Protein AF-0000000081043108 (afdb_homodimer)

Radius of gyration: 27.66 Å; Cα contacts (8 Å, |Δi|>4): 1876; chains: 2; bounding box: 61×86×67 Å

pLDDT: mean 93.64, std 9.16, range [20.84, 98.94]

Nearest PDB structures (foldseek):
  3o5t-assembly1_A  TM=7.691E-01  e=3.224E-08  Azospirillum brasilense
  3g9d-assembly2_B  TM=7.786E-01  e=5.413E-08  Azospirillum brasilense
  8xks-assembly1_Q  TM=6.390E-01  e=7.174E-09  Chlamydomonas reinhardtii
  8xqx-assembly1_G  TM=6.110E-01  e=7.223E-07  Chlamydomonas reinhardtii
  3o5t-assembly1_A  TM=7.691E-01  e=3.049E-08  Azospirillum brasilense

InterPro domains:
  IPR005502 ADP-ribosylation/Crystallin J1 [PF03747] (85-422)
  IPR036705 ADP-ribosylation/Crystallin J1 superfamily [G3DSA:1.10.4080.10] (13-76)
  IPR036705 ADP-ribosylation/Crystallin J1 superfamily [G3DSA:1.10.4080.10] (82-443)
  IPR036705 ADP-ribosylation/Crystallin J1 superfamily [SSF101478] (14-66)
  IPR036705 ADP-ribosylation/Crystallin J1 superfamily [SSF101478] (84-422)
  IPR050792 ADP-ribosylglycohydrolase-like [PTHR16222] (14-422)

Structure (mmCIF, N/CA/C/O backbone):
data_AF-0000000081043108-model_v1
#
loop_
_entity.id
_entity.type
_entity.pdbx_description
1 polymer ADP-ribosylglycohydrolase
#
loop_
_atom_site.group_PDB
_atom_site.id
_atom_site.type_symbol
_atom_site.label_atom_id
_atom_site.label_alt_id
_atom_site.label_comp_id
_atom_site.label_asym_id
_atom_site.label_entity_id
_atom_site.label_seq_id
_atom_site.pdbx_PDB_ins_code
_atom_site.Cartn_x
_atom_site.Cartn_y
_atom_site.Cartn_z
_atom_site.occupancy
_atom_site.B_iso_or_equiv
_atom_site.auth_seq_id
_atom_site.auth_comp_id
_atom_site.auth_asym_id
_atom_site.auth_atom_id
_atom_site.pdbx_PDB_model_num
ATOM 1 N N . MET A 1 1 ? 28.516 9.148 -21.109 1 20.84 1 MET A N 1
ATOM 2 C CA . MET A 1 1 ? 29.375 9.344 -19.938 1 20.84 1 MET A CA 1
ATOM 3 C C . MET A 1 1 ? 28.781 8.672 -18.719 1 20.84 1 MET A C 1
ATOM 5 O O . MET A 1 1 ? 27.672 8.141 -18.766 1 20.84 1 MET A O 1
ATOM 9 N N . ALA A 1 2 ? 28.766 9.445 -17.547 1 26.25 2 ALA A N 1
ATOM 10 C CA . ALA A 1 2 ? 28.812 8.969 -16.172 1 26.25 2 ALA A CA 1
ATOM 11 C C . ALA A 1 2 ? 27.516 8.266 -15.789 1 26.25 2 ALA A C 1
ATOM 13 O O . ALA A 1 2 ? 26.641 8.875 -15.172 1 26.25 2 ALA A O 1
ATOM 14 N N . SER A 1 3 ? 26.703 7.711 -16.562 1 33.06 3 SER A N 1
ATOM 15 C CA . SER A 1 3 ? 25.484 7.137 -16 1 33.06 3 SER A CA 1
ATOM 16 C C . SER A 1 3 ? 25.812 6.133 -14.891 1 33.06 3 SER A C 1
ATOM 18 O O . SER A 1 3 ? 26.031 4.953 -15.164 1 33.06 3 SER A O 1
ATOM 20 N N . SER A 1 4 ? 26.781 6.355 -14.078 1 37.09 4 SER A N 1
ATOM 21 C CA . SER A 1 4 ? 27.25 5.543 -12.961 1 37.09 4 SER A CA 1
ATOM 22 C C . SER A 1 4 ? 26.078 4.988 -12.156 1 37.09 4 SER A C 1
ATOM 24 O O . SER A 1 4 ? 25.172 5.73 -11.766 1 37.09 4 SER A O 1
ATOM 26 N N . SER A 1 5 ? 25.656 3.75 -12.188 1 42.25 5 SER A N 1
ATOM 27 C CA . SER A 1 5 ? 24.578 2.992 -11.562 1 42.25 5 SER A CA 1
ATOM 28 C C . SER A 1 5 ? 24.453 3.33 -10.078 1 42.25 5 SER A C 1
ATOM 30 O O . SER A 1 5 ? 25.359 3.07 -9.297 1 42.25 5 SER A O 1
ATOM 32 N N . THR A 1 6 ? 23.922 4.375 -9.641 1 47.56 6 THR A N 1
ATOM 33 C CA . THR A 1 6 ? 23.641 4.887 -8.305 1 47.56 6 THR A CA 1
ATOM 34 C C . THR A 1 6 ? 23.109 3.773 -7.402 1 47.56 6 THR A C 1
ATOM 36 O O . THR A 1 6 ? 22.891 3.986 -6.211 1 47.56 6 THR A O 1
ATOM 39 N N . ALA A 1 7 ? 22.812 2.592 -7.969 1 52.41 7 ALA A N 1
ATOM 40 C CA . ALA A 1 7 ? 22.234 1.486 -7.211 1 52.41 7 ALA A CA 1
ATOM 41 C C . ALA A 1 7 ? 23.203 0.971 -6.16 1 52.41 7 ALA A C 1
ATOM 43 O O . ALA A 1 7 ? 22.797 0.48 -5.105 1 52.41 7 ALA A O 1
ATOM 44 N N . ASN A 1 8 ? 24.578 1.276 -6.344 1 61.47 8 ASN A N 1
ATOM 45 C CA . ASN A 1 8 ? 25.562 0.694 -5.438 1 61.47 8 ASN A CA 1
ATOM 46 C C . ASN A 1 8 ? 25.969 1.685 -4.352 1 61.47 8 ASN A C 1
ATOM 48 O O . ASN A 1 8 ? 26.906 1.419 -3.588 1 61.47 8 ASN A O 1
ATOM 52 N N . ILE A 1 9 ? 25.234 2.75 -4.352 1 70.44 9 ILE A N 1
ATOM 53 C CA . ILE A 1 9 ? 25.609 3.73 -3.342 1 70.44 9 ILE A CA 1
ATOM 54 C C . ILE A 1 9 ? 24.906 3.422 -2.027 1 70.44 9 ILE A C 1
ATOM 56 O O . ILE A 1 9 ? 23.688 3.205 -2.006 1 70.44 9 ILE A O 1
ATOM 60 N N . THR A 1 10 ? 25.688 3.34 -1.053 1 87.88 10 THR A N 1
ATOM 61 C CA . THR A 1 10 ? 25.172 3.061 0.284 1 87.88 10 THR A CA 1
ATOM 62 C C . THR A 1 10 ? 24.562 4.316 0.903 1 87.88 10 THR A C 1
ATOM 64 O O . THR A 1 10 ? 25 5.434 0.602 1 87.88 10 THR A O 1
ATOM 67 N N . ILE A 1 11 ? 23.625 4.188 1.685 1 94.56 11 ILE A N 1
ATOM 68 C CA . ILE A 1 11 ? 22.969 5.312 2.338 1 94.56 11 ILE A CA 1
ATOM 69 C C . ILE A 1 11 ? 23.922 5.934 3.369 1 94.56 11 ILE A C 1
ATOM 71 O O . ILE A 1 11 ? 24.781 5.246 3.92 1 94.56 11 ILE A O 1
ATOM 75 N N . ASP A 1 12 ? 23.875 7.219 3.596 1 96.88 12 ASP A N 1
ATOM 76 C CA . ASP A 1 12 ? 24.547 7.938 4.68 1 96.88 12 ASP A CA 1
ATOM 77 C C . ASP A 1 12 ? 23.672 7.98 5.93 1 96.88 12 ASP A C 1
ATOM 79 O O . ASP A 1 12 ? 22.656 8.695 5.965 1 96.88 12 ASP A O 1
ATOM 83 N N . LYS A 1 13 ? 24.062 7.316 6.961 1 96.69 13 LYS A N 1
ATOM 84 C CA . LYS A 1 13 ? 23.297 7.188 8.195 1 96.69 13 LYS A CA 1
ATOM 85 C C . LYS A 1 13 ? 23.031 8.555 8.828 1 96.69 13 LYS A C 1
ATOM 87 O O . LYS A 1 13 ? 22.016 8.758 9.484 1 96.69 13 LYS A O 1
ATOM 92 N N . LYS A 1 14 ? 23.938 9.477 8.648 1 97.56 14 LYS A N 1
ATOM 93 C CA . LYS A 1 14 ? 23.75 10.82 9.195 1 97.56 14 LYS A CA 1
ATOM 94 C C . LYS A 1 14 ? 22.562 11.523 8.539 1 97.56 14 LYS A C 1
ATOM 96 O O . LYS A 1 14 ? 21.859 12.297 9.195 1 97.56 14 LYS A O 1
ATOM 101 N N . ARG A 1 15 ? 22.359 11.242 7.266 1 98.19 15 ARG A N 1
ATOM 102 C CA . ARG A 1 15 ? 21.234 11.828 6.551 1 98.19 15 ARG A CA 1
ATOM 103 C C . ARG A 1 15 ? 19.922 11.188 6.988 1 98.19 15 ARG A C 1
ATOM 105 O O . ARG A 1 15 ? 18.891 11.867 7.082 1 98.19 15 ARG A O 1
ATOM 112 N N . VAL A 1 16 ? 19.969 9.875 7.23 1 98.69 16 VAL A N 1
ATOM 113 C CA . VAL A 1 16 ? 18.797 9.195 7.742 1 98.69 16 VAL A CA 1
ATOM 114 C C . VAL A 1 16 ? 18.406 9.773 9.109 1 98.69 16 VAL A C 1
ATOM 116 O O . VAL A 1 16 ? 17.25 10.078 9.359 1 98.69 16 VAL A O 1
ATOM 119 N N . ALA A 1 17 ? 19.391 9.93 9.984 1 98.75 17 ALA A N 1
ATOM 120 C CA . ALA A 1 17 ? 19.172 10.539 11.289 1 98.75 17 ALA A CA 1
ATOM 121 C C . ALA A 1 17 ? 18.578 11.938 11.148 1 98.75 17 ALA A C 1
ATOM 123 O O . ALA A 1 17 ? 17.656 12.305 11.875 1 98.75 17 ALA A O 1
ATOM 124 N N . ALA A 1 18 ? 19.125 12.672 10.227 1 98.75 18 ALA A N 1
ATOM 125 C CA . ALA A 1 18 ? 18.719 14.062 10.039 1 98.75 18 ALA A CA 1
ATOM 126 C C . ALA A 1 18 ? 17.266 14.141 9.57 1 98.75 18 ALA A C 1
ATOM 128 O O . ALA A 1 18 ? 16.547 15.102 9.883 1 98.75 18 ALA A O 1
ATOM 129 N N . SER A 1 19 ? 16.797 13.148 8.789 1 98.88 19 SER A N 1
ATOM 130 C CA . SER A 1 19 ? 15.375 13.094 8.43 1 98.88 19 SER A CA 1
ATOM 131 C C . SER A 1 19 ? 14.492 13.023 9.672 1 98.88 19 SER A C 1
ATOM 133 O O . SER A 1 19 ? 13.438 13.656 9.719 1 98.88 19 SER A O 1
ATOM 135 N N . LEU A 1 20 ? 14.898 12.227 10.641 1 98.94 20 LEU A N 1
ATOM 136 C CA . LEU A 1 20 ? 14.117 12.07 11.859 1 98.94 20 LEU A CA 1
ATOM 137 C C . LEU A 1 20 ? 14.117 13.352 12.68 1 98.94 20 LEU A C 1
ATOM 139 O O . LEU A 1 20 ? 13.062 13.789 13.156 1 98.94 20 LEU A O 1
ATOM 143 N N . TYR A 1 21 ? 15.281 13.984 12.805 1 98.88 21 TYR A N 1
ATOM 144 C CA . TYR A 1 21 ? 15.336 15.289 13.453 1 98.88 21 TYR A CA 1
ATOM 145 C C . TYR A 1 21 ? 14.461 16.297 12.727 1 98.88 21 TYR A C 1
ATOM 147 O O . TYR A 1 21 ? 13.711 17.047 13.352 1 98.88 21 TYR A O 1
ATOM 155 N N . GLY A 1 22 ? 14.625 16.281 11.398 1 98.88 22 GLY A N 1
ATOM 156 C CA . GLY A 1 22 ? 13.867 17.234 10.586 1 98.88 22 GLY A CA 1
ATOM 157 C C . GLY A 1 22 ? 12.367 17.078 10.742 1 98.88 22 GLY A C 1
ATOM 158 O O . GLY A 1 22 ? 11.648 18.078 10.797 1 98.88 22 GLY A O 1
ATOM 159 N N . MET A 1 23 ? 11.875 15.852 10.781 1 98.94 23 MET A N 1
ATOM 160 C CA . MET A 1 23 ? 10.453 15.578 10.992 1 98.94 23 MET A CA 1
ATOM 161 C C . MET A 1 23 ? 9.961 16.234 12.281 1 98.94 23 MET A C 1
ATOM 163 O O . MET A 1 23 ? 8.93 16.906 12.281 1 98.94 23 MET A O 1
ATOM 167 N N . LEU A 1 24 ? 10.734 16.094 13.336 1 98.88 24 LEU A N 1
ATOM 168 C CA . LEU A 1 24 ? 10.312 16.578 14.648 1 98.88 24 LEU A CA 1
ATOM 169 C C . LEU A 1 24 ? 10.461 18.094 14.75 1 98.88 24 LEU A C 1
ATOM 171 O O . LEU A 1 24 ? 9.633 18.766 15.367 1 98.88 24 LEU A O 1
ATOM 175 N N . VAL A 1 25 ? 11.469 18.625 14.102 1 98.75 25 VAL A N 1
ATOM 176 C CA . VAL A 1 25 ? 11.68 20.078 14.047 1 98.75 25 VAL A CA 1
ATOM 177 C C . VAL A 1 25 ? 10.547 20.734 13.281 1 98.75 25 VAL A C 1
ATOM 179 O O . VAL A 1 25 ? 9.969 21.734 13.742 1 98.75 25 VAL A O 1
ATOM 182 N N . GLY A 1 26 ? 10.25 20.172 12.102 1 98.81 26 GLY A N 1
ATOM 183 C CA . GLY A 1 26 ? 9.195 20.75 11.281 1 98.81 26 GLY A CA 1
ATOM 184 C C . GLY A 1 26 ? 7.848 20.766 11.969 1 98.81 26 GLY A C 1
ATOM 185 O O . GLY A 1 26 ? 7.094 21.734 11.836 1 98.81 26 GLY A O 1
ATOM 186 N N . ASP A 1 27 ? 7.551 19.734 12.695 1 98.81 27 ASP A N 1
ATOM 187 C CA . ASP A 1 27 ? 6.328 19.641 13.492 1 98.81 27 ASP A CA 1
ATOM 188 C C . ASP A 1 27 ? 6.324 20.688 14.602 1 98.81 27 ASP A C 1
ATOM 190 O O . ASP A 1 27 ? 5.363 21.453 14.742 1 98.81 27 ASP A O 1
ATOM 194 N N . ALA A 1 28 ? 7.383 20.781 15.336 1 98.81 28 ALA A N 1
ATOM 195 C CA . ALA A 1 28 ? 7.457 21.609 16.547 1 98.81 28 ALA A CA 1
ATOM 196 C C . ALA A 1 28 ? 7.422 23.094 16.188 1 98.81 28 ALA A C 1
ATOM 198 O O . ALA A 1 28 ? 6.789 23.891 16.891 1 98.81 28 ALA A O 1
ATOM 199 N N . VAL A 1 29 ? 8.086 23.516 15.156 1 98.75 29 VAL A N 1
ATOM 200 C CA . VAL A 1 29 ? 8.141 24.922 14.812 1 98.75 29 VAL A CA 1
ATOM 201 C C . VAL A 1 29 ? 6.773 25.391 14.305 1 98.75 29 VAL A C 1
ATOM 203 O O . VAL A 1 29 ? 6.395 26.547 14.477 1 98.75 29 VAL A O 1
ATOM 206 N N . ALA A 1 30 ? 6.027 24.453 13.758 1 98.75 30 ALA A N 1
ATOM 207 C CA . ALA A 1 30 ? 4.73 24.781 13.172 1 98.75 30 ALA A CA 1
ATOM 208 C C . ALA A 1 30 ? 3.615 24.672 14.203 1 98.75 30 ALA A C 1
ATOM 210 O O . ALA A 1 30 ? 2.516 25.188 14.008 1 98.75 30 ALA A O 1
ATOM 211 N N . MET A 1 31 ? 3.832 24.031 15.328 1 98.5 31 MET A N 1
ATOM 212 C CA . MET A 1 31 ? 2.832 23.594 16.297 1 98.5 31 MET A CA 1
ATOM 213 C C . MET A 1 31 ? 1.955 24.75 16.734 1 98.5 31 MET A C 1
ATOM 215 O O . MET A 1 31 ? 0.727 24.672 16.672 1 98.5 31 MET A O 1
ATOM 219 N N . PRO A 1 32 ? 2.461 25.938 17.078 1 98.06 32 PRO A N 1
ATOM 220 C CA . PRO A 1 32 ? 1.589 27.016 17.531 1 98.06 32 PRO A CA 1
ATOM 221 C C . PRO A 1 32 ? 0.709 27.578 16.406 1 98.06 32 PRO A C 1
ATOM 223 O O . PRO A 1 32 ? -0.385 28.078 16.672 1 98.06 32 PRO A O 1
ATOM 226 N N . ALA A 1 33 ? 1.191 27.469 15.172 1 98.12 33 ALA A N 1
ATOM 227 C CA . ALA A 1 33 ? 0.505 28.062 14.031 1 98.12 33 ALA A CA 1
ATOM 228 C C . ALA A 1 33 ? -0.436 27.047 13.375 1 98.12 33 ALA A C 1
ATOM 230 O O . ALA A 1 33 ? -1.146 27.375 12.422 1 98.12 33 ALA A O 1
ATOM 231 N N . HIS A 1 34 ? -0.485 25.859 13.891 1 98 34 HIS A N 1
ATOM 232 C CA . HIS A 1 34 ? -1.252 24.766 13.297 1 98 34 HIS A CA 1
ATOM 233 C C . HIS A 1 34 ? -2.721 25.141 13.148 1 98 34 HIS A C 1
ATOM 235 O O . HIS A 1 34 ? -3.354 25.594 14.109 1 98 34 HIS A O 1
ATOM 241 N N . TRP A 1 35 ? -3.217 25.078 11.906 1 96.44 35 TRP A N 1
ATOM 242 C CA . TRP A 1 35 ? -4.629 25.141 11.531 1 96.44 35 TRP A CA 1
ATOM 243 C C . TRP A 1 35 ? -5.145 26.578 11.648 1 96.44 35 TRP A C 1
ATOM 245 O O . TRP A 1 35 ? -6.344 26.797 11.844 1 96.44 35 TRP A O 1
ATOM 255 N N . PHE A 1 36 ? -4.281 27.562 11.688 1 96.69 36 PHE A N 1
ATOM 256 C CA . PHE A 1 36 ? -4.672 28.875 11.188 1 96.69 36 PHE A CA 1
ATOM 257 C C . PHE A 1 36 ? -4.805 28.844 9.664 1 96.69 36 PHE A C 1
ATOM 259 O O . PHE A 1 36 ? -3.801 28.922 8.953 1 96.69 36 PHE A O 1
ATOM 266 N N . TYR A 1 37 ? -5.949 28.797 9.188 1 94.12 37 TYR A N 1
ATOM 267 C CA . TYR A 1 37 ? -6.16 28.797 7.742 1 94.12 37 TYR A CA 1
ATOM 268 C C . TYR A 1 37 ? -6.074 30.219 7.18 1 94.12 37 TYR A C 1
ATOM 270 O O . TYR A 1 37 ? -5.883 30.391 5.977 1 94.12 37 TYR A O 1
ATOM 278 N N . SER A 1 38 ? -6.188 31.203 8.055 1 94 38 SER A N 1
ATOM 279 C CA . SER A 1 38 ? -5.988 32.594 7.703 1 94 38 SER A CA 1
ATOM 280 C C . SER A 1 38 ? -4.621 33.094 8.156 1 94 38 SER A C 1
ATOM 282 O O . SER A 1 38 ? -4.402 33.344 9.344 1 94 38 SER A O 1
ATOM 284 N N . PRO A 1 39 ? -3.719 33.312 7.219 1 95.38 39 PRO A N 1
ATOM 285 C CA . PRO A 1 39 ? -2.436 33.906 7.605 1 95.38 39 PRO A CA 1
ATOM 286 C C . PRO A 1 39 ? -2.596 35.25 8.32 1 95.38 39 PRO A C 1
ATOM 288 O O . PRO A 1 39 ? -1.777 35.594 9.18 1 95.38 39 PRO A O 1
ATOM 291 N N . THR A 1 40 ? -3.676 35.938 8.008 1 95.19 40 THR A N 1
ATOM 292 C CA . THR A 1 40 ? -3.949 37.219 8.68 1 95.19 40 THR A CA 1
ATOM 293 C C . THR A 1 40 ? -4.203 37 10.172 1 95.19 40 THR A C 1
ATOM 295 O O . THR A 1 40 ? -3.645 37.688 11.016 1 95.19 40 THR A O 1
ATOM 298 N N . LYS A 1 41 ? -4.996 36.062 10.523 1 95.56 41 LYS A N 1
ATOM 299 C CA . LYS A 1 41 ? -5.27 35.75 11.922 1 95.56 41 LYS A CA 1
ATOM 300 C C . LYS A 1 41 ? -4.023 35.188 12.609 1 95.56 41 LYS A C 1
ATOM 302 O O . LYS A 1 41 ? -3.797 35.438 13.789 1 95.56 41 LYS A O 1
ATOM 307 N N . LEU A 1 42 ? -3.236 34.438 11.812 1 97.38 42 LEU A N 1
ATOM 308 C CA . LEU A 1 42 ? -1.979 33.906 12.344 1 97.38 42 LEU A CA 1
ATOM 309 C C . LEU A 1 42 ? -1.051 35.062 12.75 1 97.38 42 LEU A C 1
ATOM 311 O O . LEU A 1 42 ? -0.501 35.062 13.852 1 97.38 42 LEU A O 1
ATOM 315 N N . ARG A 1 43 ? -0.889 36.031 11.922 1 97.44 43 ARG A N 1
ATOM 316 C CA . ARG A 1 43 ? -0.008 37.156 12.195 1 97.44 43 ARG A CA 1
ATOM 317 C C . ARG A 1 43 ? -0.537 38 13.352 1 97.44 43 ARG A C 1
ATOM 319 O O . ARG A 1 43 ? 0.242 38.562 14.141 1 97.44 43 ARG A O 1
ATOM 326 N N . ALA A 1 44 ? -1.829 38.062 13.453 1 96.62 44 ALA A N 1
ATOM 327 C CA . ALA A 1 44 ? -2.418 38.812 14.562 1 96.62 44 ALA A CA 1
ATOM 328 C C . ALA A 1 44 ? -2.02 38.188 15.906 1 96.62 44 ALA A C 1
ATOM 330 O O . ALA A 1 44 ? -1.791 38.906 16.875 1 96.62 44 ALA A O 1
ATOM 331 N N . ASP A 1 45 ? -1.948 36.906 15.961 1 96.12 45 ASP A N 1
ATOM 332 C CA . ASP A 1 45 ? -1.663 36.219 17.219 1 96.12 45 ASP A CA 1
ATOM 333 C C . ASP A 1 45 ? -0.159 36.062 17.422 1 96.12 45 ASP A C 1
ATOM 335 O O . ASP A 1 45 ? 0.326 36.188 18.562 1 96.12 45 ASP A O 1
ATOM 339 N N . TYR A 1 46 ? 0.61 35.781 16.328 1 97.38 46 TYR A N 1
ATOM 340 C CA . TYR A 1 46 ? 1.985 35.344 16.531 1 97.38 46 TYR A CA 1
ATOM 341 C C . TYR A 1 46 ? 2.961 36.219 15.758 1 97.38 46 TYR A C 1
ATOM 343 O O . TYR A 1 46 ? 4.176 36.062 15.875 1 97.38 46 TYR A O 1
ATOM 351 N N . GLY A 1 47 ? 2.5 37.25 15.016 1 97.06 47 GLY A N 1
ATOM 352 C CA . GLY A 1 47 ? 3.387 38 14.148 1 97.06 47 GLY A CA 1
ATOM 353 C C . GLY A 1 47 ? 4.117 37.125 13.133 1 97.06 47 GLY A C 1
ATOM 354 O O . GLY A 1 47 ? 3.584 36.125 12.68 1 97.06 47 GLY A O 1
ATOM 355 N N . GLU A 1 48 ? 5.223 37.625 12.719 1 96.75 48 GLU A N 1
ATOM 356 C CA . GLU A 1 48 ? 6.082 36.812 11.867 1 96.75 48 GLU A CA 1
ATOM 357 C C . GLU A 1 48 ? 6.875 35.812 12.695 1 96.75 48 GLU A C 1
ATOM 359 O O . GLU A 1 48 ? 7.766 36.188 13.461 1 96.75 48 GLU A O 1
ATOM 364 N N . VAL A 1 49 ? 6.535 34.594 12.508 1 97.19 49 VAL A N 1
ATOM 365 C CA . VAL A 1 49 ? 7.164 33.531 13.289 1 97.19 49 VAL A CA 1
ATOM 366 C C . VAL A 1 49 ? 8.594 33.312 12.812 1 97.19 49 VAL A C 1
ATOM 368 O O . VAL A 1 49 ? 8.828 33.062 11.625 1 97.19 49 VAL A O 1
ATOM 371 N N . ALA A 1 50 ? 9.578 33.375 13.711 1 96.94 50 ALA A N 1
ATOM 372 C CA . ALA A 1 50 ? 10.984 33.219 13.336 1 96.94 50 ALA A CA 1
ATOM 373 C C . ALA A 1 50 ? 11.664 32.156 14.18 1 96.94 50 ALA A C 1
ATOM 375 O O . ALA A 1 50 ? 12.812 31.781 13.914 1 96.94 50 ALA A O 1
ATOM 376 N N . GLU A 1 51 ? 10.953 31.641 15.164 1 97.38 51 GLU A N 1
ATOM 377 C CA . GLU A 1 51 ? 11.492 30.641 16.078 1 97.38 51 GLU A CA 1
ATOM 378 C C . GLU A 1 51 ? 10.375 29.766 16.656 1 97.38 51 GLU A C 1
ATOM 380 O O . GLU A 1 51 ? 9.195 30.031 16.422 1 97.38 51 GLU A O 1
ATOM 385 N N . MET A 1 52 ? 10.734 28.719 17.344 1 97.81 52 MET A N 1
ATOM 386 C CA . MET A 1 52 ? 9.727 27.938 18.062 1 97.81 52 MET A CA 1
ATOM 387 C C . MET A 1 52 ? 9.086 28.75 19.172 1 97.81 52 MET A C 1
ATOM 389 O O . MET A 1 52 ? 9.758 29.531 19.844 1 97.81 52 MET A O 1
ATOM 393 N N . MET A 1 53 ? 7.84 28.578 19.297 1 97.62 53 MET A N 1
ATOM 394 C CA . MET A 1 53 ? 7.078 29.312 20.312 1 97.62 53 MET A CA 1
ATOM 395 C C . MET A 1 53 ? 6.082 28.391 21.016 1 97.62 53 MET A C 1
ATOM 397 O O . MET A 1 53 ? 5.699 27.344 20.469 1 97.62 53 MET A O 1
ATOM 401 N N . ALA A 1 54 ? 5.777 28.781 22.219 1 97.19 54 ALA A N 1
ATOM 402 C CA . ALA A 1 54 ? 4.664 28.109 22.875 1 97.19 54 ALA A CA 1
ATOM 403 C C . ALA A 1 54 ? 3.328 28.547 22.281 1 97.19 54 ALA A C 1
ATOM 405 O O . ALA A 1 54 ? 3.176 29.688 21.844 1 97.19 54 ALA A O 1
ATOM 406 N N . PRO A 1 55 ? 2.367 27.641 22.25 1 97.94 55 PRO A N 1
ATOM 407 C CA . PRO A 1 55 ? 1.038 28.062 21.797 1 97.94 55 PRO A CA 1
ATOM 408 C C . PRO A 1 55 ? 0.321 28.969 22.781 1 97.94 55 PRO A C 1
ATOM 410 O O . PRO A 1 55 ? 0.571 28.875 24 1 97.94 55 PRO A O 1
ATOM 413 N N . LYS A 1 56 ? -0.509 29.828 22.266 1 97 56 LYS A N 1
ATOM 414 C CA . LYS A 1 56 ? -1.418 30.594 23.125 1 97 56 LYS A CA 1
ATOM 415 C C . LYS A 1 56 ? -2.531 29.703 23.672 1 97 56 LYS A C 1
ATOM 417 O O . LYS A 1 56 ? -2.66 28.547 23.281 1 97 56 LYS A O 1
ATOM 422 N N . SER A 1 57 ? -3.273 30.281 24.625 1 96.38 57 SER A N 1
ATOM 423 C CA . SER A 1 57 ? -4.344 29.516 25.25 1 96.38 57 SER A CA 1
ATOM 424 C C . SER A 1 57 ? -5.543 29.391 24.312 1 96.38 57 SER A C 1
ATOM 426 O O . SER A 1 57 ? -6.285 28.406 24.391 1 96.38 57 SER A O 1
ATOM 428 N N . THR A 1 58 ? -5.684 30.422 23.469 1 96.31 58 THR A N 1
ATOM 429 C CA . THR A 1 58 ? -6.816 30.438 22.547 1 96.31 58 THR A CA 1
ATOM 430 C C . THR A 1 58 ? -6.344 30.422 21.094 1 96.31 58 THR A C 1
ATOM 432 O O . THR A 1 58 ? -5.172 30.672 20.812 1 96.31 58 THR A O 1
ATOM 435 N N . HIS A 1 59 ? -7.188 30.062 20.234 1 96.69 59 HIS A N 1
ATOM 436 C CA . HIS A 1 59 ? -6.98 29.984 18.781 1 96.69 59 HIS A CA 1
ATOM 437 C C . HIS A 1 59 ? -8.234 30.406 18.031 1 96.69 59 HIS A C 1
ATOM 439 O O . HIS A 1 59 ? -9.289 29.781 18.156 1 96.69 59 HIS A O 1
ATOM 445 N N . ALA A 1 60 ? -8.109 31.375 17.234 1 93.56 60 ALA A N 1
ATOM 446 C CA . ALA A 1 60 ? -9.258 32.031 16.625 1 93.56 60 ALA A CA 1
ATOM 447 C C . ALA A 1 60 ? -10.016 31.078 15.703 1 93.56 60 ALA A C 1
ATOM 449 O O . ALA A 1 60 ? -11.195 31.297 15.406 1 93.56 60 ALA A O 1
ATOM 450 N N . GLU A 1 61 ? -9.367 30.016 15.242 1 94.31 61 GLU A N 1
ATOM 451 C CA . GLU A 1 61 ? -10 29.141 14.266 1 94.31 61 GLU A CA 1
ATOM 452 C C . GLU A 1 61 ? -10.117 27.703 14.789 1 94.31 61 GLU A C 1
ATOM 454 O O . GLU A 1 61 ? -10.352 26.781 14.016 1 94.31 61 GLU A O 1
ATOM 459 N N . SER A 1 62 ? -9.93 27.5 16.031 1 95.75 62 SER A N 1
ATOM 460 C CA . SER A 1 62 ? -9.945 26.156 16.609 1 95.75 62 SER A CA 1
ATOM 461 C C . SER A 1 62 ? -11.336 25.531 16.516 1 95.75 62 SER A C 1
ATOM 463 O O . SER A 1 62 ? -12.344 26.203 16.734 1 95.75 62 SER A O 1
ATOM 465 N N . MET A 1 63 ? -11.32 24.25 16.234 1 92.75 63 MET A N 1
ATOM 466 C CA . MET A 1 63 ? -12.562 23.5 16.109 1 92.75 63 MET A CA 1
ATOM 467 C C . MET A 1 63 ? -12.68 22.453 17.203 1 92.75 63 MET A C 1
ATOM 469 O O . MET A 1 63 ? -13.586 21.609 17.188 1 92.75 63 MET A O 1
ATOM 473 N N . VAL A 1 64 ? -11.852 22.422 18.141 1 94.81 64 VAL A N 1
ATOM 474 C CA . VAL A 1 64 ? -11.734 21.344 19.109 1 94.81 64 VAL A CA 1
ATOM 475 C C . VAL A 1 64 ? -13.055 21.188 19.875 1 94.81 64 VAL A C 1
ATOM 477 O O . VAL A 1 64 ? -13.523 20.062 20.078 1 94.81 64 VAL A O 1
ATOM 480 N N . GLN A 1 65 ? -13.633 22.266 20.25 1 93.69 65 GLN A N 1
ATOM 481 C CA . GLN A 1 65 ? -14.844 22.203 21.062 1 93.69 65 GLN A CA 1
ATOM 482 C C . GLN A 1 65 ? -16.031 21.703 20.25 1 93.69 65 GLN A C 1
ATOM 484 O O . GLN A 1 65 ? -17.047 21.297 20.828 1 93.69 65 GLN A O 1
ATOM 489 N N . GLY A 1 66 ? -15.891 21.688 18.938 1 92.06 66 GLY A N 1
ATOM 490 C CA . GLY A 1 66 ? -16.906 21.094 18.078 1 92.06 66 GLY A CA 1
ATOM 491 C C . GLY A 1 66 ? -16.688 19.609 17.844 1 92.06 66 GLY A C 1
ATOM 492 O O . GLY A 1 66 ? -17.562 18.938 17.297 1 92.06 66 GLY A O 1
ATOM 493 N N . MET A 1 67 ? -15.602 19.094 18.281 1 93.25 67 MET A N 1
ATOM 494 C CA . MET A 1 67 ? -15.258 17.688 18.078 1 93.25 67 MET A CA 1
ATOM 495 C C . MET A 1 67 ? -15.789 16.828 19.219 1 93.25 67 MET A C 1
ATOM 497 O O . MET A 1 67 ? -16.203 17.359 20.25 1 93.25 67 MET A O 1
ATOM 501 N N . SER A 1 68 ? -15.883 15.531 18.891 1 93.88 68 SER A N 1
ATOM 502 C CA . SER A 1 68 ? -16.391 14.602 19.891 1 93.88 68 SER A CA 1
ATOM 503 C C . SER A 1 68 ? -15.586 13.297 19.891 1 93.88 68 SER A C 1
ATOM 505 O O . SER A 1 68 ? -14.891 13 18.922 1 93.88 68 SER A O 1
ATOM 507 N N . TYR A 1 69 ? -15.562 12.641 20.906 1 95.69 69 TYR A N 1
ATOM 508 C CA . TYR A 1 69 ? -15.078 11.281 21.094 1 95.69 69 TYR A CA 1
ATOM 509 C C . TYR A 1 69 ? -16.078 10.445 21.875 1 95.69 69 TYR A C 1
ATOM 511 O O . TYR A 1 69 ? -16.469 10.805 22.984 1 95.69 69 TYR A O 1
ATOM 519 N N . SER A 1 70 ? -16.484 9.289 21.297 1 94.75 70 SER A N 1
ATOM 520 C CA . SER A 1 70 ? -17.562 8.508 21.891 1 94.75 70 SER A CA 1
ATOM 521 C C . SER A 1 70 ? -17.062 7.156 22.391 1 94.75 70 SER A C 1
ATOM 523 O O . SER A 1 70 ? -17.859 6.309 22.812 1 94.75 70 SER A O 1
ATOM 525 N N . GLY A 1 71 ? -15.797 6.938 22.344 1 96.56 71 GLY A N 1
ATOM 526 C CA . GLY A 1 71 ? -15.25 5.684 22.844 1 96.56 71 GLY A CA 1
ATOM 527 C C . GLY A 1 71 ? -15.227 5.602 24.359 1 96.56 71 GLY A C 1
ATOM 528 O O . GLY A 1 71 ? -15.25 6.629 25.047 1 96.56 71 GLY A O 1
ATOM 529 N N . THR A 1 72 ? -15.172 4.363 24.922 1 97.94 72 THR A N 1
ATOM 530 C CA . THR A 1 72 ? -15.148 4.156 26.375 1 97.94 72 THR A CA 1
ATOM 531 C C . THR A 1 72 ? -13.711 4.117 26.891 1 97.94 72 THR A C 1
ATOM 533 O O . THR A 1 72 ? -13.477 4.258 28.094 1 97.94 72 THR A O 1
ATOM 536 N N . ILE A 1 73 ? -12.789 3.822 26.016 1 98.25 73 ILE A N 1
ATOM 537 C CA . ILE A 1 73 ? -11.383 3.842 26.406 1 98.25 73 ILE A CA 1
ATOM 538 C C . ILE A 1 73 ? -10.914 5.285 26.594 1 98.25 73 ILE A C 1
ATOM 540 O O . ILE A 1 73 ? -11.031 6.102 25.672 1 98.25 73 ILE A O 1
ATOM 544 N N . ASP A 1 74 ? -10.398 5.633 27.734 1 98 74 ASP A N 1
ATOM 545 C CA . ASP A 1 74 ? -10 7.008 28.016 1 98 74 ASP A CA 1
ATOM 546 C C . ASP A 1 74 ? -8.672 7.352 27.359 1 98 74 ASP A C 1
ATOM 548 O O . ASP A 1 74 ? -7.609 7.008 27.875 1 98 74 ASP A O 1
ATOM 552 N N . ILE A 1 75 ? -8.727 8.094 26.297 1 97.75 75 ILE A N 1
ATOM 553 C CA . ILE A 1 75 ? -7.52 8.555 25.625 1 97.75 75 ILE A CA 1
ATOM 554 C C . ILE A 1 75 ? -7.426 10.078 25.719 1 97.75 75 ILE A C 1
ATOM 556 O O . ILE A 1 75 ? -6.426 10.672 25.312 1 97.75 75 ILE A O 1
ATOM 560 N N . MET A 1 76 ? -8.43 10.703 26.266 1 96.06 76 MET A N 1
ATOM 561 C CA . MET A 1 76 ? -8.508 12.164 26.328 1 96.06 76 MET A CA 1
ATOM 562 C C . MET A 1 76 ? -7.977 12.672 27.656 1 96.06 76 MET A C 1
ATOM 564 O O . MET A 1 76 ? -7.48 13.797 27.75 1 96.06 76 MET A O 1
ATOM 568 N N . HIS A 1 77 ? -8.289 11.836 28.719 1 96.44 77 HIS A N 1
ATOM 569 C CA . HIS A 1 77 ? -7.871 12.195 30.062 1 96.44 77 HIS A CA 1
ATOM 570 C C . HIS A 1 77 ? -8.43 13.555 30.469 1 96.44 77 HIS A C 1
ATOM 572 O O . HIS A 1 77 ? -9.648 13.766 30.438 1 96.44 77 HIS A O 1
ATOM 578 N N . ASP A 1 78 ? -7.57 14.492 30.875 1 95.56 78 ASP A N 1
ATOM 579 C CA . ASP A 1 78 ? -8.031 15.789 31.375 1 95.56 78 ASP A CA 1
ATOM 580 C C . ASP A 1 78 ? -8.477 16.688 30.219 1 95.56 78 ASP A C 1
ATOM 582 O O . ASP A 1 78 ? -9.117 17.719 30.438 1 95.56 78 ASP A O 1
ATOM 586 N N . LYS A 1 79 ? -8.227 16.312 28.984 1 97 79 LYS A N 1
ATOM 587 C CA . LYS A 1 79 ? -8.586 17.125 27.828 1 97 79 LYS A CA 1
ATOM 588 C C . LYS A 1 79 ? -10.023 16.859 27.391 1 97 79 LYS A C 1
ATOM 590 O O . LYS A 1 79 ? -10.586 17.594 26.578 1 97 79 LYS A O 1
ATOM 595 N N . ALA A 1 80 ? -10.656 15.852 27.938 1 96.12 80 ALA A N 1
ATOM 596 C CA . ALA A 1 80 ? -12.039 15.508 27.609 1 96.12 80 ALA A CA 1
ATOM 597 C C . ALA A 1 80 ? -12.953 16.719 27.75 1 96.12 80 ALA A C 1
ATOM 599 O O . ALA A 1 80 ? -13.914 16.875 27 1 96.12 80 ALA A O 1
ATOM 600 N N . ARG A 1 81 ? -12.625 17.594 28.656 1 94.56 81 ARG A N 1
ATOM 601 C CA . ARG A 1 81 ? -13.453 18.75 28.969 1 94.56 81 ARG A CA 1
ATOM 602 C C . ARG A 1 81 ? -13.57 19.688 27.766 1 94.56 81 ARG A C 1
ATOM 604 O O . ARG A 1 81 ? -14.508 20.484 27.672 1 94.56 81 ARG A O 1
ATOM 611 N N . PHE A 1 82 ? -12.633 19.609 26.844 1 95.44 82 PHE A N 1
ATOM 612 C CA . PHE A 1 82 ? -12.633 20.516 25.703 1 95.44 82 PHE A CA 1
ATOM 613 C C . PHE A 1 82 ? -13.469 19.953 24.547 1 95.44 82 PHE A C 1
ATOM 615 O O . PHE A 1 82 ? -13.805 20.672 23.609 1 95.44 82 PHE A O 1
ATOM 622 N N . TYR A 1 83 ? -13.773 18.688 24.547 1 95.38 83 TYR A N 1
ATOM 623 C CA . TYR A 1 83 ? -14.508 18.016 23.469 1 95.38 83 TYR A CA 1
ATOM 624 C C . TYR A 1 83 ? -16 17.984 23.781 1 95.38 83 TYR A C 1
ATOM 626 O O . TYR A 1 83 ? -16.516 16.969 24.25 1 95.38 83 TYR A O 1
ATOM 634 N N . THR A 1 84 ? -16.703 19 23.359 1 91.06 84 THR A N 1
ATOM 635 C CA . THR A 1 84 ? -18.094 19.172 23.75 1 91.06 84 THR A CA 1
ATOM 636 C C . THR A 1 84 ? -19.016 18.984 22.547 1 91.06 84 THR A C 1
ATOM 638 O O . THR A 1 84 ? -20.156 19.438 22.562 1 91.06 84 THR A O 1
ATOM 641 N N . GLY A 1 85 ? -18.562 18.391 21.516 1 89.19 85 GLY A N 1
ATOM 642 C CA . GLY A 1 85 ? -19.266 18.281 20.25 1 89.19 85 GLY A CA 1
ATOM 643 C C . GLY A 1 85 ? -20.594 17.547 20.375 1 89.19 85 GLY A C 1
ATOM 644 O O . GLY A 1 85 ? -21.531 17.828 19.641 1 89.19 85 GLY A O 1
ATOM 645 N N . ASN A 1 86 ? -20.641 16.656 21.188 1 82 86 ASN A N 1
ATOM 646 C CA . ASN A 1 86 ? -21.844 15.844 21.344 1 82 86 ASN A CA 1
ATOM 647 C C . ASN A 1 86 ? -23.031 16.672 21.812 1 82 86 ASN A C 1
ATOM 649 O O . ASN A 1 86 ? -24.188 16.297 21.625 1 82 86 ASN A O 1
ATOM 653 N N . SER A 1 87 ? -22.828 17.781 22.344 1 81.12 87 SER A N 1
ATOM 654 C CA . SER A 1 87 ? -23.906 18.578 22.938 1 81.12 87 SER A CA 1
ATOM 655 C C . SER A 1 87 ? -24.281 19.75 22.062 1 81.12 87 SER A C 1
ATOM 657 O O . SER A 1 87 ? -25.203 20.5 22.375 1 81.12 87 SER A O 1
ATOM 659 N N . LEU A 1 88 ? -23.641 19.859 21.016 1 82.5 88 LEU A N 1
ATOM 660 C CA . LEU A 1 88 ? -23.75 21.062 20.219 1 82.5 88 LEU A CA 1
ATOM 661 C C . LEU A 1 88 ? -25.156 21.234 19.656 1 82.5 88 LEU A C 1
ATOM 663 O O . LEU A 1 88 ? -25.688 22.344 19.625 1 82.5 88 LEU A O 1
ATOM 667 N N . ALA A 1 89 ? -25.672 20.109 19.234 1 79.5 89 ALA A N 1
ATOM 668 C CA . ALA A 1 89 ? -27 20.188 18.641 1 79.5 89 ALA A CA 1
ATOM 669 C C . ALA A 1 89 ? -28.016 20.734 19.625 1 79.5 89 ALA A C 1
ATOM 671 O O . ALA A 1 89 ? -28.844 21.578 19.281 1 79.5 89 ALA A O 1
ATOM 672 N N . THR A 1 90 ? -28 20.297 20.781 1 83.81 90 THR A N 1
ATOM 673 C CA . THR A 1 90 ? -28.922 20.719 21.812 1 83.81 90 THR A CA 1
ATOM 674 C C . THR A 1 90 ? -28.719 22.188 22.172 1 83.81 90 THR A C 1
ATOM 676 O O . THR A 1 90 ? -29.672 22.938 22.344 1 83.81 90 THR A O 1
ATOM 679 N N . GLU A 1 91 ? -27.531 22.578 22.234 1 83.81 91 GLU A N 1
ATOM 680 C CA . GLU A 1 91 ? -27.203 23.953 22.609 1 83.81 91 GLU A CA 1
ATOM 681 C C . GLU A 1 91 ? -27.562 24.922 21.5 1 83.81 91 GLU A C 1
ATOM 683 O O . GLU A 1 91 ? -27.953 26.062 21.781 1 83.81 91 GLU A O 1
ATOM 688 N N . ALA A 1 92 ? -27.484 24.453 20.297 1 84.62 92 ALA A N 1
ATOM 689 C CA . ALA A 1 92 ? -27.766 25.297 19.141 1 84.62 92 ALA A CA 1
ATOM 690 C C . ALA A 1 92 ? -29.25 25.688 19.094 1 84.62 92 ALA A C 1
ATOM 692 O O . ALA A 1 92 ? -29.594 26.766 18.594 1 84.62 92 ALA A O 1
ATOM 693 N N . GLN A 1 93 ? -30.047 24.859 19.609 1 86.62 93 GLN A N 1
ATOM 694 C CA . GLN A 1 93 ? -31.484 25.109 19.609 1 86.62 93 GLN A CA 1
ATOM 695 C C . GLN A 1 93 ? -31.812 26.391 20.375 1 86.62 93 GLN A C 1
ATOM 697 O O . GLN A 1 93 ? -32.844 27 20.156 1 86.62 93 GLN A O 1
ATOM 702 N N . LYS A 1 94 ? -30.984 26.797 21.172 1 89 94 LYS A N 1
ATOM 703 C CA . LYS A 1 94 ? -31.234 27.938 22.047 1 89 94 LYS A CA 1
ATOM 704 C C . LYS A 1 94 ? -30.688 29.234 21.438 1 89 94 LYS A C 1
ATOM 706 O O . LYS A 1 94 ? -30.859 30.312 22 1 89 94 LYS A O 1
ATOM 711 N N . LEU A 1 95 ? -30.125 29.094 20.281 1 89.38 95 LEU A N 1
ATOM 712 C CA . LEU A 1 95 ? -29.406 30.234 19.703 1 89.38 95 LEU A CA 1
ATOM 713 C C . LEU A 1 95 ? -30.141 30.766 18.469 1 89.38 95 LEU A C 1
ATOM 715 O O . LEU A 1 95 ? -30.875 30.016 17.812 1 89.38 95 LEU A O 1
ATOM 719 N N . THR A 1 96 ? -29.984 32.062 18.203 1 91.31 96 THR A N 1
ATOM 720 C CA . THR A 1 96 ? -30.5 32.656 16.969 1 91.31 96 THR A CA 1
ATOM 721 C C . THR A 1 96 ? -29.641 32.281 15.773 1 91.31 96 THR A C 1
ATOM 723 O O . THR A 1 96 ? -28.531 31.75 15.945 1 91.31 96 THR A O 1
ATOM 726 N N . LYS A 1 97 ? -30.203 32.5 14.609 1 88.94 97 LYS A N 1
ATOM 727 C CA . LYS A 1 97 ? -29.469 32.219 13.383 1 88.94 97 LYS A CA 1
ATOM 728 C C . LYS A 1 97 ? -28.156 33 13.352 1 88.94 97 LYS A C 1
ATOM 730 O O . LYS A 1 97 ? -27.125 32.469 12.891 1 88.94 97 LYS A O 1
ATOM 735 N N . GLU A 1 98 ? -28.203 34.219 13.766 1 90.38 98 GLU A N 1
ATOM 736 C CA . GLU A 1 98 ? -27.016 35.062 13.805 1 90.38 98 GLU A CA 1
ATOM 737 C C . GLU A 1 98 ? -25.984 34.562 14.797 1 90.38 98 GLU A C 1
ATOM 739 O O . GLU A 1 98 ? -24.781 34.562 14.516 1 90.38 98 GLU A O 1
ATOM 744 N N . GLU A 1 99 ? -26.469 34.094 15.867 1 89.88 99 GLU A N 1
ATOM 745 C CA . GLU A 1 99 ? -25.578 33.531 16.891 1 89.88 99 GLU A CA 1
ATOM 746 C C . GLU A 1 99 ? -24.922 32.25 16.422 1 89.88 99 GLU A C 1
ATOM 748 O O . GLU A 1 99 ? -23.766 31.984 16.734 1 89.88 99 GLU A O 1
ATOM 753 N N . ILE A 1 100 ? -25.656 31.5 15.727 1 89.25 100 ILE A N 1
ATOM 754 C CA . ILE A 1 100 ? -25.141 30.25 15.172 1 89.25 100 ILE A CA 1
ATOM 755 C C . ILE A 1 100 ? -24.047 30.562 14.148 1 89.25 100 ILE A C 1
ATOM 757 O O . ILE A 1 100 ? -22.984 29.938 14.156 1 89.25 100 ILE A O 1
ATOM 761 N N . GLU A 1 101 ? -24.297 31.484 13.344 1 87.62 101 GLU A N 1
ATOM 762 C CA . GLU A 1 101 ? -23.344 31.859 12.305 1 87.62 101 GLU A CA 1
ATOM 763 C C . GLU A 1 101 ? -22.047 32.375 12.914 1 87.62 101 GLU A C 1
ATOM 765 O O . GLU A 1 101 ? -20.969 32.125 12.391 1 87.62 101 GLU A O 1
ATOM 770 N N . ALA A 1 102 ? -22.125 33.062 14.008 1 89.25 102 ALA A N 1
ATOM 771 C CA . ALA A 1 102 ? -20.969 33.656 14.688 1 89.25 102 ALA A CA 1
ATOM 772 C C . ALA A 1 102 ? -20.094 32.562 15.305 1 89.25 102 ALA A C 1
ATOM 774 O O . ALA A 1 102 ? -18.969 32.812 15.711 1 89.25 102 ALA A O 1
ATOM 775 N N . ARG A 1 103 ? -20.656 31.391 15.344 1 89.75 103 ARG A N 1
ATOM 776 C CA . ARG A 1 103 ? -19.969 30.266 16 1 89.75 103 ARG A CA 1
ATOM 777 C C . ARG A 1 103 ? -19.547 29.219 14.977 1 89.75 103 ARG A C 1
ATOM 779 O O . ARG A 1 103 ? -19.25 28.078 15.336 1 89.75 103 ARG A O 1
ATOM 786 N N . ARG A 1 104 ? -19.547 29.578 13.758 1 85.44 104 ARG A N 1
ATOM 787 C CA . ARG A 1 104 ? -19.078 28.703 12.695 1 85.44 104 ARG A CA 1
ATOM 788 C C . ARG A 1 104 ? -17.594 28.938 12.398 1 85.44 104 ARG A C 1
ATOM 790 O O . ARG A 1 104 ? -17.109 30.062 12.492 1 85.44 104 ARG A O 1
ATOM 797 N N . ASP A 1 105 ? -16.922 27.797 12.031 1 82.5 105 ASP A N 1
ATOM 798 C CA . ASP A 1 105 ? -15.5 27.906 11.703 1 82.5 105 ASP A CA 1
ATOM 799 C C . ASP A 1 105 ? -15.305 28.234 10.227 1 82.5 105 ASP A C 1
ATOM 801 O O . ASP A 1 105 ? -16.266 28.547 9.523 1 82.5 105 ASP A O 1
ATOM 805 N N . GLU A 1 106 ? -14.023 28.172 9.758 1 79.25 106 GLU A N 1
ATOM 806 C CA . GLU A 1 106 ? -13.633 28.578 8.406 1 79.25 106 GLU A CA 1
ATOM 807 C C . GLU A 1 106 ? -14.102 27.562 7.367 1 79.25 106 GLU A C 1
ATOM 809 O O . GLU A 1 106 ? -14.102 27.844 6.172 1 79.25 106 GLU A O 1
ATOM 814 N N . HIS A 1 107 ? -14.547 26.406 7.801 1 81.06 107 HIS A N 1
ATOM 815 C CA . HIS A 1 107 ? -15.047 25.375 6.902 1 81.06 107 HIS A CA 1
ATOM 816 C C . HIS A 1 107 ? -16.578 25.312 6.926 1 81.06 107 HIS A C 1
ATOM 818 O O . HIS A 1 107 ? -17.172 24.469 6.25 1 81.06 107 HIS A O 1
ATOM 824 N N . GLY A 1 108 ? -17.188 26.172 7.766 1 77 108 GLY A N 1
ATOM 825 C CA . GLY A 1 108 ? -18.625 26.234 7.844 1 77 108 GLY A CA 1
ATOM 826 C C . GLY A 1 108 ? -19.203 25.391 8.961 1 77 108 GLY A C 1
ATOM 827 O O . GLY A 1 108 ? -20.422 25.391 9.195 1 77 108 GLY A O 1
ATOM 828 N N . ASN A 1 109 ? -18.359 24.766 9.719 1 83.75 109 ASN A N 1
ATOM 829 C CA . ASN A 1 109 ? -18.844 23.938 10.812 1 83.75 109 ASN A CA 1
ATOM 830 C C . ASN A 1 109 ? -19.281 24.766 12.008 1 83.75 109 ASN A C 1
ATOM 832 O O . ASN A 1 109 ? -18.625 25.75 12.359 1 83.75 109 ASN A O 1
ATOM 836 N N . TYR A 1 110 ? -20.406 24.406 12.609 1 86.38 110 TYR A N 1
ATOM 837 C CA . TYR A 1 110 ? -20.812 25 13.883 1 86.38 110 TYR A CA 1
ATOM 838 C C . TYR A 1 110 ? -19.984 24.438 15.031 1 86.38 110 TYR A C 1
ATOM 840 O O . TYR A 1 110 ? -19.969 23.219 15.258 1 86.38 110 TYR A O 1
ATOM 848 N N . ILE A 1 111 ? -19.344 25.266 15.875 1 88.94 111 ILE A N 1
ATOM 849 C CA . ILE A 1 111 ? -18.375 24.844 16.875 1 88.94 111 ILE A CA 1
ATOM 850 C C . ILE A 1 111 ? -18.953 25.062 18.281 1 88.94 111 ILE A C 1
ATOM 852 O O . ILE A 1 111 ? -18.469 24.5 19.25 1 88.94 111 ILE A O 1
ATOM 856 N N . GLY A 1 112 ? -19.922 25.953 18.422 1 89.62 112 GLY A N 1
ATOM 857 C CA . GLY A 1 112 ? -20.609 26.156 19.688 1 89.62 112 GLY A CA 1
ATOM 858 C C . GLY A 1 112 ? -20.062 27.344 20.469 1 89.62 112 GLY A C 1
ATOM 859 O O . GLY A 1 112 ? -20.734 27.859 21.359 1 89.62 112 GLY A O 1
ATOM 860 N N . VAL A 1 113 ? -18.859 27.781 20.125 1 91.62 113 VAL A N 1
ATOM 861 C CA . VAL A 1 113 ? -18.266 28.906 20.859 1 91.62 113 VAL A CA 1
ATOM 862 C C . VAL A 1 113 ? -17.734 29.938 19.859 1 91.62 113 VAL A C 1
ATOM 864 O O . VAL A 1 113 ? -17.469 29.609 18.703 1 91.62 113 VAL A O 1
ATOM 867 N N . THR A 1 114 ? -17.578 31.156 20.344 1 91.44 114 THR A N 1
ATOM 868 C CA . THR A 1 114 ? -17.078 32.219 19.5 1 91.44 114 THR A CA 1
ATOM 869 C C . THR A 1 114 ? -15.555 32.188 19.422 1 91.44 114 THR A C 1
ATOM 871 O O . THR A 1 114 ? -14.906 31.484 20.203 1 91.44 114 THR A O 1
ATOM 874 N N . GLU A 1 115 ? -15.047 32.906 18.547 1 90.25 115 GLU A N 1
ATOM 875 C CA . GLU A 1 115 ? -13.625 32.875 18.203 1 90.25 115 GLU A CA 1
ATOM 876 C C . GLU A 1 115 ? -12.766 33.125 19.438 1 90.25 115 GLU A C 1
ATOM 878 O O . GLU A 1 115 ? -11.734 32.5 19.641 1 90.25 115 GLU A O 1
ATOM 883 N N . ASP A 1 116 ? -13.156 34.031 20.297 1 90 116 ASP A N 1
ATOM 884 C CA . ASP A 1 116 ? -12.352 34.469 21.438 1 90 116 ASP A CA 1
ATOM 885 C C . ASP A 1 116 ? -12.352 33.406 22.531 1 90 116 ASP A C 1
ATOM 887 O O . ASP A 1 116 ? -11.516 33.438 23.438 1 90 116 ASP A O 1
ATOM 891 N N . SER A 1 117 ? -13.234 32.438 22.406 1 92.56 117 SER A N 1
ATOM 892 C CA . SER A 1 117 ? -13.383 31.438 23.469 1 92.56 117 SER A CA 1
ATOM 893 C C . SER A 1 117 ? -12.891 30.078 23 1 92.56 117 SER A C 1
ATOM 895 O O . SER A 1 117 ? -13.047 29.078 23.703 1 92.56 117 SER A O 1
ATOM 897 N N . ARG A 1 118 ? -12.32 30.031 21.875 1 95.44 118 ARG A N 1
ATOM 898 C CA . ARG A 1 118 ? -11.891 28.766 21.328 1 95.44 118 ARG A CA 1
ATOM 899 C C . ARG A 1 118 ? -10.531 28.344 21.891 1 95.44 118 ARG A C 1
ATOM 901 O O . ARG A 1 118 ? -9.57 29.109 21.828 1 95.44 118 ARG A O 1
ATOM 908 N N . VAL A 1 119 ? -10.523 27.156 22.422 1 96.75 119 VAL A N 1
ATOM 909 C CA . VAL A 1 119 ? -9.289 26.641 23 1 96.75 119 VAL A CA 1
ATOM 910 C C . VAL A 1 119 ? -8.297 26.312 21.891 1 96.75 119 VAL A C 1
ATOM 912 O O . VAL A 1 119 ? -8.672 25.766 20.859 1 96.75 119 VAL A O 1
ATOM 915 N N . HIS A 1 120 ? -7.055 26.688 22.109 1 97.94 120 HIS A N 1
ATOM 916 C CA . HIS A 1 120 ? -6.023 26.344 21.141 1 97.94 120 HIS A CA 1
ATOM 917 C C . HIS A 1 120 ? -5.887 24.828 20.984 1 97.94 120 HIS A C 1
ATOM 919 O O . HIS A 1 120 ? -5.945 24.094 21.984 1 97.94 120 HIS A O 1
ATOM 925 N N . TYR A 1 121 ? -5.621 24.328 19.766 1 97.69 121 TYR A N 1
ATOM 926 C CA . TYR A 1 121 ? -5.484 22.906 19.469 1 97.69 121 TYR A CA 1
ATOM 927 C C . TYR A 1 121 ? -4.41 22.281 20.344 1 97.69 121 TYR A C 1
ATOM 929 O O . TYR A 1 121 ? -4.484 21.094 20.672 1 97.69 121 TYR A O 1
ATOM 937 N N . HIS A 1 122 ? -3.42 23.047 20.703 1 98.38 122 HIS A N 1
ATOM 938 C CA . HIS A 1 122 ? -2.232 22.547 21.391 1 98.38 122 HIS A CA 1
ATOM 939 C C . HIS A 1 122 ? -1.963 23.312 22.672 1 98.38 122 HIS A C 1
ATOM 941 O O . HIS A 1 122 ? -0.808 23.484 23.078 1 98.38 122 HIS A O 1
ATOM 947 N N . ALA A 1 123 ? -2.969 23.781 23.359 1 97.19 123 ALA A N 1
ATOM 948 C CA . ALA A 1 123 ? -2.914 24.734 24.469 1 97.19 123 ALA A CA 1
ATOM 949 C C . ALA A 1 123 ? -2.041 24.203 25.594 1 97.19 123 ALA A C 1
ATOM 951 O O . ALA A 1 123 ? -1.457 24.984 26.359 1 97.19 123 ALA A O 1
ATOM 952 N N . THR A 1 124 ? -1.915 22.953 25.766 1 96.62 124 THR A N 1
ATOM 953 C CA . THR A 1 124 ? -1.234 22.391 26.938 1 96.62 124 THR A CA 1
ATOM 954 C C . THR A 1 124 ? 0.218 22.062 26.609 1 96.62 124 THR A C 1
ATOM 956 O O . THR A 1 124 ? 0.964 21.578 27.469 1 96.62 124 THR A O 1
ATOM 959 N N . LEU A 1 125 ? 0.622 22.266 25.375 1 97.56 125 LEU A N 1
ATOM 960 C CA . LEU A 1 125 ? 1.997 21.953 24.984 1 97.56 125 LEU A CA 1
ATOM 961 C C . LEU A 1 125 ? 2.916 23.141 25.297 1 97.56 125 LEU A C 1
ATOM 963 O O . LEU A 1 125 ? 2.451 24.266 25.453 1 97.56 125 LEU A O 1
ATOM 967 N N . GLN A 1 126 ? 4.195 22.859 25.422 1 96.75 126 GLN A N 1
ATOM 968 C CA . GLN A 1 126 ? 5.238 23.844 25.641 1 96.75 126 GLN A CA 1
ATOM 969 C C . GLN A 1 126 ? 6.043 24.094 24.375 1 96.75 126 GLN A C 1
ATOM 971 O O . GLN A 1 126 ? 5.922 23.344 23.391 1 96.75 126 GLN A O 1
ATOM 976 N N . LYS A 1 127 ? 6.828 25.203 24.438 1 97.31 127 LYS A N 1
ATOM 977 C CA . LYS A 1 127 ? 7.738 25.516 23.328 1 97.31 127 LYS A CA 1
ATOM 978 C C . LYS A 1 127 ? 8.617 24.312 22.984 1 97.31 127 LYS A C 1
ATOM 980 O O . LYS A 1 127 ? 9.219 23.703 23.875 1 97.31 127 LYS A O 1
ATOM 985 N N . GLY A 1 128 ? 8.633 23.891 21.703 1 98 128 GLY A N 1
ATOM 986 C CA . GLY A 1 128 ? 9.547 22.859 21.25 1 98 128 GLY A CA 1
ATOM 987 C C . GLY A 1 128 ? 8.984 21.453 21.391 1 98 128 GLY A C 1
ATOM 988 O O . GLY A 1 128 ? 9.609 20.484 20.969 1 98 128 GLY A O 1
ATOM 989 N N . GLN A 1 129 ? 7.797 21.297 22.016 1 98.25 129 GLN A N 1
ATOM 990 C CA . GLN A 1 129 ? 7.168 19.984 22.125 1 98.25 129 GLN A CA 1
ATOM 991 C C . GLN A 1 129 ? 6.477 19.594 20.812 1 98.25 129 GLN A C 1
ATOM 993 O O . GLN A 1 129 ? 6.164 20.469 20 1 98.25 129 GLN A O 1
ATOM 998 N N . ASN A 1 130 ? 6.359 18.312 20.625 1 98.62 130 ASN A N 1
ATOM 999 C CA . ASN A 1 130 ? 5.754 17.781 19.406 1 98.62 130 ASN A CA 1
ATOM 1000 C C . ASN A 1 130 ? 4.262 17.531 19.578 1 98.62 130 ASN A C 1
ATOM 1002 O O . ASN A 1 130 ? 3.801 17.266 20.703 1 98.62 130 ASN A O 1
ATOM 1006 N N . THR A 1 131 ? 3.518 17.641 18.469 1 98.5 131 THR A N 1
ATOM 1007 C CA . THR A 1 131 ? 2.094 17.328 18.469 1 98.5 131 THR A CA 1
ATOM 1008 C C . THR A 1 131 ? 1.881 15.82 18.672 1 98.5 131 THR A C 1
ATOM 1010 O O . THR A 1 131 ? 2.826 15.039 18.578 1 98.5 131 THR A O 1
ATOM 1013 N N . VAL A 1 132 ? 0.666 15.445 18.922 1 98.12 132 VAL A N 1
ATOM 1014 C CA . VAL A 1 132 ? 0.315 14.055 19.188 1 98.12 132 VAL A CA 1
ATOM 1015 C C . VAL A 1 132 ? 0.767 13.172 18.031 1 98.12 132 VAL A C 1
ATOM 1017 O O . VAL A 1 132 ? 1.274 12.07 18.234 1 98.12 132 VAL A O 1
ATOM 1020 N N . ASN A 1 133 ? 0.607 13.586 16.797 1 98.19 133 ASN A N 1
ATOM 1021 C CA . ASN A 1 133 ? 0.97 12.789 15.633 1 98.19 133 ASN A CA 1
ATOM 1022 C C . ASN A 1 133 ? 2.467 12.492 15.602 1 98.19 133 ASN A C 1
ATOM 1024 O O . ASN A 1 133 ? 2.875 11.359 15.344 1 98.19 133 ASN A O 1
ATOM 1028 N N . SER A 1 134 ? 3.266 13.492 15.844 1 98.5 134 SER A N 1
ATOM 1029 C CA . SER A 1 134 ? 4.711 13.289 15.875 1 98.5 134 SER A CA 1
ATOM 1030 C C . SER A 1 134 ? 5.133 12.5 17.109 1 98.5 134 SER A C 1
ATOM 1032 O O . SER A 1 134 ? 6.125 11.773 17.078 1 98.5 134 SER A O 1
ATOM 1034 N N . CYS A 1 135 ? 4.363 12.648 18.234 1 98.5 135 CYS A N 1
ATOM 1035 C CA . CYS A 1 135 ? 4.641 11.812 19.391 1 98.5 135 CYS A CA 1
ATOM 1036 C C . CYS A 1 135 ? 4.402 10.344 19.078 1 98.5 135 CYS A C 1
ATOM 1038 O O . CYS A 1 135 ? 5.16 9.477 19.531 1 98.5 135 CYS A O 1
ATOM 1040 N N . ILE A 1 136 ? 3.375 10.062 18.359 1 98.44 136 ILE A N 1
ATOM 1041 C CA . ILE A 1 136 ? 3.115 8.688 17.953 1 98.44 136 ILE A CA 1
ATOM 1042 C C . ILE A 1 136 ? 4.219 8.211 17 1 98.44 136 ILE A C 1
ATOM 1044 O O . ILE A 1 136 ? 4.637 7.055 17.062 1 98.44 136 ILE A O 1
ATOM 1048 N N . ALA A 1 137 ? 4.695 9.07 16.141 1 98.69 137 ALA A N 1
ATOM 1049 C CA . ALA A 1 137 ? 5.848 8.742 15.305 1 98.69 137 ALA A CA 1
ATOM 1050 C C . ALA A 1 137 ? 7.07 8.422 16.156 1 98.69 137 ALA A C 1
ATOM 1052 O O . ALA A 1 137 ? 7.828 7.496 15.859 1 98.69 137 ALA A O 1
ATOM 1053 N N . ARG A 1 138 ? 7.27 9.203 17.234 1 98.75 138 ARG A N 1
ATOM 1054 C CA . ARG A 1 138 ? 8.367 8.938 18.156 1 98.75 138 ARG A CA 1
ATOM 1055 C C . ARG A 1 138 ? 8.203 7.586 18.844 1 98.75 138 ARG A C 1
ATOM 1057 O O . ARG A 1 138 ? 9.188 6.887 19.094 1 98.75 138 ARG A O 1
ATOM 1064 N N . LEU A 1 139 ? 6.988 7.285 19.188 1 98.69 139 LEU A N 1
ATOM 1065 C CA . LEU A 1 139 ? 6.715 5.957 19.719 1 98.69 139 LEU A CA 1
ATOM 1066 C C . LEU A 1 139 ? 7.18 4.871 18.766 1 98.69 139 LEU A C 1
ATOM 1068 O O . LEU A 1 139 ? 7.77 3.871 19.172 1 98.69 139 LEU A O 1
ATOM 1072 N N . ALA A 1 140 ? 6.918 5.055 17.469 1 98.69 140 ALA A N 1
ATOM 1073 C CA . ALA A 1 140 ? 7.379 4.109 16.453 1 98.69 140 ALA A CA 1
ATOM 1074 C C . ALA A 1 140 ? 8.898 4.055 16.406 1 98.69 140 ALA A C 1
ATOM 1076 O O . ALA A 1 140 ? 9.484 2.982 16.234 1 98.69 140 ALA A O 1
ATOM 1077 N N . MET A 1 141 ? 9.555 5.23 16.531 1 98.56 141 MET A N 1
ATOM 1078 C CA . MET A 1 141 ? 11.016 5.254 16.562 1 98.56 141 MET A CA 1
ATOM 1079 C C . MET A 1 141 ? 11.555 4.371 17.688 1 98.56 141 MET A C 1
ATOM 1081 O O . MET A 1 141 ? 12.445 3.551 17.453 1 98.56 141 MET A O 1
ATOM 1085 N N . ARG A 1 142 ? 11.016 4.5 18.844 1 98.31 142 ARG A N 1
ATOM 1086 C CA . ARG A 1 142 ? 11.461 3.732 20 1 98.31 142 ARG A CA 1
ATOM 1087 C C . ARG A 1 142 ? 11.172 2.248 19.812 1 98.31 142 ARG A C 1
ATOM 1089 O O . ARG A 1 142 ? 12.023 1.401 20.094 1 98.31 142 ARG A O 1
ATOM 1096 N N . TYR A 1 143 ? 10.008 1.966 19.359 1 97.81 143 TYR A N 1
ATOM 1097 C CA . TYR A 1 143 ? 9.609 0.578 19.156 1 97.81 143 TYR A CA 1
ATOM 1098 C C . TYR A 1 143 ? 10.523 -0.107 18.141 1 97.81 143 TYR A C 1
ATOM 1100 O O . TYR A 1 143 ? 11.031 -1.203 18.406 1 97.81 143 TYR A O 1
ATOM 1108 N N . LEU A 1 144 ? 10.727 0.551 17.031 1 97.25 144 LEU A N 1
ATOM 1109 C CA . LEU A 1 144 ? 11.547 -0.007 15.961 1 97.25 144 LEU A CA 1
ATOM 1110 C C . LEU A 1 144 ? 12.992 -0.163 16.406 1 97.25 144 LEU A C 1
ATOM 1112 O O . LEU A 1 144 ? 13.656 -1.144 16.062 1 97.25 144 LEU A O 1
ATOM 1116 N N . ALA A 1 145 ? 13.5 0.817 17.156 1 96.69 145 ALA A N 1
ATOM 1117 C CA . ALA A 1 145 ? 14.859 0.716 17.688 1 96.69 145 ALA A CA 1
ATOM 1118 C C . ALA A 1 145 ? 14.992 -0.507 18.594 1 96.69 145 ALA A C 1
ATOM 1120 O O . ALA A 1 145 ? 15.992 -1.229 18.516 1 96.69 145 ALA A O 1
ATOM 1121 N N . GLU A 1 146 ? 14.008 -0.735 19.422 1 96.06 146 GLU A N 1
ATOM 1122 C CA . GLU A 1 146 ? 14.031 -1.839 20.375 1 96.06 146 GLU A CA 1
ATOM 1123 C C . GLU A 1 146 ? 13.93 -3.186 19.672 1 96.06 146 GLU A C 1
ATOM 1125 O O . GLU A 1 146 ? 14.719 -4.094 19.938 1 96.06 146 GLU A O 1
ATOM 1130 N N . THR A 1 147 ? 13.008 -3.289 18.766 1 93.75 147 THR A N 1
ATOM 1131 C CA . THR A 1 147 ? 12.688 -4.59 18.188 1 93.75 147 THR A CA 1
ATOM 1132 C C . THR A 1 147 ? 13.719 -4.98 17.141 1 93.75 147 THR A C 1
ATOM 1134 O O . THR A 1 147 ? 13.969 -6.164 16.922 1 93.75 147 THR A O 1
ATOM 1137 N N . ASN A 1 148 ? 14.328 -3.99 16.484 1 92.75 148 ASN A N 1
ATOM 1138 C CA . ASN A 1 148 ? 15.297 -4.27 15.438 1 92.75 148 ASN A CA 1
ATOM 1139 C C . ASN A 1 148 ? 16.719 -4.297 15.992 1 92.75 148 ASN A C 1
ATOM 1141 O O . ASN A 1 148 ? 17.672 -4.531 15.242 1 92.75 148 ASN A O 1
ATOM 1145 N N . ALA A 1 149 ? 16.984 -4.082 17.25 1 87.19 149 ALA A N 1
ATOM 1146 C CA . ALA A 1 149 ? 18.297 -3.977 17.859 1 87.19 149 ALA A CA 1
ATOM 1147 C C . ALA A 1 149 ? 19.078 -5.285 17.719 1 87.19 149 ALA A C 1
ATOM 1149 O O . ALA A 1 149 ? 20.266 -5.277 17.359 1 87.19 149 ALA A O 1
ATOM 1150 N N . PRO A 1 150 ? 18.406 -6.355 18.031 1 77.88 150 PRO A N 1
ATOM 1151 C CA . PRO A 1 150 ? 19.203 -7.574 17.859 1 77.88 150 PRO A CA 1
ATOM 1152 C C . PRO A 1 150 ? 19.656 -7.777 16.422 1 77.88 150 PRO A C 1
ATOM 1154 O O . PRO A 1 150 ? 18.875 -7.582 15.484 1 77.88 150 PRO A O 1
ATOM 1157 N N . ALA A 1 151 ? 20.906 -7.926 16.312 1 63.5 151 ALA A N 1
ATOM 1158 C CA . ALA A 1 151 ? 21.547 -7.965 15 1 63.5 151 ALA A CA 1
ATOM 1159 C C . ALA A 1 151 ? 20.812 -8.922 14.07 1 63.5 151 ALA A C 1
ATOM 1161 O O . ALA A 1 151 ? 20.5 -10.055 14.453 1 63.5 151 ALA A O 1
ATOM 1162 N N . GLY A 1 152 ? 20.562 -8.359 12.945 1 59.78 152 GLY A N 1
ATOM 1163 C CA . GLY A 1 152 ? 20.094 -9.195 11.844 1 59.78 152 GLY A CA 1
ATOM 1164 C C . GLY A 1 152 ? 18.609 -9.516 11.938 1 59.78 152 GLY A C 1
ATOM 1165 O O . GLY A 1 152 ? 18.125 -10.414 11.25 1 59.78 152 GLY A O 1
ATOM 1166 N N . ARG A 1 153 ? 18 -8.727 12.781 1 70.31 153 ARG A N 1
ATOM 1167 C CA . ARG A 1 153 ? 16.609 -9.141 12.961 1 70.31 153 ARG A CA 1
ATOM 1168 C C . ARG A 1 153 ? 15.648 -8.078 12.422 1 70.31 153 ARG A C 1
ATOM 1170 O O . ARG A 1 153 ? 15.938 -6.883 12.5 1 70.31 153 ARG A O 1
ATOM 1177 N N . ASP A 1 154 ? 14.688 -8.539 11.625 1 83.88 154 ASP A N 1
ATOM 1178 C CA . ASP A 1 154 ? 13.469 -7.77 11.398 1 83.88 154 ASP A CA 1
ATOM 1179 C C . ASP A 1 154 ? 12.422 -8.078 12.461 1 83.88 154 ASP A C 1
ATOM 1181 O O . ASP A 1 154 ? 11.609 -8.984 12.297 1 83.88 154 ASP A O 1
ATOM 1185 N N . GLY A 1 155 ? 12.461 -7.289 13.508 1 88.38 155 GLY A N 1
ATOM 1186 C CA . GLY A 1 155 ? 11.609 -7.586 14.648 1 88.38 155 GLY A CA 1
ATOM 1187 C C . GLY A 1 155 ? 10.281 -6.859 14.617 1 88.38 155 GLY A C 1
ATOM 1188 O O . GLY A 1 155 ? 9.469 -7 15.531 1 88.38 155 GLY A O 1
ATOM 1189 N N . TYR A 1 156 ? 10.055 -6.098 13.562 1 93.38 156 TYR A N 1
ATOM 1190 C CA . TYR A 1 156 ? 8.828 -5.312 13.508 1 93.38 156 TYR A CA 1
ATOM 1191 C C . TYR A 1 156 ? 7.602 -6.219 13.453 1 93.38 156 TYR A C 1
ATOM 1193 O O . TYR A 1 156 ? 7.496 -7.078 12.578 1 93.38 156 TYR A O 1
ATOM 1201 N N . ASP A 1 157 ? 6.758 -6.09 14.359 1 93.12 157 ASP A N 1
ATOM 1202 C CA . ASP A 1 157 ? 5.453 -6.742 14.453 1 93.12 157 ASP A CA 1
ATOM 1203 C C . ASP A 1 157 ? 4.336 -5.711 14.609 1 93.12 157 ASP A C 1
ATOM 1205 O O . ASP A 1 157 ? 4.227 -5.059 15.648 1 93.12 157 ASP A O 1
ATOM 1209 N N . PRO A 1 158 ? 3.432 -5.59 13.609 1 95.12 158 PRO A N 1
ATOM 1210 C CA . PRO A 1 158 ? 2.367 -4.582 13.664 1 95.12 158 PRO A CA 1
ATOM 1211 C C . PRO A 1 158 ? 1.479 -4.738 14.898 1 95.12 158 PRO A C 1
ATOM 1213 O O . PRO A 1 158 ? 1.018 -3.74 15.461 1 95.12 158 PRO A O 1
ATOM 1216 N N . ASP A 1 159 ? 1.204 -5.969 15.344 1 95.75 159 ASP A N 1
ATOM 1217 C CA . ASP A 1 159 ? 0.35 -6.191 16.5 1 95.75 159 ASP A CA 1
ATOM 1218 C C . ASP A 1 159 ? 1.02 -5.691 17.781 1 95.75 159 ASP A C 1
ATOM 1220 O O . ASP A 1 159 ? 0.359 -5.125 18.656 1 95.75 159 ASP A O 1
ATOM 1224 N N . GLU A 1 160 ? 2.283 -5.941 17.875 1 96.69 160 GLU A N 1
ATOM 1225 C CA . GLU A 1 160 ? 3.006 -5.438 19.031 1 96.69 160 GLU A CA 1
ATOM 1226 C C . GLU A 1 160 ? 3.029 -3.912 19.062 1 96.69 160 GLU A C 1
ATOM 1228 O O . GLU A 1 160 ? 2.865 -3.297 20.109 1 96.69 160 GLU A O 1
ATOM 1233 N N . PHE A 1 161 ? 3.287 -3.281 17.922 1 98.12 161 PHE A N 1
ATOM 1234 C CA . PHE A 1 161 ? 3.256 -1.825 17.875 1 98.12 161 PHE A CA 1
ATOM 1235 C C . PHE A 1 161 ? 1.892 -1.297 18.312 1 98.12 161 PHE A C 1
ATOM 1237 O O . PHE A 1 161 ? 1.807 -0.328 19.062 1 98.12 161 PHE A O 1
ATOM 1244 N N . LEU A 1 162 ? 0.801 -1.914 17.797 1 98.38 162 LEU A N 1
ATOM 1245 C CA . LEU A 1 162 ? -0.546 -1.473 18.141 1 98.38 162 LEU A CA 1
ATOM 1246 C C . LEU A 1 162 ? -0.782 -1.565 19.641 1 98.38 162 LEU A C 1
ATOM 1248 O O . LEU A 1 162 ? -1.457 -0.712 20.219 1 98.38 162 LEU A O 1
ATOM 1252 N N . GLN A 1 163 ? -0.225 -2.596 20.266 1 98.25 163 GLN A N 1
ATOM 1253 C CA . GLN A 1 163 ? -0.334 -2.711 21.719 1 98.25 163 GLN A CA 1
ATOM 1254 C C . GLN A 1 163 ? 0.37 -1.551 22.406 1 98.25 163 GLN A C 1
ATOM 1256 O O . GLN A 1 163 ? -0.169 -0.968 23.359 1 98.25 163 GLN A O 1
ATOM 1261 N N . ARG A 1 164 ? 1.551 -1.23 21.922 1 98.12 164 ARG A N 1
ATOM 1262 C CA . ARG A 1 164 ? 2.289 -0.102 22.484 1 98.12 164 ARG A CA 1
ATOM 1263 C C . ARG A 1 164 ? 1.545 1.209 22.25 1 98.12 164 ARG A C 1
ATOM 1265 O O . ARG A 1 164 ? 1.542 2.09 23.109 1 98.12 164 ARG A O 1
ATOM 1272 N N . PHE A 1 165 ? 0.986 1.313 21.109 1 98.62 165 PHE A N 1
ATOM 1273 C CA . PHE A 1 165 ? 0.203 2.488 20.734 1 98.62 165 PHE A CA 1
ATOM 1274 C C . PHE A 1 165 ? -0.972 2.674 21.688 1 98.62 165 PHE A C 1
ATOM 1276 O O . PHE A 1 165 ? -1.188 3.77 22.219 1 98.62 165 PHE A O 1
ATOM 1283 N N . VAL A 1 166 ? -1.679 1.597 21.953 1 98.5 166 VAL A N 1
ATOM 1284 C CA . VAL A 1 166 ? -2.832 1.64 22.844 1 98.5 166 VAL A CA 1
ATOM 1285 C C . VAL A 1 166 ? -2.377 2.002 24.25 1 98.5 166 VAL A C 1
ATOM 1287 O O . VAL A 1 166 ? -2.986 2.85 24.906 1 98.5 166 VAL A O 1
ATOM 1290 N N . GLU A 1 167 ? -1.327 1.411 24.719 1 98.44 167 GLU A N 1
ATOM 1291 C CA . GLU A 1 167 ? -0.81 1.702 26.047 1 98.44 167 GLU A CA 1
ATOM 1292 C C . GLU A 1 167 ? -0.389 3.164 26.172 1 98.44 167 GLU A C 1
ATOM 1294 O O . GLU A 1 167 ? -0.691 3.82 27.172 1 98.44 167 GLU A O 1
ATOM 1299 N N . TYR A 1 168 ? 0.278 3.656 25.188 1 98.38 168 TYR A N 1
ATOM 1300 C CA . TYR A 1 168 ? 0.732 5.043 25.156 1 98.38 168 TYR A CA 1
ATOM 1301 C C . TYR A 1 168 ? -0.446 6.004 25.25 1 98.38 168 TYR A C 1
ATOM 1303 O O . TYR A 1 168 ? -0.404 6.973 26.016 1 98.38 168 TYR A O 1
ATOM 1311 N N . MET A 1 169 ? -1.502 5.715 24.531 1 98.25 169 MET A N 1
ATOM 1312 C CA . MET A 1 169 ? -2.656 6.605 24.469 1 98.25 169 MET A CA 1
ATOM 1313 C C . MET A 1 169 ? -3.471 6.531 25.75 1 98.25 169 MET A C 1
ATOM 1315 O O . MET A 1 169 ? -4.07 7.52 26.172 1 98.25 169 MET A O 1
ATOM 1319 N N . LYS A 1 170 ? -3.438 5.398 26.422 1 97.88 170 LYS A N 1
ATOM 1320 C CA . LYS A 1 170 ? -4.227 5.184 27.641 1 97.88 170 LYS A CA 1
ATOM 1321 C C . LYS A 1 170 ? -3.525 5.77 28.859 1 97.88 170 LYS A C 1
ATOM 1323 O O . LYS A 1 170 ? -4.152 5.977 29.891 1 97.88 170 LYS A O 1
ATOM 1328 N N . THR A 1 171 ? -2.297 5.957 28.734 1 97.62 171 THR A N 1
ATOM 1329 C CA . THR A 1 171 ? -1.533 6.438 29.875 1 97.62 171 THR A CA 1
ATOM 1330 C C . THR A 1 171 ? -1.831 7.91 30.141 1 97.62 171 THR A C 1
ATOM 1332 O O . THR A 1 171 ? -1.772 8.734 29.234 1 97.62 171 THR A O 1
ATOM 1335 N N . LYS A 1 172 ? -2.066 8.258 31.375 1 95.38 172 LYS A N 1
ATOM 1336 C CA . LYS A 1 172 ? -2.361 9.633 31.766 1 95.38 172 LYS A CA 1
ATOM 1337 C C . LYS A 1 172 ? -1.118 10.508 31.672 1 95.38 172 LYS A C 1
ATOM 1339 O O . LYS A 1 172 ? -0.042 10.133 32.125 1 95.38 172 LYS A O 1
ATOM 1344 N N . PRO A 1 173 ? -1.339 11.688 31.031 1 93.56 173 PRO A N 1
ATOM 1345 C CA . PRO A 1 173 ? -0.19 12.594 30.953 1 93.56 173 PRO A CA 1
ATOM 1346 C C . PRO A 1 173 ? 0.223 13.133 32.312 1 93.56 173 PRO A C 1
ATOM 1348 O O . PRO A 1 173 ? -0.629 13.352 33.188 1 93.56 173 PRO A O 1
ATOM 1351 N N . ASP A 1 174 ? 1.498 13.297 32.5 1 91.31 174 ASP A N 1
ATOM 1352 C CA . ASP A 1 174 ? 2.098 13.977 33.656 1 91.31 174 ASP A CA 1
ATOM 1353 C C . ASP A 1 174 ? 3.066 15.062 33.188 1 91.31 174 ASP A C 1
ATOM 1355 O O . ASP A 1 174 ? 4.285 14.891 33.281 1 91.31 174 ASP A O 1
ATOM 1359 N N . PRO A 1 175 ? 2.477 16.172 32.875 1 84.44 175 PRO A N 1
ATOM 1360 C CA . PRO A 1 175 ? 3.311 17.172 32.188 1 84.44 175 PRO A CA 1
ATOM 1361 C C . PRO A 1 175 ? 4.461 17.656 33.094 1 84.44 175 PRO A C 1
ATOM 1363 O O . PRO A 1 175 ? 5.5 18.078 32.562 1 84.44 175 PRO A O 1
ATOM 1366 N N . LYS A 1 176 ? 4.328 17.672 34.281 1 88.69 176 LYS A N 1
ATOM 1367 C CA . LYS A 1 176 ? 5.383 18.125 35.188 1 88.69 176 LYS A CA 1
ATOM 1368 C C . LYS A 1 176 ? 6.551 17.141 35.188 1 88.69 176 LYS A C 1
ATOM 1370 O O . LYS A 1 176 ? 7.715 17.547 35.188 1 88.69 176 LYS A O 1
ATOM 1375 N N . ASN A 1 177 ? 6.246 15.945 35.031 1 85.94 177 ASN A N 1
ATOM 1376 C CA . ASN A 1 177 ? 7.277 14.922 35.219 1 85.94 177 ASN A CA 1
ATOM 1377 C C . ASN A 1 177 ? 7.613 14.258 33.875 1 85.94 177 ASN A C 1
ATOM 1379 O O . ASN A 1 177 ? 8.43 13.336 33.812 1 85.94 177 ASN A O 1
ATOM 1383 N N . ASP A 1 178 ? 7 14.75 32.719 1 92.56 178 ASP A N 1
ATOM 1384 C CA . ASP A 1 178 ? 7.27 14.148 31.422 1 92.56 178 ASP A CA 1
ATOM 1385 C C . ASP A 1 178 ? 7.309 15.203 30.328 1 92.56 178 ASP A C 1
ATOM 1387 O O . ASP A 1 178 ? 6.586 15.102 29.328 1 92.56 178 ASP A O 1
ATOM 1391 N N . PRO A 1 179 ? 8.164 16.203 30.547 1 91.38 179 PRO A N 1
ATOM 1392 C CA . PRO A 1 179 ? 8.258 17.219 29.5 1 91.38 179 PRO A CA 1
ATOM 1393 C C . PRO A 1 179 ? 8.742 16.656 28.172 1 91.38 179 PRO A C 1
ATOM 1395 O O . PRO A 1 179 ? 8.523 17.266 27.109 1 91.38 179 PRO A O 1
ATOM 1398 N N . ASP A 1 180 ? 9.367 15.484 28.156 1 96.25 180 ASP A N 1
ATOM 1399 C CA . ASP A 1 180 ? 9.922 14.852 26.969 1 96.25 180 ASP A CA 1
ATOM 1400 C C . ASP A 1 180 ? 8.859 14.055 26.219 1 96.25 180 ASP A C 1
ATOM 1402 O O . ASP A 1 180 ? 9.102 13.562 25.125 1 96.25 180 ASP A O 1
ATOM 1406 N N . GLN A 1 181 ? 7.641 13.945 26.75 1 96.94 181 GLN A N 1
ATOM 1407 C CA . GLN A 1 181 ? 6.488 13.273 26.156 1 96.94 181 GLN A CA 1
ATOM 1408 C C . GLN A 1 181 ? 6.789 11.797 25.891 1 96.94 181 GLN A C 1
ATOM 1410 O O . GLN A 1 181 ? 6.469 11.281 24.812 1 96.94 181 GLN A O 1
ATOM 1415 N N . LEU A 1 182 ? 7.469 11.156 26.812 1 96.25 182 LEU A N 1
ATOM 1416 C CA . LEU A 1 182 ? 7.82 9.742 26.719 1 96.25 182 LEU A CA 1
ATOM 1417 C C . LEU A 1 182 ? 6.66 8.859 27.172 1 96.25 182 LEU A C 1
ATOM 1419 O O . LEU A 1 182 ? 6.434 7.789 26.594 1 96.25 182 LEU A O 1
ATOM 1423 N N . LEU A 1 183 ? 5.914 9.352 28.141 1 93.62 183 LEU A N 1
ATOM 1424 C CA . LEU A 1 183 ? 4.824 8.57 28.703 1 93.62 183 LEU A CA 1
ATOM 1425 C C . LEU A 1 183 ? 3.516 8.844 27.969 1 93.62 183 LEU A C 1
ATOM 1427 O O . LEU A 1 183 ? 2.658 7.965 27.875 1 93.62 183 LEU A O 1
ATOM 1431 N N . ASN A 1 184 ? 3.363 10.055 27.594 1 93.75 184 ASN A N 1
ATOM 1432 C CA . ASN A 1 184 ? 2.18 10.5 26.859 1 93.75 184 ASN A CA 1
ATOM 1433 C C . ASN A 1 184 ? 2.453 11.789 26.094 1 93.75 184 ASN A C 1
ATOM 1435 O O . ASN A 1 184 ? 3.475 12.445 26.297 1 93.75 184 ASN A O 1
ATOM 1439 N N . HIS A 1 185 ? 1.508 12.164 25.281 1 95.38 185 HIS A N 1
ATOM 1440 C CA . HIS A 1 185 ? 1.712 13.281 24.359 1 95.38 185 HIS A CA 1
ATOM 1441 C C . HIS A 1 185 ? 1.319 14.602 25.016 1 95.38 185 HIS A C 1
ATOM 1443 O O . HIS A 1 185 ? 1.841 15.656 24.656 1 95.38 185 HIS A O 1
ATOM 1449 N N . ASN A 1 186 ? 0.336 14.633 25.875 1 96.25 186 ASN A N 1
ATOM 1450 C CA . ASN A 1 186 ? -0.191 15.781 26.609 1 96.25 186 ASN A CA 1
ATOM 1451 C C . ASN A 1 186 ? -0.827 16.797 25.672 1 96.25 186 ASN A C 1
ATOM 1453 O O . ASN A 1 186 ? -0.926 17.984 26 1 96.25 186 ASN A O 1
ATOM 1457 N N . ASP A 1 187 ? -1.148 16.484 24.438 1 97.62 187 ASP A N 1
ATOM 1458 C CA . ASP A 1 187 ? -1.752 17.359 23.438 1 97.62 187 ASP A CA 1
ATOM 1459 C C . ASP A 1 187 ? -3.258 17.484 23.672 1 97.62 187 ASP A C 1
ATOM 1461 O O . ASP A 1 187 ? -3.914 16.516 24.078 1 97.62 187 ASP A O 1
ATOM 1465 N N . VAL A 1 188 ? -3.791 18.703 23.469 1 97.5 188 VAL A N 1
ATOM 1466 C CA . VAL A 1 188 ? -5.234 18.891 23.516 1 97.5 188 VAL A CA 1
ATOM 1467 C C . VAL A 1 188 ? -5.891 18.234 22.297 1 97.5 188 VAL A C 1
ATOM 1469 O O . VAL A 1 188 ? -6.879 17.516 22.438 1 97.5 188 VAL A O 1
ATOM 1472 N N . TYR A 1 189 ? -5.328 18.453 21.172 1 96.88 189 TYR A N 1
ATOM 1473 C CA . TYR A 1 189 ? -5.879 17.953 19.922 1 96.88 189 TYR A CA 1
ATOM 1474 C C . TYR A 1 189 ? -5.676 16.453 19.797 1 96.88 189 TYR A C 1
ATOM 1476 O O . TYR A 1 189 ? -4.586 15.938 20.062 1 96.88 189 TYR A O 1
ATOM 1484 N N . MET A 1 190 ? -6.758 15.797 19.469 1 96.5 190 MET A N 1
ATOM 1485 C CA . MET A 1 190 ? -6.73 14.383 19.109 1 96.5 190 MET A CA 1
ATOM 1486 C C . MET A 1 190 ? -7.223 14.188 17.672 1 96.5 190 MET A C 1
ATOM 1488 O O . MET A 1 190 ? -8.398 14.414 17.375 1 96.5 190 MET A O 1
ATOM 1492 N N . ASP A 1 191 ? -6.344 13.711 16.906 1 96.5 191 ASP A N 1
ATOM 1493 C CA . ASP A 1 191 ? -6.633 13.562 15.477 1 96.5 191 ASP A CA 1
ATOM 1494 C C . ASP A 1 191 ? -7.793 12.594 15.258 1 96.5 191 ASP A C 1
ATOM 1496 O O . ASP A 1 191 ? -8.039 11.711 16.078 1 96.5 191 ASP A O 1
ATOM 1500 N N . ILE A 1 192 ? -8.539 12.758 14.18 1 95.88 192 ILE A N 1
ATOM 1501 C CA . ILE A 1 192 ? -9.758 12.016 13.898 1 95.88 192 ILE A CA 1
ATOM 1502 C C . ILE A 1 192 ? -9.438 10.531 13.742 1 95.88 192 ILE A C 1
ATOM 1504 O O . ILE A 1 192 ? -10.242 9.672 14.117 1 95.88 192 ILE A O 1
ATOM 1508 N N . TYR A 1 193 ? -8.305 10.109 13.133 1 97.44 193 TYR A N 1
ATOM 1509 C CA . TYR A 1 193 ? -7.973 8.703 12.969 1 97.44 193 TYR A CA 1
ATOM 1510 C C . TYR A 1 193 ? -7.77 8.023 14.32 1 97.44 193 TYR A C 1
ATOM 1512 O O . TYR A 1 193 ? -8.125 6.859 14.492 1 97.44 193 TYR A O 1
ATOM 1520 N N . VAL A 1 194 ? -7.234 8.781 15.289 1 98.06 194 VAL A N 1
ATOM 1521 C CA . VAL A 1 194 ? -7.043 8.242 16.641 1 98.06 194 VAL A CA 1
ATOM 1522 C C . VAL A 1 194 ? -8.398 8.062 17.312 1 98.06 194 VAL A C 1
ATOM 1524 O O . VAL A 1 194 ? -8.68 7 17.875 1 98.06 194 VAL A O 1
ATOM 1527 N N . ARG A 1 195 ? -9.227 9.094 17.281 1 97.56 195 ARG A N 1
ATOM 1528 C CA . ARG A 1 195 ? -10.539 9.031 17.922 1 97.56 195 ARG A CA 1
ATOM 1529 C C . ARG A 1 195 ? -11.367 7.871 17.375 1 97.56 195 ARG A C 1
ATOM 1531 O O . ARG A 1 195 ? -11.906 7.07 18.141 1 97.56 195 ARG A O 1
ATOM 1538 N N . HIS A 1 196 ? -11.367 7.734 16.062 1 97.38 196 HIS A N 1
ATOM 1539 C CA . HIS A 1 196 ? -12.148 6.664 15.453 1 97.38 196 HIS A CA 1
ATOM 1540 C C . HIS A 1 196 ? -11.547 5.297 15.758 1 97.38 196 HIS A C 1
ATOM 1542 O O . HIS A 1 196 ? -12.273 4.324 15.969 1 97.38 196 HIS A O 1
ATOM 1548 N N . PHE A 1 197 ? -10.234 5.195 15.758 1 98.31 197 PHE A N 1
ATOM 1549 C CA . PHE A 1 197 ? -9.57 3.947 16.109 1 98.31 197 PHE A CA 1
ATOM 1550 C C . PHE A 1 197 ? -10.031 3.459 17.469 1 98.31 197 PHE A C 1
ATOM 1552 O O . PHE A 1 197 ? -10.43 2.303 17.625 1 98.31 197 PHE A O 1
ATOM 1559 N N . PHE A 1 198 ? -10.047 4.324 18.406 1 98.56 198 PHE A N 1
ATOM 1560 C CA . PHE A 1 198 ? -10.336 3.92 19.781 1 98.56 198 PHE A CA 1
ATOM 1561 C C . PHE A 1 198 ? -11.836 3.791 20 1 98.56 198 PHE A C 1
ATOM 1563 O O . PHE A 1 198 ? -12.273 3.102 20.922 1 98.56 198 PHE A O 1
ATOM 1570 N N . GLU A 1 199 ? -12.641 4.5 19.203 1 98.06 199 GLU A N 1
ATOM 1571 C CA . GLU A 1 199 ? -14.078 4.215 19.219 1 98.06 199 GLU A CA 1
ATOM 1572 C C . GLU A 1 199 ? -14.352 2.771 18.797 1 98.06 199 GLU A C 1
ATOM 1574 O O . GLU A 1 199 ? -15.148 2.078 19.438 1 98.06 199 GLU A O 1
ATOM 1579 N N . MET A 1 200 ? -13.641 2.334 17.75 1 97.5 200 MET A N 1
ATOM 1580 C CA . MET A 1 200 ? -13.789 0.953 17.297 1 97.5 200 MET A CA 1
ATOM 1581 C C . MET A 1 200 ? -13.234 -0.021 18.344 1 97.5 200 MET A C 1
ATOM 1583 O O . MET A 1 200 ? -13.852 -1.051 18.625 1 97.5 200 MET A O 1
ATOM 1587 N N . ALA A 1 201 ? -12.094 0.321 18.891 1 98.38 201 ALA A N 1
ATOM 1588 C CA . ALA A 1 201 ? -11.508 -0.521 19.938 1 98.38 201 ALA A CA 1
ATOM 1589 C C . ALA A 1 201 ? -12.445 -0.645 21.125 1 98.38 201 ALA A C 1
ATOM 1591 O O . ALA A 1 201 ? -12.531 -1.709 21.75 1 98.38 201 ALA A O 1
ATOM 1592 N N . SER A 1 202 ? -13.094 0.412 21.422 1 98.38 202 SER A N 1
ATOM 1593 C CA . SER A 1 202 ? -14.031 0.439 22.547 1 98.38 202 SER A CA 1
ATOM 1594 C C . SER A 1 202 ? -15.203 -0.505 22.312 1 98.38 202 SER A C 1
ATOM 1596 O O . SER A 1 202 ? -15.852 -0.954 23.266 1 98.38 202 SER A O 1
ATOM 1598 N N . GLN A 1 203 ? -15.516 -0.789 21.109 1 97.12 203 GLN A N 1
ATOM 1599 C CA . GLN A 1 203 ? -16.594 -1.708 20.75 1 97.12 203 GLN A CA 1
ATOM 1600 C C . GLN A 1 203 ? -16.094 -3.152 20.75 1 97.12 203 GLN A C 1
ATOM 1602 O O . GLN A 1 203 ? -16.844 -4.066 20.391 1 97.12 203 GLN A O 1
ATOM 1607 N N . GLY A 1 204 ? -14.914 -3.305 21.031 1 95.81 204 GLY A N 1
ATOM 1608 C CA . GLY A 1 204 ? -14.375 -4.645 21.172 1 95.81 204 GLY A CA 1
ATOM 1609 C C . GLY A 1 204 ? -13.75 -5.18 19.891 1 95.81 204 GLY A C 1
ATOM 1610 O O . GLY A 1 204 ? -13.383 -6.355 19.812 1 95.81 204 GLY A O 1
ATOM 1611 N N . LYS A 1 205 ? -13.578 -4.418 18.938 1 95.44 205 LYS A N 1
ATOM 1612 C CA . LYS A 1 205 ? -12.945 -4.867 17.703 1 95.44 205 LYS A CA 1
ATOM 1613 C C . LYS A 1 205 ? -11.461 -5.168 17.922 1 95.44 205 LYS A C 1
ATOM 1615 O O . LYS A 1 205 ? -10.781 -4.449 18.656 1 95.44 205 LYS A O 1
ATOM 1620 N N . PRO A 1 206 ? -10.961 -6.262 17.172 1 95.31 206 PRO A N 1
ATOM 1621 C CA . PRO A 1 206 ? -9.508 -6.422 17.188 1 95.31 206 PRO A CA 1
ATOM 1622 C C . PRO A 1 206 ? -8.766 -5.176 16.703 1 95.31 206 PRO A C 1
ATOM 1624 O O . PRO A 1 206 ? -9.211 -4.52 15.758 1 95.31 206 PRO A O 1
ATOM 1627 N N . LEU A 1 207 ? -7.59 -4.836 17.344 1 97.56 207 LEU A N 1
ATOM 1628 C CA . LEU A 1 207 ? -6.879 -3.59 17.078 1 97.56 207 LEU A CA 1
ATOM 1629 C C . LEU A 1 207 ? -6.555 -3.447 15.602 1 97.56 207 LEU A C 1
ATOM 1631 O O . LEU A 1 207 ? -6.641 -2.35 15.039 1 97.56 207 LEU A O 1
ATOM 1635 N N . ARG A 1 208 ? -6.227 -4.531 14.906 1 94.94 208 ARG A N 1
ATOM 1636 C CA . ARG A 1 208 ? -5.848 -4.504 13.5 1 94.94 208 ARG A CA 1
ATOM 1637 C C . ARG A 1 208 ? -7.02 -4.082 12.625 1 94.94 208 ARG A C 1
ATOM 1639 O O . ARG A 1 208 ? -6.832 -3.688 11.469 1 94.94 208 ARG A O 1
ATOM 1646 N N . ASP A 1 209 ? -8.242 -4.18 13.141 1 95.06 209 ASP A N 1
ATOM 1647 C CA . ASP A 1 209 ? -9.438 -3.891 12.352 1 95.06 209 ASP A CA 1
ATOM 1648 C C . ASP A 1 209 ? -10.055 -2.561 12.766 1 95.06 209 ASP A C 1
ATOM 1650 O O . ASP A 1 209 ? -11.141 -2.203 12.305 1 95.06 209 ASP A O 1
ATOM 1654 N N . CYS A 1 210 ? -9.336 -1.774 13.594 1 97.44 210 CYS A N 1
ATOM 1655 C CA . CYS A 1 210 ? -9.914 -0.571 14.188 1 97.44 210 CYS A CA 1
ATOM 1656 C C . CYS A 1 210 ? -9.711 0.633 13.273 1 97.44 210 CYS A C 1
ATOM 1658 O O . CYS A 1 210 ? -10.484 1.59 13.328 1 97.44 210 CYS A O 1
ATOM 1660 N N . PRO A 1 211 ? -8.664 0.676 12.422 1 97.06 211 PRO A N 1
ATOM 1661 C CA . PRO A 1 211 ? -8.492 1.863 11.578 1 97.06 211 PRO A CA 1
ATOM 1662 C C . PRO A 1 211 ? -9.648 2.064 10.602 1 97.06 211 PRO A C 1
ATOM 1664 O O . PRO A 1 211 ? -10.148 1.097 10.023 1 97.06 211 PRO A O 1
ATOM 1667 N N . LYS A 1 212 ? -10.031 3.361 10.469 1 95.62 212 LYS A N 1
ATOM 1668 C CA . LYS A 1 212 ? -11.008 3.715 9.445 1 95.62 212 LYS A CA 1
ATOM 1669 C C . LYS A 1 212 ? -10.367 3.77 8.062 1 95.62 212 LYS A C 1
ATOM 1671 O O . LYS A 1 212 ? -9.156 3.975 7.941 1 95.62 212 LYS A O 1
ATOM 1676 N N . ASN A 1 213 ? -11.242 3.529 7.098 1 94.06 213 ASN A N 1
ATOM 1677 C CA . ASN A 1 213 ? -10.844 3.646 5.699 1 94.06 213 ASN A CA 1
ATOM 1678 C C . ASN A 1 213 ? -11.188 5.023 5.133 1 94.06 213 ASN A C 1
ATOM 1680 O O . ASN A 1 213 ? -12.219 5.598 5.477 1 94.06 213 ASN A O 1
ATOM 1684 N N . GLN A 1 214 ? -10.289 5.492 4.277 1 94.44 214 GLN A N 1
ATOM 1685 C CA . GLN A 1 214 ? -10.508 6.773 3.615 1 94.44 214 GLN A CA 1
ATOM 1686 C C . GLN A 1 214 ? -11.867 6.824 2.938 1 94.44 214 GLN A C 1
ATOM 1688 O O . GLN A 1 214 ? -12.508 7.879 2.9 1 94.44 214 GLN A O 1
ATOM 1693 N N . ARG A 1 215 ? -12.391 5.715 2.467 1 88 215 ARG A N 1
ATOM 1694 C CA . ARG A 1 215 ? -13.688 5.641 1.798 1 88 215 ARG A CA 1
ATOM 1695 C C . ARG A 1 215 ? -14.82 5.957 2.766 1 88 215 ARG A C 1
ATOM 1697 O O . ARG A 1 215 ? -15.844 6.523 2.369 1 88 215 ARG A O 1
ATOM 1704 N N . ASP A 1 216 ? -14.609 5.633 4.004 1 90.38 216 ASP A N 1
ATOM 1705 C CA . ASP A 1 216 ? -15.648 5.809 5.012 1 90.38 216 ASP A CA 1
ATOM 1706 C C . ASP A 1 216 ? -15.516 7.16 5.711 1 90.38 216 ASP A C 1
ATOM 1708 O O . ASP A 1 216 ? -16.5 7.715 6.199 1 90.38 216 ASP A O 1
ATOM 1712 N N . GLN A 1 217 ? -14.305 7.578 5.785 1 91.62 217 GLN A N 1
ATOM 1713 C CA . GLN A 1 217 ? -13.953 8.867 6.371 1 91.62 217 GLN A CA 1
ATOM 1714 C C . GLN A 1 217 ? -12.875 9.57 5.551 1 91.62 217 GLN A C 1
ATOM 1716 O O . GLN A 1 217 ? -11.688 9.289 5.715 1 91.62 217 GLN A O 1
ATOM 1721 N N . TRP A 1 218 ? -13.328 10.516 4.762 1 88.12 218 TRP A N 1
ATOM 1722 C CA . TRP A 1 218 ? -12.453 11.148 3.781 1 88.12 218 TRP A CA 1
ATOM 1723 C C . TRP A 1 218 ? -11.227 11.758 4.453 1 88.12 218 TRP A C 1
ATOM 1725 O O . TRP A 1 218 ? -10.133 11.766 3.879 1 88.12 218 TRP A O 1
ATOM 1735 N N . SER A 1 219 ? -11.352 12.195 5.641 1 91.56 219 SER A N 1
ATOM 1736 C CA . SER A 1 219 ? -10.289 12.93 6.324 1 91.56 219 SER A CA 1
ATOM 1737 C C . SER A 1 219 ? -9.18 11.984 6.77 1 91.56 219 SER A C 1
ATOM 1739 O O . SER A 1 219 ? -8.125 12.438 7.238 1 91.56 219 SER A O 1
ATOM 1741 N N . ILE A 1 220 ? -9.312 10.633 6.547 1 95.38 220 ILE A N 1
ATOM 1742 C CA . ILE A 1 220 ? -8.273 9.656 6.828 1 95.38 220 ILE A CA 1
ATOM 1743 C C . ILE A 1 220 ? -7.117 9.836 5.84 1 95.38 220 ILE A C 1
ATOM 1745 O O . ILE A 1 220 ? -5.98 9.461 6.133 1 95.38 220 ILE A O 1
ATOM 1749 N N . GLY A 1 221 ? -7.348 10.422 4.711 1 96.31 221 GLY A N 1
ATOM 1750 C CA . GLY A 1 221 ? -6.336 10.68 3.695 1 96.31 221 GLY A CA 1
ATOM 1751 C C . GLY A 1 221 ? -5.461 11.875 4.016 1 96.31 221 GLY A C 1
ATOM 1752 O O . GLY A 1 221 ? -5.016 12.586 3.111 1 96.31 221 GLY A O 1
ATOM 1753 N N . SER A 1 222 ? -5.203 12.125 5.277 1 96.75 222 SER A N 1
ATOM 1754 C CA . SER A 1 222 ? -4.41 13.266 5.719 1 96.75 222 SER A CA 1
ATOM 1755 C C . SER A 1 222 ? -2.92 12.945 5.691 1 96.75 222 SER A C 1
ATOM 1757 O O . SER A 1 222 ? -2.527 11.781 5.781 1 96.75 222 SER A O 1
ATOM 1759 N N . LEU A 1 223 ? -2.109 13.969 5.609 1 98.31 223 LEU A N 1
ATOM 1760 C CA . LEU A 1 223 ? -0.657 13.859 5.531 1 98.31 223 LEU A CA 1
ATOM 1761 C C . LEU A 1 223 ? -0.086 13.281 6.82 1 98.31 223 LEU A C 1
ATOM 1763 O O . LEU A 1 223 ? 1.062 12.828 6.852 1 98.31 223 LEU A O 1
ATOM 1767 N N . ASP A 1 224 ? -0.88 13.227 7.875 1 97.88 224 ASP A N 1
ATOM 1768 C CA . ASP A 1 224 ? -0.431 12.656 9.141 1 97.88 224 ASP A CA 1
ATOM 1769 C C . ASP A 1 224 ? -0.11 11.172 8.984 1 97.88 224 ASP A C 1
ATOM 1771 O O . ASP A 1 224 ? 0.766 10.641 9.672 1 97.88 224 ASP A O 1
ATOM 1775 N N . GLY A 1 225 ? -0.848 10.516 8.086 1 97.81 225 GLY A N 1
ATOM 1776 C CA . GLY A 1 225 ? -0.515 9.133 7.801 1 97.81 225 GLY A CA 1
ATOM 1777 C C . GLY A 1 225 ? 0.882 8.961 7.234 1 97.81 225 GLY A C 1
ATOM 1778 O O . GLY A 1 225 ? 1.544 7.953 7.5 1 97.81 225 GLY A O 1
ATOM 1779 N N . VAL A 1 226 ? 1.317 9.922 6.461 1 98.69 226 VAL A N 1
ATOM 1780 C CA . VAL A 1 226 ? 2.66 9.922 5.891 1 98.69 226 VAL A CA 1
ATOM 1781 C C . VAL A 1 226 ? 3.691 10.172 6.988 1 98.69 226 VAL A C 1
ATOM 1783 O O . VAL A 1 226 ? 4.715 9.492 7.055 1 98.69 226 VAL A O 1
ATOM 1786 N N . VAL A 1 227 ? 3.41 11.117 7.898 1 98.69 227 VAL A N 1
ATOM 1787 C CA . VAL A 1 227 ? 4.309 11.461 9 1 98.69 227 VAL A CA 1
ATOM 1788 C C . VAL A 1 227 ? 4.578 10.227 9.852 1 98.69 227 VAL A C 1
ATOM 1790 O O . VAL A 1 227 ? 5.727 9.945 10.203 1 98.69 227 VAL A O 1
ATOM 1793 N N . MET A 1 228 ? 3.596 9.484 10.07 1 96.5 228 MET A N 1
ATOM 1794 C CA . MET A 1 228 ? 3.697 8.32 10.953 1 96.5 228 MET A CA 1
ATOM 1795 C C . MET A 1 228 ? 4.535 7.223 10.305 1 96.5 228 MET A C 1
ATOM 1797 O O . MET A 1 228 ? 5.012 6.316 10.992 1 96.5 228 MET A O 1
ATOM 1801 N N . SER A 1 229 ? 4.758 7.316 9.047 1 97.75 229 SER A N 1
ATOM 1802 C CA . SER A 1 229 ? 5.477 6.27 8.328 1 97.75 229 SER A CA 1
ATOM 1803 C C . SER A 1 229 ? 6.957 6.609 8.188 1 97.75 229 SER A C 1
ATOM 1805 O O . SER A 1 229 ? 7.762 5.758 7.801 1 97.75 229 SER A O 1
ATOM 1807 N N . ILE A 1 230 ? 7.391 7.832 8.508 1 98.88 230 ILE A N 1
ATOM 1808 C CA . ILE A 1 230 ? 8.766 8.281 8.297 1 98.88 230 ILE A CA 1
ATOM 1809 C C . ILE A 1 230 ? 9.719 7.469 9.164 1 98.88 230 ILE A C 1
ATOM 1811 O O . ILE A 1 230 ? 10.781 7.043 8.703 1 98.88 230 ILE A O 1
ATOM 1815 N N . PRO A 1 231 ? 9.391 7.125 10.477 1 98.81 231 PRO A N 1
ATOM 1816 C CA . PRO A 1 231 ? 10.273 6.281 11.273 1 98.81 231 PRO A CA 1
ATOM 1817 C C . PRO A 1 231 ? 10.508 4.91 10.648 1 98.81 231 PRO A C 1
ATOM 1819 O O . PRO A 1 231 ? 11.625 4.387 10.695 1 98.81 231 PRO A O 1
ATOM 1822 N N . THR A 1 232 ? 9.438 4.352 10.07 1 98.12 232 THR A N 1
ATOM 1823 C CA . THR A 1 232 ? 9.586 3.055 9.414 1 98.12 232 THR A CA 1
ATOM 1824 C C . THR A 1 232 ? 10.477 3.17 8.18 1 98.12 232 THR A C 1
ATOM 1826 O O . THR A 1 232 ? 11.297 2.285 7.918 1 98.12 232 THR A O 1
ATOM 1829 N N . MET A 1 233 ? 10.328 4.234 7.406 1 98.62 233 MET A N 1
ATOM 1830 C CA . MET A 1 233 ? 11.227 4.453 6.277 1 98.62 233 MET A CA 1
ATOM 1831 C C . MET A 1 233 ? 12.672 4.539 6.742 1 98.62 233 MET A C 1
ATOM 1833 O O . MET A 1 233 ? 13.562 3.947 6.129 1 98.62 233 MET A O 1
ATOM 1837 N N . ALA A 1 234 ? 12.859 5.25 7.848 1 98.38 234 ALA A N 1
ATOM 1838 C CA . ALA A 1 234 ? 14.211 5.395 8.383 1 98.38 234 ALA A CA 1
ATOM 1839 C C . ALA A 1 234 ? 14.758 4.055 8.867 1 98.38 234 ALA A C 1
ATOM 1841 O O . ALA A 1 234 ? 15.906 3.711 8.594 1 98.38 234 ALA A O 1
ATOM 1842 N N . ALA A 1 235 ? 13.969 3.305 9.562 1 97.12 235 ALA A N 1
ATOM 1843 C CA . ALA A 1 235 ? 14.383 2.027 10.133 1 97.12 235 ALA A CA 1
ATOM 1844 C C . ALA A 1 235 ? 14.781 1.04 9.039 1 97.12 235 ALA A C 1
ATOM 1846 O O . ALA A 1 235 ? 15.609 0.152 9.266 1 97.12 235 ALA A O 1
ATOM 1847 N N . TYR A 1 236 ? 14.227 1.181 7.871 1 96.25 236 TYR A N 1
ATOM 1848 C CA . TYR A 1 236 ? 14.477 0.239 6.785 1 96.25 236 TYR A CA 1
ATOM 1849 C C . TYR A 1 236 ? 15.164 0.928 5.609 1 96.25 236 TYR A C 1
ATOM 1851 O O . TYR A 1 236 ? 14.945 0.558 4.453 1 96.25 236 TYR A O 1
ATOM 1859 N N . ALA A 1 237 ? 15.969 1.894 5.926 1 96.25 237 ALA A N 1
ATOM 1860 C CA . ALA A 1 237 ? 16.641 2.725 4.93 1 96.25 237 ALA A CA 1
ATOM 1861 C C . ALA A 1 237 ? 17.594 1.896 4.078 1 96.25 237 ALA A C 1
ATOM 1863 O O . ALA A 1 237 ? 17.906 2.268 2.943 1 96.25 237 ALA A O 1
ATOM 1864 N N . ASN A 1 238 ? 18.062 0.75 4.574 1 94.06 238 ASN A N 1
ATOM 1865 C CA . ASN A 1 238 ? 18.984 -0.102 3.834 1 94.06 238 ASN A CA 1
ATOM 1866 C C . ASN A 1 238 ? 18.25 -1.005 2.85 1 94.06 238 ASN A C 1
ATOM 1868 O O . ASN A 1 238 ? 18.875 -1.652 2.006 1 94.06 238 ASN A O 1
ATOM 1872 N N . GLU A 1 239 ? 16.969 -1.104 2.951 1 94.88 239 GLU A N 1
ATOM 1873 C CA . GLU A 1 239 ? 16.188 -1.943 2.045 1 94.88 239 GLU A CA 1
ATOM 1874 C C . GLU A 1 239 ? 16.062 -1.297 0.669 1 94.88 239 GLU A C 1
ATOM 1876 O O . GLU A 1 239 ? 16.219 -0.082 0.531 1 94.88 239 GLU A O 1
ATOM 1881 N N . PRO A 1 240 ? 15.859 -2.156 -0.374 1 96.62 240 PRO A N 1
ATOM 1882 C CA . PRO A 1 240 ? 15.602 -1.574 -1.694 1 96.62 240 PRO A CA 1
ATOM 1883 C C . PRO A 1 240 ? 14.289 -0.806 -1.76 1 96.62 240 PRO A C 1
ATOM 1885 O O . PRO A 1 240 ? 13.422 -0.983 -0.899 1 96.62 240 PRO A O 1
ATOM 1888 N N . GLU A 1 241 ? 14.172 0.073 -2.752 1 98 241 GLU A N 1
ATOM 1889 C CA . GLU A 1 241 ? 13.047 0.987 -2.914 1 98 241 GLU A CA 1
ATOM 1890 C C . GLU A 1 241 ? 11.719 0.262 -2.732 1 98 241 GLU A C 1
ATOM 1892 O O . GLU A 1 241 ? 10.844 0.725 -1.991 1 98 241 GLU A O 1
ATOM 1897 N N . ALA A 1 242 ? 11.547 -0.919 -3.381 1 98.5 242 ALA A N 1
ATOM 1898 C CA . ALA A 1 242 ? 10.281 -1.648 -3.363 1 98.5 242 ALA A CA 1
ATOM 1899 C C . ALA A 1 242 ? 9.898 -2.047 -1.942 1 98.5 242 ALA A C 1
ATOM 1901 O O . ALA A 1 242 ? 8.75 -1.851 -1.522 1 98.5 242 ALA A O 1
ATOM 1902 N N . LEU A 1 243 ? 10.805 -2.621 -1.225 1 97.56 243 LEU A N 1
ATOM 1903 C CA . LEU A 1 243 ? 10.508 -3.094 0.124 1 97.56 243 LEU A CA 1
ATOM 1904 C C . LEU A 1 243 ? 10.344 -1.921 1.086 1 97.56 243 LEU A C 1
ATOM 1906 O O . LEU A 1 243 ? 9.547 -1.99 2.027 1 97.56 243 LEU A O 1
ATOM 1910 N N . LEU A 1 244 ? 11.125 -0.822 0.851 1 98.12 244 LEU A N 1
ATOM 1911 C CA . LEU A 1 244 ? 10.945 0.385 1.65 1 98.12 244 LEU A CA 1
ATOM 1912 C C . LEU A 1 244 ? 9.508 0.893 1.55 1 98.12 244 LEU A C 1
ATOM 1914 O O . LEU A 1 244 ? 8.898 1.242 2.561 1 98.12 244 LEU A O 1
ATOM 1918 N N . ILE A 1 245 ? 8.953 0.931 0.363 1 98.75 245 ILE A N 1
ATOM 1919 C CA . ILE A 1 245 ? 7.562 1.322 0.152 1 98.75 245 ILE A CA 1
ATOM 1920 C C . ILE A 1 245 ? 6.637 0.337 0.86 1 98.75 245 ILE A C 1
ATOM 1922 O O . ILE A 1 245 ? 5.699 0.743 1.553 1 98.75 245 ILE A O 1
ATOM 1926 N N . GLY A 1 246 ? 6.918 -0.941 0.72 1 98.19 246 GLY A N 1
ATOM 1927 C CA . GLY A 1 246 ? 6.109 -1.955 1.378 1 98.19 246 GLY A CA 1
ATOM 1928 C C . GLY A 1 246 ? 6.031 -1.775 2.883 1 98.19 246 GLY A C 1
ATOM 1929 O O . GLY A 1 246 ? 4.953 -1.869 3.471 1 98.19 246 GLY A O 1
ATOM 1930 N N . ARG A 1 247 ? 7.164 -1.488 3.496 1 97.31 247 ARG A N 1
ATOM 1931 C CA . ARG A 1 247 ? 7.23 -1.33 4.945 1 97.31 247 ARG A CA 1
ATOM 1932 C C . ARG A 1 247 ? 6.477 -0.085 5.395 1 97.31 247 ARG A C 1
ATOM 1934 O O . ARG A 1 247 ? 5.777 -0.11 6.41 1 97.31 247 ARG A O 1
ATOM 1941 N N . ALA A 1 248 ? 6.641 0.973 4.656 1 98.31 248 ALA A N 1
ATOM 1942 C CA . ALA A 1 248 ? 5.953 2.217 4.992 1 98.31 248 ALA A CA 1
ATOM 1943 C C . ALA A 1 248 ? 4.438 2.055 4.883 1 98.31 248 ALA A C 1
ATOM 1945 O O . ALA A 1 248 ? 3.693 2.531 5.742 1 98.31 248 ALA A O 1
ATOM 1946 N N . VAL A 1 249 ? 3.996 1.369 3.838 1 98.31 249 VAL A N 1
ATOM 1947 C CA . VAL A 1 249 ? 2.57 1.145 3.633 1 98.31 249 VAL A CA 1
ATOM 1948 C C . VAL A 1 249 ? 2.027 0.231 4.73 1 98.31 249 VAL A C 1
ATOM 1950 O O . VAL A 1 249 ? 0.938 0.466 5.258 1 98.31 249 VAL A O 1
ATOM 1953 N N . GLU A 1 250 ? 2.777 -0.8 5.066 1 96.94 250 GLU A N 1
ATOM 1954 C CA . GLU A 1 250 ? 2.367 -1.682 6.156 1 96.94 250 GLU A CA 1
ATOM 1955 C C . GLU A 1 250 ? 2.072 -0.89 7.426 1 96.94 250 GLU A C 1
ATOM 1957 O O . GLU A 1 250 ? 1.087 -1.157 8.117 1 96.94 250 GLU A O 1
ATOM 1962 N N . HIS A 1 251 ? 2.895 0.077 7.676 1 97.75 251 HIS A N 1
ATOM 1963 C CA . HIS A 1 251 ? 2.779 0.81 8.93 1 97.75 251 HIS A CA 1
ATOM 1964 C C . HIS A 1 251 ? 1.603 1.778 8.898 1 97.75 251 HIS A C 1
ATOM 1966 O O . HIS A 1 251 ? 0.81 1.832 9.844 1 97.75 251 HIS A O 1
ATOM 1972 N N . HIS A 1 252 ? 1.481 2.607 7.816 1 97.25 252 HIS A N 1
ATOM 1973 C CA . HIS A 1 252 ? 0.427 3.613 7.863 1 97.25 252 HIS A CA 1
ATOM 1974 C C . HIS A 1 252 ? -0.954 2.967 7.816 1 97.25 252 HIS A C 1
ATOM 1976 O O . HIS A 1 252 ? -1.926 3.529 8.328 1 97.25 252 HIS A O 1
ATOM 1982 N N . MET A 1 253 ? -1.034 1.753 7.301 1 96.38 253 MET A N 1
ATOM 1983 C CA . MET A 1 253 ? -2.311 1.051 7.203 1 96.38 253 MET A CA 1
ATOM 1984 C C . MET A 1 253 ? -2.828 0.671 8.586 1 96.38 253 MET A C 1
ATOM 1986 O O . MET A 1 253 ? -4.004 0.339 8.742 1 96.38 253 MET A O 1
ATOM 1990 N N . LEU A 1 254 ? -2.031 0.736 9.625 1 97.06 254 LEU A N 1
ATOM 1991 C CA . LEU A 1 254 ? -2.457 0.437 10.984 1 97.06 254 LEU A CA 1
ATOM 1992 C C . LEU A 1 254 ? -3.359 1.541 11.523 1 97.06 254 LEU A C 1
ATOM 1994 O O . LEU A 1 254 ? -4.082 1.334 12.508 1 97.06 254 LEU A O 1
ATOM 1998 N N . THR A 1 255 ? -3.258 2.732 10.828 1 96.31 255 THR A N 1
ATOM 1999 C CA . THR A 1 255 ? -4.031 3.855 11.344 1 96.31 255 THR A CA 1
ATOM 2000 C C . THR A 1 255 ? -4.727 4.605 10.219 1 96.31 255 THR A C 1
ATOM 2002 O O . THR A 1 255 ? -5.719 5.301 10.445 1 96.31 255 THR A O 1
ATOM 2005 N N . HIS A 1 256 ? -4.133 4.566 9.039 1 96.69 256 HIS A N 1
ATOM 2006 C CA . HIS A 1 256 ? -4.625 5.32 7.891 1 96.69 256 HIS A CA 1
ATOM 2007 C C . HIS A 1 256 ? -4.82 4.41 6.684 1 96.69 256 HIS A C 1
ATOM 2009 O O . HIS A 1 256 ? -4.043 4.465 5.727 1 96.69 256 HIS A O 1
ATOM 2015 N N . ARG A 1 257 ? -5.898 3.621 6.625 1 96.25 257 ARG A N 1
ATOM 2016 C CA . ARG A 1 257 ? -6.203 2.852 5.422 1 96.25 257 ARG A CA 1
ATOM 2017 C C . ARG A 1 257 ? -6.602 3.77 4.273 1 96.25 257 ARG A C 1
ATOM 2019 O O . ARG A 1 257 ? -7.789 3.934 3.982 1 96.25 257 ARG A O 1
ATOM 2026 N N . SER A 1 258 ? -5.586 4.305 3.617 1 97.56 258 SER A N 1
ATOM 2027 C CA . SER A 1 258 ? -5.805 5.414 2.697 1 97.56 258 SER A CA 1
ATOM 2028 C C . SER A 1 258 ? -5.043 5.211 1.394 1 97.56 258 SER A C 1
ATOM 2030 O O . SER A 1 258 ? -3.844 4.918 1.409 1 97.56 258 SER A O 1
ATOM 2032 N N . ILE A 1 259 ? -5.758 5.441 0.291 1 96.94 259 ILE A N 1
ATOM 2033 C CA . ILE A 1 259 ? -5.164 5.367 -1.041 1 96.94 259 ILE A CA 1
ATOM 2034 C C . ILE A 1 259 ? -4.227 6.551 -1.256 1 96.94 259 ILE A C 1
ATOM 2036 O O . ILE A 1 259 ? -3.154 6.402 -1.848 1 96.94 259 ILE A O 1
ATOM 2040 N N . THR A 1 260 ? -4.621 7.719 -0.798 1 97.88 260 THR A N 1
ATOM 2041 C CA . THR A 1 260 ? -3.814 8.906 -1.055 1 97.88 260 THR A CA 1
ATOM 2042 C C . THR A 1 260 ? -2.572 8.914 -0.169 1 97.88 260 THR A C 1
ATOM 2044 O O . THR A 1 260 ? -1.518 9.406 -0.577 1 97.88 260 THR A O 1
ATOM 2047 N N . VAL A 1 261 ? -2.672 8.375 1.062 1 98.62 261 VAL A N 1
ATOM 2048 C CA . VAL A 1 261 ? -1.474 8.211 1.88 1 98.62 261 VAL A CA 1
ATOM 2049 C C . VAL A 1 261 ? -0.52 7.227 1.212 1 98.62 261 VAL A C 1
ATOM 2051 O O . VAL A 1 261 ? 0.686 7.477 1.133 1 98.62 261 VAL A O 1
ATOM 2054 N N . THR A 1 262 ? -1.071 6.125 0.722 1 98.69 262 THR A N 1
ATOM 2055 C CA . THR A 1 262 ? -0.273 5.133 0.01 1 98.69 262 THR A CA 1
ATOM 2056 C C . THR A 1 262 ? 0.419 5.762 -1.196 1 98.69 262 THR A C 1
ATOM 2058 O O . THR A 1 262 ? 1.617 5.559 -1.407 1 98.69 262 THR A O 1
ATOM 2061 N N . ALA A 1 263 ? -0.315 6.496 -1.955 1 98.62 263 ALA A N 1
ATOM 2062 C CA . ALA A 1 263 ? 0.244 7.172 -3.123 1 98.62 263 ALA A CA 1
ATOM 2063 C C . ALA A 1 263 ? 1.385 8.102 -2.723 1 98.62 263 ALA A C 1
ATOM 2065 O O . ALA A 1 263 ? 2.441 8.109 -3.359 1 98.62 263 ALA A O 1
ATOM 2066 N N . THR A 1 264 ? 1.19 8.836 -1.696 1 98.75 264 THR A N 1
ATOM 2067 C CA . THR A 1 264 ? 2.18 9.805 -1.246 1 98.75 264 THR A CA 1
ATOM 2068 C C . THR A 1 264 ? 3.43 9.102 -0.724 1 98.75 264 THR A C 1
ATOM 2070 O O . THR A 1 264 ? 4.551 9.516 -1.028 1 98.75 264 THR A O 1
ATOM 2073 N N . VAL A 1 265 ? 3.238 8.047 0.029 1 98.62 265 VAL A N 1
ATOM 2074 C CA . VAL A 1 265 ? 4.344 7.27 0.578 1 98.62 265 VAL A CA 1
ATOM 2075 C C . VAL A 1 265 ? 5.16 6.656 -0.559 1 98.62 265 VAL A C 1
ATOM 2077 O O . VAL A 1 265 ? 6.387 6.57 -0.474 1 98.62 265 VAL A O 1
ATOM 2080 N N . SER A 1 266 ? 4.496 6.246 -1.63 1 98.81 266 SER A N 1
ATOM 2081 C CA . SER A 1 266 ? 5.172 5.641 -2.773 1 98.81 266 SER A CA 1
ATOM 2082 C C . SER A 1 266 ? 6.039 6.66 -3.504 1 98.81 266 SER A C 1
ATOM 2084 O O . SER A 1 266 ? 6.91 6.289 -4.293 1 98.81 266 SER A O 1
ATOM 2086 N N . VAL A 1 267 ? 5.875 7.926 -3.25 1 98.88 267 VAL A N 1
ATOM 2087 C CA . VAL A 1 267 ? 6.695 8.984 -3.834 1 98.88 267 VAL A CA 1
ATOM 2088 C C . VAL A 1 267 ? 7.754 9.438 -2.828 1 98.88 267 VAL A C 1
ATOM 2090 O O . VAL A 1 267 ? 8.914 9.648 -3.193 1 98.88 267 VAL A O 1
ATOM 2093 N N . LEU A 1 268 ? 7.352 9.547 -1.574 1 98.94 268 LEU A N 1
ATOM 2094 C CA . LEU A 1 268 ? 8.25 10.07 -0.549 1 98.94 268 LEU A CA 1
ATOM 2095 C C . LEU A 1 268 ? 9.375 9.086 -0.252 1 98.94 268 LEU A C 1
ATOM 2097 O O . LEU A 1 268 ? 10.523 9.484 -0.064 1 98.94 268 LEU A O 1
ATOM 2101 N N . ALA A 1 269 ? 9.078 7.801 -0.165 1 98.81 269 ALA A N 1
ATOM 2102 C CA . ALA A 1 269 ? 10.078 6.793 0.195 1 98.81 269 ALA A CA 1
ATOM 2103 C C . ALA A 1 269 ? 11.242 6.805 -0.786 1 98.81 269 ALA A C 1
ATOM 2105 O O . ALA A 1 269 ? 12.398 6.945 -0.381 1 98.81 269 ALA A O 1
ATOM 2106 N N . PRO A 1 270 ? 11 6.707 -2.098 1 98.62 270 PRO A N 1
ATOM 2107 C CA . PRO A 1 270 ? 12.133 6.789 -3.021 1 98.62 270 PRO A CA 1
ATOM 2108 C C . PRO A 1 270 ? 12.828 8.148 -2.984 1 98.62 270 PRO A C 1
ATOM 2110 O O . PRO A 1 270 ? 14.039 8.234 -3.193 1 98.62 270 PRO A O 1
ATOM 2113 N N . LEU A 1 271 ? 12.078 9.219 -2.777 1 98.88 271 LEU A N 1
ATOM 2114 C CA . LEU A 1 271 ? 12.68 10.539 -2.658 1 98.88 271 LEU A CA 1
ATOM 2115 C C . LEU A 1 271 ? 13.688 10.578 -1.517 1 98.88 271 LEU A C 1
ATOM 2117 O O . LEU A 1 271 ? 14.828 11.016 -1.704 1 98.88 271 LEU A O 1
ATOM 2121 N N . LEU A 1 272 ? 13.297 10.141 -0.338 1 98.88 272 LEU A N 1
ATOM 2122 C CA . LEU A 1 272 ? 14.195 10.109 0.807 1 98.88 272 LEU A CA 1
ATOM 2123 C C . LEU A 1 272 ? 15.383 9.18 0.545 1 98.88 272 LEU A C 1
ATOM 2125 O O . LEU A 1 272 ? 16.516 9.516 0.877 1 98.88 272 LEU A O 1
ATOM 2129 N N . LEU A 1 273 ? 15.086 8.055 -0.032 1 98.38 273 LEU A N 1
ATOM 2130 C CA . LEU A 1 273 ? 16.141 7.086 -0.322 1 98.38 273 LEU A CA 1
ATOM 2131 C C . LEU A 1 273 ? 17.219 7.711 -1.202 1 98.38 273 LEU A C 1
ATOM 2133 O O . LEU A 1 273 ? 18.422 7.539 -0.945 1 98.38 273 LEU A O 1
ATOM 2137 N N . GLU A 1 274 ? 16.828 8.422 -2.25 1 97.88 274 GLU A N 1
ATOM 2138 C CA . GLU A 1 274 ? 17.781 9.109 -3.117 1 97.88 274 GLU A CA 1
ATOM 2139 C C . GLU A 1 274 ? 18.609 10.125 -2.336 1 97.88 274 GLU A C 1
ATOM 2141 O O . GLU A 1 274 ? 19.828 10.211 -2.51 1 97.88 274 GLU A O 1
ATOM 2146 N N . LEU A 1 275 ? 17.891 10.859 -1.559 1 98.56 275 LEU A N 1
ATOM 2147 C CA . LEU A 1 275 ? 18.578 11.906 -0.801 1 98.56 275 LEU A CA 1
ATOM 2148 C C . LEU A 1 275 ? 19.531 11.305 0.228 1 98.56 275 LEU A C 1
ATOM 2150 O O . LEU A 1 275 ? 20.625 11.82 0.449 1 98.56 275 LEU A O 1
ATOM 2154 N N . TRP A 1 276 ? 19.094 10.211 0.911 1 98.38 276 TRP A N 1
ATOM 2155 C CA . TRP A 1 276 ? 19.953 9.523 1.867 1 98.38 276 TRP A CA 1
ATOM 2156 C C . TRP A 1 276 ? 21.219 9.008 1.189 1 98.38 276 TRP A C 1
ATOM 2158 O O . TRP A 1 276 ? 22.266 8.844 1.839 1 98.38 276 TRP A O 1
ATOM 2168 N N . LYS A 1 277 ? 21.141 8.766 -0.095 1 96.5 277 LYS A N 1
ATOM 2169 C CA . LYS A 1 277 ? 22.281 8.289 -0.87 1 96.5 277 LYS A CA 1
ATOM 2170 C C . LYS A 1 277 ? 23.078 9.445 -1.439 1 96.5 277 LYS A C 1
ATOM 2172 O O . LYS A 1 277 ? 24.062 9.234 -2.158 1 96.5 277 LYS A O 1
ATOM 2177 N N . GLY A 1 278 ? 22.625 10.664 -1.264 1 96.31 278 GLY A N 1
ATOM 2178 C CA . GLY A 1 278 ? 23.438 11.836 -1.579 1 96.31 278 GLY A CA 1
ATOM 2179 C C . GLY A 1 278 ? 23.031 12.5 -2.879 1 96.31 278 GLY A C 1
ATOM 2180 O O . GLY A 1 278 ? 23.734 13.391 -3.371 1 96.31 278 GLY A O 1
ATOM 2181 N N . ALA A 1 279 ? 21.875 12.125 -3.447 1 97.06 279 ALA A N 1
ATOM 2182 C CA . ALA A 1 279 ? 21.422 12.758 -4.684 1 97.06 279 ALA A CA 1
ATOM 2183 C C . ALA A 1 279 ? 21.094 14.227 -4.457 1 97.06 279 ALA A C 1
ATOM 2185 O O . ALA A 1 279 ? 20.719 14.625 -3.355 1 97.06 279 ALA A O 1
ATOM 2186 N N . PRO A 1 280 ? 21.234 15.055 -5.527 1 97.25 280 PRO A N 1
ATOM 2187 C CA . PRO A 1 280 ? 20.891 16.469 -5.379 1 97.25 280 PRO A CA 1
ATOM 2188 C C . PRO A 1 280 ? 19.391 16.688 -5.141 1 97.25 280 PRO A C 1
ATOM 2190 O O . PRO A 1 280 ? 18.562 16.047 -5.789 1 97.25 280 PRO A O 1
ATOM 2193 N N . LEU A 1 281 ? 19.094 17.594 -4.262 1 98.19 281 LEU A N 1
ATOM 2194 C CA . LEU A 1 281 ? 17.719 17.812 -3.805 1 98.19 281 LEU A CA 1
ATOM 2195 C C . LEU A 1 281 ? 16.812 18.141 -4.977 1 98.19 281 LEU A C 1
ATOM 2197 O O . LEU A 1 281 ? 15.766 17.5 -5.16 1 98.19 281 LEU A O 1
ATOM 2201 N N . LYS A 1 282 ? 17.172 19.094 -5.852 1 98.19 282 LYS A N 1
ATOM 2202 C CA . LYS A 1 282 ? 16.281 19.578 -6.898 1 98.19 282 LYS A CA 1
ATOM 2203 C C . LYS A 1 282 ? 16.016 18.5 -7.941 1 98.19 282 LYS A C 1
ATOM 2205 O O . LYS A 1 282 ? 14.891 18.375 -8.438 1 98.19 282 LYS A O 1
ATOM 2210 N N . GLU A 1 283 ? 17.016 17.719 -8.305 1 98.19 283 GLU A N 1
ATOM 2211 C CA . GLU A 1 283 ? 16.812 16.625 -9.258 1 98.19 283 GLU A CA 1
ATOM 2212 C C . GLU A 1 283 ? 15.883 15.562 -8.688 1 98.19 283 GLU A C 1
ATOM 2214 O O . GLU A 1 283 ? 15.016 15.047 -9.391 1 98.19 283 GLU A O 1
ATOM 2219 N N . SER A 1 284 ? 16.125 15.219 -7.391 1 98.5 284 SER A N 1
ATOM 2220 C CA . SER A 1 284 ? 15.289 14.227 -6.727 1 98.5 284 SER A CA 1
ATOM 2221 C C . SER A 1 284 ? 13.852 14.711 -6.621 1 98.5 284 SER A C 1
ATOM 2223 O O . SER A 1 284 ? 12.914 13.93 -6.809 1 98.5 284 SER A O 1
ATOM 2225 N N . LEU A 1 285 ? 13.672 15.984 -6.328 1 98.75 285 LEU A N 1
ATOM 2226 C CA . LEU A 1 285 ? 12.336 16.562 -6.242 1 98.75 285 LEU A CA 1
ATOM 2227 C C . LEU A 1 285 ? 11.641 16.531 -7.602 1 98.75 285 LEU A C 1
ATOM 2229 O O . LEU A 1 285 ? 10.445 16.266 -7.688 1 98.75 285 LEU A O 1
ATOM 2233 N N . ASP A 1 286 ? 12.367 16.859 -8.648 1 98.56 286 ASP A N 1
ATOM 2234 C CA . ASP A 1 286 ? 11.805 16.812 -9.992 1 98.56 286 ASP A CA 1
ATOM 2235 C C . ASP A 1 286 ? 11.289 15.406 -10.32 1 98.56 286 ASP A C 1
ATOM 2237 O O . ASP A 1 286 ? 10.18 15.25 -10.836 1 98.56 286 ASP A O 1
ATOM 2241 N N . ARG A 1 287 ? 12.078 14.398 -10.023 1 98 287 ARG A N 1
ATOM 2242 C CA . ARG A 1 287 ? 11.672 13.016 -10.281 1 98 287 ARG A CA 1
ATOM 2243 C C . ARG A 1 287 ? 10.453 12.641 -9.445 1 98 287 ARG A C 1
ATOM 2245 O O . ARG A 1 287 ? 9.555 11.953 -9.93 1 98 287 ARG A O 1
ATOM 2252 N N . ALA A 1 288 ? 10.43 13.094 -8.211 1 98.62 288 ALA A N 1
ATOM 2253 C CA . ALA A 1 288 ? 9.289 12.836 -7.336 1 98.62 288 ALA A CA 1
ATOM 2254 C C . ALA A 1 288 ? 8.016 13.469 -7.891 1 98.62 288 ALA A C 1
ATOM 2256 O O . ALA A 1 288 ? 6.969 12.828 -7.953 1 98.62 288 ALA A O 1
ATOM 2257 N N . MET A 1 289 ? 8.102 14.711 -8.312 1 98.44 289 MET A N 1
ATOM 2258 C CA . MET A 1 289 ? 6.941 15.484 -8.75 1 98.44 289 MET A CA 1
ATOM 2259 C C . MET A 1 289 ? 6.418 14.969 -10.094 1 98.44 289 MET A C 1
ATOM 2261 O O . MET A 1 289 ? 5.23 15.102 -10.391 1 98.44 289 MET A O 1
ATOM 2265 N N . ASP A 1 290 ? 7.254 14.305 -10.867 1 97.31 290 ASP A N 1
ATOM 2266 C CA . ASP A 1 290 ? 6.855 13.719 -12.141 1 97.31 290 ASP A CA 1
ATOM 2267 C C . ASP A 1 290 ? 5.898 12.547 -11.93 1 97.31 290 ASP A C 1
ATOM 2269 O O . ASP A 1 290 ? 5.18 12.148 -12.852 1 97.31 290 ASP A O 1
ATOM 2273 N N . LYS A 1 291 ? 5.887 12.039 -10.75 1 98.06 291 LYS A N 1
ATOM 2274 C CA . LYS A 1 291 ? 5.062 10.875 -10.445 1 98.06 291 LYS A CA 1
ATOM 2275 C C . LYS A 1 291 ? 3.676 11.289 -9.961 1 98.06 291 LYS A C 1
ATOM 2277 O O . LYS A 1 291 ? 2.842 10.438 -9.641 1 98.06 291 LYS A O 1
ATOM 2282 N N . LEU A 1 292 ? 3.449 12.578 -9.906 1 98 292 LEU A N 1
ATOM 2283 C CA . LEU A 1 292 ? 2.225 13.141 -9.352 1 98 292 LEU A CA 1
ATOM 2284 C C . LEU A 1 292 ? 1.515 14.023 -10.375 1 98 292 LEU A C 1
ATOM 2286 O O . LEU A 1 292 ? 2.115 14.438 -11.367 1 98 292 LEU A O 1
ATOM 2290 N N . ARG A 1 293 ? 0.277 14.25 -10.117 1 96.5 293 ARG A N 1
ATOM 2291 C CA . ARG A 1 293 ? -0.561 15.18 -10.867 1 96.5 293 ARG A CA 1
ATOM 2292 C C . ARG A 1 293 ? -1.401 16.031 -9.93 1 96.5 293 ARG A C 1
ATOM 2294 O O . ARG A 1 293 ? -1.916 15.547 -8.922 1 96.5 293 ARG A O 1
ATOM 2301 N N . PRO A 1 294 ? -1.492 17.297 -10.219 1 94.88 294 PRO A N 1
ATOM 2302 C CA . PRO A 1 294 ? -2.207 18.188 -9.305 1 94.88 294 PRO A CA 1
ATOM 2303 C C . PRO A 1 294 ? -3.693 17.859 -9.195 1 94.88 294 PRO A C 1
ATOM 2305 O O . PRO A 1 294 ? -4.297 17.391 -10.164 1 94.88 294 PRO A O 1
ATOM 2308 N N . PRO A 1 295 ? -4.211 18.156 -8.047 1 93.75 295 PRO A N 1
ATOM 2309 C CA . PRO A 1 295 ? -5.652 17.953 -7.883 1 93.75 295 PRO A CA 1
ATOM 2310 C C . PRO A 1 295 ? -6.484 18.922 -8.734 1 93.75 295 PRO A C 1
ATOM 2312 O O . PRO A 1 295 ? -6.039 20.016 -9.039 1 93.75 295 PRO A O 1
ATOM 2315 N N . LYS A 1 296 ? -7.676 18.531 -9.062 1 91.94 296 LYS A N 1
ATOM 2316 C CA . LYS A 1 296 ? -8.578 19.328 -9.883 1 91.94 296 LYS A CA 1
ATOM 2317 C C . LYS A 1 296 ? -9.164 20.5 -9.086 1 91.94 296 LYS A C 1
ATOM 2319 O O . LYS A 1 296 ? -9.148 21.641 -9.539 1 91.94 296 LYS A O 1
ATOM 2324 N N . ILE A 1 297 ? -9.758 20.219 -7.906 1 90.94 297 ILE A N 1
ATOM 2325 C CA . ILE A 1 297 ? -10.336 21.25 -7.047 1 90.94 297 ILE A CA 1
ATOM 2326 C C . ILE A 1 297 ? -9.375 21.547 -5.898 1 90.94 297 ILE A C 1
ATOM 2328 O O . ILE A 1 297 ? -8.922 20.641 -5.199 1 90.94 297 ILE A O 1
ATOM 2332 N N . THR A 1 298 ? -9.039 22.828 -5.723 1 90.44 298 THR A N 1
ATOM 2333 C CA . THR A 1 298 ? -8.055 23.219 -4.723 1 90.44 298 THR A CA 1
ATOM 2334 C C . THR A 1 298 ? -8.305 24.656 -4.254 1 90.44 298 THR A C 1
ATOM 2336 O O . THR A 1 298 ? -9.234 25.312 -4.719 1 90.44 298 THR A O 1
ATOM 2339 N N . GLY A 1 299 ? -7.535 25.016 -3.217 1 88.25 299 GLY A N 1
ATOM 2340 C CA . GLY A 1 299 ? -7.555 26.406 -2.771 1 88.25 299 GLY A CA 1
ATOM 2341 C C . GLY A 1 299 ? -8.93 26.875 -2.334 1 88.25 299 GLY A C 1
ATOM 2342 O O . GLY A 1 299 ? -9.609 26.188 -1.573 1 88.25 299 GLY A O 1
ATOM 2343 N N . ARG A 1 300 ? -9.234 28 -2.836 1 87.5 300 ARG A N 1
ATOM 2344 C CA . ARG A 1 300 ? -10.469 28.656 -2.445 1 87.5 300 ARG A CA 1
ATOM 2345 C C . ARG A 1 300 ? -11.688 27.891 -2.949 1 87.5 300 ARG A C 1
ATOM 2347 O O . ARG A 1 300 ? -12.727 27.859 -2.287 1 87.5 300 ARG A O 1
ATOM 2354 N N . GLU A 1 301 ? -11.531 27.344 -4.117 1 90.31 301 GLU A N 1
ATOM 2355 C CA . GLU A 1 301 ? -12.641 26.578 -4.668 1 90.31 301 GLU A CA 1
ATOM 2356 C C . GLU A 1 301 ? -13.016 25.406 -3.75 1 90.31 301 GLU A C 1
ATOM 2358 O O . GLU A 1 301 ? -14.195 25.141 -3.527 1 90.31 301 GLU A O 1
ATOM 2363 N N . LEU A 1 302 ? -12.031 24.734 -3.287 1 91.94 302 LEU A N 1
ATOM 2364 C CA . LEU A 1 302 ? -12.281 23.625 -2.361 1 91.94 302 LEU A CA 1
ATOM 2365 C C . LEU A 1 302 ? -12.914 24.141 -1.072 1 91.94 302 LEU A C 1
ATOM 2367 O O . LEU A 1 302 ? -13.891 23.562 -0.586 1 91.94 302 LEU A O 1
ATOM 2371 N N . ARG A 1 303 ? -12.383 25.188 -0.549 1 91.5 303 ARG A N 1
ATOM 2372 C CA . ARG A 1 303 ? -12.938 25.797 0.659 1 91.5 303 ARG A CA 1
ATOM 2373 C C . ARG A 1 303 ? -14.406 26.156 0.459 1 91.5 303 ARG A C 1
ATOM 2375 O O . ARG A 1 303 ? -15.25 25.844 1.297 1 91.5 303 ARG A O 1
ATOM 2382 N N . ASP A 1 304 ? -14.672 26.828 -0.628 1 91.75 304 ASP A N 1
ATOM 2383 C CA . ASP A 1 304 ? -16.031 27.297 -0.903 1 91.75 304 ASP A CA 1
ATOM 2384 C C . ASP A 1 304 ? -17 26.125 -1.053 1 91.75 304 ASP A C 1
ATOM 2386 O O . ASP A 1 304 ? -18.172 26.234 -0.688 1 91.75 304 ASP A O 1
ATOM 2390 N N . SER A 1 305 ? -16.5 25.078 -1.588 1 92.38 305 SER A N 1
ATOM 2391 C CA . SER A 1 305 ? -17.328 23.891 -1.708 1 92.38 305 SER A CA 1
ATOM 2392 C C . SER A 1 305 ? -17.734 23.359 -0.337 1 92.38 305 SER A C 1
ATOM 2394 O O . SER A 1 305 ? -18.812 22.797 -0.178 1 92.38 305 SER A O 1
ATOM 2396 N N . TYR A 1 306 ? -16.922 23.531 0.687 1 91.19 306 TYR A N 1
ATOM 2397 C CA . TYR A 1 306 ? -17.234 23.109 2.053 1 91.19 306 TYR A CA 1
ATOM 2398 C C . TYR A 1 306 ? -18.188 24.094 2.719 1 91.19 306 TYR A C 1
ATOM 2400 O O . TYR A 1 306 ? -19.219 23.688 3.271 1 91.19 306 TYR A O 1
ATOM 2408 N N . VAL A 1 307 ? -17.844 25.375 2.613 1 88.75 307 VAL A N 1
ATOM 2409 C CA . VAL A 1 307 ? -18.594 26.422 3.273 1 88.75 307 VAL A CA 1
ATOM 2410 C C . VAL A 1 307 ? -20.016 26.469 2.719 1 88.75 307 VAL A C 1
ATOM 2412 O O . VAL A 1 307 ? -20.984 26.625 3.471 1 88.75 307 VAL A O 1
ATOM 2415 N N . GLY A 1 308 ? -20.094 26.297 1.467 1 90.5 308 GLY A N 1
ATOM 2416 C CA . GLY A 1 308 ? -21.391 26.359 0.807 1 90.5 308 GLY A CA 1
ATOM 2417 C C . GLY A 1 308 ? -22.344 25.281 1.266 1 90.5 308 GLY A C 1
ATOM 2418 O O . GLY A 1 308 ? -23.562 25.422 1.137 1 90.5 308 GLY A O 1
ATOM 2419 N N . LYS A 1 309 ? -21.828 24.266 1.846 1 91.44 309 LYS A N 1
ATOM 2420 C CA . LYS A 1 309 ? -22.672 23.156 2.297 1 91.44 309 LYS A CA 1
ATOM 2421 C C . LYS A 1 309 ? -22.766 23.125 3.82 1 91.44 309 LYS A C 1
ATOM 2423 O O . LYS A 1 309 ? -23.328 22.188 4.391 1 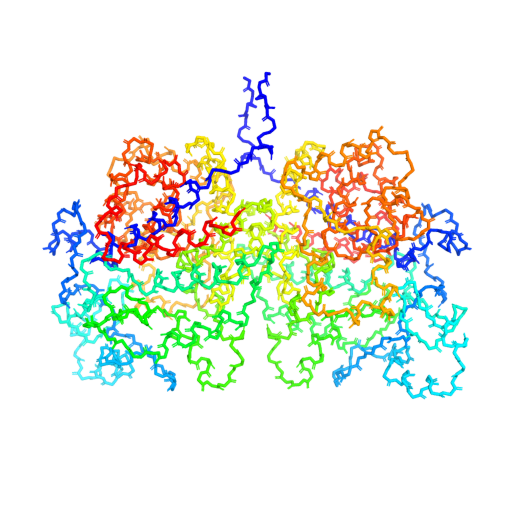91.44 309 LYS A O 1
ATOM 2428 N N . GLY A 1 310 ? -22.219 24.141 4.484 1 86.12 310 GLY A N 1
ATOM 2429 C CA . GLY A 1 310 ? -22.219 24.188 5.938 1 86.12 310 GLY A CA 1
ATOM 2430 C C . GLY A 1 310 ? -21.234 23.219 6.562 1 86.12 310 GLY A C 1
ATOM 2431 O O . GLY A 1 310 ? -21.484 22.688 7.648 1 86.12 310 GLY A O 1
ATOM 2432 N N . GLY A 1 311 ? -20.25 22.844 5.746 1 87.19 311 GLY A N 1
ATOM 2433 C CA . GLY A 1 311 ? -19.219 21.953 6.223 1 87.19 311 GLY A CA 1
ATOM 2434 C C . GLY A 1 311 ? -19 20.75 5.312 1 87.19 311 GLY A C 1
ATOM 2435 O O . GLY A 1 311 ? -19.906 20.344 4.582 1 87.19 311 GLY A O 1
ATOM 2436 N N . PRO A 1 312 ? -17.812 20.156 5.34 1 88.44 312 PRO A N 1
ATOM 2437 C CA . PRO A 1 312 ? -17.5 19.031 4.449 1 88.44 312 PRO A CA 1
ATOM 2438 C C . PRO A 1 312 ? -18.328 17.781 4.754 1 88.44 312 PRO A C 1
ATOM 2440 O O . PRO A 1 312 ? -18.578 16.984 3.859 1 88.44 312 PRO A O 1
ATOM 2443 N N . GLY A 1 313 ? -18.719 17.656 6 1 86.69 313 GLY A N 1
ATOM 2444 C CA . GLY A 1 313 ? -19.469 16.484 6.406 1 86.69 313 GLY A CA 1
ATOM 2445 C C . GLY A 1 313 ? -20.859 16.422 5.797 1 86.69 313 GLY A C 1
ATOM 2446 O O . GLY A 1 313 ? -21.5 15.375 5.824 1 86.69 313 GLY A O 1
ATOM 2447 N N . ARG A 1 314 ? -21.312 17.469 5.215 1 89.06 314 ARG A N 1
ATOM 2448 C CA . ARG A 1 314 ? -22.656 17.547 4.645 1 89.06 314 ARG A CA 1
ATOM 2449 C C . ARG A 1 314 ? -22.625 17.312 3.139 1 89.06 314 ARG A C 1
ATOM 2451 O O . ARG A 1 314 ? -23.672 17.266 2.492 1 89.06 314 ARG A O 1
ATOM 2458 N N . ILE A 1 315 ? -21.5 17.203 2.615 1 92.94 315 ILE A N 1
ATOM 2459 C CA . ILE A 1 315 ? -21.344 16.859 1.208 1 92.94 315 ILE A CA 1
ATOM 2460 C C . ILE A 1 315 ? -21.562 15.352 1.025 1 92.94 315 ILE A C 1
ATOM 2462 O O . ILE A 1 315 ? -21 14.547 1.775 1 92.94 315 ILE A O 1
ATOM 2466 N N . PRO A 1 316 ? -22.406 15.047 0 1 91.38 316 PRO A N 1
ATOM 2467 C CA . PRO A 1 316 ? -22.609 13.617 -0.239 1 91.38 316 PRO A CA 1
ATOM 2468 C C . PRO A 1 316 ? -21.281 12.859 -0.412 1 91.38 316 PRO A C 1
ATOM 2470 O O . PRO A 1 316 ? -20.344 13.375 -1.026 1 91.38 316 PRO A O 1
ATOM 2473 N N . LYS A 1 317 ? -21.297 11.648 0.033 1 88.31 317 LYS A N 1
ATOM 2474 C CA . LYS A 1 317 ? -20.078 10.852 0.134 1 88.31 317 LYS A CA 1
ATOM 2475 C C . LYS A 1 317 ? -19.406 10.719 -1.225 1 88.31 317 LYS A C 1
ATOM 2477 O O . LYS A 1 317 ? -18.188 10.852 -1.328 1 88.31 317 LYS A O 1
ATOM 2482 N N . ASP A 1 318 ? -20.109 10.422 -2.293 1 85.06 318 ASP A N 1
ATOM 2483 C CA . ASP A 1 318 ? -19.531 10.211 -3.621 1 85.06 318 ASP A CA 1
ATOM 2484 C C . ASP A 1 318 ? -18.922 11.492 -4.164 1 85.06 318 ASP A C 1
ATOM 2486 O O . ASP A 1 318 ? -17.875 11.461 -4.812 1 85.06 318 ASP A O 1
ATOM 2490 N N . LYS A 1 319 ? -19.578 12.617 -3.863 1 89.75 319 LYS A N 1
ATOM 2491 C CA . LYS A 1 319 ? -19.062 13.906 -4.309 1 89.75 319 LYS A CA 1
ATOM 2492 C C . LYS A 1 319 ? -17.797 14.289 -3.529 1 89.75 319 LYS A C 1
ATOM 2494 O O . LYS A 1 319 ? -16.859 14.852 -4.094 1 89.75 319 LYS A O 1
ATOM 2499 N N . LYS A 1 320 ? -17.875 13.969 -2.271 1 91.69 320 LYS A N 1
ATOM 2500 C CA . LYS A 1 320 ? -16.719 14.242 -1.431 1 91.69 320 LYS A CA 1
ATOM 2501 C C . LYS A 1 320 ? -15.508 13.422 -1.877 1 91.69 320 LYS A C 1
ATOM 2503 O O . LYS A 1 320 ? -14.383 13.93 -1.93 1 91.69 320 LYS A O 1
ATOM 2508 N N . TRP A 1 321 ? -15.758 12.195 -2.182 1 91.19 321 TRP A N 1
ATOM 2509 C CA . TRP A 1 321 ? -14.703 11.32 -2.686 1 91.19 321 TRP A CA 1
ATOM 2510 C C . TRP A 1 321 ? -14.062 11.906 -3.939 1 91.19 321 TRP A C 1
ATOM 2512 O O . TRP A 1 321 ? -12.836 12 -4.035 1 91.19 321 TRP A O 1
ATOM 2522 N N . LEU A 1 322 ? -14.828 12.375 -4.836 1 89.19 322 LEU A N 1
ATOM 2523 C CA . LEU A 1 322 ? -14.336 12.914 -6.098 1 89.19 322 LEU A CA 1
ATOM 2524 C C . LEU A 1 322 ? -13.547 14.203 -5.875 1 89.19 322 LEU A C 1
ATOM 2526 O O . LEU A 1 322 ? -12.562 14.461 -6.562 1 89.19 322 LEU A O 1
ATOM 2530 N N . GLN A 1 323 ? -14.016 15 -4.91 1 90.94 323 GLN A N 1
ATOM 2531 C CA . GLN A 1 323 ? -13.32 16.25 -4.602 1 90.94 323 GLN A CA 1
ATOM 2532 C C . GLN A 1 323 ? -11.867 15.977 -4.227 1 90.94 323 GLN A C 1
ATOM 2534 O O . GLN A 1 323 ? -10.984 16.797 -4.52 1 90.94 323 GLN A O 1
ATOM 2539 N N . HIS A 1 324 ? -11.633 14.789 -3.699 1 92.81 324 HIS A N 1
ATOM 2540 C CA . HIS A 1 324 ? -10.297 14.531 -3.166 1 92.81 324 HIS A CA 1
ATOM 2541 C C . HIS A 1 324 ? -9.531 13.555 -4.047 1 92.81 324 HIS A C 1
ATOM 2543 O O . HIS A 1 324 ? -8.328 13.359 -3.861 1 92.81 324 HIS A O 1
ATOM 2549 N N . MET A 1 325 ? -10.188 12.969 -5.047 1 92.75 325 MET A N 1
ATOM 2550 C CA . MET A 1 325 ? -9.531 11.938 -5.84 1 92.75 325 MET A CA 1
ATOM 2551 C C . MET A 1 325 ? -9.312 12.406 -7.273 1 92.75 325 MET A C 1
ATOM 2553 O O . MET A 1 325 ? -8.43 11.898 -7.969 1 92.75 325 MET A O 1
ATOM 2557 N N . GLU A 1 326 ? -10.102 13.406 -7.695 1 92.25 326 GLU A N 1
ATOM 2558 C CA . GLU A 1 326 ? -9.992 13.859 -9.078 1 92.25 326 GLU A CA 1
ATOM 2559 C C . GLU A 1 326 ? -8.781 14.766 -9.273 1 92.25 326 GLU A C 1
ATOM 2561 O O . GLU A 1 326 ? -8.539 15.664 -8.469 1 92.25 326 GLU A O 1
ATOM 2566 N N . LEU A 1 327 ? -8.078 14.492 -10.312 1 93.38 327 LEU A N 1
ATOM 2567 C CA . LEU A 1 327 ? -6.887 15.258 -10.672 1 93.38 327 LEU A CA 1
ATOM 2568 C C . LEU A 1 327 ? -7.102 16.016 -11.969 1 93.38 327 LEU A C 1
ATOM 2570 O O . LEU A 1 327 ? -8.078 15.773 -12.688 1 93.38 327 LEU A O 1
ATOM 2574 N N . LEU A 1 328 ? -6.219 16.953 -12.211 1 91.56 328 LEU A N 1
ATOM 2575 C CA . LEU A 1 328 ? -6.219 17.609 -13.523 1 91.56 328 LEU A CA 1
ATOM 2576 C C . LEU A 1 328 ? -6.012 16.578 -14.633 1 91.56 328 LEU A C 1
ATOM 2578 O O . LEU A 1 328 ? -5.516 15.477 -14.383 1 91.56 328 LEU A O 1
ATOM 2582 N N . PRO A 1 329 ? -6.477 16.891 -15.836 1 86.56 329 PRO A N 1
ATOM 2583 C CA . PRO A 1 329 ? -6.32 15.938 -16.938 1 86.56 329 PRO A CA 1
ATOM 2584 C C . PRO A 1 329 ? -4.859 15.578 -17.188 1 86.56 329 PRO A C 1
ATOM 2586 O O . PRO A 1 329 ? -3.955 16.328 -16.812 1 86.56 329 PRO A O 1
ATOM 2589 N N . PRO A 1 330 ? -4.684 14.461 -17.844 1 86.75 330 PRO A N 1
ATOM 2590 C CA . PRO A 1 330 ? -3.314 14.086 -18.219 1 86.75 330 PRO A CA 1
ATOM 2591 C C . PRO A 1 330 ? -2.605 15.164 -19.031 1 86.75 330 PRO A C 1
ATOM 2593 O O . PRO A 1 330 ? -3.24 15.852 -19.828 1 86.75 330 PRO A O 1
ATOM 2596 N N . GLY A 1 331 ? -1.321 15.281 -18.875 1 86.12 331 GLY A N 1
ATOM 2597 C CA . GLY A 1 331 ? -0.537 16.25 -19.609 1 86.12 331 GLY A CA 1
ATOM 2598 C C . GLY A 1 331 ? 0.138 17.281 -18.719 1 86.12 331 GLY A C 1
ATOM 2599 O O . GLY A 1 331 ? 1.066 17.969 -19.156 1 86.12 331 GLY A O 1
ATOM 2600 N N . THR A 1 332 ? -0.362 17.422 -17.547 1 91.38 332 THR A N 1
ATOM 2601 C CA . THR A 1 332 ? 0.258 18.328 -16.578 1 91.38 332 THR A CA 1
ATOM 2602 C C . THR A 1 332 ? 0.693 17.578 -15.328 1 91.38 332 THR A C 1
ATOM 2604 O O . THR A 1 332 ? -0.144 17.047 -14.594 1 91.38 332 THR A O 1
ATOM 2607 N N . THR A 1 333 ? 1.944 17.562 -15.062 1 95.44 333 THR A N 1
ATOM 2608 C CA . THR A 1 333 ? 2.453 16.922 -13.852 1 95.44 333 THR A CA 1
ATOM 2609 C C . THR A 1 333 ? 2.578 17.938 -12.719 1 95.44 333 THR A C 1
ATOM 2611 O O . THR A 1 333 ? 2.494 19.156 -12.945 1 95.44 333 THR A O 1
ATOM 2614 N N . THR A 1 334 ? 2.695 17.469 -11.523 1 97.25 334 THR A N 1
ATOM 2615 C CA . THR A 1 334 ? 2.975 18.344 -10.391 1 97.25 334 THR A CA 1
ATOM 2616 C C . THR A 1 334 ? 4.27 19.109 -10.609 1 97.25 334 THR A C 1
ATOM 2618 O O . THR A 1 334 ? 4.383 20.281 -10.211 1 97.25 334 THR A O 1
ATOM 2621 N N . LYS A 1 335 ? 5.281 18.484 -11.266 1 97.88 335 LYS A N 1
ATOM 2622 C CA . LYS A 1 335 ? 6.516 19.188 -11.609 1 97.88 335 LYS A CA 1
ATOM 2623 C C . LYS A 1 335 ? 6.23 20.438 -12.445 1 97.88 335 LYS A C 1
ATOM 2625 O O . LYS A 1 335 ? 6.73 21.516 -12.148 1 97.88 335 LYS A O 1
ATOM 2630 N N . ASP A 1 336 ? 5.406 20.25 -13.477 1 96.62 336 ASP A N 1
ATOM 2631 C CA . ASP A 1 336 ? 5.051 21.359 -14.352 1 96.62 336 ASP A CA 1
ATOM 2632 C C . ASP A 1 336 ? 4.395 22.5 -13.57 1 96.62 336 ASP A C 1
ATOM 2634 O O . ASP A 1 336 ? 4.746 23.656 -13.75 1 96.62 336 ASP A O 1
ATOM 2638 N N . LEU A 1 337 ? 3.461 22.109 -12.773 1 95.44 337 LEU A N 1
ATOM 2639 C CA . LEU A 1 337 ? 2.736 23.109 -11.992 1 95.44 337 LEU A CA 1
ATOM 2640 C C . LEU A 1 337 ? 3.678 23.859 -11.055 1 95.44 337 LEU A C 1
ATOM 2642 O O . LEU A 1 337 ? 3.65 25.078 -10.984 1 95.44 337 LEU A O 1
ATOM 2646 N N . VAL A 1 338 ? 4.5 23.141 -10.312 1 96.62 338 VAL A N 1
ATOM 2647 C CA . VAL A 1 338 ? 5.383 23.734 -9.312 1 96.62 338 VAL A CA 1
ATOM 2648 C C . VAL A 1 338 ? 6.387 24.656 -9.992 1 96.62 338 VAL A C 1
ATOM 2650 O O . VAL A 1 338 ? 6.637 25.766 -9.516 1 96.62 338 VAL A O 1
ATOM 2653 N N . HIS A 1 339 ? 6.969 24.219 -11.102 1 97.5 339 HIS A N 1
ATOM 2654 C CA . HIS A 1 339 ? 7.902 25.078 -11.836 1 97.5 339 HIS A CA 1
ATOM 2655 C C . HIS A 1 339 ? 7.223 26.344 -12.328 1 97.5 339 HIS A C 1
ATOM 2657 O O . HIS A 1 339 ? 7.812 27.422 -12.266 1 97.5 339 HIS A O 1
ATOM 2663 N N . GLU A 1 340 ? 6.031 26.219 -12.773 1 96.56 340 GLU A N 1
ATOM 2664 C CA . GLU A 1 340 ? 5.27 27.375 -13.227 1 96.56 340 GLU A CA 1
ATOM 2665 C C . GLU A 1 340 ? 5.008 28.344 -12.07 1 96.56 340 GLU A C 1
ATOM 2667 O O . GLU A 1 340 ? 5.18 29.562 -12.219 1 96.56 340 GLU A O 1
ATOM 2672 N N . LEU A 1 341 ? 4.582 27.812 -10.977 1 95 341 LEU A N 1
ATOM 2673 C CA . LEU A 1 341 ? 4.27 28.641 -9.812 1 95 341 LEU A CA 1
ATOM 2674 C C . LEU A 1 341 ? 5.504 29.391 -9.328 1 95 341 LEU A C 1
ATOM 2676 O O . LEU A 1 341 ? 5.426 30.562 -8.984 1 95 341 LEU A O 1
ATOM 2680 N N . ILE A 1 342 ? 6.605 28.734 -9.273 1 96.25 342 ILE A N 1
ATOM 2681 C CA . ILE A 1 342 ? 7.848 29.344 -8.812 1 96.25 342 ILE A CA 1
ATOM 2682 C C . ILE A 1 342 ? 8.25 30.469 -9.766 1 96.25 342 ILE A C 1
ATOM 2684 O O . ILE A 1 342 ? 8.734 31.516 -9.328 1 96.25 342 ILE A O 1
ATOM 2688 N N . ALA A 1 343 ? 7.996 30.281 -11.008 1 96.81 343 ALA A N 1
ATOM 2689 C CA . ALA A 1 343 ? 8.398 31.25 -12.031 1 96.81 343 ALA A CA 1
ATOM 2690 C C . ALA A 1 343 ? 7.457 32.438 -12.062 1 96.81 343 ALA A C 1
ATOM 2692 O O . ALA A 1 343 ? 7.859 33.531 -12.438 1 96.81 343 ALA A O 1
ATOM 2693 N N . THR A 1 344 ? 6.195 32.281 -11.625 1 95.69 344 THR A N 1
ATOM 2694 C CA . THR A 1 344 ? 5.195 33.312 -11.984 1 95.69 344 THR A CA 1
ATOM 2695 C C . THR A 1 344 ? 4.582 33.906 -10.727 1 95.69 344 THR A C 1
ATOM 2697 O O . THR A 1 344 ? 3.953 34.969 -10.797 1 95.69 344 THR A O 1
ATOM 2700 N N . VAL A 1 345 ? 4.672 33.25 -9.648 1 94.38 345 VAL A N 1
ATOM 2701 C CA . VAL A 1 345 ? 4.008 33.719 -8.445 1 94.38 345 VAL A CA 1
ATOM 2702 C C . VAL A 1 345 ? 5.051 34.094 -7.391 1 94.38 345 VAL A C 1
ATOM 2704 O O . VAL A 1 345 ? 5.887 33.25 -7.023 1 94.38 345 VAL A O 1
ATOM 2707 N N . GLU A 1 346 ? 4.988 35.219 -6.918 1 91.62 346 GLU A N 1
ATOM 2708 C CA . GLU A 1 346 ? 5.996 35.688 -5.98 1 91.62 346 GLU A CA 1
ATOM 2709 C C . GLU A 1 346 ? 5.641 35.312 -4.543 1 91.62 346 GLU A C 1
ATOM 2711 O O . GLU A 1 346 ? 6.469 34.781 -3.814 1 91.62 346 GLU A O 1
ATOM 2716 N N . ASP A 1 347 ? 4.43 35.562 -4.164 1 94 347 ASP A N 1
ATOM 2717 C CA . ASP A 1 347 ? 3.996 35.406 -2.781 1 94 347 ASP A CA 1
ATOM 2718 C C . ASP A 1 347 ? 3.508 33.969 -2.539 1 94 347 ASP A C 1
ATOM 2720 O O . ASP A 1 347 ? 2.564 33.5 -3.189 1 94 347 ASP A O 1
ATOM 2724 N N . ASP A 1 348 ? 4.07 33.281 -1.57 1 95.75 348 ASP A N 1
ATOM 2725 C CA . ASP A 1 348 ? 3.713 31.891 -1.265 1 95.75 348 ASP A CA 1
ATOM 2726 C C . ASP A 1 348 ? 2.242 31.781 -0.866 1 95.75 348 ASP A C 1
ATOM 2728 O O . ASP A 1 348 ? 1.606 30.75 -1.103 1 95.75 348 ASP A O 1
ATOM 2732 N N . GLU A 1 349 ? 1.645 32.812 -0.279 1 93.88 349 GLU A N 1
ATOM 2733 C CA . GLU A 1 349 ? 0.24 32.812 0.12 1 93.88 349 GLU A CA 1
ATOM 2734 C C . GLU A 1 349 ? -0.68 32.812 -1.098 1 93.88 349 GLU A C 1
ATOM 2736 O O . GLU A 1 349 ? -1.854 32.438 -0.997 1 93.88 349 GLU A O 1
ATOM 2741 N N . ASP A 1 350 ? -0.125 33.25 -2.24 1 93.5 350 ASP A N 1
ATOM 2742 C CA . ASP A 1 350 ? -0.881 33.156 -3.486 1 93.5 350 ASP A CA 1
ATOM 2743 C C . ASP A 1 350 ? -0.771 31.781 -4.113 1 93.5 350 ASP A C 1
ATOM 2745 O O . ASP A 1 350 ? -1.577 31.422 -4.969 1 93.5 350 ASP A O 1
ATOM 2749 N N . VAL A 1 351 ? 0.241 31.094 -3.711 1 94.31 351 VAL A N 1
ATOM 2750 C CA . VAL A 1 351 ? 0.437 29.734 -4.211 1 94.31 351 VAL A CA 1
ATOM 2751 C C . VAL A 1 351 ? -0.426 28.766 -3.416 1 94.31 351 VAL A C 1
ATOM 2753 O O . VAL A 1 351 ? -1.109 27.906 -3.992 1 94.31 351 VAL A O 1
ATOM 2756 N N . ALA A 1 352 ? -0.392 28.875 -2.105 1 95.19 352 ALA A N 1
ATOM 2757 C CA . ALA A 1 352 ? -1.12 27.969 -1.237 1 95.19 352 ALA A CA 1
ATOM 2758 C C . ALA A 1 352 ? -1.911 28.719 -0.174 1 95.19 352 ALA A C 1
ATOM 2760 O O . ALA A 1 352 ? -1.375 29.609 0.487 1 95.19 352 ALA A O 1
ATOM 2761 N N . GLY A 1 353 ? -3.146 28.391 -0.096 1 93.19 353 GLY A N 1
ATOM 2762 C CA . GLY A 1 353 ? -4.023 29.047 0.857 1 93.19 353 GLY A CA 1
ATOM 2763 C C . GLY A 1 353 ? -5.398 28.406 0.942 1 93.19 353 GLY A C 1
ATOM 2764 O O . GLY A 1 353 ? -5.656 27.391 0.292 1 93.19 353 GLY A O 1
ATOM 2765 N N . CYS A 1 354 ? -6.227 28.984 1.762 1 89.31 354 CYS A N 1
ATOM 2766 C CA . CYS A 1 354 ? -7.582 28.484 1.954 1 89.31 354 CYS A CA 1
ATOM 2767 C C . CYS A 1 354 ? -8.617 29.531 1.581 1 89.31 354 CYS A C 1
ATOM 2769 O O . CYS A 1 354 ? -9.523 29.266 0.785 1 89.31 354 CYS A O 1
ATOM 2771 N N . GLY A 1 355 ? -8.43 30.797 2.086 1 85.31 355 GLY A N 1
ATOM 2772 C CA . GLY A 1 355 ? -9.523 31.719 1.829 1 85.31 355 GLY A CA 1
ATOM 2773 C C . GLY A 1 355 ? -9.078 33.156 1.799 1 85.31 355 GLY A C 1
ATOM 2774 O O . GLY A 1 355 ? -9.773 34.031 1.242 1 85.31 355 GLY A O 1
ATOM 2775 N N . ASP A 1 356 ? -7.945 33.469 2.305 1 83.81 356 ASP A N 1
ATOM 2776 C CA . ASP A 1 356 ? -7.512 34.875 2.426 1 83.81 356 ASP A CA 1
ATOM 2777 C C . ASP A 1 356 ? -7.18 35.469 1.06 1 83.81 356 ASP A C 1
ATOM 2779 O O . ASP A 1 356 ? -7.293 36.656 0.859 1 83.81 356 ASP A O 1
ATOM 2783 N N . ARG A 1 357 ? -6.723 34.531 0.261 1 83.25 357 ARG A N 1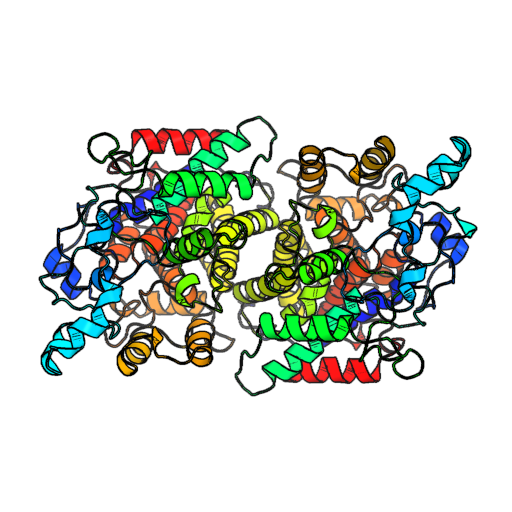
ATOM 2784 C CA . ARG A 1 357 ? -6.324 35 -1.07 1 83.25 357 ARG A CA 1
ATOM 2785 C C . ARG A 1 357 ? -7.223 34.375 -2.143 1 83.25 357 ARG A C 1
ATOM 2787 O O . ARG A 1 357 ? -7.629 33.219 -2.035 1 83.25 357 ARG A O 1
ATOM 2794 N N . GLU A 1 358 ? -7.516 35.219 -3.127 1 76.5 358 GLU A N 1
ATOM 2795 C CA . GLU A 1 358 ? -8.406 34.781 -4.199 1 76.5 358 GLU A CA 1
ATOM 2796 C C . GLU A 1 358 ? -7.711 33.781 -5.113 1 76.5 358 GLU A C 1
ATOM 2798 O O . GLU A 1 358 ? -8.359 32.906 -5.684 1 76.5 358 GLU A O 1
ATOM 2803 N N . ASN A 1 359 ? -6.477 33.75 -5.125 1 70.31 359 ASN A N 1
ATOM 2804 C CA . ASN A 1 359 ? -5.758 33.062 -6.184 1 70.31 359 ASN A CA 1
ATOM 2805 C C . ASN A 1 359 ? -4.949 31.891 -5.633 1 70.31 359 ASN A C 1
ATOM 2807 O O . ASN A 1 359 ? -4.016 31.406 -6.281 1 70.31 359 ASN A O 1
ATOM 2811 N N . SER A 1 360 ? -5.285 31.5 -4.527 1 78.5 360 SER A N 1
ATOM 2812 C CA . SER A 1 360 ? -4.492 30.359 -4.062 1 78.5 360 SER A CA 1
ATOM 2813 C C . SER A 1 360 ? -4.695 29.141 -4.961 1 78.5 360 SER A C 1
ATOM 2815 O O . SER A 1 360 ? -5.812 28.641 -5.086 1 78.5 360 SER A O 1
ATOM 2817 N N . ARG A 1 361 ? -3.596 28.656 -5.496 1 83.06 361 ARG A N 1
ATOM 2818 C CA . ARG A 1 361 ? -3.594 27.594 -6.496 1 83.06 361 ARG A CA 1
ATOM 2819 C C . ARG A 1 361 ? -3.582 26.219 -5.836 1 83.06 361 ARG A C 1
ATOM 2821 O O . ARG A 1 361 ? -3.898 25.219 -6.477 1 83.06 361 ARG A O 1
ATOM 2828 N N . LEU A 1 362 ? -3.115 26.156 -4.637 1 92 362 LEU A N 1
ATOM 2829 C CA . LEU A 1 362 ? -3.113 24.938 -3.822 1 92 362 LEU A CA 1
ATOM 2830 C C . LEU A 1 362 ? -3.799 25.188 -2.482 1 92 362 LEU A C 1
ATOM 2832 O O . LEU A 1 362 ? -4.027 26.344 -2.098 1 92 362 LEU A O 1
ATOM 2836 N N . SER A 1 363 ? -4.148 24.156 -1.879 1 94.44 363 SER A N 1
ATOM 2837 C CA . SER A 1 363 ? -4.824 24.266 -0.59 1 94.44 363 SER A CA 1
ATOM 2838 C C . SER A 1 363 ? -3.879 23.938 0.56 1 94.44 363 SER A C 1
ATOM 2840 O O . SER A 1 363 ? -3.059 23.016 0.451 1 94.44 363 SER A O 1
ATOM 2842 N N . THR A 1 364 ? -4.035 24.641 1.66 1 95.44 364 THR A N 1
ATOM 2843 C CA . THR A 1 364 ? -3.234 24.375 2.852 1 95.44 364 THR A CA 1
ATOM 2844 C C . THR A 1 364 ? -3.932 23.375 3.762 1 95.44 364 THR A C 1
ATOM 2846 O O . THR A 1 364 ? -3.516 23.172 4.902 1 95.44 364 THR A O 1
ATOM 2849 N N . MET A 1 365 ? -4.953 22.703 3.268 1 93.5 365 MET A N 1
ATOM 2850 C CA . MET A 1 365 ? -5.688 21.703 4.031 1 93.5 365 MET A CA 1
ATOM 2851 C C . MET A 1 365 ? -4.867 20.422 4.184 1 93.5 365 MET A C 1
ATOM 2853 O O . MET A 1 365 ? -3.789 20.297 3.6 1 93.5 365 MET A O 1
ATOM 2857 N N . CYS A 1 366 ? -5.379 19.453 4.875 1 94.75 366 CYS A N 1
ATOM 2858 C CA . CYS A 1 366 ? -4.633 18.359 5.469 1 94.75 366 CYS A CA 1
ATOM 2859 C C . CYS A 1 366 ? -4.359 17.266 4.441 1 94.75 366 CYS A C 1
ATOM 2861 O O . CYS A 1 366 ? -3.502 16.406 4.656 1 94.75 366 CYS A O 1
ATOM 2863 N N . TYR A 1 367 ? -4.965 17.281 3.402 1 95.19 367 TYR A N 1
ATOM 2864 C CA . TYR A 1 367 ? -5.109 16.094 2.562 1 95.19 367 TYR A CA 1
ATOM 2865 C C . TYR A 1 367 ? -3.891 15.906 1.663 1 95.19 367 TYR A C 1
ATOM 2867 O O . TYR A 1 367 ? -3.355 16.891 1.13 1 95.19 367 TYR A O 1
ATOM 2875 N N . CYS A 1 368 ? -3.486 14.688 1.462 1 97.38 368 CYS A N 1
ATOM 2876 C CA . CYS A 1 368 ? -2.215 14.344 0.837 1 97.38 368 CYS A CA 1
ATOM 2877 C C . CYS A 1 368 ? -2.092 14.984 -0.541 1 97.38 368 CYS A C 1
ATOM 2879 O O . CYS A 1 368 ? -1.042 15.531 -0.884 1 97.38 368 CYS A O 1
ATOM 2881 N N . GLU A 1 369 ? -3.16 14.945 -1.366 1 93.62 369 GLU A N 1
ATOM 2882 C CA . GLU A 1 369 ? -3.104 15.445 -2.736 1 93.62 369 GLU A CA 1
ATOM 2883 C C . GLU A 1 369 ? -2.885 16.953 -2.764 1 93.62 369 GLU A C 1
ATOM 2885 O O . GLU A 1 369 ? -2.408 17.5 -3.762 1 93.62 369 GLU A O 1
ATOM 2890 N N . GLN A 1 370 ? -3.213 17.625 -1.64 1 93.56 370 GLN A N 1
ATOM 2891 C CA . GLN A 1 370 ? -3.01 19.062 -1.505 1 93.56 370 GLN A CA 1
ATOM 2892 C C . GLN A 1 370 ? -1.688 19.359 -0.806 1 93.56 370 GLN A C 1
ATOM 2894 O O . GLN A 1 370 ? -0.764 19.906 -1.42 1 93.56 370 GLN A O 1
ATOM 2899 N N . ALA A 1 371 ? -1.622 18.844 0.37 1 97.25 371 ALA A N 1
ATOM 2900 C CA . ALA A 1 371 ? -0.565 19.188 1.316 1 97.25 371 ALA A CA 1
ATOM 2901 C C . ALA A 1 371 ? 0.801 18.75 0.798 1 97.25 371 ALA A C 1
ATOM 2903 O O . ALA A 1 371 ? 1.795 19.453 0.969 1 97.25 371 ALA A O 1
ATOM 2904 N N . PHE A 1 372 ? 0.916 17.594 0.198 1 98.44 372 PHE A N 1
ATOM 2905 C CA . PHE A 1 372 ? 2.207 17.094 -0.247 1 98.44 372 PHE A CA 1
ATOM 2906 C C . PHE A 1 372 ? 2.76 17.938 -1.389 1 98.44 372 PHE A C 1
ATOM 2908 O O . PHE A 1 372 ? 3.971 18.156 -1.476 1 98.44 372 PHE A O 1
ATOM 2915 N N . THR A 1 373 ? 1.899 18.406 -2.279 1 97.06 373 THR A N 1
ATOM 2916 C CA . THR A 1 373 ? 2.32 19.297 -3.357 1 97.06 373 THR A CA 1
ATOM 2917 C C . THR A 1 373 ? 2.912 20.594 -2.799 1 97.06 373 THR A C 1
ATOM 2919 O O . THR A 1 373 ? 3.918 21.094 -3.307 1 97.06 373 THR A O 1
ATOM 2922 N N . VAL A 1 374 ? 2.297 21.078 -1.767 1 97.88 374 VAL A N 1
ATOM 2923 C CA . VAL A 1 374 ? 2.797 22.297 -1.124 1 97.88 374 VAL A CA 1
ATOM 2924 C C . VAL A 1 374 ? 4.176 22.031 -0.522 1 97.88 374 VAL A C 1
ATOM 2926 O O . VAL A 1 374 ? 5.07 22.875 -0.607 1 97.88 374 VAL A O 1
ATOM 2929 N N . VAL A 1 375 ? 4.359 20.875 0.082 1 98.81 375 VAL A N 1
ATOM 2930 C CA . VAL A 1 375 ? 5.645 20.469 0.651 1 98.81 375 VAL A CA 1
ATOM 2931 C C . VAL A 1 375 ? 6.715 20.484 -0.437 1 98.81 375 VAL A C 1
ATOM 2933 O O . VAL A 1 375 ? 7.797 21.047 -0.252 1 98.81 375 VAL A O 1
ATOM 2936 N N . LEU A 1 376 ? 6.418 19.844 -1.544 1 98.62 376 LEU A N 1
ATOM 2937 C CA . LEU A 1 376 ? 7.375 19.734 -2.639 1 98.62 376 LEU A CA 1
ATOM 2938 C C . LEU A 1 376 ? 7.691 21.094 -3.223 1 98.62 376 LEU A C 1
ATOM 2940 O O . LEU A 1 376 ? 8.844 21.375 -3.574 1 98.62 376 LEU A O 1
ATOM 2944 N N . TYR A 1 377 ? 6.699 21.969 -3.283 1 97.94 377 TYR A N 1
ATOM 2945 C CA . TYR A 1 377 ? 6.875 23.344 -3.736 1 97.94 377 TYR A CA 1
ATOM 2946 C C . TYR A 1 377 ? 7.848 24.094 -2.834 1 97.94 377 TYR A C 1
ATOM 2948 O O . TYR A 1 377 ? 8.82 24.688 -3.312 1 97.94 377 TYR A O 1
ATOM 2956 N N . LEU A 1 378 ? 7.594 24.062 -1.577 1 98.56 378 LEU A N 1
ATOM 2957 C CA . LEU A 1 378 ? 8.43 24.797 -0.624 1 98.56 378 LEU A CA 1
ATOM 2958 C C . LEU A 1 378 ? 9.852 24.234 -0.611 1 98.56 378 LEU A C 1
ATOM 2960 O O . LEU A 1 378 ? 10.812 25 -0.519 1 98.56 378 LEU A O 1
ATOM 2964 N N . ALA A 1 379 ? 10 22.891 -0.639 1 98.81 379 ALA A N 1
ATOM 2965 C CA . ALA A 1 379 ? 11.32 22.266 -0.688 1 98.81 379 ALA A CA 1
ATOM 2966 C C . ALA A 1 379 ? 12.086 22.719 -1.927 1 98.81 379 ALA A C 1
ATOM 2968 O O . ALA A 1 379 ? 13.289 22.984 -1.854 1 98.81 379 ALA A O 1
ATOM 2969 N N . TYR A 1 380 ? 11.391 22.719 -3.033 1 98.56 380 TYR A N 1
ATOM 2970 C CA . TYR A 1 380 ? 12.039 23.094 -4.285 1 98.56 380 TYR A CA 1
ATOM 2971 C C . TYR A 1 380 ? 12.445 24.562 -4.285 1 98.56 380 TYR A C 1
ATOM 2973 O O . TYR A 1 380 ? 13.555 24.906 -4.691 1 98.56 380 TYR A O 1
ATOM 2981 N N . LYS A 1 381 ? 11.547 25.406 -3.883 1 98.06 381 LYS A N 1
ATOM 2982 C CA . LYS A 1 381 ? 11.75 26.844 -3.963 1 98.06 381 LYS A CA 1
ATOM 2983 C C . LYS A 1 381 ? 12.836 27.312 -2.994 1 98.06 381 LYS A C 1
ATOM 2985 O O . LYS A 1 381 ? 13.695 28.109 -3.355 1 98.06 381 LYS A O 1
ATOM 2990 N N . TYR A 1 382 ? 12.828 26.781 -1.742 1 97.56 382 TYR A N 1
ATOM 2991 C CA . TYR A 1 382 ? 13.664 27.344 -0.692 1 97.56 382 TYR A CA 1
ATOM 2992 C C . TYR A 1 382 ? 14.695 26.328 -0.214 1 97.56 382 TYR A C 1
ATOM 2994 O O . TYR A 1 382 ? 15.703 26.703 0.398 1 97.56 382 TYR A O 1
ATOM 3002 N N . GLY A 1 383 ? 14.492 25.078 -0.418 1 93.81 383 GLY A N 1
ATOM 3003 C CA . GLY A 1 383 ? 15.227 24.016 0.255 1 93.81 383 GLY A CA 1
ATOM 3004 C C . GLY A 1 383 ? 16.703 24.031 -0.041 1 93.81 383 GLY A C 1
ATOM 3005 O O . GLY A 1 383 ? 17.531 23.672 0.814 1 93.81 383 GLY A O 1
ATOM 3006 N N . THR A 1 384 ? 17.047 24.406 -1.231 1 90.25 384 THR A N 1
ATOM 3007 C CA . THR A 1 384 ? 18.438 24.359 -1.628 1 90.25 384 THR A CA 1
ATOM 3008 C C . THR A 1 384 ? 19.219 25.516 -1.003 1 90.25 384 THR A C 1
ATOM 3010 O O . THR A 1 384 ? 20.359 25.344 -0.562 1 90.25 384 THR A O 1
ATOM 3013 N N . ASP A 1 385 ? 18.578 26.594 -0.807 1 91.06 385 ASP A N 1
ATOM 3014 C CA . ASP A 1 385 ? 19.312 27.812 -0.458 1 91.06 385 ASP A CA 1
ATOM 3015 C C . ASP A 1 385 ? 19.078 28.188 1 1 91.06 385 ASP A C 1
ATOM 3017 O O . ASP A 1 385 ? 19.938 28.812 1.632 1 91.06 385 ASP A O 1
ATOM 3021 N N . ASP A 1 386 ? 17.953 27.875 1.449 1 95.31 386 ASP A N 1
ATOM 3022 C CA . ASP A 1 386 ? 17.578 28.375 2.766 1 95.31 386 ASP A CA 1
ATOM 3023 C C . ASP A 1 386 ? 16.562 27.453 3.439 1 95.31 386 ASP A C 1
ATOM 3025 O O . ASP A 1 386 ? 15.367 27.781 3.5 1 95.31 386 ASP A O 1
ATOM 3029 N N . PRO A 1 387 ? 17.016 26.359 4.039 1 96.81 387 PRO A N 1
ATOM 3030 C CA . PRO A 1 387 ? 16.109 25.422 4.715 1 96.81 387 PRO A CA 1
ATOM 3031 C C . PRO A 1 387 ? 15.305 26.094 5.828 1 96.81 387 PRO A C 1
ATOM 3033 O O . PRO A 1 387 ? 14.156 25.719 6.078 1 96.81 387 PRO A O 1
ATOM 3036 N N . ARG A 1 388 ? 15.891 27.094 6.5 1 97.81 388 ARG A N 1
ATOM 3037 C CA . ARG A 1 388 ? 15.18 27.828 7.539 1 97.81 388 ARG A CA 1
ATOM 3038 C C . ARG A 1 388 ? 13.969 28.547 6.965 1 97.81 388 ARG A C 1
ATOM 3040 O O . ARG A 1 388 ? 12.875 28.484 7.531 1 97.81 388 ARG A O 1
ATOM 3047 N N . LYS A 1 389 ? 14.188 29.188 5.875 1 97.81 389 LYS A N 1
ATOM 3048 C CA . LYS A 1 389 ? 13.094 29.906 5.227 1 97.81 389 LYS A CA 1
ATOM 3049 C C . LYS A 1 389 ? 12.008 28.938 4.758 1 97.81 389 LYS A C 1
ATOM 3051 O O . LYS A 1 389 ? 10.82 29.25 4.828 1 97.81 389 LYS A O 1
ATOM 3056 N N . ALA A 1 390 ? 12.367 27.75 4.242 1 98.44 390 ALA A N 1
ATOM 3057 C CA . ALA A 1 390 ? 11.391 26.766 3.811 1 98.44 390 ALA A CA 1
ATOM 3058 C C . ALA A 1 390 ? 10.453 26.391 4.953 1 98.44 390 ALA A C 1
ATOM 3060 O O . ALA A 1 390 ? 9.227 26.391 4.781 1 98.44 390 ALA A O 1
ATOM 3061 N N . LEU A 1 391 ? 11.016 26.094 6.094 1 98.62 391 LEU A N 1
ATOM 3062 C CA . LEU A 1 391 ? 10.211 25.688 7.246 1 98.62 391 LEU A CA 1
ATOM 3063 C C . LEU A 1 391 ? 9.352 26.844 7.746 1 98.62 391 LEU A C 1
ATOM 3065 O O . LEU A 1 391 ? 8.18 26.641 8.086 1 98.62 391 LEU A O 1
ATOM 3069 N N . LEU A 1 392 ? 9.914 28.031 7.777 1 98.62 392 LEU A N 1
ATOM 3070 C CA . LEU A 1 392 ? 9.188 29.188 8.32 1 98.62 392 LEU A CA 1
ATOM 3071 C C . LEU A 1 392 ? 8.078 29.609 7.363 1 98.62 392 LEU A C 1
ATOM 3073 O O . LEU A 1 392 ? 7.02 30.078 7.805 1 98.62 392 LEU A O 1
ATOM 3077 N N . GLN A 1 393 ? 8.305 29.5 6.047 1 98.19 393 GLN A N 1
ATOM 3078 C CA . GLN A 1 393 ? 7.234 29.797 5.098 1 98.19 393 GLN A CA 1
ATOM 3079 C C . GLN A 1 393 ? 6.094 28.797 5.223 1 98.19 393 GLN A C 1
ATOM 3081 O O . GLN A 1 393 ? 4.926 29.156 5.059 1 98.19 393 GLN A O 1
ATOM 3086 N N . ASN A 1 394 ? 6.426 27.531 5.422 1 98.56 394 ASN A N 1
ATOM 3087 C CA . ASN A 1 394 ? 5.395 26.547 5.727 1 98.56 394 ASN A CA 1
ATOM 3088 C C . ASN A 1 394 ? 4.535 27 6.91 1 98.56 394 ASN A C 1
ATOM 3090 O O . ASN A 1 394 ? 3.312 26.844 6.887 1 98.56 394 ASN A O 1
ATOM 3094 N N . VAL A 1 395 ? 5.16 27.484 7.945 1 98.69 395 VAL A N 1
ATOM 3095 C CA . VAL A 1 395 ? 4.445 27.969 9.125 1 98.69 395 VAL A CA 1
ATOM 3096 C C . VAL A 1 395 ? 3.531 29.125 8.742 1 98.69 395 VAL A C 1
ATOM 3098 O O . VAL A 1 395 ? 2.348 29.141 9.094 1 98.69 395 VAL A O 1
ATOM 3101 N N . MET A 1 396 ? 4.02 30.016 7.988 1 98 396 MET A N 1
ATOM 3102 C CA . MET A 1 396 ? 3.379 31.312 7.793 1 98 396 MET A CA 1
ATOM 3103 C C . MET A 1 396 ? 2.207 31.203 6.824 1 98 396 MET A C 1
ATOM 3105 O O . MET A 1 396 ? 1.298 32.031 6.844 1 98 396 MET A O 1
ATOM 3109 N N . ILE A 1 397 ? 2.227 30.188 5.938 1 96.88 397 ILE A N 1
ATOM 3110 C CA . ILE A 1 397 ? 1.091 30.047 5.035 1 96.88 397 ILE A CA 1
ATOM 3111 C C . ILE A 1 397 ? -0.066 29.359 5.762 1 96.88 397 ILE A C 1
ATOM 3113 O O . ILE A 1 397 ? -1.188 29.312 5.254 1 96.88 397 ILE A O 1
ATOM 3117 N N . GLY A 1 398 ? 0.167 28.875 6.977 1 96.5 398 GLY A N 1
ATOM 3118 C CA . GLY A 1 398 ? -0.882 28.359 7.848 1 96.5 398 GLY A CA 1
ATOM 3119 C C . GLY A 1 398 ? -1.438 27.031 7.398 1 96.5 398 GLY A C 1
ATOM 3120 O O . GLY A 1 398 ? -0.749 26.25 6.727 1 96.5 398 GLY A O 1
ATOM 3121 N N . GLY A 1 399 ? -2.668 26.688 7.891 1 96.31 399 GLY A N 1
ATOM 3122 C CA . GLY A 1 399 ? -3.283 25.406 7.59 1 96.31 399 GLY A CA 1
ATOM 3123 C C . GLY A 1 399 ? -2.654 24.25 8.344 1 96.31 399 GLY A C 1
ATOM 3124 O O . GLY A 1 399 ? -2.295 24.375 9.516 1 96.31 399 GLY A O 1
ATOM 3125 N N . HIS A 1 400 ? -2.623 23.109 7.664 1 96.94 400 HIS A N 1
ATOM 3126 C CA . HIS A 1 400 ? -2.047 21.922 8.289 1 96.94 400 HIS A CA 1
ATOM 3127 C C . HIS A 1 400 ? -0.524 21.969 8.242 1 96.94 400 HIS A C 1
ATOM 3129 O O . HIS A 1 400 ? 0.109 21.031 7.742 1 96.94 400 HIS A O 1
ATOM 3135 N N . SER A 1 401 ? -0.007 22.922 8.906 1 98.5 401 SER A N 1
ATOM 3136 C CA . SER A 1 401 ? 1.41 23.25 8.789 1 98.5 401 SER A CA 1
ATOM 3137 C C . SER A 1 401 ? 2.27 22.25 9.555 1 98.5 401 SER A C 1
ATOM 3139 O O . SER A 1 401 ? 3.451 22.078 9.25 1 98.5 401 SER A O 1
ATOM 3141 N N . THR A 1 402 ? 1.737 21.531 10.57 1 98.75 402 THR A N 1
ATOM 3142 C CA . THR A 1 402 ? 2.543 20.609 11.367 1 98.75 402 THR A CA 1
ATOM 3143 C C . THR A 1 402 ? 2.928 19.391 10.547 1 98.75 402 THR A C 1
ATOM 3145 O O . THR A 1 402 ? 4.113 19.062 10.414 1 98.75 402 THR A O 1
ATOM 3148 N N . ALA A 1 403 ? 1.949 18.75 9.922 1 98.81 403 ALA A N 1
ATOM 3149 C CA . ALA A 1 403 ? 2.266 17.594 9.102 1 98.81 403 ALA A CA 1
ATOM 3150 C C . ALA A 1 403 ? 3.109 17.984 7.895 1 98.81 403 ALA A C 1
ATOM 3152 O O . ALA A 1 403 ? 4.051 17.266 7.531 1 98.81 403 ALA A O 1
ATOM 3153 N N . ARG A 1 404 ? 2.771 19.094 7.227 1 98.81 404 ARG A N 1
ATOM 3154 C CA . ARG A 1 404 ? 3.598 19.578 6.129 1 98.81 404 ARG A CA 1
ATOM 3155 C C . ARG A 1 404 ? 5.031 19.828 6.59 1 98.81 404 ARG A C 1
ATOM 3157 O O . ARG A 1 404 ? 5.984 19.453 5.906 1 98.81 404 ARG A O 1
ATOM 3164 N N . GLY A 1 405 ? 5.074 20.516 7.734 1 98.88 405 GLY A N 1
ATOM 3165 C CA . GLY A 1 405 ? 6.391 20.781 8.289 1 98.88 405 GLY A CA 1
ATOM 3166 C C . GLY A 1 405 ? 7.191 19.531 8.57 1 98.88 405 GLY A C 1
ATOM 3167 O O . GLY A 1 405 ? 8.391 19.469 8.312 1 98.88 405 GLY A O 1
ATOM 3168 N N . ALA A 1 406 ? 6.547 18.547 9.133 1 98.94 406 ALA A N 1
ATOM 3169 C CA . ALA A 1 406 ? 7.219 17.281 9.453 1 98.94 406 ALA A CA 1
ATOM 3170 C C . ALA A 1 406 ? 7.789 16.641 8.195 1 98.94 406 ALA A C 1
ATOM 3172 O O . ALA A 1 406 ? 8.961 16.234 8.172 1 98.94 406 ALA A O 1
ATOM 3173 N N . VAL A 1 407 ? 7.012 16.516 7.145 1 98.94 407 VAL A N 1
ATOM 3174 C CA . VAL A 1 407 ? 7.457 15.898 5.902 1 98.94 407 VAL A CA 1
ATOM 3175 C C . VAL A 1 407 ? 8.531 16.766 5.246 1 98.94 407 VAL A C 1
ATOM 3177 O O . VAL A 1 407 ? 9.555 16.25 4.777 1 98.94 407 VAL A O 1
ATOM 3180 N N . LEU A 1 408 ? 8.305 18.094 5.215 1 98.94 408 LEU A N 1
ATOM 3181 C CA . LEU A 1 408 ? 9.281 19.031 4.668 1 98.94 408 LEU A CA 1
ATOM 3182 C C . LEU A 1 408 ? 10.609 18.922 5.414 1 98.94 408 LEU A C 1
ATOM 3184 O O . LEU A 1 408 ? 11.672 18.875 4.793 1 98.94 408 LEU A O 1
ATOM 3188 N N . GLY A 1 409 ? 10.5 18.922 6.73 1 98.88 409 GLY A N 1
ATOM 3189 C CA . GLY A 1 409 ? 11.703 18.781 7.539 1 98.88 409 GLY A CA 1
ATOM 3190 C C . GLY A 1 409 ? 12.445 17.484 7.273 1 98.88 409 GLY A C 1
ATOM 3191 O O . GLY A 1 409 ? 13.68 17.469 7.23 1 98.88 409 GLY A O 1
ATOM 3192 N N . ALA A 1 410 ? 11.734 16.391 7.16 1 98.94 410 ALA A N 1
ATOM 3193 C CA . ALA A 1 410 ? 12.359 15.102 6.855 1 98.94 410 ALA A CA 1
ATOM 3194 C C . ALA A 1 410 ? 13.125 15.164 5.535 1 98.94 410 ALA A C 1
ATOM 3196 O O . ALA A 1 410 ? 14.234 14.633 5.426 1 98.94 410 ALA A O 1
ATOM 3197 N N . ILE A 1 411 ? 12.539 15.805 4.508 1 98.94 411 ILE A N 1
ATOM 3198 C CA . ILE A 1 411 ? 13.164 15.945 3.197 1 98.94 411 ILE A CA 1
ATOM 3199 C C . ILE A 1 411 ? 14.422 16.797 3.316 1 98.94 411 ILE A C 1
ATOM 3201 O O . ILE A 1 411 ? 15.492 16.422 2.82 1 98.94 411 ILE A O 1
ATOM 3205 N N . LEU A 1 412 ? 14.32 17.938 4.008 1 98.81 412 LEU A N 1
ATOM 3206 C CA . LEU A 1 412 ? 15.453 18.844 4.152 1 98.81 412 LEU A CA 1
ATOM 3207 C C . LEU A 1 412 ? 16.562 18.203 4.969 1 98.81 412 LEU A C 1
ATOM 3209 O O . LEU A 1 412 ? 17.75 18.375 4.656 1 98.81 412 LEU A O 1
ATOM 3213 N N . GLY A 1 413 ? 16.156 17.531 6.051 1 98.56 413 GLY A N 1
ATOM 3214 C CA . GLY A 1 413 ? 17.141 16.781 6.809 1 98.56 413 GLY A CA 1
ATOM 3215 C C . GLY A 1 413 ? 17.891 15.758 5.969 1 98.56 413 GLY A C 1
ATOM 3216 O O . GLY A 1 413 ? 19.125 15.641 6.074 1 98.56 413 GLY A O 1
ATOM 3217 N N . ALA A 1 414 ? 17.188 15.023 5.152 1 98.56 414 ALA A N 1
ATOM 3218 C CA . ALA A 1 414 ? 17.797 14.039 4.266 1 98.56 414 ALA A CA 1
ATOM 3219 C C . ALA A 1 414 ? 18.797 14.695 3.318 1 98.56 414 ALA A C 1
ATOM 3221 O O . ALA A 1 414 ? 19.844 14.109 2.998 1 98.56 414 ALA A O 1
ATOM 3222 N N . ALA A 1 415 ? 18.516 15.883 2.855 1 97.38 415 ALA A N 1
ATOM 3223 C CA . ALA A 1 415 ? 19.328 16.562 1.851 1 97.38 415 ALA A CA 1
ATOM 3224 C C . ALA A 1 415 ? 20.578 17.172 2.473 1 97.38 415 ALA A C 1
ATOM 3226 O O . ALA A 1 415 ? 21.641 17.188 1.846 1 97.38 415 ALA A O 1
ATOM 3227 N N . TYR A 1 416 ? 20.469 17.594 3.807 1 93.19 416 TYR A N 1
ATOM 3228 C CA . TYR A 1 416 ? 21.547 18.469 4.242 1 93.19 416 TYR A CA 1
ATOM 3229 C C . TYR A 1 416 ? 22.141 18 5.562 1 93.19 416 TYR A C 1
ATOM 3231 O O . TYR A 1 416 ? 23.125 18.578 6.059 1 93.19 416 TYR A O 1
ATOM 3239 N N . GLY A 1 417 ? 21.656 16.938 6.105 1 93 417 GLY A N 1
ATOM 3240 C CA . GLY A 1 417 ? 22.172 16.438 7.375 1 93 417 GLY A CA 1
ATOM 3241 C C . GLY A 1 417 ? 21.719 17.281 8.562 1 93 417 GLY A C 1
ATOM 3242 O O . GLY A 1 417 ? 21.078 18.312 8.391 1 93 417 GLY A O 1
ATOM 3243 N N . VAL A 1 418 ? 22.125 16.875 9.719 1 91.25 418 VAL A N 1
ATOM 3244 C CA . VAL A 1 418 ? 21.672 17.516 10.953 1 91.25 418 VAL A CA 1
ATOM 3245 C C . VAL A 1 418 ? 22.281 18.906 11.07 1 91.25 418 VAL A C 1
ATOM 3247 O O . VAL A 1 418 ? 21.656 19.828 11.586 1 91.25 418 VAL A O 1
ATOM 3250 N N . GLU A 1 419 ? 23.438 19.078 10.562 1 91.44 419 GLU A N 1
ATOM 3251 C CA . GLU A 1 419 ? 24.125 20.359 10.656 1 91.44 419 GLU A CA 1
ATOM 3252 C C . GLU A 1 419 ? 23.453 21.422 9.781 1 91.44 419 GLU A C 1
ATOM 3254 O O . GLU A 1 419 ? 23.516 22.609 10.07 1 91.44 419 GLU A O 1
ATOM 3259 N N . GLY A 1 420 ? 22.766 20.969 8.828 1 91.19 420 GLY A N 1
ATOM 3260 C CA . GLY A 1 420 ? 22.094 21.891 7.922 1 91.19 420 GLY A CA 1
ATOM 3261 C C . GLY A 1 420 ? 20.656 22.172 8.312 1 91.19 420 GLY A C 1
ATOM 3262 O O . GLY A 1 420 ? 19.984 23 7.691 1 91.19 420 GLY A O 1
ATOM 3263 N N . LEU A 1 421 ? 20.141 21.547 9.336 1 94.88 421 LEU A N 1
ATOM 3264 C CA . LEU A 1 421 ? 18.766 21.688 9.781 1 94.88 421 LEU A CA 1
ATOM 3265 C C . LEU A 1 421 ? 18.656 22.766 10.867 1 94.88 421 LEU A C 1
ATOM 3267 O O . LEU A 1 421 ? 19.328 22.672 11.898 1 94.88 421 LEU A O 1
ATOM 3271 N N . PRO A 1 422 ? 17.859 23.703 10.633 1 96.38 422 PRO A N 1
ATOM 3272 C CA . PRO A 1 422 ? 17.641 24.703 11.68 1 96.38 422 PRO A CA 1
ATOM 3273 C C . PRO A 1 422 ? 16.781 24.172 12.828 1 96.38 422 PRO A C 1
ATOM 3275 O O . PRO A 1 422 ? 16.031 23.203 12.641 1 96.38 422 PRO A O 1
ATOM 3278 N N . PHE A 1 423 ? 16.938 24.719 14.055 1 97.5 423 PHE A N 1
ATOM 3279 C CA . PHE A 1 423 ? 16.016 24.641 15.18 1 97.5 423 PHE A CA 1
ATOM 3280 C C . PHE A 1 423 ? 16.172 23.297 15.906 1 97.5 423 PHE A C 1
ATOM 3282 O O . PHE A 1 423 ? 15.406 23 16.828 1 97.5 423 PHE A O 1
ATOM 3289 N N . VAL A 1 424 ? 17.188 22.453 15.547 1 98 424 VAL A N 1
ATOM 3290 C CA . VAL A 1 424 ? 17.312 21.125 16.156 1 98 424 VAL A CA 1
ATOM 3291 C C . VAL A 1 424 ? 17.5 21.266 17.672 1 98 424 VAL A C 1
ATOM 3293 O O . VAL A 1 424 ? 16.891 20.547 18.453 1 98 424 VAL A O 1
ATOM 3296 N N . ASP A 1 425 ? 18.266 22.234 18.078 1 97 425 ASP A N 1
ATOM 3297 C CA . ASP A 1 425 ? 18.609 22.406 19.484 1 97 425 ASP A CA 1
ATOM 3298 C C . ASP A 1 425 ? 17.469 23.047 20.266 1 97 425 ASP A C 1
ATOM 3300 O O . ASP A 1 425 ? 17.484 23.062 21.5 1 97 425 ASP A O 1
ATOM 3304 N N . ASP A 1 426 ? 16.453 23.516 19.578 1 97.44 426 ASP A N 1
ATOM 3305 C CA . ASP A 1 426 ? 15.328 24.188 20.203 1 97.44 426 ASP A CA 1
ATOM 3306 C C . ASP A 1 426 ? 14.234 23.188 20.594 1 97.44 426 ASP A C 1
ATOM 3308 O O . ASP A 1 426 ? 13.258 23.547 21.25 1 97.44 426 ASP A O 1
ATOM 3312 N N . LEU A 1 427 ? 14.414 21.906 20.219 1 98.12 427 LEU A N 1
ATOM 3313 C CA . LEU A 1 427 ? 13.453 20.875 20.609 1 98.12 427 LEU A CA 1
ATOM 3314 C C . LEU A 1 427 ? 13.438 20.688 22.125 1 98.12 427 LEU A C 1
ATOM 3316 O O . LEU A 1 427 ? 14.492 20.609 22.75 1 98.12 427 LEU A O 1
ATOM 3320 N N . CYS A 1 428 ? 12.273 20.609 22.656 1 96.31 428 CYS A N 1
ATOM 3321 C CA . CYS A 1 428 ? 12.109 20.484 24.094 1 96.31 428 CYS A CA 1
ATOM 3322 C C . CYS A 1 428 ? 12.734 19.203 24.609 1 96.31 428 CYS A C 1
ATOM 3324 O O . CYS A 1 428 ? 13.43 19.203 25.625 1 96.31 428 CYS A O 1
ATOM 3326 N N . ALA A 1 429 ? 12.531 18.156 23.906 1 94.94 429 ALA A N 1
ATOM 3327 C CA . ALA A 1 429 ? 12.984 16.828 24.328 1 94.94 429 ALA A CA 1
ATOM 3328 C C . ALA A 1 429 ? 14.289 16.453 23.641 1 94.94 429 ALA A C 1
ATOM 3330 O O . ALA A 1 429 ? 14.5 15.289 23.281 1 94.94 429 ALA A O 1
ATOM 3331 N N . LYS A 1 430 ? 15.164 17.359 23.484 1 96.62 430 LYS A N 1
ATOM 3332 C CA . LYS A 1 430 ? 16.359 17.188 22.656 1 96.62 430 LYS A CA 1
ATOM 3333 C C . LYS A 1 430 ? 17.141 15.945 23.094 1 96.62 430 LYS A C 1
ATOM 3335 O O . LYS A 1 430 ? 17.5 15.109 22.266 1 96.62 430 LYS A O 1
ATOM 3340 N N . LYS A 1 431 ? 17.422 15.734 24.359 1 97.31 431 LYS A N 1
ATOM 3341 C CA . LYS A 1 431 ? 18.219 14.617 24.859 1 97.31 431 LYS A CA 1
ATOM 3342 C C . LYS A 1 431 ? 17.516 13.289 24.562 1 97.31 431 LYS A C 1
ATOM 3344 O O . LYS A 1 431 ? 18.156 12.328 24.125 1 97.31 431 LYS A O 1
ATOM 3349 N N . ALA A 1 432 ? 16.219 13.211 24.906 1 98.06 432 ALA A N 1
ATOM 3350 C CA . ALA A 1 432 ? 15.453 12 24.641 1 98.06 432 ALA A CA 1
ATOM 3351 C C . ALA A 1 432 ? 15.422 11.688 23.156 1 98.06 432 ALA A C 1
ATOM 3353 O O . ALA A 1 432 ? 15.562 10.523 22.75 1 98.06 432 ALA A O 1
ATOM 3354 N N . ILE A 1 433 ? 15.266 12.711 22.328 1 98.56 433 ILE A N 1
ATOM 3355 C CA . ILE A 1 433 ? 15.195 12.547 20.875 1 98.56 433 ILE A CA 1
ATOM 3356 C C . ILE A 1 433 ? 16.547 12.086 20.344 1 98.56 433 ILE A C 1
ATOM 3358 O O . ILE A 1 433 ? 16.609 11.234 19.453 1 98.56 433 ILE A O 1
ATOM 3362 N N . ASP A 1 434 ? 17.656 12.688 20.891 1 98.56 434 ASP A N 1
ATOM 3363 C CA . ASP A 1 434 ? 18.984 12.227 20.516 1 98.56 434 ASP A CA 1
ATOM 3364 C C . ASP A 1 434 ? 19.141 10.727 20.734 1 98.56 434 ASP A C 1
ATOM 3366 O O . ASP A 1 434 ? 19.672 10.023 19.875 1 98.56 434 ASP A O 1
ATOM 3370 N N . LYS A 1 435 ? 18.656 10.281 21.828 1 98.56 435 LYS A N 1
ATOM 3371 C CA . LYS A 1 435 ? 18.75 8.859 22.156 1 98.56 435 LYS A CA 1
ATOM 3372 C C . LYS A 1 435 ? 17.875 8.023 21.219 1 98.56 435 LYS A C 1
ATOM 3374 O O . LYS A 1 435 ? 18.297 6.98 20.734 1 98.56 435 LYS A O 1
ATOM 3379 N N . GLU A 1 436 ? 16.625 8.438 21.047 1 98.62 436 GLU A N 1
ATOM 3380 C CA . GLU A 1 436 ? 15.695 7.746 20.156 1 98.62 436 GLU A CA 1
ATOM 3381 C C . GLU A 1 436 ? 16.281 7.605 18.75 1 98.62 436 GLU A C 1
ATOM 3383 O O . GLU A 1 436 ? 16.234 6.527 18.156 1 98.62 436 GLU A O 1
ATOM 3388 N N . VAL A 1 437 ? 16.844 8.688 18.234 1 98.62 437 VAL A N 1
ATOM 3389 C CA . VAL A 1 437 ? 17.406 8.711 16.891 1 98.62 437 VAL A CA 1
ATOM 3390 C C . VAL A 1 437 ? 18.656 7.812 16.844 1 98.62 437 VAL A C 1
ATOM 3392 O O . VAL A 1 437 ? 18.797 6.992 15.945 1 98.62 437 VAL A O 1
ATOM 3395 N N . SER A 1 438 ? 19.531 7.973 17.828 1 98.19 438 SER A N 1
ATOM 3396 C CA . SER A 1 438 ? 20.766 7.176 17.875 1 98.19 438 SER A CA 1
ATOM 3397 C C . SER A 1 438 ? 20.453 5.688 17.953 1 98.19 438 SER A C 1
ATOM 3399 O O . SER A 1 438 ? 21.062 4.883 17.25 1 98.19 438 SER A O 1
ATOM 3401 N N . ASP A 1 439 ? 19.5 5.301 18.812 1 97.75 439 ASP A N 1
ATOM 3402 C CA . ASP A 1 439 ? 19.141 3.896 18.969 1 97.75 439 ASP A CA 1
ATOM 3403 C C . ASP A 1 439 ? 18.578 3.334 17.656 1 97.75 439 ASP A C 1
ATOM 3405 O O . ASP A 1 439 ? 18.875 2.197 17.281 1 97.75 439 ASP A O 1
ATOM 3409 N N . LEU A 1 440 ? 17.75 4.066 16.953 1 97.44 440 LEU A N 1
ATOM 3410 C CA . LEU A 1 440 ? 17.172 3.592 15.703 1 97.44 440 LEU A CA 1
ATOM 3411 C C . LEU A 1 440 ? 18.234 3.475 14.617 1 97.44 440 LEU A C 1
ATOM 3413 O O . LEU A 1 440 ? 18.266 2.484 13.883 1 97.44 440 LEU A O 1
ATOM 3417 N N . ILE A 1 441 ? 19.109 4.484 14.539 1 96.75 441 ILE A N 1
ATOM 3418 C CA . ILE A 1 441 ? 20.141 4.512 13.508 1 96.75 441 ILE A CA 1
ATOM 3419 C C . ILE A 1 441 ? 21.125 3.365 13.734 1 96.75 441 ILE A C 1
ATOM 3421 O O . ILE A 1 441 ? 21.656 2.795 12.781 1 96.75 441 ILE A O 1
ATOM 3425 N N . ALA A 1 442 ? 21.328 2.982 14.969 1 95.31 442 ALA A N 1
ATOM 3426 C CA . ALA A 1 442 ? 22.234 1.89 15.312 1 95.31 442 ALA A CA 1
ATOM 3427 C C . ALA A 1 442 ? 21.734 0.564 14.742 1 95.31 442 ALA A C 1
ATOM 3429 O O . ALA A 1 442 ? 22.516 -0.381 14.586 1 95.31 442 ALA A O 1
ATOM 3430 N N . THR A 1 443 ? 20.469 0.49 14.461 1 93.38 443 THR A N 1
ATOM 3431 C CA . THR A 1 443 ? 19.906 -0.751 13.938 1 93.38 443 THR A CA 1
ATOM 3432 C C . THR A 1 443 ? 20.203 -0.897 12.453 1 93.38 443 THR A C 1
ATOM 3434 O O . THR A 1 443 ? 19.984 -1.966 11.875 1 93.38 443 THR A O 1
ATOM 3437 N N . LEU A 1 444 ? 20.672 0.144 11.789 1 91.44 444 LEU A N 1
ATOM 3438 C CA . LEU A 1 444 ? 20.953 0.127 10.359 1 91.44 444 LEU A CA 1
ATOM 3439 C C . LEU A 1 444 ? 22.312 -0.518 10.086 1 91.44 444 LEU A C 1
ATOM 3441 O O . LEU A 1 444 ? 22.562 -1.007 8.977 1 91.44 444 LEU A O 1
ATOM 3445 N N . MET B 1 1 ? 21.266 16.406 -25.422 1 20.86 1 MET B N 1
ATOM 3446 C CA . MET B 1 1 ? 20.375 15.5 -26.141 1 20.86 1 MET B CA 1
ATOM 3447 C C . MET B 1 1 ? 19.016 15.43 -25.469 1 20.86 1 MET B C 1
ATOM 3449 O O . MET B 1 1 ? 18.859 15.883 -24.328 1 20.86 1 MET B O 1
ATOM 3453 N N . ALA B 1 2 ? 17.984 14.656 -26.094 1 26.67 2 ALA B N 1
ATOM 3454 C CA . ALA B 1 2 ? 16.516 14.641 -26.078 1 26.67 2 ALA B CA 1
ATOM 3455 C C . ALA B 1 2 ? 16 14.234 -24.703 1 26.67 2 ALA B C 1
ATOM 3457 O O . ALA B 1 2 ? 15.766 13.055 -24.438 1 26.67 2 ALA B O 1
ATOM 3458 N N . SER B 1 3 ? 16.516 14.492 -23.625 1 32.81 3 SER B N 1
ATOM 3459 C CA . SER B 1 3 ? 15.844 14.031 -22.406 1 32.81 3 SER B CA 1
ATOM 3460 C C . SER B 1 3 ? 14.375 14.453 -22.391 1 32.81 3 SER B C 1
ATOM 3462 O O . SER B 1 3 ? 14.047 15.555 -21.953 1 32.81 3 SER B O 1
ATOM 3464 N N . SER B 1 4 ? 13.688 14.406 -23.484 1 37.03 4 SER B N 1
ATOM 3465 C CA . SER B 1 4 ? 12.281 14.742 -23.703 1 37.03 4 SER B CA 1
ATOM 3466 C C . SER B 1 4 ? 11.414 14.211 -22.562 1 37.03 4 SER B C 1
ATOM 3468 O O . SER B 1 4 ? 11.523 13.047 -22.188 1 37.03 4 SER B O 1
ATOM 3470 N N . SER B 1 5 ? 10.891 14.945 -21.609 1 42.34 5 SER B N 1
ATOM 3471 C CA . SER B 1 5 ? 10.047 14.695 -20.453 1 42.34 5 SER B CA 1
ATOM 3472 C C . SER B 1 5 ? 8.93 13.703 -20.781 1 42.34 5 SER B C 1
ATOM 3474 O O . SER B 1 5 ? 8.062 14 -21.609 1 42.34 5 SER B O 1
ATOM 3476 N N . THR B 1 6 ? 9.117 12.469 -20.891 1 47.72 6 THR B N 1
ATOM 3477 C CA . THR B 1 6 ? 8.219 11.352 -21.141 1 47.72 6 THR B CA 1
ATOM 3478 C C . THR B 1 6 ? 6.922 11.516 -20.344 1 47.72 6 THR B C 1
ATOM 3480 O O . THR B 1 6 ? 6 10.703 -20.469 1 47.72 6 THR B O 1
ATOM 3483 N N . ALA B 1 7 ? 6.855 12.492 -19.422 1 52.41 7 ALA B N 1
ATOM 3484 C CA . ALA B 1 7 ? 5.688 12.695 -18.578 1 52.41 7 ALA B CA 1
ATOM 3485 C C . ALA B 1 7 ? 4.465 13.086 -19.391 1 52.41 7 ALA B C 1
ATOM 3487 O O . ALA B 1 7 ? 3.33 12.781 -19.016 1 52.41 7 ALA B O 1
ATOM 3488 N N . ASN B 1 8 ? 4.695 13.609 -20.688 1 61.72 8 ASN B N 1
ATOM 3489 C CA . ASN B 1 8 ? 3.564 14.117 -21.453 1 61.72 8 ASN B CA 1
ATOM 3490 C C . ASN B 1 8 ? 3.082 13.094 -22.484 1 61.72 8 ASN B C 1
ATOM 3492 O O . ASN B 1 8 ? 2.244 13.414 -23.328 1 61.72 8 ASN B O 1
ATOM 3496 N N . ILE B 1 9 ? 3.646 11.938 -22.312 1 70.69 9 ILE B N 1
ATOM 3497 C CA . ILE B 1 9 ? 3.223 10.945 -23.297 1 70.69 9 ILE B CA 1
ATOM 3498 C C . ILE B 1 9 ? 1.97 10.227 -22.797 1 70.69 9 ILE B C 1
ATOM 3500 O O . ILE B 1 9 ? 1.923 9.766 -21.656 1 70.69 9 ILE B O 1
ATOM 3504 N N . THR B 1 10 ? 1.042 10.227 -23.641 1 87.81 10 THR B N 1
ATOM 3505 C CA . THR B 1 10 ? -0.226 9.578 -23.328 1 87.81 10 THR B CA 1
ATOM 3506 C C . THR B 1 10 ? -0.109 8.062 -23.484 1 87.81 10 THR B C 1
ATOM 3508 O O . THR B 1 10 ? 0.674 7.582 -24.297 1 87.81 10 THR B O 1
ATOM 3511 N N . ILE B 1 11 ? -0.791 7.355 -22.766 1 94.56 11 ILE B N 1
ATOM 3512 C CA . ILE B 1 11 ? -0.761 5.898 -22.828 1 94.56 11 ILE B CA 1
ATOM 3513 C C . ILE B 1 11 ? -1.415 5.426 -24.125 1 94.56 11 ILE B C 1
ATOM 3515 O O . ILE B 1 11 ? -2.285 6.105 -24.672 1 94.56 11 ILE B O 1
ATOM 3519 N N . ASP B 1 12 ? -0.977 4.344 -24.703 1 96.88 12 ASP B N 1
ATOM 3520 C CA . ASP B 1 12 ? -1.611 3.639 -25.812 1 96.88 12 ASP B CA 1
ATOM 3521 C C . ASP B 1 12 ? -2.619 2.611 -25.312 1 96.88 12 ASP B C 1
ATOM 3523 O O . ASP B 1 12 ? -2.236 1.57 -24.766 1 96.88 12 ASP B O 1
ATOM 3527 N N . LYS B 1 13 ? -3.875 2.822 -25.547 1 96.62 13 LYS B N 1
ATOM 3528 C CA . LYS B 1 13 ? -4.961 1.98 -25.047 1 96.62 13 LYS B CA 1
ATOM 3529 C C . LYS B 1 13 ? -4.828 0.551 -25.562 1 96.62 13 LYS B C 1
ATOM 3531 O O . LYS B 1 13 ? -5.238 -0.398 -24.891 1 96.62 13 LYS B O 1
ATOM 3536 N N . LYS B 1 14 ? -4.273 0.39 -26.734 1 97.56 14 LYS B N 1
ATOM 3537 C CA . LYS B 1 14 ? -4.082 -0.946 -27.281 1 97.56 14 LYS B CA 1
ATOM 3538 C C . LYS B 1 14 ? -3.09 -1.753 -26.453 1 97.56 14 LYS B C 1
ATOM 3540 O O . LYS B 1 14 ? -3.236 -2.969 -26.312 1 97.56 14 LYS B O 1
ATOM 3545 N N . ARG B 1 15 ? -2.109 -1.063 -25.906 1 98.19 15 ARG B N 1
ATOM 3546 C CA . ARG B 1 15 ? -1.127 -1.726 -25.047 1 98.19 15 ARG B CA 1
ATOM 3547 C C . ARG B 1 15 ? -1.731 -2.092 -23.703 1 98.19 15 ARG B C 1
ATOM 3549 O O . ARG B 1 15 ? -1.409 -3.137 -23.141 1 98.19 15 ARG B O 1
ATOM 3556 N N . VAL B 1 16 ? -2.586 -1.21 -23.203 1 98.69 16 VAL B N 1
ATOM 3557 C CA . VAL B 1 16 ? -3.287 -1.516 -21.969 1 98.69 16 VAL B CA 1
ATOM 3558 C C . VAL B 1 16 ? -4.168 -2.748 -22.156 1 98.69 16 VAL B C 1
ATOM 3560 O O . VAL B 1 16 ? -4.156 -3.662 -21.328 1 98.69 16 VAL B O 1
ATOM 3563 N N . ALA B 1 17 ? -4.918 -2.777 -23.25 1 98.75 17 ALA B N 1
ATOM 3564 C CA . ALA B 1 17 ? -5.742 -3.936 -23.578 1 98.75 17 ALA B CA 1
ATOM 3565 C C . ALA B 1 17 ? -4.895 -5.203 -23.672 1 98.75 17 ALA B C 1
ATOM 3567 O O . ALA B 1 17 ? -5.285 -6.258 -23.172 1 98.75 17 ALA B O 1
ATOM 3568 N N . ALA B 1 18 ? -3.777 -5.059 -24.312 1 98.75 18 ALA B N 1
ATOM 3569 C CA . ALA B 1 18 ? -2.906 -6.207 -24.547 1 98.75 18 ALA B CA 1
ATOM 3570 C C . ALA B 1 18 ? -2.365 -6.762 -23.234 1 98.75 18 ALA B C 1
ATOM 3572 O O . ALA B 1 18 ? -2.119 -7.965 -23.109 1 98.75 18 ALA B O 1
ATOM 3573 N N . SER B 1 19 ? -2.127 -5.895 -22.219 1 98.88 19 SER B N 1
ATOM 3574 C CA . SER B 1 19 ? -1.744 -6.383 -20.906 1 98.88 19 SER B CA 1
ATOM 3575 C C . SER B 1 19 ? -2.799 -7.328 -20.328 1 98.88 19 SER B C 1
ATOM 3577 O O . SER B 1 19 ? -2.465 -8.336 -19.719 1 98.88 19 SER B O 1
ATOM 3579 N N . LEU B 1 20 ? -4.066 -6.984 -20.5 1 98.94 20 LEU B N 1
ATOM 3580 C CA . LEU B 1 20 ? -5.16 -7.801 -19.969 1 98.94 20 LEU B CA 1
ATOM 3581 C C . LEU B 1 20 ? -5.242 -9.133 -20.719 1 98.94 20 LEU B C 1
ATOM 3583 O O . LEU B 1 20 ? -5.371 -10.188 -20.078 1 98.94 20 LEU B O 1
ATOM 3587 N N . TYR B 1 21 ? -5.117 -9.086 -22.047 1 98.88 21 TYR B N 1
ATOM 3588 C CA . TYR B 1 21 ? -5.051 -10.328 -22.812 1 98.88 21 TYR B CA 1
ATOM 3589 C C . TYR B 1 21 ? -3.859 -11.172 -22.375 1 98.88 21 TYR B C 1
ATOM 3591 O O . TYR B 1 21 ? -3.988 -12.383 -22.172 1 98.88 21 TYR B O 1
ATOM 3599 N N . GLY B 1 22 ? -2.719 -10.477 -22.25 1 98.88 22 GLY B N 1
ATOM 3600 C CA . GLY B 1 22 ? -1.502 -11.18 -21.875 1 98.88 22 GLY B CA 1
ATOM 3601 C C . GLY B 1 22 ? -1.609 -11.875 -20.531 1 98.88 22 GLY B C 1
ATOM 3602 O O . GLY B 1 22 ? -1.127 -12.992 -20.359 1 98.88 22 GLY B O 1
ATOM 3603 N N . MET B 1 23 ? -2.213 -11.219 -19.531 1 98.94 23 MET B N 1
ATOM 3604 C CA . MET B 1 23 ? -2.436 -11.805 -18.219 1 98.94 23 MET B CA 1
ATOM 3605 C C . MET B 1 23 ? -3.203 -13.117 -18.328 1 98.94 23 MET B C 1
ATOM 3607 O O . MET B 1 23 ? -2.805 -14.125 -17.75 1 98.94 23 MET B O 1
ATOM 3611 N N . LEU B 1 24 ? -4.246 -13.117 -19.141 1 98.88 24 LEU B N 1
ATOM 3612 C CA . LEU B 1 24 ? -5.125 -14.273 -19.25 1 98.88 24 LEU B CA 1
ATOM 3613 C C . LEU B 1 24 ? -4.48 -15.375 -20.078 1 98.88 24 LEU B C 1
ATOM 3615 O O . LEU B 1 24 ? -4.637 -16.562 -19.781 1 98.88 24 LEU B O 1
ATOM 3619 N N . VAL B 1 25 ? -3.721 -14.992 -21.078 1 98.75 25 VAL B N 1
ATOM 3620 C CA . VAL B 1 25 ? -2.984 -15.938 -21.922 1 98.75 25 VAL B CA 1
ATOM 3621 C C . VAL B 1 25 ? -1.915 -16.641 -21.078 1 98.75 25 VAL B C 1
ATOM 3623 O O . VAL B 1 25 ? -1.794 -17.859 -21.125 1 98.75 25 VAL B O 1
ATOM 3626 N N . GLY B 1 26 ? -1.142 -15.82 -20.344 1 98.81 26 GLY B N 1
ATOM 3627 C CA . GLY B 1 26 ? -0.077 -16.391 -19.531 1 98.81 26 GLY B CA 1
ATOM 3628 C C . GLY B 1 26 ? -0.577 -17.375 -18.5 1 98.81 26 GLY B C 1
ATOM 3629 O O . GLY B 1 26 ? 0.065 -18.406 -18.25 1 98.81 26 GLY B O 1
ATOM 3630 N N . ASP B 1 27 ? -1.698 -17.078 -17.906 1 98.81 27 ASP B N 1
ATOM 3631 C CA . ASP B 1 27 ? -2.344 -17.984 -16.953 1 98.81 27 ASP B CA 1
ATOM 3632 C C . ASP B 1 27 ? -2.797 -19.266 -17.641 1 98.81 27 ASP B C 1
ATOM 3634 O O . ASP B 1 27 ? -2.486 -20.375 -17.172 1 98.81 27 ASP B O 1
ATOM 3638 N N . ALA B 1 28 ? -3.459 -19.156 -18.734 1 98.81 28 ALA B N 1
ATOM 3639 C CA . ALA B 1 28 ? -4.105 -20.281 -19.406 1 98.81 28 ALA B CA 1
ATOM 3640 C C . ALA B 1 28 ? -3.068 -21.25 -19.984 1 98.81 28 ALA B C 1
ATOM 3642 O O . ALA B 1 28 ? -3.246 -22.469 -19.922 1 98.81 28 ALA B O 1
ATOM 3643 N N . VAL B 1 29 ? -2.02 -20.75 -20.562 1 98.75 29 VAL B N 1
ATOM 3644 C CA . VAL B 1 29 ? -1.028 -21.625 -21.188 1 98.75 29 VAL B CA 1
ATOM 3645 C C . VAL B 1 29 ? -0.274 -22.391 -20.109 1 98.75 29 VAL B C 1
ATOM 3647 O O . VAL B 1 29 ? 0.162 -23.531 -20.328 1 98.75 29 VAL B O 1
ATOM 3650 N N . ALA B 1 30 ? -0.204 -21.828 -18.922 1 98.75 30 ALA B N 1
ATOM 3651 C CA . ALA B 1 30 ? 0.551 -22.438 -17.844 1 98.75 30 ALA B CA 1
ATOM 3652 C C . ALA B 1 30 ? -0.335 -23.375 -17.016 1 98.75 30 ALA B C 1
ATOM 3654 O O . ALA B 1 30 ? 0.166 -24.203 -16.25 1 98.75 30 ALA B O 1
ATOM 3655 N N . MET B 1 31 ? -1.638 -23.297 -17.125 1 98.5 31 MET B N 1
ATOM 3656 C CA . MET B 1 31 ? -2.629 -23.906 -16.234 1 98.5 31 MET B CA 1
ATOM 3657 C C . MET B 1 31 ? -2.393 -25.406 -16.094 1 98.5 31 MET B C 1
ATOM 3659 O O . MET B 1 31 ? -2.291 -25.906 -14.969 1 98.5 31 MET B O 1
ATOM 3663 N N . PRO B 1 32 ? -2.145 -26.188 -17.125 1 98.06 32 PRO B N 1
ATOM 3664 C CA . PRO B 1 32 ? -1.955 -27.625 -16.953 1 98.06 32 PRO B CA 1
ATOM 3665 C C . PRO B 1 32 ? -0.653 -27.969 -16.219 1 98.06 32 PRO B C 1
ATOM 3667 O O . PRO B 1 32 ? -0.563 -29 -15.555 1 98.06 32 PRO B O 1
ATOM 3670 N N . ALA B 1 33 ? 0.338 -27.094 -16.359 1 98.06 33 ALA B N 1
ATOM 3671 C CA . ALA B 1 33 ? 1.67 -27.344 -15.812 1 98.06 33 ALA B CA 1
ATOM 3672 C C . ALA B 1 33 ? 1.809 -26.75 -14.406 1 98.06 33 ALA B C 1
ATOM 3674 O O . ALA B 1 33 ? 2.846 -26.906 -13.758 1 98.06 33 ALA B O 1
ATOM 3675 N N . HIS B 1 34 ? 0.775 -26.125 -13.922 1 98.06 34 HIS B N 1
ATOM 3676 C CA . HIS B 1 34 ? 0.815 -25.406 -12.648 1 98.06 34 HIS B CA 1
ATOM 3677 C C . HIS B 1 34 ? 1.23 -26.344 -11.516 1 98.06 34 HIS B C 1
ATOM 3679 O O . HIS B 1 34 ? 0.653 -27.422 -11.344 1 98.06 34 HIS B O 1
ATOM 3685 N N . TRP B 1 35 ? 2.314 -25.953 -10.812 1 96.44 35 TRP B N 1
ATOM 3686 C CA . TRP B 1 35 ? 2.771 -26.531 -9.555 1 96.44 35 TRP B CA 1
ATOM 3687 C C . TRP B 1 35 ? 3.406 -27.891 -9.773 1 96.44 35 TRP B C 1
ATOM 3689 O O . TRP B 1 35 ? 3.424 -28.734 -8.867 1 96.44 35 TRP B O 1
ATOM 3699 N N . PHE B 1 36 ? 3.793 -28.219 -10.969 1 96.69 36 PHE B N 1
ATOM 3700 C CA . PHE B 1 36 ? 4.898 -29.156 -11.133 1 96.69 36 PHE B CA 1
ATOM 3701 C C . PHE B 1 36 ? 6.219 -28.516 -10.727 1 96.69 36 PHE B C 1
ATOM 3703 O O . PHE B 1 36 ? 6.805 -27.75 -11.492 1 96.69 36 PHE B O 1
ATOM 3710 N N . TYR B 1 37 ? 6.684 -28.828 -9.609 1 94.19 37 TYR B N 1
ATOM 3711 C CA . TYR B 1 37 ? 7.953 -28.266 -9.156 1 94.19 37 TYR B CA 1
ATOM 3712 C C . TYR B 1 37 ? 9.125 -29.016 -9.766 1 94.19 37 TYR B C 1
ATOM 3714 O O . TYR B 1 37 ? 10.258 -28.516 -9.781 1 94.19 37 TYR B O 1
ATOM 3722 N N . SER B 1 38 ? 8.852 -30.203 -10.289 1 94.06 38 SER B N 1
ATOM 3723 C CA . SER B 1 38 ? 9.828 -30.984 -11.031 1 94.06 38 SER B CA 1
ATOM 3724 C C . SER B 1 38 ? 9.586 -30.891 -12.539 1 94.06 38 SER B C 1
ATOM 3726 O O . SER B 1 38 ? 8.656 -31.516 -13.055 1 94.06 38 SER B O 1
ATOM 3728 N N . PRO B 1 39 ? 10.453 -30.203 -13.242 1 95.44 39 PRO B N 1
ATOM 3729 C CA . PRO B 1 39 ? 10.32 -30.188 -14.703 1 95.44 39 PRO B CA 1
ATOM 3730 C C . PRO B 1 39 ? 10.359 -31.594 -15.305 1 95.44 39 PRO B C 1
ATOM 3732 O O . PRO B 1 39 ? 9.734 -31.844 -16.344 1 95.44 39 PRO B O 1
ATOM 3735 N N . THR B 1 40 ? 11.055 -32.5 -14.617 1 95.25 40 THR B N 1
ATOM 3736 C CA . THR B 1 40 ? 11.102 -33.875 -15.078 1 95.25 40 THR B CA 1
ATOM 3737 C C . THR B 1 40 ? 9.711 -34.5 -15.039 1 95.25 40 THR B C 1
ATOM 3739 O O . THR B 1 40 ? 9.281 -35.125 -16 1 95.25 40 THR B O 1
ATOM 3742 N N . LYS B 1 41 ? 9.008 -34.375 -13.992 1 95.69 41 LYS B N 1
ATOM 3743 C CA . LYS B 1 41 ? 7.652 -34.906 -13.875 1 95.69 41 LYS B CA 1
ATOM 3744 C C . LYS B 1 41 ? 6.703 -34.188 -14.844 1 95.69 41 LYS B C 1
ATOM 3746 O O . LYS B 1 41 ? 5.785 -34.812 -15.383 1 95.69 41 LYS B O 1
ATOM 3751 N N . LEU B 1 42 ? 6.969 -32.875 -15.031 1 97.38 42 LEU B N 1
ATOM 3752 C CA . LEU B 1 42 ? 6.176 -32.125 -15.984 1 97.38 42 LEU B CA 1
ATOM 3753 C C . LEU B 1 42 ? 6.316 -32.719 -17.391 1 97.38 42 LEU B C 1
ATOM 3755 O O . LEU B 1 42 ? 5.316 -32.938 -18.078 1 97.38 42 LEU B O 1
ATOM 3759 N N . ARG B 1 43 ? 7.496 -32.969 -17.812 1 97.44 43 ARG B N 1
ATOM 3760 C CA . ARG B 1 43 ? 7.758 -33.531 -19.141 1 97.44 43 ARG B CA 1
ATOM 3761 C C . ARG B 1 43 ? 7.191 -34.938 -19.281 1 97.44 43 ARG B C 1
ATOM 3763 O O . ARG B 1 43 ? 6.727 -35.312 -20.359 1 97.44 43 ARG B O 1
ATOM 3770 N N . ALA B 1 44 ? 7.219 -35.656 -18.203 1 96.62 44 ALA B N 1
ATOM 3771 C CA . ALA B 1 44 ? 6.652 -37 -18.234 1 96.62 44 ALA B CA 1
ATOM 3772 C C . ALA B 1 44 ? 5.16 -36.969 -18.562 1 96.62 44 ALA B C 1
ATOM 3774 O O . ALA B 1 44 ? 4.652 -37.844 -19.266 1 96.62 44 ALA B O 1
ATOM 3775 N N . ASP B 1 45 ? 4.488 -36 -18.062 1 96.12 45 ASP B N 1
ATOM 3776 C CA . ASP B 1 45 ? 3.041 -35.906 -18.234 1 96.12 45 ASP B CA 1
ATOM 3777 C C . ASP B 1 45 ? 2.68 -35.188 -19.516 1 96.12 45 ASP B C 1
ATOM 3779 O O . ASP B 1 45 ? 1.726 -35.531 -20.203 1 96.12 45 ASP B O 1
ATOM 3783 N N . TYR B 1 46 ? 3.453 -34.094 -19.859 1 97.38 46 TYR B N 1
ATOM 3784 C CA . TYR B 1 46 ? 2.965 -33.188 -20.891 1 97.38 46 TYR B CA 1
ATOM 3785 C C . TYR B 1 46 ? 4.004 -33 -21.984 1 97.38 46 TYR B C 1
ATOM 3787 O O . TYR B 1 46 ? 3.742 -32.344 -23 1 97.38 46 TYR B O 1
ATOM 3795 N N . GLY B 1 47 ? 5.18 -33.625 -21.906 1 97.06 47 GLY B N 1
ATOM 3796 C CA . GLY B 1 47 ? 6.246 -33.375 -22.859 1 97.06 47 GLY B CA 1
ATOM 3797 C C . GLY B 1 47 ? 6.66 -31.922 -22.906 1 97.06 47 GLY B C 1
ATOM 3798 O O . GLY B 1 47 ? 6.605 -31.219 -21.891 1 97.06 47 GLY B O 1
ATOM 3799 N N . GLU B 1 48 ? 7.191 -31.562 -24.031 1 96.75 48 GLU B N 1
ATOM 3800 C CA . GLU B 1 48 ? 7.477 -30.141 -24.25 1 96.75 48 GLU B CA 1
ATOM 3801 C C . GLU B 1 48 ? 6.215 -29.375 -24.625 1 96.75 48 GLU B C 1
ATOM 3803 O O . GLU B 1 48 ? 5.68 -29.562 -25.719 1 96.75 48 GLU B O 1
ATOM 3808 N N . VAL B 1 49 ? 5.789 -28.547 -23.75 1 97.19 49 VAL B N 1
ATOM 3809 C CA . VAL B 1 49 ? 4.551 -27.812 -23.953 1 97.19 49 VAL B CA 1
ATOM 3810 C C . VAL B 1 49 ? 4.766 -26.734 -25.016 1 97.19 49 VAL B C 1
ATOM 3812 O O . VAL B 1 49 ? 5.672 -25.906 -24.891 1 97.19 49 VAL B O 1
ATOM 3815 N N . ALA B 1 50 ? 3.951 -26.703 -26.062 1 96.94 50 ALA B N 1
ATOM 3816 C CA . ALA B 1 50 ? 4.105 -25.734 -27.156 1 96.94 50 ALA B CA 1
ATOM 3817 C C . ALA B 1 50 ? 2.801 -25 -27.422 1 96.94 50 ALA B C 1
ATOM 3819 O O . ALA B 1 50 ? 2.768 -24.047 -28.203 1 96.94 50 ALA B O 1
ATOM 3820 N N . GLU B 1 51 ? 1.734 -25.406 -26.75 1 97.31 51 GLU B N 1
ATOM 3821 C CA . GLU B 1 51 ? 0.408 -24.828 -26.938 1 97.31 51 GLU B CA 1
ATOM 3822 C C . GLU B 1 51 ? -0.441 -24.984 -25.672 1 97.31 51 GLU B C 1
ATOM 3824 O O . GLU B 1 51 ? -0.03 -25.656 -24.719 1 97.31 51 GLU B O 1
ATOM 3829 N N . MET B 1 52 ? -1.575 -24.344 -25.641 1 97.81 52 MET B N 1
ATOM 3830 C CA . MET B 1 52 ? -2.504 -24.578 -24.531 1 97.81 52 MET B CA 1
ATOM 3831 C C . MET B 1 52 ? -3.041 -26 -24.547 1 97.81 52 MET B C 1
ATOM 3833 O O . MET B 1 52 ? -3.287 -26.562 -25.625 1 97.81 52 MET B O 1
ATOM 3837 N N . MET B 1 53 ? -3.16 -26.547 -23.422 1 97.62 53 MET B N 1
ATOM 3838 C CA . MET B 1 53 ? -3.633 -27.922 -23.281 1 97.62 53 MET B CA 1
ATOM 3839 C C . MET B 1 53 ? -4.625 -28.047 -22.125 1 97.62 53 MET B C 1
ATOM 3841 O O . MET B 1 53 ? -4.641 -27.203 -21.234 1 97.62 53 MET B O 1
ATOM 3845 N N . ALA B 1 54 ? -5.449 -29.031 -22.266 1 97.19 54 ALA B N 1
ATOM 3846 C CA . ALA B 1 54 ? -6.281 -29.391 -21.125 1 97.19 54 ALA B CA 1
ATOM 3847 C C . ALA B 1 54 ? -5.453 -30.078 -20.047 1 97.19 54 ALA B C 1
ATOM 3849 O O . ALA B 1 54 ? -4.508 -30.812 -20.344 1 97.19 54 ALA B O 1
ATOM 3850 N N . PRO B 1 55 ? -5.797 -29.875 -18.781 1 97.94 55 PRO B N 1
ATOM 3851 C CA . PRO B 1 55 ? -5.105 -30.609 -17.734 1 97.94 55 PRO B CA 1
ATOM 3852 C C . PRO B 1 55 ? -5.48 -32.094 -17.703 1 97.94 55 PRO B C 1
ATOM 3854 O O . PRO B 1 55 ? -6.586 -32.469 -18.109 1 97.94 55 PRO B O 1
ATOM 3857 N N . LYS B 1 56 ? -4.555 -32.906 -17.281 1 96.94 56 LYS B N 1
ATOM 3858 C CA . LYS B 1 56 ? -4.852 -34.312 -17 1 96.94 56 LYS B CA 1
ATOM 3859 C C . LYS B 1 56 ? -5.691 -34.438 -15.734 1 96.94 56 LYS B C 1
ATOM 3861 O O . LYS B 1 56 ? -5.906 -33.469 -15.016 1 96.94 56 LYS B O 1
ATOM 3866 N N . SER B 1 57 ? -6.191 -35.656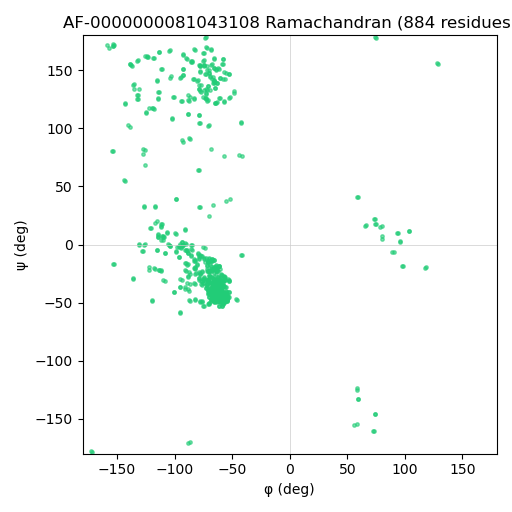 -15.531 1 96.38 57 SER B N 1
ATOM 3867 C CA . SER B 1 57 ? -7.039 -35.906 -14.359 1 96.38 57 SER B CA 1
ATOM 3868 C C . SER B 1 57 ? -6.215 -35.969 -13.086 1 96.38 57 SER B C 1
ATOM 3870 O O . SER B 1 57 ? -6.703 -35.625 -12 1 96.38 57 SER B O 1
ATOM 3872 N N . THR B 1 58 ? -4.961 -36.406 -13.266 1 96.25 58 THR B N 1
ATOM 3873 C CA . THR B 1 58 ? -4.086 -36.562 -12.109 1 96.25 58 THR B CA 1
ATOM 3874 C C . THR B 1 58 ? -2.855 -35.656 -12.242 1 96.25 58 THR B C 1
ATOM 3876 O O . THR B 1 58 ? -2.568 -35.156 -13.328 1 96.25 58 THR B O 1
ATOM 3879 N N . HIS B 1 59 ? -2.225 -35.406 -11.188 1 96.62 59 HIS B N 1
ATOM 3880 C CA . HIS B 1 59 ? -1.026 -34.594 -11.055 1 96.62 59 HIS B CA 1
ATOM 3881 C C . HIS B 1 59 ? -0.073 -35.156 -10.016 1 96.62 59 HIS B C 1
ATOM 3883 O O . HIS B 1 59 ? -0.426 -35.281 -8.836 1 96.62 59 HIS B O 1
ATOM 3889 N N . ALA B 1 60 ? 1.093 -35.469 -10.414 1 93.44 60 ALA B N 1
ATOM 3890 C CA . ALA B 1 60 ? 2.018 -36.25 -9.594 1 93.44 60 ALA B CA 1
ATOM 3891 C C . ALA B 1 60 ? 2.41 -35.469 -8.328 1 93.44 60 ALA B C 1
ATOM 3893 O O . ALA B 1 60 ? 2.846 -36.062 -7.344 1 93.44 60 ALA B O 1
ATOM 3894 N N . GLU B 1 61 ? 2.244 -34.156 -8.32 1 94.25 61 GLU B N 1
ATOM 3895 C CA . GLU B 1 61 ? 2.719 -33.375 -7.188 1 94.25 61 GLU B CA 1
ATOM 3896 C C . GLU B 1 61 ? 1.573 -32.594 -6.535 1 94.25 61 GLU B C 1
ATOM 3898 O O . GLU B 1 61 ? 1.806 -31.672 -5.762 1 94.25 61 GLU B O 1
ATOM 3903 N N . SER B 1 62 ? 0.363 -32.906 -6.828 1 95.62 62 SER B N 1
ATOM 3904 C CA . SER B 1 62 ? -0.788 -32.188 -6.316 1 95.62 62 SER B CA 1
ATOM 3905 C C . SER B 1 62 ? -0.926 -32.344 -4.805 1 95.62 62 SER B C 1
ATOM 3907 O O . SER B 1 62 ? -0.709 -33.438 -4.277 1 95.62 62 SER B O 1
ATOM 3909 N N . MET B 1 63 ? -1.291 -31.266 -4.18 1 92.69 63 MET B N 1
ATOM 3910 C CA . MET B 1 63 ? -1.47 -31.266 -2.73 1 92.69 63 MET B CA 1
ATOM 3911 C C . MET B 1 63 ? -2.932 -31.031 -2.363 1 92.69 63 MET B C 1
ATOM 3913 O O . MET B 1 63 ? -3.258 -30.828 -1.191 1 92.69 63 MET B O 1
ATOM 3917 N N . VAL B 1 64 ? -3.818 -31.031 -3.25 1 94.69 64 VAL B N 1
ATOM 3918 C CA . VAL B 1 64 ? -5.203 -30.625 -3.049 1 94.69 64 VAL B CA 1
ATOM 3919 C C . VAL B 1 64 ? -5.852 -31.484 -1.974 1 94.69 64 VAL B C 1
ATOM 3921 O O . VAL B 1 64 ? -6.551 -30.984 -1.095 1 94.69 64 VAL B O 1
ATOM 3924 N N . GLN B 1 65 ? -5.609 -32.75 -2.023 1 93.56 65 GLN B N 1
ATOM 3925 C CA . GLN B 1 65 ? -6.262 -33.656 -1.105 1 93.56 65 GLN B CA 1
ATOM 3926 C C . GLN B 1 65 ? -5.73 -33.5 0.315 1 93.56 65 GLN B C 1
ATOM 3928 O O . GLN B 1 65 ? -6.355 -33.969 1.274 1 93.56 65 GLN B O 1
ATOM 3933 N N . GLY B 1 66 ? -4.609 -32.812 0.445 1 91.81 66 GLY B N 1
ATOM 3934 C CA . GLY B 1 66 ? -4.078 -32.469 1.757 1 91.81 66 GLY B CA 1
ATOM 3935 C C . GLY B 1 66 ? -4.609 -31.156 2.291 1 91.81 66 GLY B C 1
ATOM 3936 O O . GLY B 1 66 ? -4.406 -30.828 3.463 1 91.81 66 GLY B O 1
ATOM 3937 N N . MET B 1 67 ? -5.312 -30.453 1.493 1 93.12 67 MET B N 1
ATOM 3938 C CA . MET B 1 67 ? -5.844 -29.141 1.867 1 93.12 67 MET B CA 1
ATOM 3939 C C . MET B 1 67 ? -7.227 -29.281 2.502 1 93.12 67 MET B C 1
ATOM 3941 O O . MET B 1 67 ? -7.848 -30.344 2.426 1 93.12 67 MET B O 1
ATOM 3945 N N . SER B 1 68 ? -7.578 -28.203 3.24 1 93.81 68 SER B N 1
ATOM 3946 C CA . SER B 1 68 ? -8.875 -28.219 3.906 1 93.81 68 SER B CA 1
ATOM 3947 C C . SER B 1 68 ? -9.555 -26.859 3.805 1 93.81 68 SER B C 1
ATOM 3949 O O . SER B 1 68 ? -8.906 -25.844 3.514 1 93.81 68 SER B O 1
ATOM 3951 N N . TYR B 1 69 ? -10.766 -26.828 3.883 1 95.62 69 TYR B N 1
ATOM 3952 C CA . TYR B 1 69 ? -11.633 -25.672 4.043 1 95.62 69 TYR B CA 1
ATOM 3953 C C . TYR B 1 69 ? -12.656 -25.891 5.152 1 95.62 69 TYR B C 1
ATOM 3955 O O . TYR B 1 69 ? -13.422 -26.859 5.109 1 95.62 69 TYR B O 1
ATOM 3963 N N . SER B 1 70 ? -12.688 -24.953 6.145 1 94.62 70 SER B N 1
ATOM 3964 C CA . SER B 1 70 ? -13.516 -25.172 7.328 1 94.62 70 SER B CA 1
ATOM 3965 C C . SER B 1 70 ? -14.641 -24.156 7.406 1 94.62 70 SER B C 1
ATOM 3967 O O . SER B 1 70 ? -15.359 -24.094 8.406 1 94.62 70 SER B O 1
ATOM 3969 N N . GLY B 1 71 ? -14.805 -23.359 6.406 1 96.5 71 GLY B N 1
ATOM 3970 C CA . GLY B 1 71 ? -15.883 -22.391 6.402 1 96.5 71 GLY B CA 1
ATOM 3971 C C . GLY B 1 71 ? -17.25 -23 6.133 1 96.5 71 GLY B C 1
ATOM 3972 O O . GLY B 1 71 ? -17.328 -24.094 5.551 1 96.5 71 GLY B O 1
ATOM 3973 N N . THR B 1 72 ? -18.344 -22.297 6.555 1 97.94 72 THR B N 1
ATOM 3974 C CA . THR B 1 72 ? -19.703 -22.797 6.352 1 97.94 72 THR B CA 1
ATOM 3975 C C . THR B 1 72 ? -20.25 -22.297 5.023 1 97.94 72 THR B C 1
ATOM 3977 O O . THR B 1 72 ? -21.25 -22.828 4.52 1 97.94 72 THR B O 1
ATOM 3980 N N . ILE B 1 73 ? -19.719 -21.219 4.512 1 98.25 73 ILE B N 1
ATOM 3981 C CA . ILE B 1 73 ? -20.141 -20.734 3.205 1 98.25 73 ILE B CA 1
ATOM 3982 C C . ILE B 1 73 ? -19.625 -21.672 2.111 1 98.25 73 ILE B C 1
ATOM 3984 O O . ILE B 1 73 ? -18.422 -21.906 2.01 1 98.25 73 ILE B O 1
ATOM 3988 N N . ASP B 1 74 ? -20.469 -22.188 1.287 1 97.94 74 ASP B N 1
ATOM 3989 C CA . ASP B 1 74 ? -20.062 -23.156 0.265 1 97.94 74 ASP B CA 1
ATOM 3990 C C . ASP B 1 74 ? -19.422 -22.453 -0.924 1 97.94 74 ASP B C 1
ATOM 3992 O O . ASP B 1 74 ? -20.109 -21.906 -1.79 1 97.94 74 ASP B O 1
ATOM 3996 N N . ILE B 1 75 ? -18.125 -22.547 -1.017 1 97.69 75 ILE B N 1
ATOM 3997 C CA . ILE B 1 75 ? -17.406 -21.984 -2.152 1 97.69 75 ILE B CA 1
ATOM 3998 C C . ILE B 1 75 ? -16.75 -23.109 -2.949 1 97.69 75 ILE B C 1
ATOM 4000 O O . ILE B 1 75 ? -16.172 -22.875 -4.02 1 97.69 75 ILE B O 1
ATOM 4004 N N . MET B 1 76 ? -16.844 -24.328 -2.467 1 95.94 76 MET B N 1
ATOM 4005 C CA . MET B 1 76 ? -16.172 -25.469 -3.082 1 95.94 76 MET B CA 1
ATOM 4006 C C . MET B 1 76 ? -17.125 -26.203 -4.027 1 95.94 76 MET B C 1
ATOM 4008 O O . MET B 1 76 ? -16.688 -26.828 -4.992 1 95.94 76 MET B O 1
ATOM 4012 N N . HIS B 1 77 ? -18.438 -26.219 -3.541 1 96.25 77 HIS B N 1
ATOM 4013 C CA . HIS B 1 77 ? -19.469 -26.906 -4.316 1 96.25 77 HIS B CA 1
ATOM 4014 C C . HIS B 1 77 ? -19.109 -28.375 -4.523 1 96.25 77 HIS B C 1
ATOM 4016 O O . HIS B 1 77 ? -18.875 -29.109 -3.557 1 96.25 77 HIS B O 1
ATOM 4022 N N . ASP B 1 78 ? -19.047 -28.844 -5.785 1 95.44 78 ASP B N 1
ATOM 4023 C CA . ASP B 1 78 ? -18.812 -30.25 -6.066 1 95.44 78 ASP B CA 1
ATOM 4024 C C . ASP B 1 78 ? -17.344 -30.609 -5.875 1 95.44 78 ASP B C 1
ATOM 4026 O O . ASP B 1 78 ? -16.984 -31.781 -5.82 1 95.44 78 ASP B O 1
ATOM 4030 N N . LYS B 1 79 ? -16.469 -29.656 -5.699 1 96.94 79 LYS B N 1
ATOM 4031 C CA . LYS B 1 79 ? -15.047 -29.906 -5.535 1 96.94 79 LYS B CA 1
ATOM 4032 C C . LYS B 1 79 ? -14.703 -30.203 -4.078 1 96.94 79 LYS B C 1
ATOM 4034 O O . LYS B 1 79 ? -13.602 -30.656 -3.773 1 96.94 79 LYS B O 1
ATOM 4039 N N . ALA B 1 80 ? -15.633 -30.016 -3.164 1 96 80 ALA B N 1
ATOM 4040 C CA . ALA B 1 80 ? -15.414 -30.281 -1.745 1 96 80 ALA B CA 1
ATOM 4041 C C . ALA B 1 80 ? -14.891 -31.703 -1.53 1 96 80 ALA B C 1
ATOM 4043 O O . ALA B 1 80 ? -14.094 -31.938 -0.62 1 96 80 ALA B O 1
ATOM 4044 N N . ARG B 1 81 ? -15.266 -32.594 -2.391 1 94.5 81 ARG B N 1
ATOM 4045 C CA . ARG B 1 81 ? -14.922 -34 -2.262 1 94.5 81 ARG B CA 1
ATOM 4046 C C . ARG B 1 81 ? -13.414 -34.219 -2.361 1 94.5 81 ARG B C 1
ATOM 4048 O O . ARG B 1 81 ? -12.883 -35.219 -1.887 1 94.5 81 ARG B O 1
ATOM 4055 N N . PHE B 1 82 ? -12.711 -33.281 -2.949 1 95.31 82 PHE B N 1
ATOM 4056 C CA . PHE B 1 82 ? -11.281 -33.438 -3.15 1 95.31 82 PHE B CA 1
ATOM 4057 C C . PHE B 1 82 ? -10.5 -32.906 -1.952 1 95.31 82 PHE B C 1
ATOM 4059 O O . PHE B 1 82 ? -9.305 -33.156 -1.811 1 95.31 82 PHE B O 1
ATOM 4066 N N . TYR B 1 83 ? -11.086 -32.094 -1.102 1 95.19 83 TYR B N 1
ATOM 4067 C CA . TYR B 1 83 ? -10.438 -31.469 0.041 1 95.19 83 TYR B CA 1
ATOM 4068 C C . TYR B 1 83 ? -10.617 -32.312 1.302 1 95.19 83 TYR B C 1
ATOM 4070 O O . TYR B 1 83 ? -11.477 -32 2.131 1 95.19 83 TYR B O 1
ATOM 4078 N N . THR B 1 84 ? -9.727 -33.219 1.52 1 91.06 84 THR B N 1
ATOM 4079 C CA . THR B 1 84 ? -9.883 -34.219 2.586 1 91.06 84 THR B CA 1
ATOM 4080 C C . THR B 1 84 ? -8.859 -33.969 3.693 1 91.06 84 THR B C 1
ATOM 4082 O O . THR B 1 84 ? -8.586 -34.875 4.492 1 91.06 84 THR B O 1
ATOM 4085 N N . GLY B 1 85 ? -8.281 -32.844 3.768 1 89.06 85 GLY B N 1
ATOM 4086 C CA . GLY B 1 85 ? -7.188 -32.531 4.68 1 89.06 85 GLY B CA 1
ATOM 4087 C C . GLY B 1 85 ? -7.57 -32.688 6.141 1 89.06 85 GLY B C 1
ATOM 4088 O O . GLY B 1 85 ? -6.723 -33.031 6.973 1 89.06 85 GLY B O 1
ATOM 4089 N N . ASN B 1 86 ? -8.711 -32.406 6.434 1 81.5 86 ASN B N 1
ATOM 4090 C CA . ASN B 1 86 ? -9.156 -32.438 7.824 1 81.5 86 ASN B CA 1
ATOM 4091 C C . ASN B 1 86 ? -9.094 -33.875 8.391 1 81.5 86 ASN B C 1
ATOM 4093 O O . ASN B 1 86 ? -9.039 -34.062 9.602 1 81.5 86 ASN B O 1
ATOM 4097 N N . SER B 1 87 ? -9.031 -34.844 7.613 1 81 87 SER B N 1
ATOM 4098 C CA . SER B 1 87 ? -9.094 -36.219 8.078 1 81 87 SER B CA 1
ATOM 4099 C C . SER B 1 87 ? -7.727 -36.875 8.031 1 81 87 SER B C 1
ATOM 4101 O O . SER B 1 87 ? -7.574 -38.031 8.438 1 81 87 SER B O 1
ATOM 4103 N N . LEU B 1 88 ? -6.805 -36.156 7.633 1 82 88 LEU B N 1
ATOM 4104 C CA . LEU B 1 88 ? -5.504 -36.75 7.332 1 82 88 LEU B CA 1
ATOM 4105 C C . LEU B 1 88 ? -4.859 -37.312 8.594 1 82 88 LEU B C 1
ATOM 4107 O O . LEU B 1 88 ? -4.25 -38.406 8.555 1 82 88 LEU B O 1
ATOM 4111 N N . ALA B 1 89 ? -5.004 -36.562 9.625 1 78.88 89 ALA B N 1
ATOM 4112 C CA . ALA B 1 89 ? -4.355 -37 10.859 1 78.88 89 ALA B CA 1
ATOM 4113 C C . ALA B 1 89 ? -4.895 -38.344 11.312 1 78.88 89 ALA B C 1
ATOM 4115 O O . ALA B 1 89 ? -4.125 -39.219 11.711 1 78.88 89 ALA B O 1
ATOM 4116 N N . THR B 1 90 ? -6.102 -38.5 11.266 1 83.62 90 THR B N 1
ATOM 4117 C CA . THR B 1 90 ? -6.746 -39.75 11.688 1 83.62 90 THR B CA 1
ATOM 4118 C C . THR B 1 90 ? -6.355 -40.906 10.766 1 83.62 90 THR B C 1
ATOM 4120 O O . THR B 1 90 ? -6.078 -42 11.234 1 83.62 90 THR B O 1
ATOM 4123 N N . GLU B 1 91 ? -6.305 -40.656 9.555 1 83.56 91 GLU B N 1
ATOM 4124 C CA . GLU B 1 91 ? -5.988 -41.688 8.57 1 83.56 91 GLU B CA 1
ATOM 4125 C C . GLU B 1 91 ? -4.52 -42.094 8.656 1 83.56 91 GLU B C 1
ATOM 4127 O O . GLU B 1 91 ? -4.184 -43.25 8.422 1 83.56 91 GLU B O 1
ATOM 4132 N N . ALA B 1 92 ? -3.703 -41.125 9.023 1 84.31 92 ALA B N 1
ATOM 4133 C CA . ALA B 1 92 ? -2.266 -41.375 9.109 1 84.31 92 ALA B CA 1
ATOM 4134 C C . ALA B 1 92 ? -1.949 -42.375 10.219 1 84.31 92 ALA B C 1
ATOM 4136 O O . ALA B 1 92 ? -0.958 -43.125 10.148 1 84.31 92 ALA B O 1
ATOM 4137 N N . GLN B 1 93 ? -2.762 -42.375 11.195 1 86.25 93 GLN B N 1
ATOM 4138 C CA . GLN B 1 93 ? -2.539 -43.25 12.336 1 86.25 93 GLN B CA 1
ATOM 4139 C C . GLN B 1 93 ? -2.568 -44.719 11.898 1 86.25 93 GLN B C 1
ATOM 4141 O O . GLN B 1 93 ? -1.989 -45.594 12.57 1 86.25 93 GLN B O 1
ATOM 4146 N N . LYS B 1 94 ? -3.082 -45 10.836 1 88.88 94 LYS B N 1
ATOM 4147 C CA . LYS B 1 94 ? -3.266 -46.344 10.375 1 88.88 94 LYS B CA 1
ATOM 4148 C C . LYS B 1 94 ? -2.141 -46.781 9.438 1 88.88 94 LYS B C 1
ATOM 4150 O O . LYS B 1 94 ? -2.096 -47.906 8.984 1 88.88 94 LYS B O 1
ATOM 4155 N N . LEU B 1 95 ? -1.249 -45.906 9.203 1 89.31 95 LEU B N 1
ATOM 4156 C CA . LEU B 1 95 ? -0.233 -46.125 8.18 1 89.31 95 LEU B CA 1
ATOM 4157 C C . LEU B 1 95 ? 1.141 -46.312 8.82 1 89.31 95 LEU B C 1
ATOM 4159 O O . LEU B 1 95 ? 1.396 -45.812 9.914 1 89.31 95 LEU B O 1
ATOM 4163 N N . THR B 1 96 ? 2.025 -47.094 8.133 1 90.5 96 THR B N 1
ATOM 4164 C CA . THR B 1 96 ? 3.418 -47.219 8.547 1 90.5 96 THR B CA 1
ATOM 4165 C C . THR B 1 96 ? 4.199 -45.969 8.195 1 90.5 96 THR B C 1
ATOM 4167 O O . THR B 1 96 ? 3.719 -45.125 7.438 1 90.5 96 THR B O 1
ATOM 4170 N N . LYS B 1 97 ? 5.355 -45.969 8.852 1 85.5 97 LYS B N 1
ATOM 4171 C CA . LYS B 1 97 ? 6.246 -44.844 8.57 1 85.5 97 LYS B CA 1
ATOM 4172 C C . LYS B 1 97 ? 6.57 -44.781 7.078 1 85.5 97 LYS B C 1
ATOM 4174 O O . LYS B 1 97 ? 6.68 -43.688 6.516 1 85.5 97 LYS B O 1
ATOM 4179 N N . GLU B 1 98 ? 6.773 -45.812 6.461 1 89.56 98 GLU B N 1
ATOM 4180 C CA . GLU B 1 98 ? 7.082 -45.906 5.039 1 89.56 98 GLU B CA 1
ATOM 4181 C C . GLU B 1 98 ? 5.895 -45.469 4.188 1 89.56 98 GLU B C 1
ATOM 4183 O O . GLU B 1 98 ? 6.066 -44.781 3.188 1 89.56 98 GLU B O 1
ATOM 4188 N N . GLU B 1 99 ? 4.797 -45.844 4.605 1 89.5 99 GLU B N 1
ATOM 4189 C CA . GLU B 1 99 ? 3.582 -45.469 3.885 1 89.5 99 GLU B CA 1
ATOM 4190 C C . GLU B 1 99 ? 3.32 -43.969 3.99 1 89.5 99 GLU B C 1
ATOM 4192 O O . GLU B 1 99 ? 2.824 -43.344 3.043 1 89.5 99 GLU B O 1
ATOM 4197 N N . ILE B 1 100 ? 3.607 -43.469 5.086 1 88.75 100 ILE B N 1
ATOM 4198 C CA . ILE B 1 100 ? 3.445 -42.031 5.293 1 88.75 100 ILE B CA 1
ATOM 4199 C C . ILE B 1 100 ? 4.418 -41.25 4.398 1 88.75 100 ILE B C 1
ATOM 4201 O O . ILE B 1 100 ? 4.035 -40.281 3.744 1 88.75 100 ILE B O 1
ATOM 4205 N N . GLU B 1 101 ? 5.609 -41.688 4.355 1 87.31 101 GLU B N 1
ATOM 4206 C CA . GLU B 1 101 ? 6.629 -41.062 3.541 1 87.31 101 GLU B CA 1
ATOM 4207 C C . GLU B 1 101 ? 6.262 -41.094 2.061 1 87.31 101 GLU B C 1
ATOM 4209 O O . GLU B 1 101 ? 6.523 -40.125 1.327 1 87.31 101 GLU B O 1
ATOM 4214 N N . ALA B 1 102 ? 5.664 -42.125 1.623 1 88.94 102 ALA B N 1
ATOM 4215 C CA . ALA B 1 102 ? 5.266 -42.281 0.228 1 88.94 102 ALA B CA 1
ATOM 4216 C C . ALA B 1 102 ? 4.137 -41.344 -0.142 1 88.94 102 ALA B C 1
ATOM 4218 O O . ALA B 1 102 ? 3.824 -41.156 -1.322 1 88.94 102 ALA B O 1
ATOM 4219 N N . ARG B 1 103 ? 3.568 -40.75 0.855 1 89.38 103 ARG B N 1
ATOM 4220 C CA . ARG B 1 103 ? 2.416 -39.875 0.651 1 89.38 103 ARG B CA 1
ATOM 4221 C C . ARG B 1 103 ? 2.77 -38.438 0.943 1 89.38 103 ARG B C 1
ATOM 4223 O O . ARG B 1 103 ? 1.883 -37.594 1.154 1 89.38 103 ARG B O 1
ATOM 4230 N N . ARG B 1 104 ? 4 -38.156 1.009 1 84.69 104 ARG B N 1
ATOM 4231 C CA . ARG B 1 104 ? 4.465 -36.781 1.198 1 84.69 104 ARG B CA 1
ATOM 4232 C C . ARG B 1 104 ? 4.742 -36.094 -0.141 1 84.69 104 ARG B C 1
ATOM 4234 O O . ARG B 1 104 ? 5.18 -36.75 -1.091 1 84.69 104 ARG B O 1
ATOM 4241 N N . ASP B 1 105 ? 4.461 -34.75 -0.158 1 82.19 105 ASP B N 1
ATOM 4242 C CA . ASP B 1 105 ? 4.703 -34 -1.378 1 82.19 105 ASP B CA 1
ATOM 4243 C C . ASP B 1 105 ? 6.145 -33.5 -1.428 1 82.19 105 ASP B C 1
ATOM 4245 O O . ASP B 1 105 ? 6.973 -33.875 -0.6 1 82.19 105 ASP B O 1
ATOM 4249 N N . GLU B 1 106 ? 6.438 -32.594 -2.42 1 79.06 106 GLU B N 1
ATOM 4250 C CA . GLU B 1 106 ? 7.781 -32.094 -2.691 1 79.06 106 GLU B CA 1
ATOM 4251 C C . GLU B 1 106 ? 8.219 -31.094 -1.632 1 79.06 106 GLU B C 1
ATOM 4253 O O . GLU B 1 106 ? 9.406 -30.766 -1.532 1 79.06 106 GLU B O 1
ATOM 4258 N N . HIS B 1 107 ? 7.309 -30.656 -0.808 1 80.5 107 HIS B N 1
ATOM 4259 C CA . HIS B 1 107 ? 7.621 -29.719 0.262 1 80.5 107 HIS B CA 1
ATOM 4260 C C . HIS B 1 107 ? 7.676 -30.422 1.614 1 80.5 107 HIS B C 1
ATOM 4262 O O . HIS B 1 107 ? 7.895 -29.766 2.645 1 80.5 107 HIS B O 1
ATOM 4268 N N . GLY B 1 108 ? 7.41 -31.734 1.602 1 76.12 108 GLY B N 1
ATOM 4269 C CA . GLY B 1 108 ? 7.469 -32.5 2.826 1 76.12 108 GLY B CA 1
ATOM 4270 C C . GLY B 1 108 ? 6.121 -32.656 3.5 1 76.12 108 GLY B C 1
ATOM 4271 O O . GLY B 1 108 ? 6.004 -33.375 4.516 1 76.12 108 GLY B O 1
ATOM 4272 N N . ASN B 1 109 ? 5.098 -32.156 2.895 1 83.19 109 ASN B N 1
ATOM 4273 C CA . ASN B 1 109 ? 3.771 -32.25 3.492 1 83.19 109 ASN B CA 1
ATOM 4274 C C . ASN B 1 109 ? 3.174 -33.625 3.275 1 83.19 109 ASN B C 1
ATOM 4276 O O . ASN B 1 109 ? 3.311 -34.219 2.195 1 83.19 109 ASN B O 1
ATOM 4280 N N . TYR B 1 110 ? 2.549 -34.188 4.312 1 85.75 110 TYR B N 1
ATOM 4281 C CA . TYR B 1 110 ? 1.751 -35.375 4.16 1 85.75 110 TYR B CA 1
ATOM 4282 C C . TYR B 1 110 ? 0.423 -35.094 3.479 1 85.75 110 TYR B C 1
ATOM 4284 O O . TYR B 1 110 ? -0.367 -34.281 3.973 1 85.75 110 TYR B O 1
ATOM 4292 N N . ILE B 1 111 ? 0.052 -35.781 2.389 1 88.62 111 ILE B N 1
ATOM 4293 C CA . ILE B 1 111 ? -1.092 -35.469 1.546 1 88.62 111 ILE B CA 1
ATOM 4294 C C . ILE B 1 111 ? -2.158 -36.531 1.678 1 88.62 111 ILE B C 1
ATOM 4296 O O . ILE B 1 111 ? -3.322 -36.312 1.334 1 88.62 111 ILE B O 1
ATOM 4300 N N . GLY B 1 112 ? -1.794 -37.719 2.113 1 89.31 112 GLY B N 1
ATOM 4301 C CA . GLY B 1 112 ? -2.75 -38.781 2.377 1 89.31 112 GLY B CA 1
ATOM 4302 C C . GLY B 1 112 ? -2.887 -39.781 1.226 1 89.31 112 GLY B C 1
ATOM 4303 O O . GLY B 1 112 ? -3.369 -40.906 1.41 1 89.31 112 GLY B O 1
ATOM 4304 N N . VAL B 1 113 ? -2.451 -39.375 0.032 1 91.44 113 VAL B N 1
ATOM 4305 C CA . VAL B 1 113 ? -2.578 -40.25 -1.132 1 91.44 113 VAL B CA 1
ATOM 4306 C C . VAL B 1 113 ? -1.251 -40.281 -1.883 1 91.44 113 VAL B C 1
ATOM 4308 O O . VAL B 1 113 ? -0.415 -39.406 -1.746 1 91.44 113 VAL B O 1
ATOM 4311 N N . THR B 1 114 ? -1.08 -41.344 -2.66 1 91.25 114 THR B N 1
ATOM 4312 C CA . THR B 1 114 ? 0.142 -41.5 -3.436 1 91.25 114 THR B CA 1
ATOM 4313 C C . THR B 1 114 ? 0.083 -40.719 -4.73 1 91.25 114 THR B C 1
ATOM 4315 O O . THR B 1 114 ? -0.979 -40.219 -5.105 1 91.25 114 THR B O 1
ATOM 4318 N N . GLU B 1 115 ? 1.163 -40.594 -5.324 1 90.12 115 GLU B N 1
ATOM 4319 C CA . GLU B 1 115 ? 1.357 -39.719 -6.496 1 90.12 115 GLU B CA 1
ATOM 4320 C C . GLU B 1 115 ? 0.346 -40.062 -7.59 1 90.12 115 GLU B C 1
ATOM 4322 O O . GLU B 1 115 ? -0.2 -39.156 -8.227 1 90.12 115 GLU B O 1
ATOM 4327 N N . ASP B 1 116 ? 0.066 -41.281 -7.828 1 89.88 116 ASP B N 1
ATOM 4328 C CA . ASP B 1 116 ? -0.771 -41.75 -8.938 1 89.88 116 ASP B CA 1
ATOM 4329 C C . ASP B 1 116 ? -2.246 -41.438 -8.664 1 89.88 116 ASP B C 1
ATOM 4331 O O . ASP B 1 116 ? -3.072 -41.5 -9.578 1 89.88 116 ASP B O 1
ATOM 4335 N N . SER B 1 117 ? -2.551 -41.125 -7.438 1 92.5 117 SER B N 1
ATOM 4336 C CA . SER B 1 117 ? -3.943 -40.938 -7.047 1 92.5 117 SER B CA 1
ATOM 4337 C C . SER B 1 117 ? -4.242 -39.469 -6.758 1 92.5 117 SER B C 1
ATOM 4339 O O . SER B 1 117 ? -5.336 -39.125 -6.305 1 92.5 117 SER B O 1
ATOM 4341 N N . ARG B 1 118 ? -3.326 -38.656 -7.023 1 95.38 118 ARG B N 1
ATOM 4342 C CA . ARG B 1 118 ? -3.5 -37.219 -6.707 1 95.38 118 ARG B CA 1
ATOM 4343 C C . ARG B 1 118 ? -4.281 -36.5 -7.805 1 95.38 118 ARG B C 1
ATOM 4345 O O . ARG B 1 118 ? -3.924 -36.594 -8.984 1 95.38 118 ARG B O 1
ATOM 4352 N N . VAL B 1 119 ? -5.324 -35.875 -7.383 1 96.69 119 VAL B N 1
ATOM 4353 C CA . VAL B 1 119 ? -6.164 -35.156 -8.328 1 96.69 119 VAL B CA 1
ATOM 4354 C C . VAL B 1 119 ? -5.426 -33.906 -8.836 1 96.69 119 VAL B C 1
ATOM 4356 O O . VAL B 1 119 ? -4.762 -33.219 -8.062 1 96.69 119 VAL B O 1
ATOM 4359 N N . HIS B 1 120 ? -5.516 -33.688 -10.125 1 97.94 120 HIS B N 1
ATOM 4360 C CA . HIS B 1 120 ? -4.906 -32.469 -10.68 1 97.94 120 HIS B CA 1
ATOM 4361 C C . HIS B 1 120 ? -5.523 -31.219 -10.086 1 97.94 120 HIS B C 1
ATOM 4363 O O . HIS B 1 120 ? -6.742 -31.156 -9.891 1 97.94 120 HIS B O 1
ATOM 4369 N N . TYR B 1 121 ? -4.715 -30.156 -9.859 1 97.62 121 TYR B N 1
ATOM 4370 C CA . TYR B 1 121 ? -5.168 -28.906 -9.281 1 97.62 121 TYR B CA 1
ATOM 4371 C C . TYR B 1 121 ? -6.312 -28.312 -10.094 1 97.62 121 TYR B C 1
ATOM 4373 O O . TYR B 1 121 ? -7.168 -27.609 -9.555 1 97.62 121 TYR B O 1
ATOM 4381 N N . HIS B 1 122 ? -6.32 -28.562 -11.375 1 98.31 122 HIS B N 1
ATOM 4382 C CA . HIS B 1 122 ? -7.238 -27.922 -12.312 1 98.31 122 HIS B CA 1
ATOM 4383 C C . HIS B 1 122 ? -7.996 -28.953 -13.141 1 98.31 122 HIS B C 1
ATOM 4385 O O . HIS B 1 122 ? -8.328 -28.688 -14.297 1 98.31 122 HIS B O 1
ATOM 4391 N N . ALA B 1 123 ? -8.297 -30.094 -12.586 1 97.19 123 ALA B N 1
ATOM 4392 C CA . ALA B 1 123 ? -8.797 -31.281 -13.273 1 97.19 123 ALA B CA 1
ATOM 4393 C C . ALA B 1 123 ? -10.102 -30.984 -14 1 97.19 123 ALA B C 1
ATOM 4395 O O . ALA B 1 123 ? -10.438 -31.641 -14.992 1 97.19 123 ALA B O 1
ATOM 4396 N N . THR B 1 124 ? -10.867 -30.047 -13.586 1 96.5 124 THR B N 1
ATOM 4397 C CA . THR B 1 124 ? -12.203 -29.828 -14.141 1 96.5 124 THR B CA 1
ATOM 4398 C C . THR B 1 124 ? -12.172 -28.719 -15.195 1 96.5 124 THR B C 1
ATOM 4400 O O . THR B 1 124 ? -13.203 -28.375 -15.773 1 96.5 124 THR B O 1
ATOM 4403 N N . LEU B 1 125 ? -11.023 -28.109 -15.414 1 97.5 125 LEU B N 1
ATOM 4404 C CA . LEU B 1 125 ? -10.93 -27.047 -16.406 1 97.5 125 LEU B CA 1
ATOM 4405 C C . LEU B 1 125 ? -10.68 -27.609 -17.797 1 97.5 125 LEU B C 1
ATOM 4407 O O . LEU B 1 125 ? -10.242 -28.766 -17.938 1 97.5 125 LEU B O 1
ATOM 4411 N N . GLN B 1 126 ? -11.031 -26.828 -18.797 1 96.69 126 GLN B N 1
ATOM 4412 C CA . GLN B 1 126 ? -10.805 -27.172 -20.203 1 96.69 126 GLN B CA 1
ATOM 4413 C C . GLN B 1 126 ? -9.625 -26.391 -20.766 1 96.69 126 GLN B C 1
ATOM 4415 O O . GLN B 1 126 ? -9.133 -25.453 -20.141 1 96.69 126 GLN B O 1
ATOM 4420 N N . LYS B 1 127 ? -9.195 -26.859 -21.969 1 97.31 127 LYS B N 1
ATOM 4421 C CA . LYS B 1 127 ? -8.141 -26.156 -22.688 1 97.31 127 LYS B CA 1
ATOM 4422 C C . LYS B 1 127 ? -8.484 -24.672 -22.859 1 97.31 127 LYS B C 1
ATOM 4424 O O . LYS B 1 127 ? -9.586 -24.328 -23.281 1 97.31 127 LYS B O 1
ATOM 4429 N N . GLY B 1 128 ? -7.57 -23.766 -22.422 1 98 128 GLY B N 1
ATOM 4430 C CA . GLY B 1 128 ? -7.73 -22.344 -22.672 1 98 128 GLY B CA 1
ATOM 4431 C C . GLY B 1 128 ? -8.5 -21.641 -21.562 1 98 128 GLY B C 1
ATOM 4432 O O . GLY B 1 128 ? -8.633 -20.406 -21.594 1 98 128 GLY B O 1
ATOM 4433 N N . GLN B 1 129 ? -9.047 -22.375 -20.594 1 98.19 129 GLN B N 1
ATOM 4434 C CA . GLN B 1 129 ? -9.742 -21.75 -19.469 1 98.19 129 GLN B CA 1
ATOM 4435 C C . GLN B 1 129 ? -8.758 -21.203 -18.438 1 98.19 129 GLN B C 1
ATOM 4437 O O . GLN B 1 129 ? -7.602 -21.641 -18.406 1 98.19 129 GLN B O 1
ATOM 4442 N N . ASN B 1 130 ? -9.203 -20.219 -17.719 1 98.56 130 ASN B N 1
ATOM 4443 C CA . ASN B 1 130 ? -8.359 -19.562 -16.719 1 98.56 130 ASN B CA 1
ATOM 4444 C C . ASN B 1 130 ? -8.539 -20.188 -15.336 1 98.56 130 ASN B C 1
ATOM 4446 O O . ASN B 1 130 ? -9.602 -20.734 -15.031 1 98.56 130 ASN B O 1
ATOM 4450 N N . THR B 1 131 ? -7.465 -20.125 -14.539 1 98.5 131 THR B N 1
ATOM 4451 C CA . THR B 1 131 ? -7.527 -20.578 -13.156 1 98.5 131 THR B CA 1
ATOM 4452 C C . THR B 1 131 ? -8.422 -19.656 -12.32 1 98.5 131 THR B C 1
ATOM 4454 O O . THR B 1 131 ? -8.781 -18.562 -12.766 1 98.5 131 THR B O 1
ATOM 4457 N N . VAL B 1 132 ? -8.75 -20.094 -11.141 1 98.12 132 VAL B N 1
ATOM 4458 C CA . VAL B 1 132 ? -9.633 -19.344 -10.25 1 98.12 132 VAL B CA 1
ATOM 4459 C C . VAL B 1 132 ? -9.086 -17.938 -10.023 1 98.12 132 VAL B C 1
ATOM 4461 O O . VAL B 1 132 ? -9.844 -16.969 -10 1 98.12 132 VAL B O 1
ATOM 4464 N N . ASN B 1 133 ? -7.801 -17.766 -9.844 1 98.19 133 ASN B N 1
ATOM 4465 C CA . ASN B 1 133 ? -7.199 -16.453 -9.578 1 98.19 133 ASN B CA 1
ATOM 4466 C C . ASN B 1 133 ? -7.414 -15.492 -10.734 1 98.19 133 ASN B C 1
ATOM 4468 O O . ASN B 1 133 ? -7.773 -14.336 -10.523 1 98.19 133 ASN B O 1
ATOM 4472 N N . SER B 1 134 ? -7.184 -15.961 -11.93 1 98.5 134 SER B N 1
ATOM 4473 C CA . SER B 1 134 ? -7.406 -15.117 -13.102 1 98.5 134 SER B CA 1
ATOM 4474 C C . SER B 1 134 ? -8.898 -14.883 -13.344 1 98.5 134 SER B C 1
ATOM 4476 O O . SER B 1 134 ? -9.289 -13.844 -13.867 1 98.5 134 SER B O 1
ATOM 4478 N N . CYS B 1 135 ? -9.75 -15.875 -12.945 1 98.5 135 CYS B N 1
ATOM 4479 C CA . CYS B 1 135 ? -11.195 -15.656 -13.031 1 98.5 135 CYS B CA 1
ATOM 4480 C C . CYS B 1 135 ? -11.625 -14.531 -12.094 1 98.5 135 CYS B C 1
ATOM 4482 O O . CYS B 1 135 ? -12.492 -13.734 -12.445 1 98.5 135 CYS B O 1
ATOM 4484 N N . ILE B 1 136 ? -11.062 -14.5 -10.945 1 98.38 136 ILE B N 1
ATOM 4485 C CA . ILE B 1 136 ? -11.359 -13.422 -10.016 1 98.38 136 ILE B CA 1
ATOM 4486 C C . ILE B 1 136 ? -10.852 -12.094 -10.586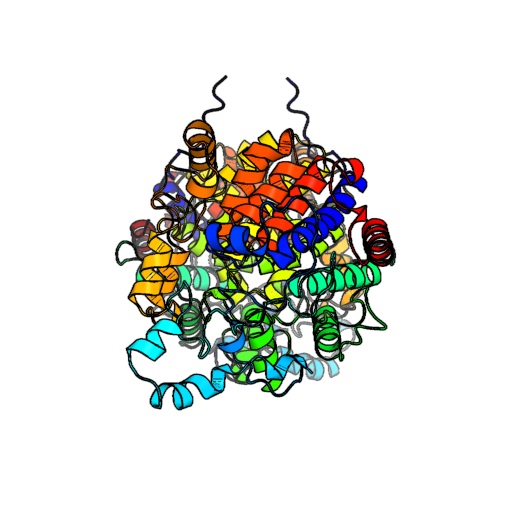 1 98.38 136 ILE B C 1
ATOM 4488 O O . ILE B 1 136 ? -11.5 -11.055 -10.43 1 98.38 136 ILE B O 1
ATOM 4492 N N . ALA B 1 137 ? -9.719 -12.109 -11.219 1 98.62 137 ALA B N 1
ATOM 4493 C CA . ALA B 1 137 ? -9.227 -10.922 -11.922 1 98.62 137 ALA B CA 1
ATOM 4494 C C . ALA B 1 137 ? -10.211 -10.484 -13.008 1 98.62 137 ALA B C 1
ATOM 4496 O O . ALA B 1 137 ? -10.453 -9.289 -13.18 1 98.62 137 ALA B O 1
ATOM 4497 N N . ARG B 1 138 ? -10.766 -11.453 -13.727 1 98.75 138 ARG B N 1
ATOM 4498 C CA . ARG B 1 138 ? -11.766 -11.148 -14.742 1 98.75 138 ARG B CA 1
ATOM 4499 C C . ARG B 1 138 ? -13.016 -10.531 -14.109 1 98.75 138 ARG B C 1
ATOM 4501 O O . ARG B 1 138 ? -13.641 -9.648 -14.695 1 98.75 138 ARG B O 1
ATOM 4508 N N . LEU B 1 139 ? -13.391 -11.055 -12.984 1 98.69 139 LEU B N 1
ATOM 4509 C CA . LEU B 1 139 ? -14.492 -10.445 -12.242 1 98.69 139 LEU B CA 1
ATOM 4510 C C . LEU B 1 139 ? -14.211 -8.977 -11.969 1 98.69 139 LEU B C 1
ATOM 4512 O O . LEU B 1 139 ? -15.102 -8.133 -12.109 1 98.69 139 LEU B O 1
ATOM 4516 N N . ALA B 1 140 ? -12.984 -8.656 -11.586 1 98.69 140 ALA B N 1
ATOM 4517 C CA . ALA B 1 140 ? -12.594 -7.262 -11.367 1 98.69 140 ALA B CA 1
ATOM 4518 C C . ALA B 1 140 ? -12.68 -6.457 -12.656 1 98.69 140 ALA B C 1
ATOM 4520 O O . ALA B 1 140 ? -13.094 -5.293 -12.648 1 98.69 140 ALA B O 1
ATOM 4521 N N . MET B 1 141 ? -12.25 -7.059 -13.781 1 98.5 141 MET B N 1
ATOM 4522 C CA . MET B 1 141 ? -12.367 -6.383 -15.07 1 98.5 141 MET B CA 1
ATOM 4523 C C . MET B 1 141 ? -13.805 -5.977 -15.352 1 98.5 141 MET B C 1
ATOM 4525 O O . MET B 1 141 ? -14.07 -4.832 -15.711 1 98.5 141 MET B O 1
ATOM 4529 N N . ARG B 1 142 ? -14.719 -6.867 -15.164 1 98.31 142 ARG B N 1
ATOM 4530 C CA . ARG B 1 142 ? -16.125 -6.602 -15.43 1 98.31 142 ARG B CA 1
ATOM 4531 C C . ARG B 1 142 ? -16.688 -5.559 -14.461 1 98.31 142 ARG B C 1
ATOM 4533 O O . ARG B 1 142 ? -17.391 -4.641 -14.875 1 98.31 142 ARG B O 1
ATOM 4540 N N . TYR B 1 143 ? -16.344 -5.707 -13.242 1 97.81 143 TYR B N 1
ATOM 4541 C CA . TYR B 1 143 ? -16.812 -4.777 -12.227 1 97.81 143 TYR B CA 1
ATOM 4542 C C . TYR B 1 143 ? -16.344 -3.359 -12.523 1 97.81 143 TYR B C 1
ATOM 4544 O O . TYR B 1 143 ? -17.125 -2.416 -12.516 1 97.81 143 TYR B O 1
ATOM 4552 N N . LEU B 1 144 ? -15.055 -3.246 -12.781 1 97.25 144 LEU B N 1
ATOM 4553 C CA . LEU B 1 144 ? -14.453 -1.942 -13.039 1 97.25 144 LEU B CA 1
ATOM 4554 C C . LEU B 1 144 ? -15.023 -1.326 -14.32 1 97.25 144 LEU B C 1
ATOM 4556 O O . LEU B 1 144 ? -15.242 -0.115 -14.383 1 97.25 144 LEU B O 1
ATOM 4560 N N . ALA B 1 145 ? -15.211 -2.148 -15.336 1 96.75 145 ALA B N 1
ATOM 4561 C CA . ALA B 1 145 ? -15.828 -1.663 -16.578 1 96.75 145 ALA B CA 1
ATOM 4562 C C . ALA B 1 145 ? -17.219 -1.099 -16.312 1 96.75 145 ALA B C 1
ATOM 4564 O O . ALA B 1 145 ? -17.578 -0.042 -16.828 1 96.75 145 ALA B O 1
ATOM 4565 N N . GLU B 1 146 ? -17.984 -1.788 -15.516 1 96.06 146 GLU B N 1
ATOM 4566 C CA . GLU B 1 146 ? -19.359 -1.395 -15.211 1 96.06 146 GLU B CA 1
ATOM 4567 C C . GLU B 1 146 ? -19.406 -0.12 -14.375 1 96.06 146 GLU B C 1
ATOM 4569 O O . GLU B 1 146 ? -20.125 0.823 -14.703 1 96.06 146 GLU B O 1
ATOM 4574 N N . THR B 1 147 ? -18.609 -0.083 -13.359 1 93.75 147 THR B N 1
ATOM 4575 C CA . THR B 1 147 ? -18.719 0.992 -12.375 1 93.75 147 THR B CA 1
ATOM 4576 C C . THR B 1 147 ? -18.062 2.268 -12.898 1 93.75 147 THR B C 1
ATOM 4578 O O . THR B 1 147 ? -18.484 3.375 -12.539 1 93.75 147 THR B O 1
ATOM 4581 N N . ASN B 1 148 ? -17.062 2.127 -13.75 1 92.81 148 ASN B N 1
ATOM 4582 C CA . ASN B 1 148 ? -16.344 3.291 -14.273 1 92.81 148 ASN B CA 1
ATOM 4583 C C . ASN B 1 148 ? -16.938 3.752 -15.602 1 92.81 148 ASN B C 1
ATOM 4585 O O . ASN B 1 148 ? -16.469 4.734 -16.188 1 92.81 148 ASN B O 1
ATOM 4589 N N . ALA B 1 149 ? -17.938 3.137 -16.172 1 87.31 149 ALA B N 1
ATOM 4590 C CA . ALA B 1 149 ? -18.516 3.424 -17.484 1 87.31 149 ALA B CA 1
ATOM 4591 C C . ALA B 1 149 ? -19.094 4.836 -17.531 1 87.31 149 ALA B C 1
ATOM 4593 O O . ALA B 1 149 ? -18.859 5.578 -18.484 1 87.31 149 ALA B O 1
ATOM 4594 N N . PRO B 1 150 ? -19.844 5.148 -16.516 1 77.75 150 PRO B N 1
ATOM 4595 C CA . PRO B 1 150 ? -20.344 6.52 -16.609 1 77.75 150 PRO B CA 1
ATOM 4596 C C . PRO B 1 150 ? -19.234 7.562 -16.641 1 77.75 150 PRO B C 1
ATOM 4598 O O . PRO B 1 150 ? -18.266 7.461 -15.875 1 77.75 150 PRO B O 1
ATOM 4601 N N . ALA B 1 151 ? -19.312 8.344 -17.641 1 63.56 151 ALA B N 1
ATOM 4602 C CA . ALA B 1 151 ? -18.234 9.297 -17.922 1 63.56 151 ALA B CA 1
ATOM 4603 C C . ALA B 1 151 ? -17.844 10.062 -16.656 1 63.56 151 ALA B C 1
ATOM 4605 O O . ALA B 1 151 ? -18.703 10.57 -15.938 1 63.56 151 ALA B O 1
ATOM 4606 N N . GLY B 1 152 ? -16.562 10.055 -16.516 1 59.62 152 GLY B N 1
ATOM 4607 C CA . GLY B 1 152 ? -15.984 10.938 -15.516 1 59.62 152 GLY B CA 1
ATOM 4608 C C . GLY B 1 152 ? -16.109 10.406 -14.102 1 59.62 152 GLY B C 1
ATOM 4609 O O . GLY B 1 152 ? -15.945 11.156 -13.133 1 59.62 152 GLY B O 1
ATOM 4610 N N . ARG B 1 153 ? -16.422 9.141 -14.078 1 70.44 153 ARG B N 1
ATOM 4611 C CA . ARG B 1 153 ? -16.688 8.688 -12.711 1 70.44 153 ARG B CA 1
ATOM 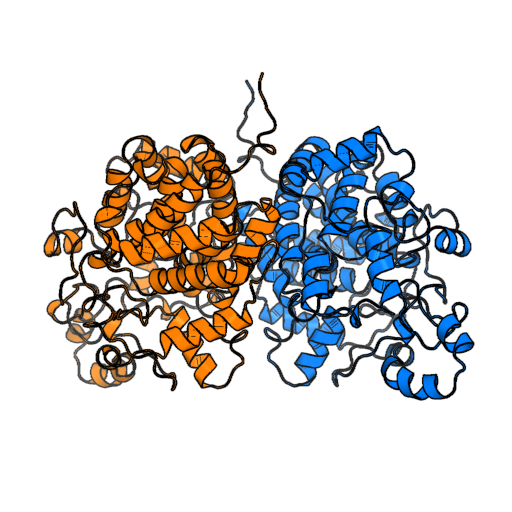4612 C C . ARG B 1 153 ? -15.625 7.68 -12.258 1 70.44 153 ARG B C 1
ATOM 4614 O O . ARG B 1 153 ? -15.133 6.883 -13.062 1 70.44 153 ARG B O 1
ATOM 4621 N N . ASP B 1 154 ? -15.086 7.914 -11.078 1 83.81 154 ASP B N 1
ATOM 4622 C CA . ASP B 1 154 ? -14.43 6.852 -10.32 1 83.81 154 ASP B CA 1
ATOM 4623 C C . ASP B 1 154 ? -15.438 6.078 -9.469 1 83.81 154 ASP B C 1
ATOM 4625 O O . ASP B 1 154 ? -15.688 6.434 -8.32 1 83.81 154 ASP B O 1
ATOM 4629 N N . GLY B 1 155 ? -15.961 5.039 -10.062 1 88.44 155 GLY B N 1
ATOM 4630 C CA . GLY B 1 155 ? -17.047 4.32 -9.414 1 88.44 155 GLY B CA 1
ATOM 4631 C C . GLY B 1 155 ? -16.578 3.148 -8.578 1 88.44 155 GLY B C 1
ATOM 4632 O O . GLY B 1 155 ? -17.391 2.434 -7.984 1 88.44 155 GLY B O 1
ATOM 4633 N N . TYR B 1 156 ? -15.273 2.961 -8.516 1 93.31 156 TYR B N 1
ATOM 4634 C CA . TYR B 1 156 ? -14.758 1.809 -7.789 1 93.31 156 TYR B CA 1
ATOM 4635 C C . TYR B 1 156 ? -15.078 1.91 -6.305 1 93.31 156 TYR B C 1
ATOM 4637 O O . TYR B 1 156 ? -14.734 2.898 -5.652 1 93.31 156 TYR B O 1
ATOM 4645 N N . ASP B 1 157 ? -15.742 0.997 -5.789 1 93.06 157 ASP B N 1
ATOM 4646 C CA . ASP B 1 157 ? -16.062 0.803 -4.379 1 93.06 157 ASP B CA 1
ATOM 4647 C C . ASP B 1 157 ? -15.617 -0.58 -3.902 1 93.06 157 ASP B C 1
ATOM 4649 O O . ASP B 1 157 ? -16.188 -1.593 -4.305 1 93.06 157 ASP B O 1
ATOM 4653 N N . PRO B 1 158 ? -14.625 -0.662 -2.992 1 94.94 158 PRO B N 1
ATOM 4654 C CA . PRO B 1 158 ? -14.117 -1.957 -2.535 1 94.94 158 PRO B CA 1
ATOM 4655 C C . PRO B 1 158 ? -15.203 -2.838 -1.923 1 94.94 158 PRO B C 1
ATOM 4657 O O . PRO B 1 158 ? -15.172 -4.062 -2.08 1 94.94 158 PRO B O 1
ATOM 4660 N N . ASP B 1 159 ? -16.172 -2.25 -1.204 1 95.62 159 ASP B N 1
ATOM 4661 C CA . ASP B 1 159 ? -17.234 -3.029 -0.579 1 95.62 159 ASP B CA 1
ATOM 4662 C C . ASP B 1 159 ? -18.141 -3.66 -1.631 1 95.62 159 ASP B C 1
ATOM 4664 O O . ASP B 1 159 ? -18.578 -4.805 -1.479 1 95.62 159 ASP B O 1
ATOM 4668 N N . GLU B 1 160 ? -18.422 -2.898 -2.643 1 96.69 160 GLU B N 1
ATOM 4669 C CA . GLU B 1 160 ? -19.234 -3.453 -3.721 1 96.69 160 GLU B CA 1
ATOM 4670 C C . GLU B 1 160 ? -18.516 -4.586 -4.434 1 96.69 160 GLU B C 1
ATOM 4672 O O . GLU B 1 160 ? -19.109 -5.609 -4.77 1 96.69 160 GLU B O 1
ATOM 4677 N N . PHE B 1 161 ? -17.234 -4.43 -4.73 1 98 161 PHE B N 1
ATOM 4678 C CA . PHE B 1 161 ? -16.469 -5.508 -5.352 1 98 161 PHE B CA 1
ATOM 4679 C C . PHE B 1 161 ? -16.5 -6.758 -4.484 1 98 161 PHE B C 1
ATOM 4681 O O . PHE B 1 161 ? -16.672 -7.867 -4.992 1 98 161 PHE B O 1
ATOM 4688 N N . LEU B 1 162 ? -16.281 -6.582 -3.156 1 98.31 162 LEU B N 1
ATOM 4689 C CA . LEU B 1 162 ? -16.281 -7.723 -2.248 1 98.31 162 LEU B CA 1
ATOM 4690 C C . LEU B 1 162 ? -17.609 -8.461 -2.287 1 98.31 162 LEU B C 1
ATOM 4692 O O . LEU B 1 162 ? -17.656 -9.688 -2.197 1 98.31 162 LEU B O 1
ATOM 4696 N N . GLN B 1 163 ? -18.688 -7.699 -2.422 1 98.19 163 GLN B N 1
ATOM 4697 C CA . GLN B 1 163 ? -20 -8.328 -2.547 1 98.19 163 GLN B CA 1
ATOM 4698 C C . GLN B 1 163 ? -20.094 -9.172 -3.82 1 98.19 163 GLN B C 1
ATOM 4700 O O . GLN B 1 163 ? -20.578 -10.297 -3.793 1 98.19 163 GLN B O 1
ATOM 4705 N N . ARG B 1 164 ? -19.578 -8.617 -4.906 1 98.12 164 ARG B N 1
ATOM 4706 C CA . ARG B 1 164 ? -19.562 -9.352 -6.164 1 98.12 164 ARG B CA 1
ATOM 4707 C C . ARG B 1 164 ? -18.672 -10.578 -6.07 1 98.12 164 ARG B C 1
ATOM 4709 O O . ARG B 1 164 ? -18.984 -11.633 -6.629 1 98.12 164 ARG B O 1
ATOM 4716 N N . PHE B 1 165 ? -17.594 -10.422 -5.406 1 98.62 165 PHE B N 1
ATOM 4717 C CA . PHE B 1 165 ? -16.641 -11.508 -5.188 1 98.62 165 PHE B CA 1
ATOM 4718 C C . PHE B 1 165 ? -17.297 -12.648 -4.426 1 98.62 165 PHE B C 1
ATOM 4720 O O . PHE B 1 165 ? -17.203 -13.812 -4.836 1 98.62 165 PHE B O 1
ATOM 4727 N N . VAL B 1 166 ? -18 -12.305 -3.373 1 98.5 166 VAL B N 1
ATOM 4728 C CA . VAL B 1 166 ? -18.688 -13.312 -2.561 1 98.5 166 VAL B CA 1
ATOM 4729 C C . VAL B 1 166 ? -19.766 -14 -3.391 1 98.5 166 VAL B C 1
ATOM 4731 O O . VAL B 1 166 ? -19.875 -15.227 -3.371 1 98.5 166 VAL B O 1
ATOM 4734 N N . GLU B 1 167 ? -20.516 -13.25 -4.125 1 98.38 167 GLU B N 1
ATOM 4735 C CA . GLU B 1 167 ? -21.578 -13.82 -4.961 1 98.38 167 GLU B CA 1
ATOM 4736 C C . GLU B 1 167 ? -20.984 -14.758 -6.012 1 98.38 167 GLU B C 1
ATOM 4738 O O . GLU B 1 167 ? -21.516 -15.852 -6.238 1 98.38 167 GLU B O 1
ATOM 4743 N N . TYR B 1 168 ? -19.938 -14.359 -6.637 1 98.25 168 TYR B N 1
ATOM 4744 C CA . TYR B 1 168 ? -19.266 -15.156 -7.656 1 98.25 168 TYR B CA 1
ATOM 4745 C C . TYR B 1 168 ? -18.797 -16.5 -7.082 1 98.25 168 TYR B C 1
ATOM 4747 O O . TYR B 1 168 ? -18.984 -17.547 -7.703 1 98.25 168 TYR B O 1
ATOM 4755 N N . MET B 1 169 ? -18.234 -16.453 -5.891 1 98.19 169 MET B N 1
ATOM 4756 C CA . MET B 1 169 ? -17.672 -17.656 -5.281 1 98.19 169 MET B CA 1
ATOM 4757 C C . MET B 1 169 ? -18.781 -18.578 -4.777 1 98.19 169 MET B C 1
ATOM 4759 O O . MET B 1 169 ? -18.609 -19.797 -4.777 1 98.19 169 MET B O 1
ATOM 4763 N N . LYS B 1 170 ? -19.906 -18.016 -4.414 1 97.88 170 LYS B N 1
ATOM 4764 C CA . LYS B 1 170 ? -21.016 -18.797 -3.857 1 97.88 170 LYS B CA 1
ATOM 4765 C C . LYS B 1 170 ? -21.844 -19.453 -4.961 1 97.88 170 LYS B C 1
ATOM 4767 O O . LYS B 1 170 ? -22.609 -20.375 -4.703 1 97.88 170 LYS B O 1
ATOM 4772 N N . THR B 1 171 ? -21.719 -18.953 -6.102 1 97.5 171 THR B N 1
ATOM 4773 C CA . THR B 1 171 ? -22.531 -19.469 -7.199 1 97.5 171 THR B CA 1
ATOM 4774 C C . THR B 1 171 ? -22.016 -20.828 -7.66 1 97.5 171 THR B C 1
ATOM 4776 O O . THR B 1 171 ? -20.828 -20.984 -7.926 1 97.5 171 THR B O 1
ATOM 4779 N N . LYS B 1 172 ? -22.891 -21.766 -7.828 1 95.12 172 LYS B N 1
ATOM 4780 C CA . LYS B 1 172 ? -22.547 -23.109 -8.281 1 95.12 172 LYS B CA 1
ATOM 4781 C C . LYS B 1 172 ? -22.109 -23.109 -9.742 1 95.12 172 LYS B C 1
ATOM 4783 O O . LYS B 1 172 ? -22.781 -22.516 -10.586 1 95.12 172 LYS B O 1
ATOM 4788 N N . PRO B 1 173 ? -20.984 -23.797 -9.969 1 93.19 173 PRO B N 1
ATOM 4789 C CA . PRO B 1 173 ? -20.562 -23.875 -11.375 1 93.19 173 PRO B CA 1
ATOM 4790 C C . PRO B 1 173 ? -21.516 -24.703 -12.234 1 93.19 173 PRO B C 1
ATOM 4792 O O . PRO B 1 173 ? -22.094 -25.688 -11.75 1 93.19 173 PRO B O 1
ATOM 4795 N N . ASP B 1 174 ? -21.703 -24.266 -13.43 1 90.75 174 ASP B N 1
ATOM 4796 C CA . ASP B 1 174 ? -22.406 -25.016 -14.469 1 90.75 174 ASP B CA 1
ATOM 4797 C C . ASP B 1 174 ? -21.547 -25.141 -15.727 1 90.75 174 ASP B C 1
ATOM 4799 O O . ASP B 1 174 ? -21.781 -24.453 -16.719 1 90.75 174 ASP B O 1
ATOM 4803 N N . PRO B 1 175 ? -20.656 -26.094 -15.664 1 83.5 175 PRO B N 1
ATOM 4804 C CA . PRO B 1 175 ? -19.641 -26.125 -16.719 1 83.5 175 PRO B CA 1
ATOM 4805 C C . PRO B 1 175 ? -20.25 -26.312 -18.109 1 83.5 175 PRO B C 1
ATOM 4807 O O . PRO B 1 175 ? -19.656 -25.891 -19.109 1 83.5 175 PRO B O 1
ATOM 4810 N N . LYS B 1 176 ? -21.266 -26.938 -18.234 1 87.62 176 LYS B N 1
ATOM 4811 C CA . LYS B 1 176 ? -21.906 -27.141 -19.531 1 87.62 176 LYS B CA 1
ATOM 4812 C C . LYS B 1 176 ? -22.469 -25.844 -20.094 1 87.62 176 LYS B C 1
ATOM 4814 O O . LYS B 1 176 ? -22.375 -25.578 -21.281 1 87.62 176 LYS B O 1
ATOM 4819 N N . ASN B 1 177 ? -22.891 -25.062 -19.234 1 85.12 177 ASN B N 1
ATOM 4820 C CA . ASN B 1 177 ? -23.594 -23.859 -19.672 1 85.12 177 ASN B CA 1
ATOM 4821 C C . ASN B 1 177 ? -22.781 -22.594 -19.422 1 85.12 177 ASN B C 1
ATOM 4823 O O . ASN B 1 177 ? -23.25 -21.484 -19.688 1 85.12 177 ASN B O 1
ATOM 4827 N N . ASP B 1 178 ? -21.469 -22.766 -18.906 1 92.31 178 ASP B N 1
ATOM 4828 C CA . ASP B 1 178 ? -20.656 -21.578 -18.641 1 92.31 178 ASP B CA 1
ATOM 4829 C C . ASP B 1 178 ? -19.188 -21.844 -18.953 1 92.31 178 ASP B C 1
ATOM 4831 O O . ASP B 1 178 ? -18.328 -21.672 -18.094 1 92.31 178 ASP B O 1
ATOM 4835 N N . PRO B 1 179 ? -18.953 -22.281 -20.188 1 91.25 179 PRO B N 1
ATOM 4836 C CA . PRO B 1 179 ? -17.547 -22.516 -20.547 1 91.25 179 PRO B CA 1
ATOM 4837 C C . PRO B 1 179 ? -16.703 -21.234 -20.469 1 91.25 179 PRO B C 1
ATOM 4839 O O . PRO B 1 179 ? -15.477 -21.312 -20.359 1 91.25 179 PRO B O 1
ATOM 4842 N N . ASP B 1 180 ? -17.328 -20.062 -20.469 1 96.19 180 ASP B N 1
ATOM 4843 C CA . ASP B 1 180 ? -16.641 -18.766 -20.453 1 96.19 180 ASP B CA 1
ATOM 4844 C C . ASP B 1 180 ? -16.312 -18.344 -19.016 1 96.19 180 ASP B C 1
ATOM 4846 O O . ASP B 1 180 ? -15.609 -17.359 -18.812 1 96.19 180 ASP B O 1
ATOM 4850 N N . GLN B 1 181 ? -16.734 -19.109 -18.016 1 96.75 181 GLN B N 1
ATOM 4851 C CA . GLN B 1 181 ? -16.453 -18.891 -16.594 1 96.75 181 GLN B CA 1
ATOM 4852 C C . GLN B 1 181 ? -16.953 -17.531 -16.141 1 96.75 181 GLN B C 1
ATOM 4854 O O . GLN B 1 181 ? -16.25 -16.812 -15.422 1 96.75 181 GLN B O 1
ATOM 4859 N N . LEU B 1 182 ? -18.125 -17.141 -16.609 1 95.81 182 LEU B N 1
ATOM 4860 C CA . LEU B 1 182 ? -18.75 -15.883 -16.25 1 95.81 182 LEU B CA 1
ATOM 4861 C C . LEU B 1 182 ? -19.5 -15.992 -14.922 1 95.81 182 LEU B C 1
ATOM 4863 O O . LEU B 1 182 ? -19.516 -15.047 -14.133 1 95.81 182 LEU B O 1
ATOM 4867 N N . LEU B 1 183 ? -20.047 -17.172 -14.68 1 93.19 183 LEU B N 1
ATOM 4868 C CA . LEU B 1 183 ? -20.844 -17.391 -13.477 1 93.19 183 LEU B CA 1
ATOM 4869 C C . LEU B 1 183 ? -19.984 -17.891 -12.336 1 93.19 183 LEU B C 1
ATOM 4871 O O . LEU B 1 183 ? -20.234 -17.594 -11.164 1 93.19 183 LEU B O 1
ATOM 4875 N N . ASN B 1 184 ? -19.078 -18.719 -12.68 1 93.75 184 ASN B N 1
ATOM 4876 C CA . ASN B 1 184 ? -18.141 -19.312 -11.727 1 93.75 184 ASN B CA 1
ATOM 4877 C C . ASN B 1 184 ? -16.859 -19.797 -12.406 1 93.75 184 ASN B C 1
ATOM 4879 O O . ASN B 1 184 ? -16.828 -19.938 -13.633 1 93.75 184 ASN B O 1
ATOM 4883 N N . HIS B 1 185 ? -15.906 -20.125 -11.617 1 95.5 185 HIS B N 1
ATOM 4884 C CA . HIS B 1 185 ? -14.586 -20.453 -12.133 1 95.5 185 HIS B CA 1
ATOM 4885 C C . HIS B 1 185 ? -14.492 -21.938 -12.508 1 95.5 185 HIS B C 1
ATOM 4887 O O . HIS B 1 185 ? -13.711 -22.297 -13.383 1 95.5 185 HIS B O 1
ATOM 4893 N N . ASN B 1 186 ? -15.156 -22.812 -11.797 1 96.19 186 ASN B N 1
ATOM 4894 C CA . ASN B 1 186 ? -15.195 -24.25 -11.992 1 96.19 186 ASN B CA 1
ATOM 4895 C C . ASN B 1 186 ? -13.836 -24.891 -11.734 1 96.19 186 ASN B C 1
ATOM 4897 O O . ASN B 1 186 ? -13.555 -25.984 -12.25 1 96.19 186 ASN B O 1
ATOM 4901 N N . ASP B 1 187 ? -12.914 -24.25 -11.078 1 97.62 187 ASP B N 1
ATOM 4902 C CA . ASP B 1 187 ? -11.57 -24.75 -10.766 1 97.62 187 ASP B CA 1
ATOM 4903 C C . ASP B 1 187 ? -11.602 -25.672 -9.547 1 97.62 187 ASP B C 1
ATOM 4905 O O . ASP B 1 187 ? -12.375 -25.453 -8.617 1 97.62 187 ASP B O 1
ATOM 4909 N N . VAL B 1 188 ? -10.805 -26.75 -9.602 1 97.44 188 VAL B N 1
ATOM 4910 C CA . VAL B 1 188 ? -10.656 -27.609 -8.438 1 97.44 188 VAL B CA 1
ATOM 4911 C C . VAL B 1 188 ? -9.875 -26.891 -7.344 1 97.44 188 VAL B C 1
ATOM 4913 O O . VAL B 1 188 ? -10.281 -26.891 -6.18 1 97.44 188 VAL B O 1
ATOM 4916 N N . TYR B 1 189 ? -8.82 -26.266 -7.727 1 96.81 189 TYR B N 1
ATOM 4917 C CA . TYR B 1 189 ? -7.934 -25.594 -6.785 1 96.81 189 TYR B CA 1
ATOM 4918 C C . TYR B 1 189 ? -8.57 -24.312 -6.25 1 96.81 189 TYR B C 1
ATOM 4920 O O . TYR B 1 189 ? -9.125 -23.531 -7.016 1 96.81 189 TYR B O 1
ATOM 4928 N N . MET B 1 190 ? -8.539 -24.219 -4.945 1 96.44 190 MET B N 1
ATOM 4929 C CA . MET B 1 190 ? -8.922 -22.984 -4.258 1 96.44 190 MET B CA 1
ATOM 4930 C C . MET B 1 190 ? -7.742 -22.422 -3.465 1 96.44 190 MET B C 1
ATOM 4932 O O . MET B 1 190 ? -7.301 -23.031 -2.486 1 96.44 190 MET B O 1
ATOM 4936 N N . ASP B 1 191 ? -7.363 -21.297 -3.875 1 96.44 191 ASP B N 1
ATOM 4937 C CA . ASP B 1 191 ? -6.184 -20.672 -3.281 1 96.44 191 ASP B CA 1
ATOM 4938 C C . ASP B 1 191 ? -6.387 -20.406 -1.79 1 96.44 19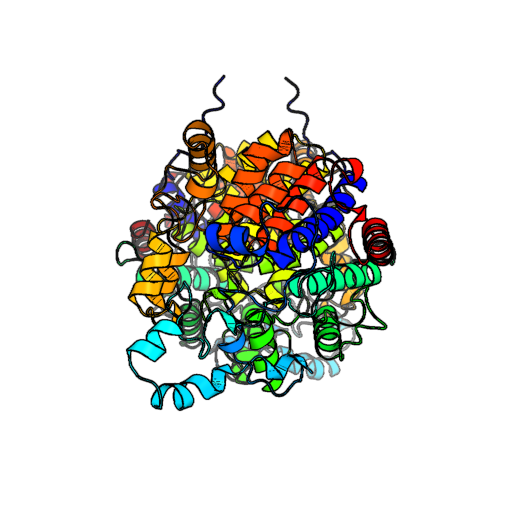1 ASP B C 1
ATOM 4940 O O . ASP B 1 191 ? -7.52 -20.25 -1.333 1 96.44 191 ASP B O 1
ATOM 4944 N N . ILE B 1 192 ? -5.328 -20.406 -1.013 1 95.75 192 ILE B N 1
ATOM 4945 C CA . ILE B 1 192 ? -5.375 -20.328 0.443 1 95.75 192 ILE B CA 1
ATOM 4946 C C . ILE B 1 192 ? -5.988 -18.984 0.866 1 95.75 192 ILE B C 1
ATOM 4948 O O . ILE B 1 192 ? -6.684 -18.906 1.883 1 95.75 192 ILE B O 1
ATOM 4952 N N . TYR B 1 193 ? -5.727 -17.844 0.182 1 97.31 193 TYR B N 1
ATOM 4953 C CA . TYR B 1 193 ? -6.297 -16.562 0.566 1 97.31 193 TYR B CA 1
ATOM 4954 C C . TYR B 1 193 ? -7.812 -16.578 0.436 1 97.31 193 TYR B C 1
ATOM 4956 O O . TYR B 1 193 ? -8.516 -15.953 1.238 1 97.31 193 TYR B O 1
ATOM 4964 N N . VAL B 1 194 ? -8.328 -17.312 -0.545 1 98 194 VAL B N 1
ATOM 4965 C CA . VAL B 1 194 ? -9.766 -17.438 -0.722 1 98 194 VAL B CA 1
ATOM 4966 C C . VAL B 1 194 ? -10.359 -18.266 0.408 1 98 194 VAL B C 1
ATOM 4968 O O . VAL B 1 194 ? -11.352 -17.875 1.026 1 98 194 VAL B O 1
ATOM 4971 N N . ARG B 1 195 ? -9.773 -19.438 0.67 1 97.5 195 ARG B N 1
ATOM 4972 C CA . ARG B 1 195 ? -10.281 -20.312 1.715 1 97.5 195 ARG B CA 1
ATOM 4973 C C . ARG B 1 195 ? -10.32 -19.609 3.064 1 97.5 195 ARG B C 1
ATOM 4975 O O . ARG B 1 195 ? -11.336 -19.625 3.754 1 97.5 195 ARG B O 1
ATOM 4982 N N . HIS B 1 196 ? -9.242 -18.906 3.381 1 97.25 196 HIS B N 1
ATOM 4983 C CA . HIS B 1 196 ? -9.188 -18.219 4.664 1 97.25 196 HIS B CA 1
ATOM 4984 C C . HIS B 1 196 ? -10.164 -17.047 4.699 1 97.25 196 HIS B C 1
ATOM 4986 O O . HIS B 1 196 ? -10.781 -16.781 5.738 1 97.25 196 HIS B O 1
ATOM 4992 N N . PHE B 1 197 ? -10.297 -16.328 3.605 1 98.31 197 PHE B N 1
ATOM 4993 C CA . PHE B 1 197 ? -11.258 -15.234 3.529 1 98.31 197 PHE B CA 1
ATOM 4994 C C . PHE B 1 197 ? -12.656 -15.719 3.889 1 98.31 197 PHE B C 1
ATOM 4996 O O . PHE B 1 197 ? -13.328 -15.125 4.734 1 98.31 197 PHE B O 1
ATOM 5003 N N . PHE B 1 198 ? -13.031 -16.797 3.34 1 98.56 198 PHE B N 1
ATOM 5004 C CA . PHE B 1 198 ? -14.406 -17.266 3.51 1 98.56 198 PHE B CA 1
ATOM 5005 C C . PHE B 1 198 ? -14.562 -18 4.832 1 98.56 198 PHE B C 1
ATOM 5007 O O . PHE B 1 198 ? -15.68 -18.125 5.348 1 98.56 198 PHE B O 1
ATOM 5014 N N . GLU B 1 199 ? -13.477 -18.562 5.359 1 98 199 GLU B N 1
ATOM 5015 C CA . GLU B 1 199 ? -13.539 -19.047 6.734 1 98 199 GLU B CA 1
ATOM 5016 C C . GLU B 1 199 ? -13.859 -17.922 7.711 1 98 199 GLU B C 1
ATOM 5018 O O . GLU B 1 199 ? -14.703 -18.078 8.594 1 98 199 GLU B O 1
ATOM 5023 N N . MET B 1 200 ? -13.219 -16.781 7.492 1 97.44 200 MET B N 1
ATOM 5024 C CA . MET B 1 200 ? -13.492 -15.617 8.336 1 97.44 200 MET B CA 1
ATOM 5025 C C . MET B 1 200 ? -14.898 -15.094 8.102 1 97.44 200 MET B C 1
ATOM 5027 O O . MET B 1 200 ? -15.609 -14.75 9.047 1 97.44 200 MET B O 1
ATOM 5031 N N . ALA B 1 201 ? -15.289 -15.039 6.84 1 98.38 201 ALA B N 1
ATOM 5032 C CA . ALA B 1 201 ? -16.641 -14.602 6.516 1 98.38 201 ALA B CA 1
ATOM 5033 C C . ALA B 1 201 ? -17.688 -15.516 7.16 1 98.38 201 ALA B C 1
ATOM 5035 O O . ALA B 1 201 ? -18.734 -15.047 7.605 1 98.38 201 ALA B O 1
ATOM 5036 N N . SER B 1 202 ? -17.375 -16.75 7.207 1 98.38 202 SER B N 1
ATOM 5037 C CA . SER B 1 202 ? -18.281 -17.734 7.797 1 98.38 202 SER B CA 1
ATOM 5038 C C . SER B 1 202 ? -18.453 -17.5 9.289 1 98.38 202 SER B C 1
ATOM 5040 O O . SER B 1 202 ? -19.453 -17.906 9.875 1 98.38 202 SER B O 1
ATOM 5042 N N . GLN B 1 203 ? -17.531 -16.891 9.906 1 97.06 203 GLN B N 1
ATOM 5043 C CA . GLN B 1 203 ? -17.594 -16.578 11.328 1 97.06 203 GLN B CA 1
ATOM 5044 C C . GLN B 1 203 ? -18.328 -15.258 11.562 1 97.06 203 GLN B C 1
ATOM 5046 O O . GLN B 1 203 ? -18.438 -14.789 12.695 1 97.06 203 GLN B O 1
ATOM 5051 N N . GLY B 1 204 ? -18.734 -14.68 10.539 1 95.88 204 GLY B N 1
ATOM 5052 C CA . GLY B 1 204 ? -19.547 -13.484 10.648 1 95.88 204 GLY B CA 1
ATOM 5053 C C . GLY B 1 204 ? -18.75 -12.203 10.594 1 95.88 204 GLY B C 1
ATOM 5054 O O . GLY B 1 204 ? -19.281 -11.117 10.82 1 95.88 204 GLY B O 1
ATOM 5055 N N . LYS B 1 205 ? -17.547 -12.258 10.273 1 95.44 205 LYS B N 1
ATOM 5056 C CA . LYS B 1 205 ? -16.734 -11.047 10.164 1 95.44 205 LYS B CA 1
ATOM 5057 C C . LYS B 1 205 ? -17.172 -10.203 8.969 1 95.44 205 LYS B C 1
ATOM 5059 O O . LYS B 1 205 ? -17.5 -10.734 7.91 1 95.44 205 LYS B O 1
ATOM 5064 N N . PRO B 1 206 ? -17.078 -8.797 9.172 1 95.31 206 PRO B N 1
ATOM 5065 C CA . PRO B 1 206 ? -17.281 -7.977 7.977 1 95.31 206 PRO B CA 1
ATOM 5066 C C . PRO B 1 206 ? -16.297 -8.32 6.859 1 95.31 206 PRO B C 1
ATOM 5068 O O . PRO B 1 206 ? -15.125 -8.602 7.125 1 95.31 206 PRO B O 1
ATOM 5071 N N . LEU B 1 207 ? -16.766 -8.289 5.559 1 97.5 207 LEU B N 1
ATOM 5072 C CA . LEU B 1 207 ? -15.969 -8.75 4.422 1 97.5 207 LEU B CA 1
ATOM 5073 C C . LEU B 1 207 ? -14.633 -8.023 4.355 1 97.5 207 LEU B C 1
ATOM 5075 O O . LEU B 1 207 ? -13.609 -8.625 4.039 1 97.5 207 LEU B O 1
ATOM 5079 N N . ARG B 1 208 ? -14.586 -6.75 4.688 1 94.94 208 ARG B N 1
ATOM 5080 C CA . ARG B 1 208 ? -13.375 -5.941 4.609 1 94.94 208 ARG B CA 1
ATOM 5081 C C . ARG B 1 208 ? -12.328 -6.43 5.609 1 94.94 208 ARG B C 1
ATOM 5083 O O . ARG B 1 208 ? -11.148 -6.105 5.488 1 94.94 208 ARG B O 1
ATOM 5090 N N . ASP B 1 209 ? -12.75 -7.18 6.621 1 95.06 209 ASP B N 1
ATOM 5091 C CA . ASP B 1 209 ? -11.844 -7.621 7.68 1 95.06 209 ASP B CA 1
ATOM 5092 C C . ASP B 1 209 ? -11.516 -9.109 7.539 1 95.06 209 ASP B C 1
ATOM 5094 O O . ASP B 1 209 ? -10.867 -9.688 8.406 1 95.06 209 ASP B O 1
ATOM 5098 N N . CYS B 1 210 ? -11.898 -9.719 6.391 1 97.44 210 CYS B N 1
ATOM 5099 C CA . CYS B 1 210 ? -11.789 -11.164 6.23 1 97.44 210 CYS B CA 1
ATOM 5100 C C . CYS B 1 210 ? -10.414 -11.547 5.688 1 97.44 210 CYS B C 1
ATOM 5102 O O . CYS B 1 210 ? -9.945 -12.664 5.914 1 97.44 210 CYS B O 1
ATOM 5104 N N . PRO B 1 211 ? -9.719 -10.688 4.926 1 97.06 211 PRO B N 1
ATOM 5105 C CA . PRO B 1 211 ? -8.414 -11.102 4.398 1 97.06 211 PRO B CA 1
ATOM 5106 C C . PRO B 1 211 ? -7.395 -11.375 5.496 1 97.06 211 PRO B C 1
ATOM 5108 O O . PRO B 1 211 ? -7.336 -10.641 6.484 1 97.06 211 PRO B O 1
ATOM 5111 N N . LYS B 1 212 ? -6.629 -12.461 5.254 1 95.56 212 LYS B N 1
ATOM 5112 C CA . LYS B 1 212 ? -5.5 -12.727 6.141 1 95.56 212 LYS B CA 1
ATOM 5113 C C . LYS B 1 212 ? -4.312 -11.828 5.809 1 95.56 212 LYS B C 1
ATOM 5115 O O . LYS B 1 212 ? -4.188 -11.344 4.684 1 95.56 212 LYS B O 1
ATOM 5120 N N . ASN B 1 213 ? -3.518 -11.617 6.867 1 94 213 ASN B N 1
ATOM 5121 C CA . ASN B 1 213 ? -2.271 -10.867 6.723 1 94 213 ASN B CA 1
ATOM 5122 C C . ASN B 1 213 ? -1.085 -11.805 6.492 1 94 213 ASN B C 1
ATOM 5124 O O . ASN B 1 213 ? -1.031 -12.898 7.059 1 94 213 ASN B O 1
ATOM 5128 N N . GLN B 1 214 ? -0.175 -11.32 5.66 1 94.38 214 GLN B N 1
ATOM 5129 C CA . GLN B 1 214 ? 1.047 -12.07 5.398 1 94.38 214 GLN B CA 1
ATOM 5130 C C . GLN B 1 214 ? 1.751 -12.453 6.699 1 94.38 214 GLN B C 1
ATOM 5132 O O . GLN B 1 214 ? 2.348 -13.523 6.797 1 94.38 214 GLN B O 1
ATOM 5137 N N . ARG B 1 215 ? 1.645 -11.648 7.746 1 87.81 215 ARG B N 1
ATOM 5138 C CA . ARG B 1 215 ? 2.271 -11.906 9.039 1 87.81 215 ARG B CA 1
ATOM 5139 C C . ARG B 1 215 ? 1.677 -13.141 9.703 1 87.81 215 ARG B C 1
ATOM 5141 O O . ARG B 1 215 ? 2.373 -13.859 10.422 1 87.81 215 ARG B O 1
ATOM 5148 N N . ASP B 1 216 ? 0.438 -13.398 9.406 1 90.25 216 ASP B N 1
ATOM 5149 C CA . ASP B 1 216 ? -0.271 -14.5 10.047 1 90.25 216 ASP B CA 1
ATOM 5150 C C . ASP B 1 216 ? -0.212 -15.758 9.188 1 90.25 216 ASP B C 1
ATOM 5152 O O . ASP B 1 216 ? -0.294 -16.875 9.711 1 90.25 216 ASP B O 1
ATOM 5156 N N . GLN B 1 217 ? -0.131 -15.516 7.93 1 91.56 217 GLN B N 1
ATOM 5157 C CA . GLN B 1 217 ? -0.028 -16.578 6.938 1 91.56 217 GLN B CA 1
ATOM 5158 C C . GLN B 1 217 ? 0.945 -16.203 5.824 1 91.56 217 GLN B C 1
ATOM 5160 O O . GLN B 1 217 ? 0.577 -15.492 4.887 1 91.56 217 GLN B O 1
ATOM 5165 N N . TRP B 1 218 ? 2.115 -16.781 5.918 1 88.12 218 TRP B N 1
ATOM 5166 C CA . TRP B 1 218 ? 3.209 -16.375 5.043 1 88.12 218 TRP B CA 1
ATOM 5167 C C . TRP B 1 218 ? 2.824 -16.531 3.576 1 88.12 218 TRP B C 1
ATOM 5169 O O . TRP B 1 218 ? 3.25 -15.75 2.723 1 88.12 218 TRP B O 1
ATOM 5179 N N . SER B 1 219 ? 2.021 -17.469 3.281 1 91.44 219 SER B N 1
ATOM 5180 C CA . SER B 1 219 ? 1.698 -17.812 1.899 1 91.44 219 SER B CA 1
ATOM 5181 C C . SER B 1 219 ? 0.776 -16.781 1.274 1 91.44 219 SER B C 1
ATOM 5183 O O . SER B 1 219 ? 0.519 -16.812 0.069 1 91.44 219 SER B O 1
ATOM 5185 N N . ILE B 1 220 ? 0.321 -15.742 2.055 1 95.25 220 ILE B N 1
ATOM 5186 C CA . ILE B 1 220 ? -0.472 -14.633 1.541 1 95.25 220 ILE B CA 1
ATOM 5187 C C . ILE B 1 220 ? 0.394 -13.75 0.643 1 95.25 220 ILE B C 1
ATOM 5189 O O . ILE B 1 220 ? -0.12 -13.047 -0.231 1 95.25 220 ILE B O 1
ATOM 5193 N N . GLY B 1 221 ? 1.677 -13.789 0.8 1 96.25 221 GLY B N 1
ATOM 5194 C CA . GLY B 1 221 ? 2.613 -13.016 -0.003 1 96.25 221 GLY B CA 1
ATOM 5195 C C . GLY B 1 221 ? 2.865 -13.625 -1.371 1 96.25 221 GLY B C 1
ATOM 5196 O O . GLY B 1 221 ? 3.971 -13.523 -1.907 1 96.25 221 GLY B O 1
ATOM 5197 N N . SER B 1 222 ? 1.879 -14.273 -1.951 1 96.69 222 SER B N 1
ATOM 5198 C CA . SER B 1 222 ? 2.002 -14.938 -3.246 1 96.69 222 SER B CA 1
ATOM 5199 C C . SER B 1 222 ? 1.771 -13.953 -4.391 1 96.69 222 SER B C 1
ATOM 5201 O O . SER B 1 222 ? 1.1 -12.938 -4.223 1 96.69 222 SER B O 1
ATOM 5203 N N . LEU B 1 223 ? 2.283 -14.289 -5.543 1 98.25 223 LEU B N 1
ATOM 5204 C CA . LEU B 1 223 ? 2.203 -13.461 -6.742 1 98.25 223 LEU B CA 1
ATOM 5205 C C . LEU B 1 223 ? 0.76 -13.336 -7.223 1 98.25 223 LEU B C 1
ATOM 5207 O O . LEU B 1 223 ? 0.439 -12.453 -8.023 1 98.25 223 LEU B O 1
ATOM 5211 N N . ASP B 1 224 ? -0.122 -14.156 -6.699 1 97.81 224 ASP B N 1
ATOM 5212 C CA . ASP B 1 224 ? -1.531 -14.086 -7.074 1 97.81 224 ASP B CA 1
ATOM 5213 C C . ASP B 1 224 ? -2.148 -12.758 -6.652 1 97.81 224 ASP B C 1
ATOM 5215 O O . ASP B 1 224 ? -3.064 -12.258 -7.305 1 97.81 224 ASP B O 1
ATOM 5219 N N . GLY B 1 225 ? -1.636 -12.227 -5.547 1 97.69 225 GLY B N 1
ATOM 5220 C CA . GLY B 1 225 ? -2.086 -10.898 -5.152 1 97.69 225 GLY B CA 1
ATOM 5221 C C . GLY B 1 225 ? -1.772 -9.828 -6.184 1 97.69 225 GLY B C 1
ATOM 5222 O O . GLY B 1 225 ? -2.541 -8.883 -6.355 1 97.69 225 GLY B O 1
ATOM 5223 N N . VAL B 1 226 ? -0.664 -9.984 -6.852 1 98.69 226 VAL B N 1
ATOM 5224 C CA . VAL B 1 226 ? -0.254 -9.07 -7.91 1 98.69 226 VAL B CA 1
ATOM 5225 C C . VAL B 1 226 ? -1.151 -9.258 -9.133 1 98.69 226 VAL B C 1
ATOM 5227 O O . VAL B 1 226 ? -1.612 -8.281 -9.727 1 98.69 226 VAL B O 1
ATOM 5230 N N . VAL B 1 227 ? -1.462 -10.5 -9.484 1 98.69 227 VAL B N 1
ATOM 5231 C CA . VAL B 1 227 ? -2.305 -10.828 -10.633 1 98.69 227 VAL B CA 1
ATOM 5232 C C . VAL B 1 227 ? -3.672 -10.164 -10.469 1 98.69 227 VAL B C 1
ATOM 5234 O O . VAL B 1 227 ? -4.188 -9.555 -11.406 1 98.69 227 VAL B O 1
ATOM 5237 N N . MET B 1 228 ? -4.164 -10.188 -9.32 1 96.5 228 MET B N 1
ATOM 5238 C CA . MET B 1 228 ? -5.504 -9.672 -9.047 1 96.5 228 MET B CA 1
ATOM 5239 C C . MET B 1 228 ? -5.535 -8.156 -9.148 1 96.5 228 MET B C 1
ATOM 5241 O O . MET B 1 228 ? -6.609 -7.559 -9.273 1 96.5 228 MET B O 1
ATOM 5245 N N . SER B 1 229 ? -4.406 -7.543 -9.141 1 97.75 229 SER B N 1
ATOM 5246 C CA . SER B 1 229 ? -4.34 -6.086 -9.148 1 97.75 229 SER B CA 1
ATOM 5247 C C . SER B 1 229 ? -4.156 -5.551 -10.57 1 97.75 229 SER B C 1
ATOM 5249 O O . SER B 1 229 ? -4.293 -4.348 -10.805 1 97.75 229 SER B O 1
ATOM 5251 N N . ILE B 1 230 ? -3.865 -6.395 -11.562 1 98.88 230 ILE B N 1
ATOM 5252 C CA . ILE B 1 230 ? -3.547 -5.965 -12.922 1 98.88 230 ILE B CA 1
ATOM 5253 C C . ILE B 1 230 ? -4.766 -5.289 -13.547 1 98.88 230 ILE B C 1
ATOM 5255 O O . ILE B 1 230 ? -4.645 -4.242 -14.188 1 98.88 230 ILE B O 1
ATOM 5259 N N . PRO B 1 231 ? -6.051 -5.789 -13.352 1 98.81 231 PRO B N 1
ATOM 5260 C CA . PRO B 1 231 ? -7.219 -5.09 -13.891 1 98.81 231 PRO B CA 1
ATOM 5261 C C . PRO B 1 231 ? -7.359 -3.67 -13.352 1 98.81 231 PRO B C 1
ATOM 5263 O O . PRO B 1 231 ? -7.73 -2.758 -14.094 1 98.81 231 PRO B O 1
ATOM 5266 N N . THR B 1 232 ? -7.062 -3.521 -12.062 1 98.06 232 THR B N 1
ATOM 5267 C CA . THR B 1 232 ? -7.137 -2.188 -11.477 1 98.06 232 THR B CA 1
ATOM 5268 C C . THR B 1 232 ? -6.07 -1.274 -12.07 1 98.06 232 THR B C 1
ATOM 5270 O O . THR B 1 232 ? -6.328 -0.097 -12.328 1 98.06 232 THR B O 1
ATOM 5273 N N . MET B 1 233 ? -4.863 -1.792 -12.273 1 98.62 233 MET B N 1
ATOM 5274 C CA . MET B 1 233 ? -3.832 -1 -12.945 1 98.62 233 MET B CA 1
ATOM 5275 C C . MET B 1 233 ? -4.293 -0.567 -14.336 1 98.62 233 MET B C 1
ATOM 5277 O O . MET B 1 233 ? -4.109 0.587 -14.719 1 98.62 233 MET B O 1
ATOM 5281 N N . ALA B 1 234 ? -4.914 -1.502 -15.023 1 98.38 234 ALA B N 1
ATOM 5282 C CA . ALA B 1 234 ? -5.402 -1.196 -16.375 1 98.38 234 ALA B CA 1
ATOM 5283 C C . ALA B 1 234 ? -6.516 -0.153 -16.328 1 98.38 234 ALA B C 1
ATOM 5285 O O . ALA B 1 234 ? -6.52 0.792 -17.109 1 98.38 234 ALA B O 1
ATOM 5286 N N . ALA B 1 235 ? -7.43 -0.294 -15.422 1 97.12 235 ALA B N 1
ATOM 5287 C CA . ALA B 1 235 ? -8.578 0.598 -15.312 1 97.12 235 ALA B CA 1
ATOM 5288 C C . ALA B 1 235 ? -8.141 2.027 -15.008 1 97.12 235 ALA B C 1
ATOM 5290 O O . ALA B 1 235 ? -8.828 2.986 -15.367 1 97.12 235 ALA B O 1
ATOM 5291 N N . TYR B 1 236 ? -7.016 2.18 -14.367 1 96.25 236 TYR B N 1
ATOM 5292 C CA . TYR B 1 236 ? -6.551 3.498 -13.953 1 96.25 236 TYR B CA 1
ATOM 5293 C C . TYR B 1 236 ? -5.238 3.854 -14.641 1 96.25 236 TYR B C 1
ATOM 5295 O O . TYR B 1 236 ? -4.398 4.551 -14.062 1 96.25 236 TYR B O 1
ATOM 5303 N N . ALA B 1 237 ? -5.09 3.385 -15.844 1 96.25 237 ALA B N 1
ATOM 5304 C CA . ALA B 1 237 ? -3.863 3.547 -16.609 1 96.25 237 ALA B CA 1
ATOM 5305 C C . ALA B 1 237 ? -3.59 5.02 -16.906 1 96.25 237 ALA B C 1
ATOM 5307 O O . ALA B 1 237 ? -2.441 5.41 -17.141 1 96.25 237 ALA B O 1
ATOM 5308 N N . ASN B 1 238 ? -4.613 5.879 -16.891 1 94.06 238 ASN B N 1
ATOM 5309 C CA . ASN B 1 238 ? -4.449 7.305 -17.172 1 94.06 238 ASN B CA 1
ATOM 5310 C C . ASN B 1 238 ? -3.982 8.062 -15.93 1 94.06 238 ASN B C 1
ATOM 5312 O O . ASN B 1 238 ? -3.605 9.234 -16.016 1 94.06 238 ASN B O 1
ATOM 5316 N N . GLU B 1 239 ? -4.039 7.465 -14.781 1 94.88 239 GLU B N 1
ATOM 5317 C CA . GLU B 1 239 ? -3.611 8.117 -13.547 1 94.88 239 GLU B CA 1
ATOM 5318 C C . GLU B 1 239 ? -2.09 8.195 -13.469 1 94.88 239 GLU B C 1
ATOM 5320 O O . GLU B 1 239 ? -1.386 7.43 -14.125 1 94.88 239 GLU B O 1
ATOM 5325 N N . PRO B 1 240 ? -1.593 9.219 -12.695 1 96.62 240 PRO B N 1
ATOM 5326 C CA . PRO B 1 240 ? -0.143 9.266 -12.492 1 96.62 240 PRO B CA 1
ATOM 5327 C C . PRO B 1 240 ? 0.378 8.086 -11.688 1 96.62 240 PRO B C 1
ATOM 5329 O O . PRO B 1 240 ? -0.399 7.398 -11.016 1 96.62 240 PRO B O 1
ATOM 5332 N N . GLU B 1 241 ? 1.682 7.82 -11.805 1 98 241 GLU B N 1
ATOM 5333 C CA . GLU B 1 241 ? 2.346 6.668 -11.211 1 98 241 GLU B CA 1
ATOM 5334 C C . GLU B 1 241 ? 1.921 6.473 -9.758 1 98 241 GLU B C 1
ATOM 5336 O O . GLU B 1 241 ? 1.558 5.367 -9.352 1 98 241 GLU B O 1
ATOM 5341 N N . ALA B 1 242 ? 1.926 7.562 -8.945 1 98.56 242 ALA B N 1
ATOM 5342 C CA . ALA B 1 242 ? 1.639 7.477 -7.516 1 98.56 242 ALA B CA 1
ATOM 5343 C C . ALA B 1 242 ? 0.232 6.938 -7.27 1 98.56 242 ALA B C 1
ATOM 5345 O O . ALA B 1 242 ? 0.038 6.043 -6.445 1 98.56 242 ALA B O 1
ATOM 5346 N N . LEU B 1 243 ? -0.735 7.48 -7.938 1 97.56 243 LEU B N 1
ATOM 5347 C CA . LEU B 1 243 ? -2.119 7.074 -7.719 1 97.56 243 LEU B CA 1
ATOM 5348 C C . LEU B 1 243 ? -2.375 5.684 -8.297 1 97.56 243 LEU B C 1
ATOM 5350 O O . LEU B 1 243 ? -3.178 4.922 -7.754 1 97.56 243 LEU B O 1
ATOM 5354 N N . LEU B 1 244 ? -1.685 5.359 -9.43 1 98.12 244 LEU B N 1
ATOM 5355 C CA . LEU B 1 244 ? -1.78 4.008 -9.969 1 98.12 244 LEU B CA 1
ATOM 5356 C C . LEU B 1 244 ? -1.35 2.977 -8.938 1 98.12 244 LEU B C 1
ATOM 5358 O O . LEU B 1 244 ? -2.02 1.957 -8.75 1 98.12 244 LEU B O 1
ATOM 5362 N N . ILE B 1 245 ? -0.259 3.215 -8.242 1 98.75 245 ILE B N 1
ATOM 5363 C CA . ILE B 1 245 ? 0.207 2.34 -7.172 1 98.75 245 ILE B CA 1
ATOM 5364 C C . ILE B 1 245 ? -0.829 2.299 -6.051 1 98.75 245 ILE B C 1
ATOM 5366 O O . ILE B 1 245 ? -1.17 1.224 -5.551 1 98.75 245 ILE B O 1
ATOM 5370 N N . GLY B 1 246 ? -1.352 3.457 -5.684 1 98.19 246 GLY B N 1
ATOM 5371 C CA . GLY B 1 246 ? -2.367 3.516 -4.641 1 98.19 246 GLY B CA 1
ATOM 5372 C C . GLY B 1 246 ? -3.58 2.654 -4.941 1 98.19 246 GLY B C 1
ATOM 5373 O O . GLY B 1 246 ? -4.062 1.931 -4.07 1 98.19 246 GLY B O 1
ATOM 5374 N N . ARG B 1 247 ? -4.047 2.705 -6.176 1 97.38 247 ARG B N 1
ATOM 5375 C CA . ARG B 1 247 ? -5.238 1.957 -6.574 1 97.38 247 ARG B CA 1
ATOM 5376 C C . ARG B 1 247 ? -4.965 0.457 -6.57 1 97.38 247 ARG B C 1
ATOM 5378 O O . ARG B 1 247 ? -5.812 -0.331 -6.145 1 97.38 247 ARG B O 1
ATOM 5385 N N . ALA B 1 248 ? -3.814 0.086 -7.066 1 98.31 248 ALA B N 1
ATOM 5386 C CA . ALA B 1 248 ? -3.449 -1.328 -7.094 1 98.31 248 ALA B CA 1
ATOM 5387 C C . ALA B 1 248 ? -3.334 -1.894 -5.684 1 98.31 248 ALA B C 1
ATOM 5389 O O . ALA B 1 248 ? -3.795 -3.006 -5.414 1 98.31 248 ALA B O 1
ATOM 5390 N N . VAL B 1 249 ? -2.734 -1.126 -4.781 1 98.31 249 VAL B N 1
ATOM 5391 C CA . VAL B 1 249 ? -2.574 -1.557 -3.396 1 98.31 249 VAL B CA 1
ATOM 5392 C C . VAL B 1 249 ? -3.941 -1.644 -2.723 1 98.31 249 VAL B C 1
ATOM 5394 O O . VAL B 1 249 ? -4.219 -2.592 -1.984 1 98.31 249 VAL B O 1
ATOM 5397 N N . GLU B 1 250 ? -4.789 -0.658 -2.977 1 96.94 250 GLU B N 1
ATOM 5398 C CA . GLU B 1 250 ? -6.141 -0.693 -2.43 1 96.94 250 GLU B CA 1
ATOM 5399 C C . GLU B 1 250 ? -6.84 -2.006 -2.77 1 96.94 250 GLU B C 1
ATOM 5401 O O . GLU B 1 250 ? -7.504 -2.602 -1.918 1 96.94 250 GLU B O 1
ATOM 5406 N N . HIS B 1 251 ? -6.633 -2.443 -3.971 1 97.75 251 HIS B N 1
ATOM 5407 C CA . HIS B 1 251 ? -7.359 -3.621 -4.438 1 97.75 251 HIS B CA 1
ATOM 5408 C C . HIS B 1 251 ? -6.777 -4.898 -3.84 1 97.75 251 HIS B C 1
ATOM 5410 O O . HIS B 1 251 ? -7.52 -5.754 -3.355 1 97.75 251 HIS B O 1
ATOM 5416 N N . HIS B 1 252 ? -5.43 -5.09 -3.9 1 97.06 252 HIS B N 1
ATOM 5417 C CA . HIS B 1 252 ? -4.906 -6.371 -3.438 1 97.06 252 HIS B CA 1
ATOM 5418 C C . HIS B 1 252 ? -5.098 -6.535 -1.934 1 97.06 252 HIS B C 1
ATOM 5420 O O . HIS B 1 252 ? -5.203 -7.656 -1.435 1 97.06 252 HIS B O 1
ATOM 5426 N N . MET B 1 253 ? -5.234 -5.422 -1.225 1 96.31 253 MET B N 1
ATOM 5427 C CA . MET B 1 253 ? -5.418 -5.469 0.223 1 96.31 253 MET B CA 1
ATOM 5428 C C . MET B 1 253 ? -6.77 -6.074 0.582 1 96.31 253 MET B C 1
ATOM 5430 O O . MET B 1 253 ? -6.996 -6.465 1.729 1 96.31 253 MET B O 1
ATOM 5434 N N . LEU B 1 254 ? -7.688 -6.207 -0.337 1 97.06 254 LEU B N 1
ATOM 5435 C CA . LEU B 1 254 ? -8.992 -6.816 -0.089 1 97.06 254 LEU B CA 1
ATOM 5436 C C . LEU B 1 254 ? -8.859 -8.32 0.09 1 97.06 254 LEU B C 1
ATOM 5438 O O . LEU B 1 254 ? -9.766 -8.969 0.618 1 97.06 254 LEU B O 1
ATOM 5442 N N . THR B 1 255 ? -7.66 -8.836 -0.4 1 96.19 255 THR B N 1
ATOM 5443 C CA . THR B 1 255 ? -7.512 -10.281 -0.34 1 96.19 255 THR B CA 1
ATOM 5444 C C . THR B 1 255 ? -6.121 -10.672 0.155 1 96.19 255 THR B C 1
ATOM 5446 O O . THR B 1 255 ? -5.926 -11.766 0.682 1 96.19 255 THR B O 1
ATOM 5449 N N . HIS B 1 256 ? -5.141 -9.797 -0.15 1 96.31 256 HIS B N 1
ATOM 5450 C CA . HIS B 1 256 ? -3.744 -10.102 0.142 1 96.31 256 HIS B CA 1
ATOM 5451 C C . HIS B 1 256 ? -3.104 -9 0.978 1 96.31 256 HIS B C 1
ATOM 5453 O O . HIS B 1 256 ? -2.242 -8.266 0.488 1 96.31 256 HIS B O 1
ATOM 5459 N N . ARG B 1 257 ? -3.412 -8.742 2.189 1 95.94 257 ARG B N 1
ATOM 5460 C CA . ARG B 1 257 ? -2.725 -7.797 3.064 1 95.94 257 ARG B CA 1
ATOM 5461 C C . ARG B 1 257 ? -1.248 -8.148 3.201 1 95.94 257 ARG B C 1
ATOM 5463 O O . ARG B 1 257 ? -0.814 -8.633 4.25 1 95.94 257 ARG B O 1
ATOM 5470 N N . SER B 1 258 ? -0.495 -7.848 2.186 1 97.56 258 SER B N 1
ATOM 5471 C CA . SER B 1 258 ? 0.863 -8.367 2.068 1 97.56 258 SER B CA 1
ATOM 5472 C C . SER B 1 258 ? 1.856 -7.254 1.754 1 97.56 258 SER B C 1
ATOM 5474 O O . SER B 1 258 ? 1.637 -6.457 0.838 1 97.56 258 SER B O 1
ATOM 5476 N N . ILE B 1 259 ? 2.965 -7.277 2.498 1 96.94 259 ILE B N 1
ATOM 5477 C CA . ILE B 1 259 ? 4.055 -6.332 2.281 1 96.94 259 ILE B CA 1
ATOM 5478 C C . ILE B 1 259 ? 4.762 -6.656 0.968 1 96.94 259 ILE B C 1
ATOM 5480 O O . ILE B 1 259 ? 5.137 -5.75 0.218 1 96.94 259 ILE B O 1
ATOM 5484 N N . THR B 1 260 ? 4.957 -7.926 0.695 1 97.88 260 THR B N 1
ATOM 5485 C CA . THR B 1 260 ? 5.711 -8.297 -0.497 1 97.88 260 THR B CA 1
ATOM 5486 C C . THR B 1 260 ? 4.867 -8.102 -1.753 1 97.88 260 THR B C 1
ATOM 5488 O O . THR B 1 260 ? 5.395 -7.766 -2.816 1 97.88 260 THR B O 1
ATOM 5491 N N . VAL B 1 261 ? 3.539 -8.312 -1.65 1 98.62 261 VAL B N 1
ATOM 5492 C CA . VAL B 1 261 ? 2.676 -7.98 -2.779 1 98.62 261 VAL B CA 1
ATOM 5493 C C . VAL B 1 261 ? 2.709 -6.477 -3.031 1 98.62 261 VAL B C 1
ATOM 5495 O O . VAL B 1 261 ? 2.82 -6.035 -4.18 1 98.62 261 VAL B O 1
ATOM 5498 N N . THR B 1 262 ? 2.623 -5.703 -1.961 1 98.62 262 THR B N 1
ATOM 5499 C CA . THR B 1 262 ? 2.707 -4.25 -2.07 1 98.62 262 THR B CA 1
ATOM 5500 C C . THR B 1 262 ? 4.02 -3.832 -2.729 1 98.62 262 THR B C 1
ATOM 5502 O O . THR B 1 262 ? 4.023 -2.998 -3.637 1 98.62 262 THR B O 1
ATOM 5505 N N . ALA B 1 263 ? 5.09 -4.391 -2.279 1 98.62 263 ALA B N 1
ATOM 5506 C CA . ALA B 1 263 ? 6.402 -4.094 -2.854 1 98.62 263 ALA B CA 1
ATOM 5507 C C . ALA B 1 263 ? 6.43 -4.41 -4.348 1 98.62 263 ALA B C 1
ATOM 5509 O O . ALA B 1 263 ? 6.918 -3.609 -5.148 1 98.62 263 ALA B O 1
ATOM 5510 N N . THR B 1 264 ? 5.906 -5.516 -4.703 1 98.75 264 THR B N 1
ATOM 5511 C CA . THR B 1 264 ? 5.926 -5.961 -6.094 1 98.75 264 THR B CA 1
ATOM 5512 C C . THR B 1 264 ? 5.043 -5.066 -6.961 1 98.75 264 THR B C 1
ATOM 5514 O O . THR B 1 264 ? 5.434 -4.684 -8.062 1 98.75 264 THR B O 1
ATOM 5517 N N . VAL B 1 265 ? 3.881 -4.719 -6.453 1 98.62 265 VAL B N 1
ATOM 5518 C CA . VAL B 1 265 ? 2.949 -3.85 -7.164 1 98.62 265 VAL B CA 1
ATOM 5519 C C . VAL B 1 265 ? 3.582 -2.477 -7.379 1 98.62 265 VAL B C 1
ATOM 5521 O O . VAL B 1 265 ? 3.385 -1.852 -8.422 1 98.62 265 VAL B O 1
ATOM 5524 N N . SER B 1 266 ? 4.363 -2.01 -6.41 1 98.81 266 SER B N 1
ATOM 5525 C CA . SER B 1 266 ? 5.02 -0.709 -6.508 1 98.81 266 SER B CA 1
ATOM 5526 C C . SER B 1 266 ? 6.094 -0.709 -7.586 1 98.81 266 SER B C 1
ATOM 5528 O O . SER B 1 266 ? 6.543 0.353 -8.023 1 98.81 266 SER B O 1
ATOM 5530 N N . VAL B 1 267 ? 6.504 -1.849 -8.07 1 98.88 267 VAL B N 1
ATOM 5531 C CA . VAL B 1 267 ? 7.477 -1.968 -9.156 1 98.88 267 VAL B CA 1
ATOM 5532 C C . VAL B 1 267 ? 6.754 -2.244 -10.469 1 98.88 267 VAL B C 1
ATOM 5534 O O . VAL B 1 267 ? 7.098 -1.67 -11.508 1 98.88 267 VAL B O 1
ATOM 5537 N N . LEU B 1 268 ? 5.742 -3.096 -10.406 1 98.94 268 LEU B N 1
ATOM 5538 C CA . LEU B 1 268 ? 5.051 -3.52 -11.617 1 98.94 268 LEU B CA 1
ATOM 5539 C C . LEU B 1 268 ? 4.234 -2.371 -12.203 1 98.94 268 LEU B C 1
ATOM 5541 O O . LEU B 1 268 ? 4.191 -2.197 -13.43 1 98.94 268 LEU B O 1
ATOM 5545 N N . ALA B 1 269 ? 3.547 -1.598 -11.383 1 98.81 269 ALA B N 1
ATOM 5546 C CA . ALA B 1 269 ? 2.674 -0.528 -11.859 1 98.81 269 ALA B CA 1
ATOM 5547 C C . ALA B 1 269 ? 3.453 0.483 -12.695 1 98.81 269 ALA B C 1
ATOM 5549 O O . ALA B 1 269 ? 3.092 0.759 -13.844 1 98.81 269 ALA B O 1
ATOM 5550 N N . PRO B 1 270 ? 4.566 1.033 -12.188 1 98.62 270 PRO B N 1
ATOM 5551 C CA . PRO B 1 270 ? 5.328 1.949 -13.039 1 98.62 270 PRO B CA 1
ATOM 5552 C C . PRO B 1 270 ? 5.918 1.261 -14.266 1 98.62 270 PRO B C 1
ATOM 5554 O O . PRO B 1 270 ? 6.055 1.886 -15.32 1 98.62 270 PRO B O 1
ATOM 5557 N N . LEU B 1 271 ? 6.316 -0.001 -14.141 1 98.88 271 LEU B N 1
ATOM 5558 C CA . LEU B 1 271 ? 6.82 -0.745 -15.289 1 98.88 271 LEU B CA 1
ATOM 5559 C C . LEU B 1 271 ? 5.777 -0.8 -16.406 1 98.88 271 LEU B C 1
ATOM 5561 O O . LEU B 1 271 ? 6.078 -0.483 -17.562 1 98.88 271 LEU B O 1
ATOM 5565 N N . LEU B 1 272 ? 4.566 -1.198 -16.078 1 98.88 272 LEU B N 1
ATOM 5566 C CA . LEU B 1 272 ? 3.496 -1.258 -17.062 1 98.88 272 LEU B CA 1
ATOM 5567 C C . LEU B 1 272 ? 3.193 0.129 -17.625 1 98.88 272 LEU B C 1
ATOM 5569 O O . LEU B 1 272 ? 2.99 0.287 -18.828 1 98.88 272 LEU B O 1
ATOM 5573 N N . LEU B 1 273 ? 3.152 1.091 -16.75 1 98.38 273 LEU B N 1
ATOM 5574 C CA . LEU B 1 273 ? 2.863 2.455 -17.172 1 98.38 273 LEU B CA 1
ATOM 5575 C C . LEU B 1 273 ? 3.861 2.92 -18.234 1 98.38 273 LEU B C 1
ATOM 5577 O O . LEU B 1 273 ? 3.473 3.514 -19.234 1 98.38 273 LEU B O 1
ATOM 5581 N N . GLU B 1 274 ? 5.148 2.68 -18.016 1 97.88 274 GLU B N 1
ATOM 5582 C CA . GLU B 1 274 ? 6.176 3.031 -19 1 97.88 274 GLU B CA 1
ATOM 5583 C C . GLU B 1 274 ? 5.941 2.318 -20.328 1 97.88 274 GLU B C 1
ATOM 5585 O O . GLU B 1 274 ? 6.051 2.928 -21.391 1 97.88 274 GLU B O 1
ATOM 5590 N N . LEU B 1 275 ? 5.668 1.069 -20.172 1 98.56 275 LEU B N 1
ATOM 5591 C CA . LEU B 1 275 ? 5.477 0.276 -21.391 1 98.56 275 LEU B CA 1
ATOM 5592 C C . LEU B 1 275 ? 4.223 0.719 -22.141 1 98.56 275 LEU B C 1
ATOM 5594 O O . LEU B 1 275 ? 4.215 0.761 -23.359 1 98.56 275 LEU B O 1
ATOM 5598 N N . TRP B 1 276 ? 3.125 1.015 -21.406 1 98.38 276 TRP B N 1
ATOM 5599 C CA . TRP B 1 276 ? 1.899 1.513 -22.016 1 98.38 276 TRP B CA 1
ATOM 5600 C C . TRP B 1 276 ? 2.156 2.822 -22.75 1 98.38 276 TRP B C 1
ATOM 5602 O O . TRP B 1 276 ? 1.44 3.156 -23.703 1 98.38 276 TRP B O 1
ATOM 5612 N N . LYS B 1 277 ? 3.166 3.537 -22.328 1 96.44 277 LYS B N 1
ATOM 5613 C CA . LYS B 1 277 ? 3.529 4.805 -22.953 1 96.44 277 LYS B CA 1
ATOM 5614 C C . LYS B 1 277 ? 4.543 4.59 -24.078 1 96.44 277 LYS B C 1
ATOM 5616 O O . LYS B 1 277 ? 5 5.555 -24.703 1 96.44 277 LYS B O 1
ATOM 5621 N N . GLY B 1 278 ? 5.016 3.379 -24.266 1 96.31 278 GLY B N 1
ATOM 5622 C CA . GLY B 1 278 ? 5.809 3.045 -25.438 1 96.31 278 GLY B CA 1
ATOM 5623 C C . GLY B 1 278 ? 7.293 2.943 -25.156 1 96.31 278 GLY B C 1
ATOM 5624 O O . GLY B 1 278 ? 8.109 2.848 -26.062 1 96.31 278 GLY B O 1
ATOM 5625 N N . ALA B 1 279 ? 7.676 2.928 -23.875 1 97.06 279 ALA B N 1
ATOM 5626 C CA . ALA B 1 279 ? 9.086 2.799 -23.531 1 97.06 279 ALA B CA 1
ATOM 5627 C C . ALA B 1 279 ? 9.633 1.438 -23.953 1 97.06 279 ALA B C 1
ATOM 5629 O O . ALA B 1 279 ? 8.891 0.454 -24.016 1 97.06 279 ALA B O 1
ATOM 5630 N N . PRO B 1 280 ? 10.961 1.377 -24.25 1 97.25 280 PRO B N 1
ATOM 5631 C CA . PRO B 1 280 ? 11.555 0.086 -24.609 1 97.25 280 PRO B CA 1
ATOM 5632 C C . PRO B 1 280 ? 11.547 -0.912 -23.453 1 97.25 280 PRO B C 1
ATOM 5634 O O . PRO B 1 280 ? 11.859 -0.546 -22.328 1 97.25 280 PRO B O 1
ATOM 5637 N N . LEU B 1 281 ? 11.242 -2.131 -23.781 1 98.19 281 LEU B N 1
ATOM 5638 C CA . LEU B 1 281 ? 11.039 -3.168 -22.766 1 98.19 281 LEU B CA 1
ATOM 5639 C C . LEU B 1 281 ? 12.281 -3.332 -21.906 1 98.19 281 LEU B C 1
ATOM 5641 O O . LEU B 1 281 ? 12.195 -3.283 -20.672 1 98.19 281 LEU B O 1
ATOM 5645 N N . LYS B 1 282 ? 13.477 -3.463 -22.484 1 98.19 282 LYS B N 1
ATOM 5646 C CA . LYS B 1 282 ? 14.688 -3.785 -21.734 1 98.19 282 LYS B CA 1
ATOM 5647 C C . LYS B 1 282 ? 15.078 -2.637 -20.812 1 98.19 282 LYS B C 1
ATOM 5649 O O . LYS B 1 282 ? 15.523 -2.863 -19.672 1 98.19 282 LYS B O 1
ATOM 5654 N N . GLU B 1 283 ? 14.953 -1.403 -21.25 1 98.19 283 GLU B N 1
ATOM 5655 C CA . GLU B 1 283 ? 15.25 -0.253 -20.406 1 98.19 283 GLU B CA 1
ATOM 5656 C C . GLU B 1 283 ? 14.297 -0.174 -19.219 1 98.19 283 GLU B C 1
ATOM 5658 O O . GLU B 1 283 ? 14.719 0.111 -18.094 1 98.19 283 GLU B O 1
ATOM 5663 N N . SER B 1 284 ? 12.992 -0.385 -19.531 1 98.5 284 SER B N 1
ATOM 5664 C CA . SER B 1 284 ? 11.984 -0.36 -18.469 1 98.5 284 SER B CA 1
ATOM 5665 C C . SER B 1 284 ? 12.219 -1.471 -17.453 1 98.5 284 SER B C 1
ATOM 5667 O O . SER B 1 284 ? 12.062 -1.261 -16.25 1 98.5 284 SER B O 1
ATOM 5669 N N . LEU B 1 285 ? 12.609 -2.639 -17.938 1 98.81 285 LEU B N 1
ATOM 5670 C CA . LEU B 1 285 ? 12.906 -3.76 -17.047 1 98.81 285 LEU B CA 1
ATOM 5671 C C . LEU B 1 285 ? 14.125 -3.457 -16.188 1 98.81 285 LEU B C 1
ATOM 5673 O O . LEU B 1 285 ? 14.148 -3.803 -15 1 98.81 285 LEU B O 1
ATOM 5677 N N . ASP B 1 286 ? 15.141 -2.867 -16.766 1 98.62 286 ASP B N 1
ATOM 5678 C CA . ASP B 1 286 ? 16.328 -2.492 -15.992 1 98.62 286 ASP B CA 1
ATOM 5679 C C . ASP B 1 286 ? 15.961 -1.552 -14.844 1 98.62 286 ASP B C 1
ATOM 5681 O O . ASP B 1 286 ? 16.406 -1.743 -13.711 1 98.62 286 ASP B O 1
ATOM 5685 N N . ARG B 1 287 ? 15.156 -0.548 -15.125 1 98 287 ARG B N 1
ATOM 5686 C CA . ARG B 1 287 ? 14.727 0.396 -14.102 1 98 287 ARG B CA 1
ATOM 5687 C C . ARG B 1 287 ? 13.898 -0.3 -13.023 1 98 287 ARG B C 1
ATOM 5689 O O . ARG B 1 287 ? 14.039 -0.001 -11.836 1 98 287 ARG B O 1
ATOM 5696 N N . ALA B 1 288 ? 13.055 -1.21 -13.445 1 98.62 288 ALA B N 1
ATOM 5697 C CA . ALA B 1 288 ? 12.242 -1.972 -12.5 1 98.62 288 ALA B CA 1
ATOM 5698 C C . ALA B 1 288 ? 13.125 -2.814 -11.578 1 98.62 288 ALA B C 1
ATOM 5700 O O . ALA B 1 288 ? 12.93 -2.82 -10.359 1 98.62 288 ALA B O 1
ATOM 5701 N N . MET B 1 289 ? 14.086 -3.5 -12.141 1 98.44 289 MET B N 1
ATOM 5702 C CA . MET B 1 289 ? 14.922 -4.441 -11.398 1 98.44 289 MET B CA 1
ATOM 5703 C C . MET B 1 289 ? 15.867 -3.703 -10.453 1 98.44 289 MET B C 1
ATOM 5705 O O . MET B 1 289 ? 16.281 -4.246 -9.422 1 98.44 289 MET B O 1
ATOM 5709 N N . ASP B 1 290 ? 16.156 -2.447 -10.734 1 97.31 290 ASP B N 1
ATOM 5710 C CA . ASP B 1 290 ? 17.016 -1.623 -9.875 1 97.31 290 ASP B CA 1
ATOM 5711 C C . ASP B 1 290 ? 16.312 -1.315 -8.547 1 97.31 290 ASP B C 1
ATOM 5713 O O . ASP B 1 290 ? 16.984 -0.951 -7.574 1 97.31 290 ASP B O 1
ATOM 5717 N N . LYS B 1 291 ? 15.047 -1.488 -8.531 1 98.06 291 LYS B N 1
ATOM 5718 C CA . LYS B 1 291 ? 14.266 -1.162 -7.34 1 98.06 291 LYS B CA 1
ATOM 5719 C C . LYS B 1 291 ? 14.141 -2.369 -6.414 1 98.06 291 LYS B C 1
ATOM 5721 O O . LYS B 1 291 ? 13.5 -2.291 -5.363 1 98.06 291 LYS B O 1
ATOM 5726 N N . LEU B 1 292 ? 14.75 -3.457 -6.809 1 98.06 292 LEU B N 1
ATOM 5727 C CA . LEU B 1 292 ? 14.617 -4.727 -6.102 1 98.06 292 LEU B CA 1
ATOM 5728 C C . LEU B 1 292 ? 15.984 -5.266 -5.691 1 98.06 292 LEU B C 1
ATOM 5730 O O . LEU B 1 292 ? 17.016 -4.82 -6.211 1 98.06 292 LEU B O 1
ATOM 5734 N N . ARG B 1 293 ? 15.953 -6.152 -4.781 1 96.44 293 ARG B N 1
ATOM 5735 C CA . ARG B 1 293 ? 17.109 -6.918 -4.332 1 96.44 293 ARG B CA 1
ATOM 5736 C C . ARG B 1 293 ? 16.766 -8.391 -4.176 1 96.44 293 ARG B C 1
ATOM 5738 O O . ARG B 1 293 ? 15.688 -8.734 -3.697 1 96.44 293 ARG B O 1
ATOM 5745 N N . PRO B 1 294 ? 17.656 -9.242 -4.613 1 94.94 294 PRO B N 1
ATOM 5746 C CA . PRO B 1 294 ? 17.344 -10.664 -4.57 1 94.94 294 PRO B CA 1
ATOM 5747 C C . PRO B 1 294 ? 17.172 -11.195 -3.146 1 94.94 294 PRO B C 1
ATOM 5749 O O . PRO B 1 294 ? 17.828 -10.703 -2.225 1 94.94 294 PRO B O 1
ATOM 5752 N N . PRO B 1 295 ? 16.359 -12.195 -3.049 1 93.69 295 PRO B N 1
ATOM 5753 C CA . PRO B 1 295 ? 16.203 -12.828 -1.736 1 93.69 295 PRO B CA 1
ATOM 5754 C C . PRO B 1 295 ? 17.469 -13.555 -1.282 1 93.69 295 PRO B C 1
ATOM 5756 O O . PRO B 1 295 ? 18.25 -14.016 -2.115 1 93.69 295 PRO B O 1
ATOM 5759 N N . LYS B 1 296 ? 17.641 -13.711 -0.013 1 91.81 296 LYS B N 1
ATOM 5760 C CA . LYS B 1 296 ? 18.797 -14.375 0.568 1 91.81 296 LYS B CA 1
ATOM 5761 C C . LYS B 1 296 ? 18.703 -15.883 0.396 1 91.81 296 LYS B C 1
ATOM 5763 O O . LYS B 1 296 ? 19.656 -16.516 -0.068 1 91.81 296 LYS B O 1
ATOM 5768 N N . ILE B 1 297 ? 17.594 -16.5 0.818 1 90.75 297 ILE B N 1
ATOM 5769 C CA . ILE B 1 297 ? 17.391 -17.938 0.684 1 90.75 297 ILE B CA 1
ATOM 5770 C C . ILE B 1 297 ? 16.484 -18.219 -0.512 1 90.75 297 ILE B C 1
ATOM 5772 O O . ILE B 1 297 ? 15.398 -17.641 -0.627 1 90.75 297 ILE B O 1
ATOM 5776 N N . THR B 1 298 ? 16.938 -19.078 -1.412 1 90.62 298 THR B N 1
ATOM 5777 C CA . THR B 1 298 ? 16.203 -19.344 -2.643 1 90.62 298 THR B CA 1
ATOM 5778 C C . THR B 1 298 ? 16.5 -20.75 -3.166 1 90.62 298 THR B C 1
ATOM 5780 O O . THR B 1 298 ? 17.297 -21.469 -2.572 1 90.62 298 THR B O 1
ATOM 5783 N N . GLY B 1 299 ? 15.734 -21.125 -4.191 1 88.31 299 GLY B N 1
ATOM 5784 C CA . GLY B 1 299 ? 16.016 -22.359 -4.891 1 88.31 299 GLY B CA 1
ATOM 5785 C C . GLY B 1 299 ? 15.961 -23.578 -3.992 1 88.31 299 GLY B C 1
ATOM 5786 O O . GLY B 1 299 ? 15.016 -23.734 -3.219 1 88.31 299 GLY B O 1
ATOM 5787 N N . ARG B 1 300 ? 16.969 -24.344 -4.156 1 87.5 300 ARG B N 1
ATOM 5788 C CA . ARG B 1 300 ? 17.047 -25.625 -3.451 1 87.5 300 ARG B CA 1
ATOM 5789 C C . ARG B 1 300 ? 17.188 -25.406 -1.948 1 87.5 300 ARG B C 1
ATOM 5791 O O . ARG B 1 300 ? 16.672 -26.188 -1.151 1 87.5 300 ARG B O 1
ATOM 5798 N N . GLU B 1 301 ? 17.922 -24.391 -1.617 1 90.25 301 GLU B N 1
ATOM 5799 C CA . GLU B 1 301 ? 18.094 -24.109 -0.196 1 90.25 301 GLU B CA 1
ATOM 5800 C C . GLU B 1 301 ? 16.75 -23.844 0.486 1 90.25 301 GLU B C 1
ATOM 5802 O O . GLU B 1 301 ? 16.516 -24.328 1.597 1 90.25 301 GLU B O 1
ATOM 5807 N N . LEU B 1 302 ? 15.945 -23.078 -0.15 1 91.75 302 LEU B N 1
ATOM 5808 C CA . LEU B 1 302 ? 14.617 -22.797 0.394 1 91.75 302 LEU B CA 1
ATOM 5809 C C . LEU B 1 302 ? 13.797 -24.078 0.477 1 91.75 302 LEU B C 1
ATOM 5811 O O . LEU B 1 302 ? 13.156 -24.344 1.5 1 91.75 302 LEU B O 1
ATOM 5815 N N . ARG B 1 303 ? 13.82 -24.844 -0.561 1 91.25 303 ARG B N 1
ATOM 5816 C CA . ARG B 1 303 ? 13.102 -26.109 -0.571 1 91.25 303 ARG B CA 1
ATOM 5817 C C . ARG B 1 303 ? 13.562 -27.016 0.575 1 91.25 303 ARG B C 1
ATOM 5819 O O . ARG B 1 303 ? 12.734 -27.562 1.303 1 91.25 303 ARG B O 1
ATOM 5826 N N . ASP B 1 304 ? 14.852 -27.141 0.704 1 91.56 304 ASP B N 1
ATOM 5827 C CA . ASP B 1 304 ? 15.422 -28.031 1.719 1 91.56 304 ASP B CA 1
ATOM 5828 C C . ASP B 1 304 ? 15.047 -27.562 3.123 1 91.56 304 ASP B C 1
ATOM 5830 O O . ASP B 1 304 ? 14.867 -28.375 4.027 1 91.56 304 ASP B O 1
ATOM 5834 N N . SER B 1 305 ? 14.961 -26.297 3.262 1 92.19 305 SER B N 1
ATOM 5835 C CA . SER B 1 305 ? 14.539 -25.766 4.555 1 92.19 305 SER B CA 1
ATOM 5836 C C . SER B 1 305 ? 13.117 -26.188 4.895 1 92.19 305 SER B C 1
ATOM 5838 O O . SER B 1 305 ? 12.781 -26.375 6.066 1 92.19 305 SER B O 1
ATOM 5840 N N . TYR B 1 306 ? 12.25 -26.391 3.93 1 90.88 306 TYR B N 1
ATOM 5841 C CA . TYR B 1 306 ? 10.883 -26.859 4.129 1 90.88 306 TYR B CA 1
ATOM 5842 C C . TYR B 1 306 ? 10.852 -28.359 4.391 1 90.88 306 TYR B C 1
ATOM 5844 O O . TYR B 1 306 ? 10.25 -28.812 5.363 1 90.88 306 TYR B O 1
ATOM 5852 N N . VAL B 1 307 ? 11.547 -29.078 3.525 1 88.44 307 VAL B N 1
ATOM 5853 C CA . VAL B 1 307 ? 11.547 -30.547 3.578 1 88.44 307 VAL B CA 1
ATOM 5854 C C . VAL B 1 307 ? 12.148 -31.016 4.898 1 88.44 307 VAL B C 1
ATOM 5856 O O . VAL B 1 307 ? 11.656 -31.953 5.516 1 88.44 307 VAL B O 1
ATOM 5859 N N . GLY B 1 308 ? 13.156 -30.328 5.27 1 90.25 308 GLY B N 1
ATOM 5860 C CA . GLY B 1 308 ? 13.852 -30.703 6.488 1 90.25 308 GLY B CA 1
ATOM 5861 C C . GLY B 1 308 ? 12.992 -30.578 7.73 1 90.25 308 GLY B C 1
ATOM 5862 O O . GLY B 1 308 ? 13.266 -31.219 8.75 1 90.25 308 GLY B O 1
ATOM 5863 N N . LYS B 1 309 ? 11.953 -29.859 7.641 1 91.19 309 LYS B N 1
ATOM 5864 C CA . LYS B 1 309 ? 11.078 -29.641 8.789 1 91.19 309 LYS B CA 1
ATOM 5865 C C . LYS B 1 309 ? 9.742 -30.359 8.609 1 91.19 309 LYS B C 1
ATOM 5867 O O . LYS B 1 309 ? 8.836 -30.203 9.422 1 91.19 309 LYS B O 1
ATOM 5872 N N . GLY B 1 310 ? 9.633 -31.156 7.539 1 85.56 310 GLY B N 1
ATOM 5873 C CA . GLY B 1 310 ? 8.383 -31.859 7.254 1 85.56 310 GLY B CA 1
ATOM 5874 C C . GLY B 1 310 ? 7.297 -30.938 6.727 1 85.56 310 GLY B C 1
ATOM 5875 O O . GLY B 1 310 ? 6.113 -31.172 6.984 1 85.56 310 GLY B O 1
ATOM 5876 N N . GLY B 1 311 ? 7.766 -29.812 6.188 1 86.81 311 GLY B N 1
ATOM 5877 C CA . GLY B 1 311 ? 6.832 -28.859 5.609 1 86.81 311 GLY B CA 1
ATOM 5878 C C . GLY B 1 311 ? 7.02 -27.453 6.137 1 86.81 311 GLY B C 1
ATOM 5879 O O . GLY B 1 311 ? 7.523 -27.266 7.246 1 86.81 311 GLY B O 1
ATOM 5880 N N . PRO B 1 312 ? 6.609 -26.453 5.383 1 88.06 312 PRO B N 1
ATOM 5881 C CA . PRO B 1 312 ? 6.812 -25.062 5.785 1 88.06 312 PRO B CA 1
ATOM 5882 C C . PRO B 1 312 ? 5.996 -24.672 7.012 1 88.06 312 PRO B C 1
ATOM 5884 O O . PRO B 1 312 ? 6.398 -23.797 7.777 1 88.06 312 PRO B O 1
ATOM 5887 N N . GLY B 1 313 ? 4.879 -25.344 7.184 1 86.38 313 GLY B N 1
ATOM 5888 C CA . GLY B 1 313 ? 4.004 -25.031 8.297 1 86.38 313 GLY B CA 1
ATOM 5889 C C . GLY B 1 313 ? 4.605 -25.375 9.648 1 86.38 313 GLY B C 1
ATOM 5890 O O . GLY B 1 313 ? 4.117 -24.922 10.688 1 86.38 313 GLY B O 1
ATOM 5891 N N . ARG B 1 314 ? 5.664 -26.109 9.68 1 88.88 314 ARG B N 1
ATOM 5892 C CA . ARG B 1 314 ? 6.293 -26.562 10.922 1 88.88 314 ARG B CA 1
ATOM 5893 C C . ARG B 1 314 ? 7.48 -25.672 11.281 1 88.88 314 ARG B C 1
ATOM 5895 O O . ARG B 1 314 ? 8.086 -25.844 12.336 1 88.88 314 ARG B O 1
ATOM 5902 N N . ILE B 1 315 ? 7.805 -24.812 10.438 1 92.75 315 ILE B N 1
ATOM 5903 C CA . ILE B 1 315 ? 8.836 -23.812 10.719 1 92.75 315 ILE B CA 1
ATOM 5904 C C . ILE B 1 315 ? 8.273 -22.719 11.625 1 92.75 315 ILE B C 1
ATOM 5906 O O . ILE B 1 315 ? 7.191 -22.188 11.367 1 92.75 315 ILE B O 1
ATOM 5910 N N . PRO B 1 316 ? 9.078 -22.438 12.695 1 91.19 316 PRO B N 1
ATOM 5911 C CA . PRO B 1 316 ? 8.594 -21.344 13.562 1 91.19 316 PRO B CA 1
ATOM 5912 C C . PRO B 1 316 ? 8.281 -20.078 12.789 1 91.19 316 PRO B C 1
ATOM 5914 O O . PRO B 1 316 ? 9 -19.719 11.852 1 91.19 316 PRO B O 1
ATOM 5917 N N . LYS B 1 317 ? 7.297 -19.375 13.266 1 88.25 317 LYS B N 1
ATOM 5918 C CA . LYS B 1 317 ? 6.734 -18.234 12.547 1 88.25 317 LYS B CA 1
ATOM 5919 C C . LYS B 1 317 ? 7.801 -17.188 12.273 1 88.25 317 LYS B C 1
ATOM 5921 O O . LYS B 1 317 ? 7.871 -16.641 11.164 1 88.25 317 LYS B O 1
ATOM 5926 N N . ASP B 1 318 ? 8.633 -16.812 13.219 1 84.94 318 ASP B N 1
ATOM 5927 C CA . ASP B 1 318 ? 9.648 -15.773 13.07 1 84.94 318 ASP B CA 1
ATOM 5928 C C . ASP B 1 318 ? 10.703 -16.172 12.047 1 84.94 318 ASP B C 1
ATOM 5930 O O . ASP B 1 318 ? 11.172 -15.344 11.266 1 84.94 318 ASP B O 1
ATOM 5934 N N . LYS B 1 319 ? 11.039 -17.469 12.062 1 89.56 319 LYS B N 1
ATOM 5935 C CA . LYS B 1 319 ? 12.016 -17.969 11.102 1 89.56 319 LYS B CA 1
ATOM 5936 C C . LYS B 1 319 ? 11.445 -18 9.688 1 89.56 319 LYS B C 1
ATOM 5938 O O . LYS B 1 319 ? 12.148 -17.719 8.719 1 89.56 319 LYS B O 1
ATOM 5943 N N . LYS B 1 320 ? 10.203 -18.375 9.672 1 91.62 320 LYS B N 1
ATOM 5944 C CA . LYS B 1 320 ? 9.531 -18.406 8.375 1 91.62 320 LYS B CA 1
ATOM 5945 C C . LYS B 1 320 ? 9.43 -17 7.777 1 91.62 320 LYS B C 1
ATOM 5947 O O . LYS B 1 320 ? 9.648 -16.812 6.582 1 91.62 320 LYS B O 1
ATOM 5952 N N . TRP B 1 321 ? 9.102 -16.062 8.609 1 91.25 321 TRP B N 1
ATOM 5953 C CA . TRP B 1 321 ? 9.039 -14.672 8.18 1 91.25 321 TRP B CA 1
ATOM 5954 C C . TRP B 1 321 ? 10.367 -14.227 7.59 1 91.25 321 TRP B C 1
ATOM 5956 O O . TRP B 1 321 ? 10.414 -13.656 6.5 1 91.25 321 TRP B O 1
ATOM 5966 N N . LEU B 1 322 ? 11.43 -14.539 8.211 1 89.12 322 LEU B N 1
ATOM 5967 C CA . LEU B 1 322 ? 12.758 -14.117 7.77 1 89.12 322 LEU B CA 1
ATOM 5968 C C . LEU B 1 322 ? 13.133 -14.797 6.457 1 89.12 322 LEU B C 1
ATOM 5970 O O . LEU B 1 322 ? 13.797 -14.188 5.609 1 89.12 322 LEU B O 1
ATOM 5974 N N . GLN B 1 323 ? 12.727 -16.062 6.328 1 90.94 323 GLN B N 1
ATOM 5975 C CA . GLN B 1 323 ? 13.016 -16.781 5.098 1 90.94 323 GLN B CA 1
ATOM 5976 C C . GLN B 1 323 ? 12.461 -16.047 3.881 1 90.94 323 GLN B C 1
ATOM 5978 O O . GLN B 1 323 ? 13.047 -16.109 2.799 1 90.94 323 GLN B O 1
ATOM 5983 N N . HIS B 1 324 ? 11.398 -15.297 4.125 1 92.75 324 HIS B N 1
ATOM 5984 C CA . HIS B 1 324 ? 10.719 -14.703 2.979 1 92.75 324 HIS B CA 1
ATOM 5985 C C . HIS B 1 324 ? 10.953 -13.203 2.918 1 92.75 324 HIS B C 1
ATOM 5987 O O . HIS B 1 324 ? 10.625 -12.555 1.921 1 92.75 324 HIS B O 1
ATOM 5993 N N . MET B 1 325 ? 11.586 -12.641 3.945 1 92.75 325 MET B N 1
ATOM 5994 C CA . MET B 1 325 ? 11.727 -11.188 3.984 1 92.75 325 MET B CA 1
ATOM 5995 C C . MET B 1 325 ? 13.188 -10.773 3.85 1 92.75 325 MET B C 1
ATOM 5997 O O . MET B 1 325 ? 13.492 -9.648 3.451 1 92.75 325 MET B O 1
ATOM 6001 N N . GLU B 1 326 ? 14.102 -11.703 4.172 1 92.31 326 GLU B N 1
ATOM 6002 C CA . GLU B 1 326 ? 15.516 -11.352 4.141 1 92.31 326 GLU B CA 1
ATOM 6003 C C . GLU B 1 326 ? 16.047 -11.352 2.709 1 92.31 326 GLU B C 1
ATOM 6005 O O . GLU B 1 326 ? 15.773 -12.266 1.937 1 92.31 326 GLU B O 1
ATOM 6010 N N . LEU B 1 327 ? 16.766 -10.328 2.41 1 93.38 327 LEU B N 1
ATOM 6011 C CA . LEU B 1 327 ? 17.375 -10.156 1.097 1 93.38 327 LEU B CA 1
ATOM 6012 C C . LEU B 1 327 ? 18.906 -10.234 1.188 1 93.38 327 LEU B C 1
ATOM 6014 O O . LEU B 1 327 ? 19.469 -10.195 2.285 1 93.38 327 LEU B O 1
ATOM 6018 N N . LEU B 1 328 ? 19.516 -10.391 0.048 1 91.5 328 LEU B N 1
ATOM 6019 C CA . LEU B 1 328 ? 20.969 -10.266 0.01 1 91.5 328 LEU B CA 1
ATOM 6020 C C . LEU B 1 328 ? 21.406 -8.898 0.513 1 91.5 328 LEU B C 1
ATOM 6022 O O . LEU B 1 328 ? 20.625 -7.949 0.522 1 91.5 328 LEU B O 1
ATOM 6026 N N . PRO B 1 329 ? 22.625 -8.812 1.007 1 86.38 329 PRO B N 1
ATOM 6027 C CA . PRO B 1 329 ? 23.109 -7.523 1.506 1 86.38 329 PRO B CA 1
ATOM 6028 C C . PRO B 1 329 ? 23.078 -6.43 0.44 1 86.38 329 PRO B C 1
ATOM 6030 O O . PRO B 1 329 ? 23.062 -6.73 -0.756 1 86.38 329 PRO B O 1
ATOM 6033 N N . PRO B 1 330 ? 23.094 -5.211 0.91 1 86.75 330 PRO B N 1
ATOM 6034 C CA . PRO B 1 330 ? 23.141 -4.105 -0.052 1 86.75 330 PRO B CA 1
ATOM 6035 C C . PRO B 1 330 ? 24.344 -4.199 -0.992 1 86.75 330 PRO B C 1
ATOM 6037 O O . PRO B 1 330 ? 25.422 -4.656 -0.589 1 86.75 330 PRO B O 1
ATOM 6040 N N . GLY B 1 331 ? 24.188 -3.734 -2.203 1 86.12 331 GLY B N 1
ATOM 6041 C CA . GLY B 1 331 ? 25.266 -3.748 -3.178 1 86.12 331 GLY B CA 1
ATOM 6042 C C . GLY B 1 331 ? 24.953 -4.574 -4.41 1 86.12 331 GLY B C 1
ATOM 6043 O O . GLY B 1 331 ? 25.609 -4.434 -5.445 1 86.12 331 GLY B O 1
ATOM 6044 N N . THR B 1 332 ? 24 -5.449 -4.273 1 91.31 332 THR B N 1
ATOM 6045 C CA . THR B 1 332 ? 23.578 -6.25 -5.418 1 91.31 332 THR B CA 1
ATOM 6046 C C . THR B 1 332 ? 22.094 -6.055 -5.688 1 91.31 332 THR B C 1
ATOM 6048 O O . THR B 1 332 ? 21.25 -6.402 -4.852 1 91.31 332 THR B O 1
ATOM 6051 N N . THR B 1 333 ? 21.766 -5.551 -6.816 1 95.44 333 THR B N 1
ATOM 6052 C CA . THR B 1 333 ? 20.359 -5.383 -7.188 1 95.44 333 THR B CA 1
ATOM 6053 C C . THR B 1 333 ? 19.859 -6.59 -7.973 1 95.44 333 THR B C 1
ATOM 6055 O O . THR B 1 333 ? 20.656 -7.426 -8.406 1 95.44 333 THR B O 1
ATOM 6058 N N . THR B 1 334 ? 18.594 -6.727 -8.078 1 97.25 334 THR B N 1
ATOM 6059 C CA . THR B 1 334 ? 18 -7.754 -8.938 1 97.25 334 THR B CA 1
ATOM 6060 C C . THR B 1 334 ? 18.484 -7.602 -10.375 1 97.25 334 THR B C 1
ATOM 6062 O O . THR B 1 334 ? 18.703 -8.594 -11.07 1 97.25 334 THR B O 1
ATOM 6065 N N . LYS B 1 335 ? 18.688 -6.348 -10.844 1 97.88 335 LYS B N 1
ATOM 6066 C CA . LYS B 1 335 ? 19.234 -6.109 -12.18 1 97.88 335 LYS B CA 1
ATOM 6067 C C . LYS B 1 335 ? 20.594 -6.793 -12.336 1 97.88 335 LYS B C 1
ATOM 6069 O O . LYS B 1 335 ? 20.828 -7.492 -13.32 1 97.88 335 LYS B O 1
ATOM 6074 N N . ASP B 1 336 ? 21.453 -6.586 -11.336 1 96.69 336 ASP B N 1
ATOM 6075 C CA . ASP B 1 336 ? 22.781 -7.184 -11.375 1 96.69 336 ASP B CA 1
ATOM 6076 C C . ASP B 1 336 ? 22.703 -8.703 -11.469 1 96.69 336 ASP B C 1
ATOM 6078 O O . ASP B 1 336 ? 23.406 -9.32 -12.273 1 96.69 336 ASP B O 1
ATOM 6082 N N . LEU B 1 337 ? 21.875 -9.242 -10.633 1 95.44 337 LEU B N 1
ATOM 6083 C CA . LEU B 1 337 ? 21.75 -10.695 -10.609 1 95.44 337 LEU B CA 1
ATOM 6084 C C . LEU B 1 337 ? 21.219 -11.219 -11.945 1 95.44 337 LEU B C 1
ATOM 6086 O O . LEU B 1 337 ? 21.766 -12.172 -12.492 1 95.44 337 LEU B O 1
ATOM 6090 N N . VAL B 1 338 ? 20.172 -10.617 -12.469 1 96.69 338 VAL B N 1
ATOM 6091 C CA . VAL B 1 338 ? 19.531 -11.078 -13.695 1 96.69 338 VAL B CA 1
ATOM 6092 C C . VAL B 1 338 ? 20.516 -10.977 -14.859 1 96.69 338 VAL B C 1
ATOM 6094 O O . VAL B 1 338 ? 20.625 -11.898 -15.672 1 96.69 338 VAL B O 1
ATOM 6097 N N . HIS B 1 339 ? 21.234 -9.859 -14.969 1 97.5 339 HIS B N 1
ATOM 6098 C CA . HIS B 1 339 ? 22.234 -9.703 -16.031 1 97.5 339 HIS B CA 1
ATOM 6099 C C . HIS B 1 339 ? 23.328 -10.758 -15.914 1 97.5 339 HIS B C 1
ATOM 6101 O O . HIS B 1 339 ? 23.766 -11.305 -16.938 1 97.5 339 HIS B O 1
ATOM 6107 N N . GLU B 1 340 ? 23.734 -11.047 -14.727 1 96.5 340 GLU B N 1
ATOM 6108 C CA . GLU B 1 340 ? 24.734 -12.078 -14.508 1 96.5 340 GLU B CA 1
ATOM 6109 C C . GLU B 1 340 ? 24.219 -13.453 -14.938 1 96.5 340 GLU B C 1
ATOM 6111 O O . GLU B 1 340 ? 24.938 -14.203 -15.609 1 96.5 340 GLU B O 1
ATOM 6116 N N . LEU B 1 341 ? 23.031 -13.766 -14.531 1 95.06 341 LEU B N 1
ATOM 6117 C CA . LEU B 1 341 ? 22.438 -15.062 -14.852 1 95.06 341 LEU B CA 1
ATOM 6118 C C . LEU B 1 341 ? 22.312 -15.234 -16.359 1 95.06 341 LEU B C 1
ATOM 6120 O O . LEU B 1 341 ? 22.594 -16.312 -16.891 1 95.06 341 LEU B O 1
ATOM 6124 N N . ILE B 1 342 ? 21.859 -14.242 -17.031 1 96.31 342 ILE B N 1
ATOM 6125 C CA . ILE B 1 342 ? 21.688 -14.297 -18.484 1 96.31 342 ILE B CA 1
ATOM 6126 C C . ILE B 1 342 ? 23.031 -14.508 -19.156 1 96.31 342 ILE B C 1
ATOM 6128 O O . ILE B 1 342 ? 23.141 -15.25 -20.141 1 96.31 342 ILE B O 1
ATOM 6132 N N . ALA B 1 343 ? 24.047 -13.922 -18.625 1 96.88 343 ALA B N 1
ATOM 6133 C CA . ALA B 1 343 ? 25.375 -13.969 -19.219 1 96.88 343 ALA B CA 1
ATOM 6134 C C . ALA B 1 343 ? 26.047 -15.312 -18.938 1 96.88 343 ALA B C 1
ATOM 6136 O O . ALA B 1 343 ? 26.891 -15.766 -19.719 1 96.88 343 ALA B O 1
ATOM 6137 N N . THR B 1 344 ? 25.672 -16.016 -17.859 1 95.62 344 THR B N 1
ATOM 6138 C CA . THR B 1 344 ? 26.547 -17.094 -17.375 1 95.62 344 THR B CA 1
ATOM 6139 C C . THR B 1 344 ? 25.797 -18.422 -17.359 1 95.62 344 THR B C 1
ATOM 6141 O O . THR B 1 344 ? 26.406 -19.484 -17.281 1 95.62 344 THR B O 1
ATOM 6144 N N . VAL B 1 345 ? 24.516 -18.359 -17.328 1 94.38 345 VAL B N 1
ATOM 6145 C CA . VAL B 1 345 ? 23.75 -19.594 -17.203 1 94.38 345 VAL B CA 1
ATOM 6146 C C . VAL B 1 345 ? 22.938 -19.828 -18.469 1 94.38 345 VAL B C 1
ATOM 6148 O O . VAL B 1 345 ? 22.156 -18.984 -18.891 1 94.38 345 VAL B O 1
ATOM 6151 N N . GLU B 1 346 ? 23.078 -20.922 -19.031 1 91.62 346 GLU B N 1
ATOM 6152 C CA . GLU B 1 346 ? 22.438 -21.219 -20.297 1 91.62 346 GLU B CA 1
ATOM 6153 C C . GLU B 1 346 ? 21.031 -21.766 -20.094 1 91.62 346 GLU B C 1
ATOM 6155 O O . GLU B 1 346 ? 20.062 -21.297 -20.703 1 91.62 346 GLU B O 1
ATOM 6160 N N . ASP B 1 347 ? 20.906 -22.734 -19.219 1 94 347 ASP B N 1
ATOM 6161 C CA . ASP B 1 347 ? 19.641 -23.438 -19.016 1 94 347 ASP B CA 1
ATOM 6162 C C . ASP B 1 347 ? 18.766 -22.719 -17.984 1 94 347 ASP B C 1
ATOM 6164 O O . ASP B 1 347 ? 19.172 -22.547 -16.844 1 94 347 ASP B O 1
ATOM 6168 N N . ASP B 1 348 ? 17.547 -22.359 -18.344 1 95.75 348 ASP B N 1
ATOM 6169 C CA . ASP B 1 348 ? 16.625 -21.641 -17.453 1 95.75 348 ASP B CA 1
ATOM 6170 C C . ASP B 1 348 ? 16.328 -22.453 -16.203 1 95.75 348 ASP B C 1
ATOM 6172 O O . ASP B 1 348 ? 16.078 -21.891 -15.133 1 95.75 348 ASP B O 1
ATOM 6176 N N . GLU B 1 349 ? 16.359 -23.797 -16.266 1 93.88 349 GLU B N 1
ATOM 6177 C CA . GLU B 1 349 ? 16.109 -24.656 -15.109 1 93.88 349 GLU B CA 1
ATOM 6178 C C . GLU B 1 349 ? 17.234 -24.547 -14.078 1 93.88 349 GLU B C 1
ATOM 6180 O O . GLU B 1 349 ? 17.047 -24.906 -12.914 1 93.88 349 GLU B O 1
ATOM 6185 N N . ASP B 1 350 ? 18.406 -24.094 -14.555 1 93.5 350 ASP B N 1
ATOM 6186 C CA . ASP B 1 350 ? 19.5 -23.828 -13.625 1 93.5 350 ASP B CA 1
ATOM 6187 C C . ASP B 1 350 ? 19.359 -22.453 -12.969 1 93.5 350 ASP B C 1
ATOM 6189 O O . ASP B 1 350 ? 19.984 -22.188 -11.945 1 93.5 350 ASP B O 1
ATOM 6193 N N . VAL B 1 351 ? 18.609 -21.641 -13.617 1 94.31 351 VAL B N 1
ATOM 6194 C CA . VAL B 1 351 ? 18.359 -20.297 -13.078 1 94.31 351 VAL B CA 1
ATOM 6195 C C . VAL B 1 351 ? 17.25 -20.359 -12.031 1 94.31 351 VAL B C 1
ATOM 6197 O O . VAL B 1 351 ? 17.375 -19.797 -10.945 1 94.31 351 VAL B O 1
ATOM 6200 N N . ALA B 1 352 ? 16.172 -21.031 -12.359 1 95.12 352 ALA B N 1
ATOM 6201 C CA . ALA B 1 352 ? 15.016 -21.094 -11.477 1 95.12 352 ALA B CA 1
ATOM 6202 C C . ALA B 1 352 ? 14.516 -22.531 -11.328 1 95.12 352 ALA B C 1
ATOM 6204 O O . ALA B 1 352 ? 14.344 -23.234 -12.328 1 95.12 352 ALA B O 1
ATOM 6205 N N . GLY B 1 353 ? 14.367 -22.922 -10.117 1 93.19 353 GLY B N 1
ATOM 6206 C CA . GLY B 1 353 ? 13.922 -24.281 -9.836 1 93.19 353 GLY B CA 1
ATOM 6207 C C . GLY B 1 353 ? 13.633 -24.516 -8.367 1 93.19 353 GLY B C 1
ATOM 6208 O O . GLY B 1 353 ? 13.703 -23.578 -7.555 1 93.19 353 GLY B O 1
ATOM 6209 N N . CYS B 1 354 ? 13.273 -25.719 -8.062 1 89.31 354 CYS B N 1
ATOM 6210 C CA . CYS B 1 354 ? 12.953 -26.109 -6.691 1 89.31 354 CYS B CA 1
ATOM 6211 C C . CYS B 1 354 ? 13.867 -27.219 -6.203 1 89.31 354 CYS B C 1
ATOM 6213 O O . CYS B 1 354 ? 14.516 -27.094 -5.168 1 89.31 354 CYS B O 1
ATOM 6215 N N . GLY B 1 355 ? 14.023 -28.281 -7.02 1 85.62 355 GLY B N 1
ATOM 6216 C CA . GLY B 1 355 ? 14.781 -29.391 -6.449 1 85.62 355 GLY B CA 1
ATOM 6217 C C . GLY B 1 355 ? 15.484 -30.234 -7.492 1 85.62 355 GLY B C 1
ATOM 6218 O O . GLY B 1 355 ? 16.438 -30.938 -7.176 1 85.62 355 GLY B O 1
ATOM 6219 N N . ASP B 1 356 ? 15.125 -30.141 -8.719 1 84.94 356 ASP B N 1
ATOM 6220 C CA . ASP B 1 356 ? 15.664 -31 -9.75 1 84.94 356 ASP B CA 1
ATOM 6221 C C . ASP B 1 356 ? 17.125 -30.656 -10.062 1 84.94 356 ASP B C 1
ATOM 6223 O O . ASP B 1 356 ? 17.891 -31.516 -10.492 1 84.94 356 ASP B O 1
ATOM 6227 N N . ARG B 1 357 ? 17.344 -29.406 -9.875 1 83.88 357 ARG B N 1
ATOM 6228 C CA . ARG B 1 357 ? 18.688 -28.922 -10.18 1 83.88 357 ARG B CA 1
ATOM 6229 C C . ARG B 1 357 ? 19.391 -28.422 -8.922 1 83.88 357 ARG B C 1
ATOM 6231 O O . ARG B 1 357 ? 18.766 -27.797 -8.062 1 83.88 357 ARG B O 1
ATOM 6238 N N . GLU B 1 358 ? 20.672 -28.734 -8.875 1 77.06 358 GLU B N 1
ATOM 6239 C CA . GLU B 1 358 ? 21.453 -28.344 -7.711 1 77.06 358 GLU B CA 1
ATOM 6240 C C . GLU B 1 358 ? 21.703 -26.844 -7.68 1 77.06 358 GLU B C 1
ATOM 6242 O O . GLU B 1 358 ? 21.812 -26.25 -6.605 1 77.06 358 GLU B O 1
ATOM 6247 N N . ASN B 1 359 ? 21.641 -26.234 -8.75 1 71.88 359 ASN B N 1
ATOM 6248 C CA . ASN B 1 359 ? 22.156 -24.859 -8.844 1 71.88 359 ASN B CA 1
ATOM 6249 C C . ASN B 1 359 ? 21.031 -23.859 -9.133 1 71.88 359 ASN B C 1
ATOM 6251 O O . ASN B 1 359 ? 21.297 -22.766 -9.641 1 71.88 359 ASN B O 1
ATOM 6255 N N . SER B 1 360 ? 19.906 -24.25 -8.852 1 78.81 360 SER B N 1
ATOM 6256 C CA . SER B 1 360 ? 18.891 -23.25 -9.109 1 78.81 360 SER B CA 1
ATOM 6257 C C . SER B 1 360 ? 19.078 -22.031 -8.211 1 78.81 360 SER B C 1
ATOM 6259 O O . SER B 1 360 ? 19 -22.141 -6.988 1 78.81 360 SER B O 1
ATOM 6261 N N . ARG B 1 361 ? 19.234 -20.891 -8.836 1 82.56 361 ARG B N 1
ATOM 6262 C CA . ARG B 1 361 ? 19.578 -19.641 -8.156 1 82.56 361 ARG B CA 1
ATOM 6263 C C . ARG B 1 361 ? 18.328 -18.922 -7.66 1 82.56 361 ARG B C 1
ATOM 6265 O O . ARG B 1 361 ? 18.406 -18.078 -6.77 1 82.56 361 ARG B O 1
ATOM 6272 N N . LEU B 1 362 ? 17.219 -19.172 -8.289 1 92.06 362 LEU B N 1
ATOM 6273 C CA . LEU B 1 362 ? 15.914 -18.641 -7.895 1 92.06 362 LEU B CA 1
ATOM 6274 C C . LEU B 1 362 ? 14.914 -19.766 -7.664 1 92.06 362 LEU B C 1
ATOM 6276 O O . LEU B 1 362 ? 15.156 -20.906 -8.062 1 92.06 362 LEU B O 1
ATOM 6280 N N . SER B 1 363 ? 13.914 -19.438 -6.988 1 94.31 363 SER B N 1
ATOM 6281 C CA . SER B 1 363 ? 12.898 -20.453 -6.695 1 94.31 363 SER B CA 1
ATOM 6282 C C . SER B 1 363 ? 11.672 -20.266 -7.582 1 94.31 363 SER B C 1
ATOM 6284 O O . SER B 1 363 ? 11.266 -19.141 -7.863 1 94.31 363 SER B O 1
ATOM 6286 N N . THR B 1 364 ? 11.07 -21.359 -7.965 1 95.44 364 THR B N 1
ATOM 6287 C CA . THR B 1 364 ? 9.852 -21.328 -8.766 1 95.44 364 THR B CA 1
ATOM 6288 C C . THR B 1 364 ? 8.617 -21.328 -7.871 1 95.44 364 THR B C 1
ATOM 6290 O O . THR B 1 364 ? 7.492 -21.516 -8.352 1 95.44 364 THR B O 1
ATOM 6293 N N . MET B 1 365 ? 8.781 -21.109 -6.59 1 93.31 365 MET B N 1
ATOM 6294 C CA . MET B 1 365 ? 7.676 -21.062 -5.637 1 93.31 365 MET B CA 1
ATOM 6295 C C . MET B 1 365 ? 6.863 -19.781 -5.805 1 93.31 365 MET B C 1
ATOM 6297 O O . MET B 1 365 ? 7.238 -18.906 -6.582 1 93.31 365 MET B O 1
ATOM 6301 N N . CYS B 1 366 ? 5.824 -19.625 -5.043 1 94.62 366 CYS B N 1
ATOM 6302 C CA . CYS B 1 366 ? 4.719 -18.719 -5.309 1 94.62 366 CYS B CA 1
ATOM 6303 C C . CYS B 1 366 ? 5.055 -17.297 -4.855 1 94.62 366 CYS B C 1
ATOM 6305 O O . CYS B 1 366 ? 4.391 -16.344 -5.25 1 94.62 366 CYS B O 1
ATOM 6307 N N . TYR B 1 367 ? 6.004 -17.125 -4.141 1 95.12 367 TYR B N 1
ATOM 6308 C CA . TYR B 1 367 ? 6.164 -15.93 -3.32 1 95.12 367 TYR B CA 1
ATOM 6309 C C . TYR B 1 367 ? 6.773 -14.797 -4.129 1 95.12 367 TYR B C 1
ATOM 6311 O O . TYR B 1 367 ? 7.672 -15.016 -4.941 1 95.12 367 TYR B O 1
ATOM 6319 N N . CYS B 1 368 ? 6.328 -13.602 -3.893 1 97.31 368 CYS B N 1
ATOM 6320 C CA . CYS B 1 368 ? 6.613 -12.438 -4.723 1 97.31 368 CYS B CA 1
ATOM 6321 C C . CYS B 1 368 ? 8.117 -12.219 -4.859 1 97.31 368 CYS B C 1
ATOM 6323 O O . CYS B 1 368 ? 8.617 -11.961 -5.957 1 97.31 368 CYS B O 1
ATOM 6325 N N . GLU B 1 369 ? 8.891 -12.336 -3.758 1 93.56 369 GLU B N 1
ATOM 6326 C CA . GLU B 1 369 ? 10.32 -12.055 -3.771 1 93.56 369 GLU B CA 1
ATOM 6327 C C . GLU B 1 369 ? 11.07 -13.055 -4.645 1 93.56 369 GLU B C 1
ATOM 6329 O O . GLU B 1 369 ? 12.172 -12.773 -5.117 1 93.56 369 GLU B O 1
ATOM 6334 N N . GLN B 1 370 ? 10.438 -14.234 -4.879 1 93.56 370 GLN B N 1
ATOM 6335 C CA . GLN B 1 370 ? 11.016 -15.266 -5.738 1 93.56 370 GLN B CA 1
ATOM 6336 C C . GLN B 1 370 ? 10.469 -15.164 -7.16 1 93.56 370 GLN B C 1
ATOM 6338 O O . GLN B 1 370 ? 11.203 -14.836 -8.094 1 93.56 370 GLN B O 1
ATOM 6343 N N . ALA B 1 371 ? 9.188 -15.273 -7.191 1 97.25 371 ALA B N 1
ATOM 6344 C CA . ALA B 1 371 ? 8.461 -15.445 -8.445 1 97.25 371 ALA B CA 1
ATOM 6345 C C . ALA B 1 371 ? 8.609 -14.219 -9.336 1 97.25 371 ALA B C 1
ATOM 6347 O O . ALA B 1 371 ? 8.742 -14.336 -10.555 1 97.25 371 ALA B O 1
ATOM 6348 N N . PHE B 1 372 ? 8.562 -13.031 -8.812 1 98.44 372 PHE B N 1
ATOM 6349 C CA . PHE B 1 372 ? 8.617 -11.82 -9.617 1 98.44 372 PHE B CA 1
ATOM 6350 C C . PHE B 1 372 ? 9.984 -11.656 -10.266 1 98.44 372 PHE B C 1
ATOM 6352 O O . PHE B 1 372 ? 10.086 -11.195 -11.398 1 98.44 372 PHE B O 1
ATOM 6359 N N . THR B 1 373 ? 11.039 -12.023 -9.555 1 96.94 373 THR B N 1
ATOM 6360 C CA . THR B 1 373 ? 12.391 -11.984 -10.117 1 96.94 373 THR B CA 1
ATOM 6361 C C . THR B 1 373 ? 12.492 -12.914 -11.328 1 96.94 373 THR B C 1
ATOM 6363 O O . THR B 1 373 ? 13.109 -12.555 -12.336 1 96.94 373 THR B O 1
ATOM 6366 N N . VAL B 1 374 ? 11.883 -14.055 -11.219 1 97.88 374 VAL B N 1
ATOM 6367 C CA . VAL B 1 374 ? 11.883 -15 -12.328 1 97.88 374 VAL B CA 1
ATOM 6368 C C . VAL B 1 374 ? 11.141 -14.406 -13.516 1 97.88 374 VAL B C 1
ATOM 6370 O O . VAL B 1 374 ? 11.57 -14.555 -14.664 1 97.88 374 VAL B O 1
ATOM 6373 N N . VAL B 1 375 ? 10.039 -13.734 -13.258 1 98.81 375 VAL B N 1
ATOM 6374 C CA . VAL B 1 375 ? 9.266 -13.078 -14.305 1 98.81 375 VAL B CA 1
ATOM 6375 C C . VAL B 1 375 ? 10.141 -12.062 -15.039 1 98.81 375 VAL B C 1
ATOM 6377 O O . VAL B 1 375 ? 10.18 -12.039 -16.266 1 98.81 375 VAL B O 1
ATOM 6380 N N . LEU B 1 376 ? 10.805 -11.219 -14.273 1 98.62 376 LEU B N 1
ATOM 6381 C CA . LEU B 1 376 ? 11.641 -10.172 -14.859 1 98.62 376 LEU B CA 1
ATOM 6382 C C . LEU B 1 376 ? 12.797 -10.773 -15.648 1 98.62 376 LEU B C 1
ATOM 6384 O O . LEU B 1 376 ? 13.164 -10.266 -16.703 1 98.62 376 LEU B O 1
ATOM 6388 N N . TYR B 1 377 ? 13.344 -11.875 -15.164 1 97.94 377 TYR B N 1
ATOM 6389 C CA . TYR B 1 377 ? 14.398 -12.602 -15.859 1 97.94 377 TYR B CA 1
ATOM 6390 C C . TYR B 1 377 ? 13.914 -13.102 -17.219 1 97.94 377 TYR B C 1
ATOM 6392 O O . TYR B 1 377 ? 14.555 -12.852 -18.234 1 97.94 377 TYR B O 1
ATOM 6400 N N . LEU B 1 378 ? 12.828 -13.781 -17.219 1 98.62 378 LEU B N 1
ATOM 6401 C CA . LEU B 1 378 ? 12.297 -14.352 -18.453 1 98.62 378 LEU B CA 1
ATOM 6402 C C . LEU B 1 378 ? 11.922 -13.258 -19.438 1 98.62 378 LEU B C 1
ATOM 6404 O O . LEU B 1 378 ? 12.148 -13.398 -20.641 1 98.62 378 LEU B O 1
ATOM 6408 N N . ALA B 1 379 ? 11.289 -12.172 -18.953 1 98.81 379 ALA B N 1
ATOM 6409 C CA . ALA B 1 379 ? 10.938 -11.039 -19.812 1 98.81 379 ALA B CA 1
ATOM 6410 C C . ALA B 1 379 ? 12.18 -10.43 -20.453 1 98.81 379 ALA B C 1
ATOM 6412 O O . ALA B 1 379 ? 12.172 -10.078 -21.641 1 98.81 379 ALA B O 1
ATOM 6413 N N . TYR B 1 380 ? 13.188 -10.266 -19.641 1 98.56 380 TYR B N 1
ATOM 6414 C CA . TYR B 1 380 ? 14.406 -9.648 -20.125 1 98.56 380 TYR B CA 1
ATOM 6415 C C . TYR B 1 380 ? 15.102 -10.547 -21.141 1 98.56 380 TYR B C 1
ATOM 6417 O O . TYR B 1 380 ? 15.555 -10.078 -22.188 1 98.56 380 TYR B O 1
ATOM 6425 N N . LYS B 1 381 ? 15.219 -11.797 -20.828 1 98.06 381 LYS B N 1
ATOM 6426 C CA . LYS B 1 381 ? 15.984 -12.742 -21.641 1 98.06 381 LYS B CA 1
ATOM 6427 C C . LYS B 1 381 ? 15.297 -12.992 -22.969 1 98.06 381 LYS B C 1
ATOM 6429 O O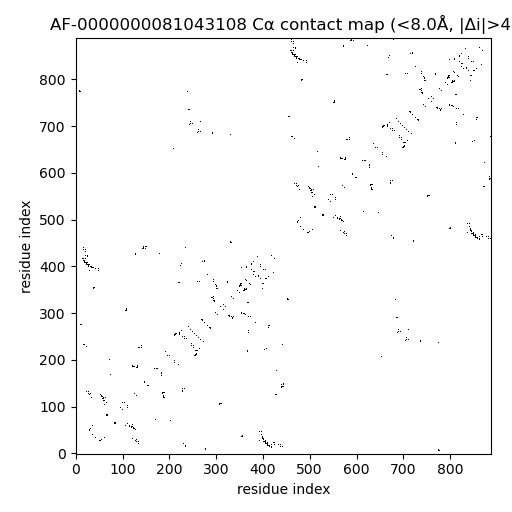 . LYS B 1 381 ? 15.945 -13 -24.016 1 98.06 381 LYS B O 1
ATOM 6434 N N . TYR B 1 382 ? 13.945 -13.172 -22.969 1 97.62 382 TYR B N 1
ATOM 6435 C CA . TYR B 1 382 ? 13.258 -13.664 -24.156 1 97.62 382 TYR B CA 1
ATOM 6436 C C . TYR B 1 382 ? 12.273 -12.625 -24.672 1 97.62 382 TYR B C 1
ATOM 6438 O O . TYR B 1 382 ? 11.852 -12.688 -25.828 1 97.62 382 TYR B O 1
ATOM 6446 N N . GLY B 1 383 ? 11.852 -11.695 -23.891 1 94.06 383 GLY B N 1
ATOM 6447 C CA . GLY B 1 383 ? 10.695 -10.852 -24.172 1 94.06 383 GLY B CA 1
ATOM 6448 C C . GLY B 1 383 ? 10.867 -10.016 -25.422 1 94.06 383 GLY B C 1
ATOM 6449 O O . GLY B 1 383 ? 9.891 -9.742 -26.141 1 94.06 383 GLY B O 1
ATOM 6450 N N . THR B 1 384 ? 12.062 -9.57 -25.656 1 90.38 384 THR B N 1
ATOM 6451 C CA . THR B 1 384 ? 12.297 -8.688 -26.797 1 90.38 384 THR B CA 1
ATOM 6452 C C . THR B 1 384 ? 12.273 -9.461 -28.109 1 90.38 384 THR B C 1
ATOM 6454 O O . THR B 1 384 ? 11.742 -8.984 -29.109 1 90.38 384 THR B O 1
ATOM 6457 N N . ASP B 1 385 ? 12.664 -10.672 -28.062 1 91.12 385 ASP B N 1
ATOM 6458 C CA . ASP B 1 385 ? 12.914 -11.375 -29.328 1 91.12 385 ASP B CA 1
ATOM 6459 C C . ASP B 1 385 ? 11.844 -12.445 -29.562 1 91.12 385 ASP B C 1
ATOM 6461 O O . ASP B 1 385 ? 11.539 -12.766 -30.719 1 91.12 385 ASP B O 1
ATOM 6465 N N . ASP B 1 386 ? 11.375 -12.953 -28.531 1 95.25 386 ASP B N 1
ATOM 6466 C CA . ASP B 1 386 ? 10.5 -14.109 -28.688 1 95.25 386 ASP B CA 1
ATOM 6467 C C . ASP B 1 386 ? 9.531 -14.227 -27.516 1 95.25 386 ASP B C 1
ATOM 6469 O O . ASP B 1 386 ? 9.711 -15.07 -26.625 1 95.25 386 ASP B O 1
ATOM 6473 N N . PRO B 1 387 ? 8.445 -13.453 -27.516 1 96.88 387 PRO B N 1
ATOM 6474 C CA . PRO B 1 387 ? 7.465 -13.508 -26.438 1 96.88 387 PRO B CA 1
ATOM 6475 C C . PRO B 1 387 ? 6.871 -14.906 -26.25 1 96.88 387 PRO B C 1
ATOM 6477 O O . PRO B 1 387 ? 6.547 -15.297 -25.125 1 96.88 387 PRO B O 1
ATOM 6480 N N . ARG B 1 388 ? 6.73 -15.664 -27.344 1 97.88 388 ARG B N 1
ATOM 6481 C CA . ARG B 1 388 ? 6.234 -17.031 -27.25 1 97.88 388 ARG B CA 1
ATOM 6482 C C . ARG B 1 388 ? 7.172 -17.906 -26.422 1 97.88 388 ARG B C 1
ATOM 6484 O O . ARG B 1 388 ? 6.719 -18.656 -25.547 1 97.88 388 ARG B O 1
ATOM 6491 N N . LYS B 1 389 ? 8.414 -17.781 -26.703 1 97.81 389 LYS B N 1
ATOM 6492 C CA . LYS B 1 389 ? 9.398 -18.562 -25.938 1 97.81 389 LYS B CA 1
ATOM 6493 C C . LYS B 1 389 ? 9.414 -18.156 -24.469 1 97.81 389 LYS B C 1
ATOM 6495 O O . LYS B 1 389 ? 9.586 -19 -23.594 1 97.81 389 LYS B O 1
ATOM 6500 N N . ALA B 1 390 ? 9.266 -16.859 -24.156 1 98.44 390 ALA B N 1
ATOM 6501 C CA . ALA B 1 390 ? 9.219 -16.391 -22.766 1 98.44 390 ALA B CA 1
ATOM 6502 C C . ALA B 1 390 ? 8.102 -17.094 -21.984 1 98.44 390 ALA B C 1
ATOM 6504 O O . ALA B 1 390 ? 8.336 -17.609 -20.891 1 98.44 390 ALA B O 1
ATOM 6505 N N . LEU B 1 391 ? 6.93 -17.125 -22.562 1 98.62 391 LEU B N 1
ATOM 6506 C CA . LEU B 1 391 ? 5.781 -17.734 -21.906 1 98.62 391 LEU B CA 1
ATOM 6507 C C . LEU B 1 391 ? 5.965 -19.25 -21.766 1 98.62 391 LEU B C 1
ATOM 6509 O O . LEU B 1 391 ? 5.652 -19.828 -20.734 1 98.62 391 LEU B O 1
ATOM 6513 N N . LEU B 1 392 ? 6.492 -19.875 -22.812 1 98.62 392 LEU B N 1
ATOM 6514 C CA . LEU B 1 392 ? 6.629 -21.328 -22.797 1 98.62 392 LEU B CA 1
ATOM 6515 C C . LEU B 1 392 ? 7.742 -21.75 -21.844 1 98.62 392 LEU B C 1
ATOM 6517 O O . LEU B 1 392 ? 7.656 -22.812 -21.219 1 98.62 392 LEU B O 1
ATOM 6521 N N . GLN B 1 393 ? 8.82 -20.969 -21.75 1 98.19 393 GLN B N 1
ATOM 6522 C CA . GLN B 1 393 ? 9.859 -21.281 -20.781 1 98.19 393 GLN B CA 1
ATOM 6523 C C . GLN B 1 393 ? 9.336 -21.141 -19.344 1 98.19 393 GLN B C 1
ATOM 6525 O O . GLN B 1 393 ? 9.727 -21.906 -18.469 1 98.19 393 GLN B O 1
ATOM 6530 N N . ASN B 1 394 ? 8.523 -20.125 -19.109 1 98.56 394 ASN B N 1
ATOM 6531 C CA . ASN B 1 394 ? 7.844 -20.047 -17.812 1 98.56 394 ASN B CA 1
ATOM 6532 C C . ASN B 1 394 ? 7.09 -21.328 -17.5 1 98.56 394 ASN B C 1
ATOM 6534 O O . ASN B 1 394 ? 7.117 -21.797 -16.359 1 98.56 394 ASN B O 1
ATOM 6538 N N . VAL B 1 395 ? 6.387 -21.859 -18.453 1 98.69 395 VAL B N 1
ATOM 6539 C CA . VAL B 1 395 ? 5.641 -23.094 -18.266 1 98.69 395 VAL B CA 1
ATOM 6540 C C . VAL B 1 395 ? 6.602 -24.234 -17.938 1 98.69 395 VAL B C 1
ATOM 6542 O O . VAL B 1 395 ? 6.383 -24.984 -16.969 1 98.69 395 VAL B O 1
ATOM 6545 N N . MET B 1 396 ? 7.66 -24.312 -18.625 1 98 396 MET B N 1
ATOM 6546 C CA . MET B 1 396 ? 8.508 -25.516 -18.609 1 98 396 MET B CA 1
ATOM 6547 C C . MET B 1 396 ? 9.375 -25.547 -17.359 1 98 396 MET B C 1
ATOM 6549 O O . MET B 1 396 ? 9.828 -26.625 -16.953 1 98 396 MET B O 1
ATOM 6553 N N . ILE B 1 397 ? 9.648 -24.391 -16.75 1 96.94 397 ILE B N 1
ATOM 6554 C CA . ILE B 1 397 ? 10.438 -24.422 -15.516 1 96.94 397 ILE B CA 1
ATOM 6555 C C . ILE B 1 397 ? 9.547 -24.812 -14.344 1 96.94 397 ILE B C 1
ATOM 6557 O O . ILE B 1 397 ? 10.039 -25.109 -13.25 1 96.94 397 ILE B O 1
ATOM 6561 N N . GLY B 1 398 ? 8.234 -24.891 -14.547 1 96.44 398 GLY B N 1
ATOM 6562 C CA . GLY B 1 398 ? 7.297 -25.422 -13.57 1 96.44 398 GLY B CA 1
ATOM 6563 C C . GLY B 1 398 ? 7.07 -24.484 -12.398 1 96.44 398 GLY B C 1
ATOM 6564 O O . GLY B 1 398 ? 7.227 -23.281 -12.516 1 96.44 398 GLY B O 1
ATOM 6565 N N . GLY B 1 399 ? 6.559 -25.062 -11.266 1 96.31 399 GLY B N 1
ATOM 6566 C CA . GLY B 1 399 ? 6.234 -24.266 -10.094 1 96.31 399 GLY B CA 1
ATOM 6567 C C . GLY B 1 399 ? 4.973 -23.438 -10.25 1 96.31 399 GLY B C 1
ATOM 6568 O O . GLY B 1 399 ? 3.998 -23.906 -10.852 1 96.31 399 GLY B O 1
ATOM 6569 N N . HIS B 1 400 ? 5.008 -22.281 -9.641 1 96.94 400 HIS B N 1
ATOM 6570 C CA . HIS B 1 400 ? 3.846 -21.406 -9.719 1 96.94 400 HIS B CA 1
ATOM 6571 C C . HIS B 1 400 ? 3.807 -20.656 -11.055 1 96.94 400 HIS B C 1
ATOM 6573 O O . HIS B 1 400 ? 3.74 -19.438 -11.086 1 96.94 400 HIS B O 1
ATOM 6579 N N . SER B 1 401 ? 3.666 -21.406 -12.062 1 98.5 401 SER B N 1
ATOM 6580 C CA . SER B 1 401 ? 3.828 -20.906 -13.422 1 98.5 401 SER B CA 1
ATOM 6581 C C . SER B 1 401 ? 2.617 -20.094 -13.859 1 98.5 401 SER B C 1
ATOM 6583 O O . SER B 1 401 ? 2.721 -19.25 -14.758 1 98.5 401 SER B O 1
ATOM 6585 N N . THR B 1 402 ? 1.425 -20.297 -13.266 1 98.75 402 THR B N 1
ATOM 6586 C CA . THR B 1 402 ? 0.229 -19.578 -13.703 1 98.75 402 THR B CA 1
ATOM 6587 C C . THR B 1 402 ? 0.318 -18.109 -13.32 1 98.75 402 THR B C 1
ATOM 6589 O O . THR B 1 402 ? 0.184 -17.234 -14.18 1 98.75 402 THR B O 1
ATOM 6592 N N . ALA B 1 403 ? 0.609 -17.828 -12.07 1 98.81 403 ALA B N 1
ATOM 6593 C CA . ALA B 1 403 ? 0.731 -16.422 -11.656 1 98.81 403 ALA B CA 1
ATOM 6594 C C . ALA B 1 403 ? 1.92 -15.758 -12.344 1 98.81 403 ALA B C 1
ATOM 6596 O O . ALA B 1 403 ? 1.829 -14.602 -12.766 1 98.81 403 ALA B O 1
ATOM 6597 N N . ARG B 1 404 ? 3.07 -16.453 -12.43 1 98.81 404 ARG B N 1
ATOM 6598 C CA . ARG B 1 404 ? 4.211 -15.906 -13.156 1 98.81 404 ARG B CA 1
ATOM 6599 C C . ARG B 1 404 ? 3.836 -15.609 -14.609 1 98.81 404 ARG B C 1
ATOM 6601 O O . ARG B 1 404 ? 4.18 -14.547 -15.133 1 98.81 404 ARG B O 1
ATOM 6608 N N . GLY B 1 405 ? 3.164 -16.609 -15.164 1 98.88 405 GLY B N 1
ATOM 6609 C CA . GLY B 1 405 ? 2.73 -16.422 -16.547 1 98.88 405 GLY B CA 1
ATOM 6610 C C . GLY B 1 405 ? 1.813 -15.227 -16.719 1 98.88 405 GLY B C 1
ATOM 6611 O O . GLY B 1 405 ? 1.941 -14.477 -17.688 1 98.88 405 GLY B O 1
ATOM 6612 N N . ALA B 1 406 ? 0.886 -15.062 -15.82 1 98.94 406 ALA B N 1
ATOM 6613 C CA . ALA B 1 406 ? -0.052 -13.945 -15.891 1 98.94 406 ALA B CA 1
ATOM 6614 C C . ALA B 1 406 ? 0.683 -12.609 -15.859 1 98.94 406 ALA B C 1
ATOM 6616 O O . ALA B 1 406 ? 0.431 -11.727 -16.688 1 98.94 406 ALA B O 1
ATOM 6617 N N . VAL B 1 407 ? 1.594 -12.422 -14.93 1 98.94 407 VAL B N 1
ATOM 6618 C CA . VAL B 1 407 ? 2.338 -11.18 -14.797 1 98.94 407 VAL B CA 1
ATOM 6619 C C . VAL B 1 407 ? 3.26 -10.992 -16 1 98.94 407 VAL B C 1
ATOM 6621 O O . VAL B 1 407 ? 3.348 -9.898 -16.562 1 98.94 407 VAL B O 1
ATOM 6624 N N . LEU B 1 408 ? 3.957 -12.086 -16.406 1 98.94 408 LEU B N 1
ATOM 6625 C CA . LEU B 1 408 ? 4.824 -12.055 -17.578 1 98.94 408 LEU B CA 1
ATOM 6626 C C . LEU B 1 408 ? 4.031 -11.672 -18.828 1 98.94 408 LEU B C 1
ATOM 6628 O O . LEU B 1 408 ? 4.473 -10.828 -19.625 1 98.94 408 LEU B O 1
ATOM 6632 N N . GLY B 1 409 ? 2.904 -12.32 -18.984 1 98.88 409 GLY B N 1
ATOM 6633 C CA . GLY B 1 409 ? 2.049 -12 -20.109 1 98.88 409 GLY B CA 1
ATOM 6634 C C . GLY B 1 409 ? 1.594 -10.547 -20.125 1 98.88 409 GLY B C 1
ATOM 6635 O O . GLY B 1 409 ? 1.54 -9.914 -21.172 1 98.88 409 GLY B O 1
ATOM 6636 N N . ALA B 1 410 ? 1.2 -10.031 -18.984 1 98.94 410 ALA B N 1
ATOM 6637 C CA . ALA B 1 410 ? 0.797 -8.633 -18.891 1 98.94 410 ALA B CA 1
ATOM 6638 C C . ALA B 1 410 ? 1.927 -7.707 -19.328 1 98.94 410 ALA B C 1
ATOM 6640 O O . ALA B 1 410 ? 1.69 -6.719 -20.031 1 98.94 410 ALA B O 1
ATOM 6641 N N . ILE B 1 411 ? 3.172 -7.996 -18.922 1 98.94 411 ILE B N 1
ATOM 6642 C CA . ILE B 1 411 ? 4.34 -7.199 -19.281 1 98.94 411 ILE B CA 1
ATOM 6643 C C . ILE B 1 411 ? 4.57 -7.281 -20.781 1 98.94 411 ILE B C 1
ATOM 6645 O O . ILE B 1 411 ? 4.754 -6.254 -21.453 1 98.94 411 ILE B O 1
ATOM 6649 N N . LEU B 1 412 ? 4.535 -8.492 -21.344 1 98.81 412 LEU B N 1
ATOM 6650 C CA . LEU B 1 412 ? 4.777 -8.68 -22.766 1 98.81 412 LEU B CA 1
ATOM 6651 C C . LEU B 1 412 ? 3.68 -8.031 -23.594 1 98.81 412 LEU B C 1
ATOM 6653 O O . LEU B 1 412 ? 3.955 -7.438 -24.641 1 98.81 412 LEU B O 1
ATOM 6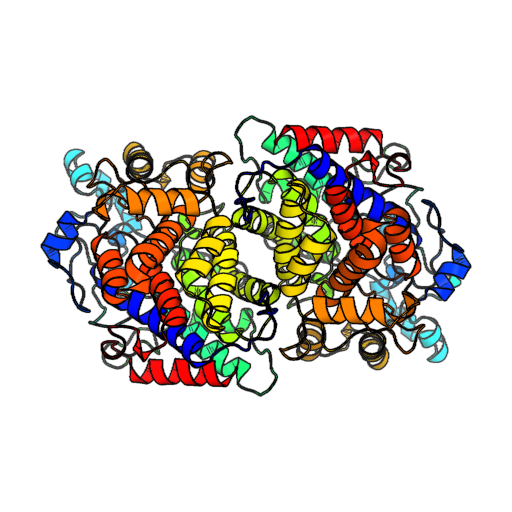657 N N . GLY B 1 413 ? 2.43 -8.211 -23.141 1 98.56 413 GLY B N 1
ATOM 6658 C CA . GLY B 1 413 ? 1.34 -7.512 -23.797 1 98.56 413 GLY B CA 1
ATOM 6659 C C . GLY B 1 413 ? 1.525 -6.008 -23.828 1 98.56 413 GLY B C 1
ATOM 6660 O O . GLY B 1 413 ? 1.296 -5.367 -24.859 1 98.56 413 GLY B O 1
ATOM 6661 N N . ALA B 1 414 ? 1.922 -5.434 -22.719 1 98.56 414 ALA B N 1
ATOM 6662 C CA . ALA B 1 414 ? 2.172 -3.998 -22.641 1 98.56 414 ALA B CA 1
ATOM 6663 C C . ALA B 1 414 ? 3.252 -3.57 -23.625 1 98.56 414 ALA B C 1
ATOM 6665 O O . ALA B 1 414 ? 3.18 -2.484 -24.203 1 98.56 414 ALA B O 1
ATOM 6666 N N . ALA B 1 415 ? 4.254 -4.383 -23.828 1 97.38 415 ALA B N 1
ATOM 6667 C CA . ALA B 1 415 ? 5.41 -4.047 -24.656 1 97.38 415 ALA B CA 1
ATOM 6668 C C . ALA B 1 415 ? 5.078 -4.16 -26.141 1 97.38 415 ALA B C 1
ATOM 6670 O O . ALA B 1 415 ? 5.559 -3.369 -26.953 1 97.38 415 ALA B O 1
ATOM 6671 N N . TYR B 1 416 ? 4.129 -5.133 -26.5 1 93.12 416 TYR B N 1
ATOM 6672 C CA . TYR B 1 416 ? 4.109 -5.457 -27.922 1 93.12 416 TYR B CA 1
ATOM 6673 C C . TYR B 1 416 ? 2.688 -5.418 -28.469 1 93.12 416 TYR B C 1
ATOM 6675 O O . TYR B 1 416 ? 2.475 -5.594 -29.672 1 93.12 416 TYR B O 1
ATOM 6683 N N . GLY B 1 417 ? 1.73 -5.121 -27.656 1 93 417 GLY B N 1
ATOM 6684 C CA . GLY B 1 417 ? 0.352 -5.086 -28.125 1 93 417 GLY B CA 1
ATOM 6685 C C . GLY B 1 417 ? -0.24 -6.465 -28.344 1 93 417 GLY B C 1
ATOM 6686 O O . GLY B 1 417 ? 0.458 -7.473 -28.203 1 93 417 GLY B O 1
ATOM 6687 N N . VAL B 1 418 ? -1.472 -6.496 -28.719 1 91.19 418 VAL B N 1
ATOM 6688 C CA . VAL B 1 418 ? -2.205 -7.75 -28.859 1 91.19 418 VAL B CA 1
ATOM 6689 C C . VAL B 1 418 ? -1.666 -8.547 -30.047 1 91.19 418 VAL B C 1
ATOM 6691 O O . VAL B 1 418 ? -1.615 -9.773 -30 1 91.19 418 VAL B O 1
ATOM 6694 N N . GLU B 1 419 ? -1.226 -7.871 -31.031 1 91.44 419 GLU B N 1
ATOM 6695 C CA . GLU B 1 419 ? -0.723 -8.531 -32.219 1 91.44 419 GLU B CA 1
ATOM 6696 C C . GLU B 1 419 ? 0.598 -9.242 -31.953 1 91.44 419 GLU B C 1
ATOM 6698 O O . GLU B 1 419 ? 0.926 -10.234 -32.625 1 91.44 419 GLU B O 1
ATOM 6703 N N . GLY B 1 420 ? 1.256 -8.812 -30.984 1 91.19 420 GLY B N 1
ATOM 6704 C CA . GLY B 1 420 ? 2.539 -9.414 -30.656 1 91.19 420 GLY B CA 1
ATOM 6705 C C . GLY B 1 420 ? 2.434 -10.5 -29.594 1 91.19 420 GLY B C 1
ATOM 6706 O O . GLY B 1 420 ? 3.426 -11.156 -29.281 1 91.19 420 GLY B O 1
ATOM 6707 N N . LEU B 1 421 ? 1.274 -10.758 -29.062 1 94.88 421 LEU B N 1
ATOM 6708 C CA . LEU B 1 421 ? 1.058 -11.75 -28.016 1 94.88 421 LEU B CA 1
ATOM 6709 C C . LEU B 1 421 ? 0.646 -13.086 -28.609 1 94.88 421 LEU B C 1
ATOM 6711 O O . LEU B 1 421 ? -0.337 -13.164 -29.344 1 94.88 421 LEU B O 1
ATOM 6715 N N . PRO B 1 422 ? 1.355 -14.07 -28.312 1 96.38 422 PRO B N 1
ATOM 6716 C CA . PRO B 1 422 ? 0.942 -15.406 -28.75 1 96.38 422 PRO B CA 1
ATOM 6717 C C . PRO B 1 422 ? -0.262 -15.938 -27.984 1 96.38 422 PRO B C 1
ATOM 6719 O O . PRO B 1 422 ? -0.523 -15.5 -26.859 1 96.38 422 PRO B O 1
ATOM 6722 N N . PHE B 1 423 ? -1.062 -16.844 -28.609 1 97.5 423 PHE B N 1
ATOM 6723 C CA . PHE B 1 423 ? -2.023 -17.734 -27.969 1 97.5 423 PHE B CA 1
ATOM 6724 C C . PHE B 1 423 ? -3.316 -17 -27.656 1 97.5 423 PHE B C 1
ATOM 6726 O O . PHE B 1 423 ? -4.215 -17.562 -27.016 1 97.5 423 PHE B O 1
ATOM 6733 N N . VAL B 1 424 ? -3.488 -15.711 -28.062 1 98 424 VAL B N 1
ATOM 6734 C CA . VAL B 1 424 ? -4.672 -14.938 -27.688 1 98 424 VAL B CA 1
ATOM 6735 C C . VAL B 1 424 ? -5.926 -15.641 -28.203 1 98 424 VAL B C 1
ATOM 6737 O O . VAL B 1 424 ? -6.922 -15.758 -27.484 1 98 424 VAL B O 1
ATOM 6740 N N . ASP B 1 425 ? -5.871 -16.172 -29.359 1 96.94 425 ASP B N 1
ATOM 6741 C CA . ASP B 1 425 ? -7.031 -16.781 -30.016 1 96.94 425 ASP B CA 1
ATOM 6742 C C . ASP B 1 425 ? -7.316 -18.172 -29.469 1 96.94 425 ASP B C 1
ATOM 6744 O O . ASP B 1 425 ? -8.375 -18.734 -29.719 1 96.94 425 ASP B O 1
ATOM 6748 N N . ASP B 1 426 ? -6.422 -18.703 -28.672 1 97.44 426 ASP B N 1
ATOM 6749 C CA . ASP B 1 426 ? -6.566 -20.031 -28.109 1 97.44 426 ASP B CA 1
ATOM 6750 C C . ASP B 1 426 ? -7.312 -20 -26.781 1 97.44 426 ASP B C 1
ATOM 6752 O O . ASP B 1 426 ? -7.641 -21.047 -26.203 1 97.44 426 ASP B O 1
ATOM 6756 N N . LEU B 1 427 ? -7.629 -18.797 -26.281 1 98.12 427 LEU B N 1
ATOM 6757 C CA . LEU B 1 427 ? -8.406 -18.672 -25.047 1 98.12 427 LEU B CA 1
ATOM 6758 C C . LEU B 1 427 ? -9.812 -19.219 -25.234 1 98.12 427 LEU B C 1
ATOM 6760 O O . LEU B 1 427 ? -10.469 -18.938 -26.234 1 98.12 427 LEU B O 1
ATOM 6764 N N . CYS B 1 428 ? -10.234 -19.969 -24.281 1 96.31 428 CYS B N 1
ATOM 6765 C CA . CYS B 1 428 ? -11.539 -20.625 -24.344 1 96.31 428 CYS B CA 1
ATOM 6766 C C . CYS B 1 428 ? -12.664 -19.594 -24.406 1 96.31 428 CYS B C 1
ATOM 6768 O O . CYS B 1 428 ? -13.586 -19.719 -25.203 1 96.31 428 CYS B O 1
ATOM 6770 N N . ALA B 1 429 ? -12.539 -18.594 -23.609 1 95.06 429 ALA B N 1
ATOM 6771 C CA . ALA B 1 429 ? -13.594 -17.578 -23.484 1 95.06 429 ALA B CA 1
ATOM 6772 C C . ALA B 1 429 ? -13.273 -16.344 -24.328 1 95.06 429 ALA B C 1
ATOM 6774 O O . ALA B 1 429 ? -13.547 -15.219 -23.922 1 95.06 429 ALA B O 1
ATOM 6775 N N . LYS B 1 430 ? -12.742 -16.531 -25.484 1 96.62 430 LYS B N 1
ATOM 6776 C CA . LYS B 1 430 ? -12.188 -15.438 -26.281 1 96.62 430 LYS B CA 1
ATOM 6777 C C . LYS B 1 430 ? -13.227 -14.336 -26.484 1 96.62 430 LYS B C 1
ATOM 6779 O O . LYS B 1 430 ? -12.938 -13.164 -26.266 1 96.62 430 LYS B O 1
ATOM 6784 N N . LYS B 1 431 ? -14.445 -14.625 -26.891 1 97.31 431 LYS B N 1
ATOM 6785 C CA . LYS B 1 431 ? -15.477 -13.625 -27.156 1 97.31 431 LYS B CA 1
ATOM 6786 C C . LYS B 1 431 ? -15.836 -12.844 -25.906 1 97.31 431 LYS B C 1
ATOM 6788 O O . LYS B 1 431 ? -15.961 -11.617 -25.938 1 97.31 431 LYS B O 1
ATOM 6793 N N . ALA B 1 432 ? -16.078 -13.57 -24.812 1 98.06 432 ALA B N 1
ATOM 6794 C CA . ALA B 1 432 ? -16.391 -12.922 -23.531 1 98.06 432 ALA B CA 1
ATOM 6795 C C . ALA B 1 432 ? -15.25 -12.023 -23.078 1 98.06 432 ALA B C 1
ATOM 6797 O O . ALA B 1 432 ? -15.477 -10.906 -22.609 1 98.06 432 ALA B O 1
ATOM 6798 N N . ILE B 1 433 ? -14.023 -12.484 -23.25 1 98.56 433 ILE B N 1
ATOM 6799 C CA . ILE B 1 433 ? -12.836 -11.742 -22.844 1 98.56 433 ILE B CA 1
ATOM 6800 C C . ILE B 1 433 ? -12.68 -10.492 -23.719 1 98.56 433 ILE B C 1
ATOM 6802 O O . ILE B 1 433 ? -12.336 -9.422 -23.219 1 98.56 433 ILE B O 1
ATOM 6806 N N . ASP B 1 434 ? -12.945 -10.656 -25.031 1 98.56 434 ASP B N 1
ATOM 6807 C CA . ASP B 1 434 ? -12.922 -9.5 -25.922 1 98.56 434 ASP B CA 1
ATOM 6808 C C . ASP B 1 434 ? -13.852 -8.398 -25.406 1 98.56 434 ASP B C 1
ATOM 6810 O O . ASP B 1 434 ? -13.484 -7.223 -25.406 1 98.56 434 ASP B O 1
ATOM 6814 N N . LYS B 1 435 ? -15.008 -8.805 -25 1 98.56 435 LYS B N 1
ATOM 6815 C CA . LYS B 1 435 ? -15.984 -7.84 -24.5 1 98.56 435 LYS B CA 1
ATOM 6816 C C . LYS B 1 435 ? -15.523 -7.223 -23.188 1 98.56 435 LYS B C 1
ATOM 6818 O O . LYS B 1 435 ? -15.633 -6.012 -23 1 98.56 435 LYS B O 1
ATOM 6823 N N . GLU B 1 436 ? -15.086 -8.062 -22.25 1 98.62 436 GLU B N 1
ATOM 6824 C CA . GLU B 1 436 ? -14.586 -7.586 -20.969 1 98.62 436 GLU B CA 1
ATOM 6825 C C . GLU B 1 436 ? -13.477 -6.555 -21.156 1 98.62 436 GLU B C 1
ATOM 6827 O O . GLU B 1 436 ? -13.484 -5.504 -20.5 1 98.62 436 GLU B O 1
ATOM 6832 N N . VAL B 1 437 ? -12.523 -6.859 -22.016 1 98.62 437 VAL B N 1
ATOM 6833 C CA . VAL B 1 437 ? -11.391 -5.984 -22.281 1 98.62 437 VAL B CA 1
ATOM 6834 C C . VAL B 1 437 ? -11.867 -4.695 -22.938 1 98.62 437 VAL B C 1
ATOM 6836 O O . VAL B 1 437 ? -11.484 -3.598 -22.516 1 98.62 437 VAL B O 1
ATOM 6839 N N . SER B 1 438 ? -12.695 -4.836 -23.969 1 98.25 438 SER B N 1
ATOM 6840 C CA . SER B 1 438 ? -13.195 -3.664 -24.672 1 98.25 438 SER B CA 1
ATOM 6841 C C . SER B 1 438 ? -13.969 -2.74 -23.75 1 98.25 438 SER B C 1
ATOM 6843 O O . SER B 1 438 ? -13.797 -1.52 -23.781 1 98.25 438 SER B O 1
ATOM 6845 N N . ASP B 1 439 ? -14.859 -3.299 -22.906 1 97.81 439 ASP B N 1
ATOM 6846 C CA . ASP B 1 439 ? -15.656 -2.506 -21.984 1 97.81 439 ASP B CA 1
ATOM 6847 C C . ASP B 1 439 ? -14.758 -1.762 -20.984 1 97.81 439 ASP B C 1
ATOM 6849 O O . ASP B 1 439 ? -15.016 -0.599 -20.672 1 97.81 439 ASP B O 1
ATOM 6853 N N . LEU B 1 440 ? -13.742 -2.402 -20.469 1 97.38 440 LEU B N 1
ATOM 6854 C CA . LEU B 1 440 ? -12.852 -1.761 -19.516 1 97.38 440 LEU B CA 1
ATOM 6855 C C . LEU B 1 440 ? -12.031 -0.658 -20.188 1 97.38 440 LEU B C 1
ATOM 6857 O O . LEU B 1 440 ? -11.883 0.431 -19.625 1 97.38 440 LEU B O 1
ATOM 6861 N N . ILE B 1 441 ? -11.523 -0.938 -21.391 1 96.75 441 ILE B N 1
ATOM 6862 C CA . ILE B 1 441 ? -10.68 0.018 -22.109 1 96.75 441 ILE B CA 1
ATOM 6863 C C . ILE B 1 441 ? -11.508 1.246 -22.484 1 96.75 441 ILE B C 1
ATOM 6865 O O . ILE B 1 441 ? -10.992 2.365 -22.5 1 96.75 441 ILE B O 1
ATOM 6869 N N . ALA B 1 442 ? -12.773 1.062 -22.734 1 95.31 442 ALA B N 1
ATOM 6870 C CA . ALA B 1 442 ? -13.672 2.16 -23.078 1 95.31 442 ALA B CA 1
ATOM 6871 C C . ALA B 1 442 ? -13.789 3.168 -21.938 1 95.31 442 ALA B C 1
ATOM 6873 O O . ALA B 1 442 ? -14.172 4.32 -22.156 1 95.31 442 ALA B O 1
ATOM 6874 N N . THR B 1 443 ? -13.5 2.727 -20.734 1 93.38 443 THR B N 1
ATOM 6875 C CA . THR B 1 443 ? -13.617 3.613 -19.578 1 93.38 443 THR B CA 1
ATOM 6876 C C . THR B 1 443 ? -12.414 4.547 -19.5 1 93.38 443 THR B C 1
ATOM 6878 O O . THR B 1 443 ? -12.422 5.504 -18.719 1 93.38 443 THR B O 1
ATOM 6881 N N . LEU B 1 444 ? -11.359 4.309 -20.266 1 91.44 444 LEU B N 1
ATOM 6882 C CA . LEU B 1 444 ? -10.141 5.109 -20.234 1 91.44 444 LEU B CA 1
ATOM 6883 C C . LEU B 1 444 ? -10.297 6.375 -21.062 1 91.44 444 LEU B C 1
ATOM 6885 O O . LEU B 1 444 ? -9.586 7.355 -20.859 1 91.44 444 LEU B O 1
#

Secondary structure (DSSP, 8-state):
-----GGGPPP-HHHHHHHHHHHHHHHHHHGGGTT---HHHHHHHH-S--S--PPPSB-TT--GGG-----SS--SGGGGGG--GGGHHHHHTTS-HHHHHTTB-TTS-B-SS-GGGPBPTTTT--TTPPPHHHHHHHHHHHHHHHHT-STT-----HHHHHHHHHHHHHSPP-TTT-TT-SS----S---HHHHHHHHHHHTT--GGG-SPBTTT-GGGGBTHHHHTTHHHHHHTTTS-HHHHHHHHHHHHTTT-B-HHHHHHHHHHHHHHHHHHTT--HHHHHHHHHTT---BSS-HHHHHHHHHTTTSGGGS-HHHHHHHHH-BPPTT--HHHHHHHHHHH---HHHHEESSS-TT-SEE-SSBHHHHHHHHHHHHHHHTTT-HHHHHHHHHHT-SSHHHHHHHHHHHHHHHHTGGG-TTGGG-TTHHHHHHHHHHHHTT-/-----GGGPPP-HHHHHHHHHHHHHHHHHHGGGTT---HHHHHHHH-S--S--PPPSB-TT--GGG-----SS--SGGGGGG--GGGHHHHHTTS-HHHHHTTB-TTS-B-SS-GGGPBPTTTTPPTTPPPHHHHHHHHHHHHHHHHH-STT-----HHHHHHHHHHHHHSPP-TTT-TT-SS----S---HHHHHHHHHHHTT--GGG-SPBTTT-GGGGBTHHHHTTHHHHHHTTTS-HHHHHHHHHHHHTTT-B-HHHHHHHHHHHHHHHHHHTT--HHHHHHHHHTT---BSS-HHHHHHHHHTTTSGGGS-HHHHHHHHH-BPPTT--HHHHHHHHHHH---HHHHEESSS-TT--EE-SSBHHHHHHHHHHHHHHHTTT-HHHHHHHHHHT-SSHHHHHHHHHHHHHHHHTGGG-TTGGG-TTHHHHHHHHHHHHTT-

Sequence (888 aa):
MASSSTANITIDKKRVAASLYGMLVGDAVAMPAHWFYSPTKLRADYGEVAEMMAPKSTHAESMVQGMSYSGTIDIMHDKARFYTGNSLATEAQKLTKEEIEARRDEHGNYIGVTEDSRVHYHATLQKGQNTVNSCIARLAMRYLAETNAPAGRDGYDPDEFLQRFVEYMKTKPDPKNDPDQLLNHNDVYMDIYVRHFFEMASQGKPLRDCPKNQRDQWSIGSLDGVVMSIPTMAAYANEPEALLIGRAVEHHMLTHRSITVTATVSVLAPLLLELWKGAPLKESLDRAMDKLRPPKITGRELRDSYVGKGGPGRIPKDKKWLQHMELLPPGTTTKDLVHELIATVEDDEDVAGCGDRENSRLSTMCYCEQAFTVVLYLAYKYGTDDPRKALLQNVMIGGHSTARGAVLGAILGAAYGVEGLPFVDDLCAKKAIDKEVSDLIATLMASSSTANITIDKKRVAASLYGMLVGDAVAMPAHWFYSPTKLRADYGEVAEMMAPKSTHAESMVQGMSYSGTIDIMHDKARFYTGNSLATEAQKLTKEEIEARRDEHGNYIGVTEDSRVHYHATLQKGQNTVNSCIARLAMRYLAETNAPAGRDGYDPDEFLQRFVEYMKTKPDPKNDPDQLLNHNDVYMDIYVRHFFEMASQGKPLRDCPKNQRDQWSIGSLDGVVMSIPTMAAYANEPEALLIGRAVEHHMLTHRSITVTATVSVLAPLLLELWKGAPLKESLDRAMDKLRPPKITGRELRDSYVGKGGPGRIPKDKKWLQHMELLPPGTTTKDLVHELIATVEDDEDVAGCGDRENSRLSTMCYCEQAFTVVLYLAYKYGTDDPRKALLQNVMIGGHSTARGAVLGAILGAAYGVEGLPFVDDLCAKKAIDKEVSDLIATL

Solvent-accessible surface area (backbone atoms only — not comparable to full-atom values): 43859 Å² total; per-residue (Å²): 129,84,76,68,74,68,76,60,53,65,67,39,66,60,14,45,46,9,18,56,51,18,24,51,33,22,20,11,53,9,47,57,44,44,46,27,47,37,42,68,62,40,34,72,75,59,46,83,66,85,61,64,44,54,37,52,66,50,26,71,55,44,54,52,40,35,33,66,75,88,36,77,60,61,61,51,68,87,42,46,80,50,42,46,24,81,50,39,68,68,58,49,72,78,48,52,74,69,57,46,58,60,12,36,45,91,43,31,37,69,30,79,49,41,47,89,69,18,51,21,54,43,38,68,42,54,50,22,38,53,49,42,64,56,38,52,21,48,51,46,29,46,49,49,19,61,41,23,46,54,81,93,42,84,45,83,46,73,69,58,51,51,50,52,50,51,51,38,46,51,35,74,60,47,66,89,84,34,72,60,38,80,61,24,52,56,43,53,49,72,57,67,50,58,48,47,22,41,33,36,39,50,72,66,44,58,70,90,70,18,35,51,38,22,92,82,38,66,77,36,21,19,36,56,33,44,50,46,15,47,43,50,37,51,62,36,58,79,48,41,50,25,54,29,34,13,51,23,46,59,54,22,45,60,44,22,39,21,47,48,27,40,13,48,39,60,37,48,46,53,38,46,53,42,20,20,47,65,44,57,60,64,64,42,48,44,59,39,26,57,31,34,53,41,51,56,59,34,7,30,61,42,40,47,60,17,37,76,51,53,10,64,87,63,44,56,66,72,60,48,49,45,53,71,66,40,50,51,65,84,69,52,32,31,38,56,52,44,54,48,44,67,73,72,47,84,53,63,49,44,43,29,15,37,64,82,34,90,59,12,68,28,26,28,49,50,34,27,69,36,26,51,54,52,31,54,39,37,45,60,77,25,39,84,84,33,47,57,56,26,53,40,49,41,29,57,38,14,12,43,14,24,45,35,19,16,51,40,20,22,50,50,6,15,58,49,20,57,87,55,43,65,62,58,85,58,32,54,32,41,70,62,48,50,49,38,45,52,47,27,58,70,48,103,131,84,77,64,75,68,73,60,53,64,66,41,67,60,16,46,45,10,18,57,52,17,24,51,33,21,20,11,52,8,47,56,44,45,48,25,47,37,42,66,61,40,35,72,74,60,47,84,68,85,61,63,44,53,38,52,66,51,25,71,56,44,53,52,41,36,33,66,75,87,37,78,61,62,61,51,66,86,43,47,81,50,41,46,24,82,49,38,68,68,58,50,72,77,48,52,74,68,57,48,59,59,13,36,44,91,44,31,36,70,31,78,48,41,45,88,70,19,51,20,54,42,37,67,41,55,50,22,38,54,50,43,64,56,38,53,22,49,50,47,29,45,49,48,19,62,42,24,48,52,82,92,42,85,46,82,45,72,68,60,50,50,52,52,50,52,51,36,44,53,37,74,61,49,68,89,84,34,71,60,38,80,60,22,53,54,43,52,49,70,56,66,50,57,48,47,20,42,33,34,39,50,72,64,45,59,68,91,68,17,35,52,38,23,91,81,36,67,77,38,20,19,36,56,33,43,49,47,15,49,45,50,38,51,63,36,57,79,47,42,53,27,52,29,34,13,51,24,45,59,52,21,45,60,45,22,42,20,48,48,27,41,14,48,40,60,36,47,46,52,39,46,51,41,21,21,45,63,45,58,61,64,64,43,48,45,58,39,25,58,30,34,53,42,51,55,59,34,7,32,62,42,38,48,60,16,37,75,50,52,11,64,87,64,46,56,67,71,59,49,49,44,55,71,67,41,50,51,65,82,70,52,33,32,38,58,52,44,56,49,42,66,75,73,46,85,54,64,49,43,45,29,15,35,64,83,35,92,58,12,67,28,25,28,50,50,34,26,70,34,26,50,54,52,29,53,39,38,44,61,74,25,39,85,82,32,48,58,55,28,52,41,50,42,31,56,37,14,12,41,14,24,45,36,19,15,50,39,20,21,52,50,6,15,58,49,20,56,88,57,43,63,61,59,84,57,32,53,32,42,71,63,48,51,48,41,45,50,48,28,58,69,47,103

Foldseek 3Di:
DPPPPLVPFFFALLLLLQLLLQLLQLQQLQVQQAAPQDLVQSCVQCNQRQFFFFHAFAALQDQQCLAAFDFPQDLQAPLNVSPNNVCQVVLCVVDDPVRQQQQAHLLLARRNDHRVPHGRQFNQAGTQAGAQLSLLLLLVLQVLLVQLVPAPDPRDDLLVSLVSVSQLSRFDDDCVVCNLQPSYRRTSHDDPLRSQLNNQVRVVDRLQPRGDECLVPVCLQFLSLVSSLSSQLSLCLRDDLVVSLVRSQVNSSSRRNYPLSSLLSNLLSVLLSCLSSAHALQVSLLVSQQSAFAADAFAQRLSCVSNVQSGLVRDDSVVSVCNQPHGDDPDDTLSNVLVVCLVPPDQLLLCEGHHPDPRHVAYLEGHNSGLVSSLSSLCNNALVPHLSVSSSSLSSSGYNSSSSSSSSRSSSSSNPGNVRHPNSVRRSNNVVSVVSSVSSSSSD/DCPPPLVPFFFALLLLLQLLLQLLQLQQLQVQQAAPQDLVQSCVQCNQRQFFFFHAFAALQAQQCLAAFDFPQDLQAPLNVSPNNVCQVVLCVVDDPVRQQQQAHLLLARRNDHRVPHGGQFNQAGTQAGAQLSLLLLLVLQVLLVQLVPAPDPRDDLLVSLVSVSQLSRFDDDCVVCNLQPSYRRTSHDDPLRSQLNNQVRVVDRLQPRGDECLVPVCLQFLSLVSSLSSQLSLCLRDDLVVSLVRSQVNSSSRRNYPLSSLLSNLLSVLLSCLSSAHALQVSLLVSQQSAFAADAFAQRLSCVSNVQSGLVRDDSVVSVCNQPHGDDPDDTLSNVLVVCLVPPDQLLLCEGHHPDPRHVAYLEGHNSGLVSSLSSLCNNALVPHLSVSSSSLSSSGYNSSSSSSSSRSSSSSNPGNVRHPNSVRRSNNVVSVVSSVSSSSSD

Organism: NCBI:txid2856